Protein AF-A0AAE9E0B5-F1 (afdb_monomer_lite)

Foldseek 3Di:
DVVLQLCLLVVVVPPPLPDACVVCLLSAWFADPVRHTDPSDDDDDPPPPVVVVVVVVVVCVVPVVCPVVVVVVDDDDSPPDPRDPSVVSLVVSLQVSCVPPVPLVSNLSSLVSCVVRPNCVCVVVNVLSVLVNLVCVLLVDSPDGSVCVLPDDLLRNLVSVLPDDLVSLLVCVVSVLVSSLVNLVPDDDDPDDSLVSSLVSVLSNLLSNDQQACPSVLSNCVVCVSSSDPVSVVSNQLSHPHWAPSNLVRVVSDPDPVCVLVSLLSVLCNVLPNIDGSNLLVVLLPALVSVVVSLLCLLVSHPDDDPVSLLSSLVSQLSNCVGRVVVRDPSQRSLLSNLLSLLPDPCCVVPVVSLVSAEDLDQVCQPPDPSHHHLVVSLVSLQVQLVVLLQPAQALPDCSLVSSLVSLVSSCSRDVVSSVLSNLLSVLLNLLRVLVDNDRSVVCVVDDLLVSLLVSLLPDQNLVVLVSSLSNLVSSVDDPSLLSNLLSSLVSCLVVVNLVSNLVSCVVNLPDAQDQSLLVSLLSQLVGPDDDPCNVSSLVSNCRHDDPVCNVVSVVSVVVSVVVVVVVVPDDDDDLVPQDADQDAAFAPVQAPPVQRDPPPDDPPVNVVVLVCCVVPNDPDDLLSVLRSVRRNHLVVSVVSCVVPFDQDPPPRDRDSDPHVLSVLLVVLCVVCVVPDPSSNVSHDRSVVSSVVVVPDDPPCALLNCVVVVVDDSVCLVVPPVSVLVSLLVLLLDLDPVSVVSSVVSCVVSVNDPLSSLLSNLLSCLAVVNVHDPVSSVVCCVVVVSLVSNVVDQVVSVVCCVPRRLVRDDAPVSLLVSLVSHDCVALSVLLSVVLVVLCVVPVPDGSSCCLVALVSVLVSVVVDDLVVLLVNLVSLCSRPPNSLSNLQVNLLDLCCDDPVGHRHQLQSSCSSVVVDLVSSVVSLVPDPDLVVSLVSLVVNLVSQVVDPPRDPVNNVSSVVVNVVSVVVVVDDDDDDDDDDDDDDDDDDDDDDDDDDDDDD

Radius of gyration: 56.33 Å; chains: 1; bounding box: 122×74×170 Å

pLDDT: mean 76.56, std 13.52, range [24.06, 92.5]

Organism: Caenorhabditis briggsae (NCBI:txid6238)

Sequence (1000 aa):
MDIMKHYQKRILSSVPSCTSPTKYEMLMPRLDDDGEEEEQWELKEKHDHDLINERLNQILVEHPDAESLIRNINVGNVEDEPEFDFVAWVRDSLLKIDFECGLTDVCVELLQIAIERGYRDVFHDMGTWKRYAQYVRICSSVSESITSFQDSTVKSFIDRFSRLLESELISYAEEIIGLIEWKVNRTKDKDRTIEERIRDAVTILMRTANEKSTKVLVAYRNKRPDVVDDHVILEVLLNMTATGTELMGSLQSLPVDKYSNVTSSLASLMSRGVKMTFKSIFESMKEPDGARRVVIKLSRSGNCSTLEEWTCLRDDIYDMANGIYRDLVTTEEALELVAGEILEDERIGSHPELIHLVLTMNPKEERQNPKKLSIARSAEVLLAKSDELMSEATQRTDPLLGKARFFAATARAISPKKAKEKLDWLDAIDAALELGCTMMPIAIKMSDHDTLLRDVVSLGSNYKQGKKVLSFAKQLNIDTPIATALSYCALAALKSNDAVYLSKYIGEVMKAKGVPVVHQLCMQIMESPHVPTDMEDVYSCAINNSNDENLLETVDAIASSEKRLSESKRVREIRIEDVPVSENIVGDPMYTPLRLYNSRKEVSGDVKQKLTFFENHGKREGFDFLKRLYAHESSTLALCYSLFHPAENSDTGEFSWTKNDKLRRYEKGLRFFQDRVPLSVLVTAPASSIIKEANRGDVSITAIDRIEDYGCDKSRFVGDAEYRTVTIIGLAETENEQRFADALELASKYGIDEWQLHMASLEYLLDPTNNVSRNDVKTIMKSRKHLSNLRSKPDEFHKRLRDVVFPTLVTNEQFLAYTSLFADTEPEKKVADTIKQIVVKIKEAQAVQMWRDDEYLYSILKKIPDSALCSIAKNILQIPEVGVKACEQYAEFILDGDELRPPANPFIVFVLMRENVEDFLELISNKKSRDEEIGYLQSATLILEITPKVPDNLKDAVRTRAEGMRRATVTPETTASSNGSGSFFSNPEDNTGMMKRRRN

Secondary structure (DSSP, 8-state):
-HHHHHHHHHHHHHS-TTS-GGGTGGGS--B-TTSSBP----------HHHHHHHHHHHHHH-GGGHHHHHHHS---GGG-----HHHHHHHHHHHHHHHH--HHHHHHHHHHHHHTT-GGGHHHHHHHHHHHHHHHHHT-TT--HHHHHH--HHHHHHHHTTS-HHHHHHTHHHHHHHHHHHHHHS--SSS-HHHHHHHHHHHHHHHHTSS-SHHHHHHHHH-TTTS-HHHHHHHHHH---BTHHHHHHHHTS--GGGHHHHHHHHHHHHTT---BHHHHHHHTT-HHHHHHHHHHHHHH----SHHHHHHHHHHHHHHHHHTSTTTS-HHHHHHHHHHHHHH-GGGGT-GGGHHHHS--STTSTTT-TTS--HHHHHHHHHHHHHHHHHH--STT-HHHHHHHHHHHHHTTT-HHHHHHHHHHHHHHHHHHHTT--S-HHHHHHS-HHHHHHHHHHSTTGGG-HHHHHHHHHHTT-SSHHHHHHHHHHHHHHHTT-HHHHHHHHHHHTT--S-HHHHHHHHHHHHSS---S-HHHHHHHHHHH--TTTHHHHHHHHHHHHHHHHHGGG-----GGGSPPP-SPPPPTTTS-TTT--GGG---HHHHHHHHHHHHHS----HHHHHHHHHHH-HHHHHHHHHHSPPP-TTT-S--S-S-HHHHHHHHHHHHHTTTS-HHHHTTS-HHHHHHHHTTT-TT--HHHHTTTTT--HHHHHH-HHHHHHHHHHHHSSS-HHHHHHHHHHHHHHT--HHHHHHHHHHHHH-GGG---HHHHHHHHHHTTHHHHHTTSHHHHHHHIIIIIHHH--SHHHHHHHHTTS-TTSHHHHHHHHHHHHHHH-TT--HHHHHH-HHHHHHHHHHS-HHHHHHHHHHHTTSTTHHHHHHHHHHHHHHH-BTTBPPPPHHHHHHHTTT-HHHHHHHHHTSS-HHHHHHHHHHHHHHHHHSTT--HHHHHHHHHHHHHHHHHHHS-----------------------------

Structure (mmCIF, N/CA/C/O backbone):
data_AF-A0AAE9E0B5-F1
#
_entry.id   AF-A0AAE9E0B5-F1
#
loop_
_atom_site.group_PDB
_atom_site.id
_atom_site.type_symbol
_atom_site.label_atom_id
_atom_site.label_alt_id
_atom_site.label_comp_id
_atom_site.label_asym_id
_atom_site.label_entity_id
_atom_site.label_seq_id
_atom_site.pdbx_PDB_ins_code
_atom_site.Cartn_x
_atom_site.Cartn_y
_atom_site.Cartn_z
_atom_site.occupancy
_atom_site.B_iso_or_equiv
_atom_site.auth_seq_id
_atom_site.auth_comp_id
_atom_site.auth_asym_id
_atom_site.auth_atom_id
_atom_site.pdbx_PDB_model_num
ATOM 1 N N . MET A 1 1 ? 40.208 18.830 -95.034 1.00 46.59 1 MET A N 1
ATOM 2 C CA . MET A 1 1 ? 40.769 18.855 -93.668 1.00 46.59 1 MET A CA 1
ATOM 3 C C . MET A 1 1 ? 39.942 19.748 -92.746 1.00 46.59 1 MET A C 1
ATOM 5 O O . MET A 1 1 ? 39.596 19.286 -91.670 1.00 46.59 1 MET A O 1
ATOM 9 N N . ASP A 1 2 ? 39.476 20.918 -93.198 1.00 51.16 2 ASP A N 1
ATOM 10 C CA . ASP A 1 2 ? 38.656 21.834 -92.373 1.00 51.16 2 ASP A CA 1
ATOM 11 C C . ASP A 1 2 ? 37.259 21.315 -92.003 1.00 51.16 2 ASP A C 1
ATOM 13 O O . ASP A 1 2 ? 36.723 21.657 -90.958 1.00 51.16 2 ASP A O 1
ATOM 17 N N . ILE A 1 3 ? 36.679 20.436 -92.825 1.00 54.59 3 ILE A N 1
ATOM 18 C CA . ILE A 1 3 ? 35.288 19.982 -92.678 1.00 54.59 3 ILE A CA 1
ATOM 19 C C . ILE A 1 3 ? 35.054 19.277 -91.338 1.00 54.59 3 ILE A C 1
ATOM 21 O O . ILE A 1 3 ? 34.096 19.601 -90.647 1.00 54.59 3 ILE A O 1
ATOM 25 N N . MET A 1 4 ? 35.921 18.338 -90.933 1.00 58.66 4 MET A N 1
ATOM 26 C CA . MET A 1 4 ? 35.719 17.667 -89.642 1.00 58.66 4 MET A CA 1
ATOM 27 C C . MET A 1 4 ? 35.929 18.594 -88.471 1.00 58.66 4 MET A C 1
ATOM 29 O O . MET A 1 4 ? 35.110 18.524 -87.571 1.00 58.66 4 MET A O 1
ATOM 33 N N . LYS A 1 5 ? 36.940 19.473 -88.496 1.00 59.00 5 LYS A N 1
ATOM 34 C CA . LYS A 1 5 ? 37.127 20.485 -87.446 1.00 59.00 5 LYS A CA 1
ATOM 35 C C . LYS A 1 5 ? 35.867 21.351 -87.297 1.00 59.00 5 LYS A C 1
ATOM 37 O O . LYS A 1 5 ? 35.391 21.550 -86.184 1.00 59.00 5 LYS A O 1
ATOM 42 N N . HIS A 1 6 ? 35.249 21.733 -88.418 1.00 59.75 6 HIS A N 1
ATOM 43 C CA . HIS A 1 6 ? 34.026 22.547 -88.450 1.00 59.75 6 HIS A CA 1
ATOM 44 C C . HIS A 1 6 ? 32.769 21.823 -87.943 1.00 59.75 6 HIS A C 1
ATOM 46 O O . HIS A 1 6 ? 31.877 22.448 -87.380 1.00 59.75 6 HIS A O 1
ATOM 52 N N . TYR A 1 7 ? 32.689 20.497 -88.100 1.00 68.19 7 TYR A N 1
ATOM 53 C CA . TYR A 1 7 ? 31.557 19.689 -87.617 1.00 68.19 7 TYR A CA 1
ATOM 54 C C . TYR A 1 7 ? 31.840 18.937 -86.305 1.00 68.19 7 TYR A C 1
ATOM 56 O O . TYR A 1 7 ? 30.924 18.328 -85.744 1.00 68.19 7 TYR A O 1
ATOM 64 N N . GLN A 1 8 ? 33.069 18.980 -85.782 1.00 73.06 8 GLN A N 1
ATOM 65 C CA . GLN A 1 8 ? 33.532 18.176 -84.645 1.00 73.06 8 GLN A CA 1
ATOM 66 C C . GLN A 1 8 ? 32.693 18.429 -83.396 1.00 73.06 8 GLN A C 1
ATOM 68 O O . GLN A 1 8 ? 32.209 17.487 -82.768 1.00 73.06 8 GLN A O 1
ATOM 73 N N . LYS A 1 9 ? 32.431 19.706 -83.094 1.00 72.69 9 LYS A N 1
ATOM 74 C CA . LYS A 1 9 ? 31.558 20.137 -81.998 1.00 72.69 9 LYS A CA 1
ATOM 75 C C . LYS A 1 9 ? 30.164 19.525 -82.100 1.00 72.69 9 LYS A C 1
ATOM 77 O O . LYS A 1 9 ? 29.635 19.030 -81.105 1.00 72.69 9 LYS A O 1
ATOM 82 N N . ARG A 1 10 ? 29.566 19.539 -83.295 1.00 72.81 10 ARG A N 1
ATOM 83 C CA . ARG A 1 10 ? 28.202 19.048 -83.551 1.00 72.81 10 ARG A CA 1
ATOM 84 C C . ARG A 1 10 ? 28.132 17.524 -83.487 1.00 72.81 10 ARG A C 1
ATOM 86 O O . ARG A 1 10 ? 27.190 16.990 -82.912 1.00 72.81 10 ARG A O 1
ATOM 93 N N . ILE A 1 11 ? 29.155 16.837 -84.000 1.00 76.12 11 ILE A N 1
ATOM 94 C CA . ILE A 1 11 ? 29.297 15.378 -83.909 1.00 76.12 11 ILE A CA 1
ATOM 95 C C . ILE A 1 11 ? 29.417 14.961 -82.443 1.00 76.12 11 ILE A C 1
ATOM 97 O O . ILE A 1 11 ? 28.610 14.161 -81.975 1.00 76.12 11 ILE A O 1
ATOM 101 N N . LEU A 1 12 ? 30.354 15.547 -81.695 1.00 79.00 12 LEU A N 1
ATOM 102 C CA . LEU A 1 12 ? 30.562 15.226 -80.283 1.00 79.00 12 LEU A CA 1
ATOM 103 C C . LEU A 1 12 ? 29.335 15.575 -79.424 1.00 79.00 12 LEU A C 1
ATOM 105 O O . LEU A 1 12 ? 28.931 14.776 -78.587 1.00 79.00 12 LEU A O 1
ATOM 109 N N . SER A 1 13 ? 28.674 16.709 -79.680 1.00 77.81 13 SER A N 1
ATOM 110 C CA . SER A 1 13 ? 27.450 17.111 -78.961 1.00 77.81 13 SER A CA 1
ATOM 111 C C . SER A 1 13 ? 26.219 16.257 -79.293 1.00 77.81 13 SER A C 1
ATOM 113 O O . SER A 1 13 ? 25.234 16.296 -78.553 1.00 77.81 13 SER A O 1
ATOM 115 N N . SER A 1 14 ? 26.254 15.504 -80.399 1.00 77.75 14 SER A N 1
ATOM 116 C CA . SER A 1 14 ? 25.194 14.565 -80.794 1.00 77.75 14 SER A CA 1
ATOM 117 C C . SER A 1 14 ? 25.349 13.173 -80.175 1.00 77.75 14 SER A C 1
ATOM 119 O O . SER A 1 14 ? 24.415 12.370 -80.236 1.00 77.75 14 SER A O 1
ATOM 121 N N . VAL A 1 15 ? 26.505 12.880 -79.567 1.00 82.25 15 VAL A N 1
ATOM 122 C CA . VAL A 1 15 ? 26.729 11.619 -78.857 1.00 82.25 15 VAL A CA 1
ATOM 123 C C . VAL A 1 15 ? 25.804 11.566 -77.634 1.00 82.25 15 VAL A C 1
ATOM 125 O O . VAL A 1 15 ? 25.788 12.511 -76.844 1.00 82.25 15 VAL A O 1
ATOM 128 N N . PRO A 1 16 ? 25.034 10.478 -77.439 1.00 82.12 16 PRO A N 1
ATOM 129 C CA . PRO A 1 16 ? 24.192 10.333 -76.258 1.00 82.12 16 PRO A CA 1
ATOM 130 C C . PRO A 1 16 ? 25.019 10.370 -74.969 1.00 82.12 16 PRO A C 1
ATOM 132 O O . PRO A 1 16 ? 26.013 9.648 -74.856 1.00 82.12 16 PRO A O 1
ATOM 135 N N . SER A 1 17 ? 24.556 11.132 -73.977 1.00 82.19 17 SER A N 1
ATOM 136 C CA . SER A 1 17 ? 25.249 11.394 -72.704 1.00 82.19 17 SER A CA 1
ATOM 137 C C . SER A 1 17 ? 25.552 10.145 -71.859 1.00 82.19 17 SER A C 1
ATOM 139 O O . SER A 1 17 ? 26.389 10.189 -70.965 1.00 82.19 17 SER A O 1
ATOM 141 N N . CYS A 1 18 ? 24.919 9.003 -72.149 1.00 80.06 18 CYS A N 1
ATOM 142 C CA . CYS A 1 18 ? 25.184 7.714 -71.500 1.00 80.06 18 CYS A CA 1
ATOM 143 C C . CYS A 1 18 ? 26.343 6.913 -72.130 1.00 80.06 18 CYS A C 1
ATOM 145 O O . CYS A 1 18 ? 26.648 5.801 -71.692 1.00 80.06 18 CYS A O 1
ATOM 147 N N . THR A 1 19 ? 26.974 7.434 -73.184 1.00 84.88 19 THR A N 1
ATOM 148 C CA . THR A 1 19 ? 28.044 6.745 -73.916 1.00 84.88 19 THR A CA 1
ATOM 149 C C . THR A 1 19 ? 29.392 6.967 -73.228 1.00 84.88 19 THR A C 1
ATOM 151 O O . THR A 1 19 ? 29.755 8.105 -72.960 1.00 84.88 19 THR A O 1
ATOM 154 N N . SER A 1 20 ? 30.169 5.902 -72.978 1.00 84.38 20 SER A N 1
ATOM 155 C CA . SER A 1 20 ? 31.525 6.054 -72.415 1.00 84.38 20 SER A CA 1
ATOM 156 C C . SER A 1 20 ? 32.438 6.849 -73.371 1.00 84.38 20 SER A C 1
ATOM 158 O O . SER A 1 20 ? 32.487 6.512 -74.563 1.00 84.38 20 SER A O 1
ATOM 160 N N . PRO A 1 21 ? 33.197 7.835 -72.854 1.00 86.25 21 PRO A N 1
ATOM 161 C CA . PRO A 1 21 ? 34.173 8.647 -73.581 1.00 86.25 21 PRO A CA 1
ATOM 162 C C . PRO A 1 21 ? 35.170 7.846 -74.406 1.00 86.25 21 PRO A C 1
ATOM 164 O O . PRO A 1 21 ? 35.518 8.252 -75.508 1.00 86.25 21 PRO A O 1
ATOM 167 N N . THR A 1 22 ? 35.547 6.659 -73.934 1.00 85.31 22 THR A N 1
ATOM 168 C CA . THR A 1 22 ? 36.457 5.738 -74.635 1.00 85.31 22 THR A CA 1
ATOM 169 C C . THR A 1 22 ? 35.963 5.336 -76.030 1.00 85.31 22 THR A C 1
ATOM 171 O O . THR A 1 22 ? 36.758 5.067 -76.927 1.00 85.31 22 THR A O 1
ATOM 174 N N . LYS A 1 23 ? 34.641 5.318 -76.259 1.00 83.62 23 LYS A N 1
ATOM 175 C CA . LYS A 1 23 ? 34.045 4.895 -77.540 1.00 83.62 23 LYS A CA 1
ATOM 176 C C . LYS A 1 23 ? 34.108 5.962 -78.625 1.00 83.62 23 LYS A C 1
ATOM 178 O O . LYS A 1 23 ? 34.029 5.626 -79.803 1.00 83.62 23 LYS A O 1
ATOM 183 N N . TYR A 1 24 ? 34.208 7.228 -78.236 1.00 84.25 24 TYR A N 1
ATOM 184 C CA . TYR A 1 24 ? 34.293 8.366 -79.152 1.00 84.25 24 TYR A CA 1
ATOM 185 C C . TYR A 1 24 ? 35.563 9.193 -78.933 1.00 84.25 24 TYR A C 1
ATOM 187 O O . TYR A 1 24 ? 35.717 10.253 -79.529 1.00 84.25 24 TYR A O 1
ATOM 195 N N . GLU A 1 25 ? 36.500 8.672 -78.138 1.00 83.00 25 GLU A N 1
ATOM 196 C CA . GLU A 1 25 ? 37.793 9.276 -77.837 1.00 83.00 25 GLU A CA 1
ATOM 197 C C . GLU A 1 25 ? 38.535 9.676 -79.109 1.00 83.00 25 GLU A C 1
ATOM 199 O O . GLU A 1 25 ? 39.035 10.792 -79.197 1.00 83.00 25 GLU A O 1
ATOM 204 N N . MET A 1 26 ? 38.554 8.802 -80.121 1.00 77.00 26 MET A N 1
ATOM 205 C CA . MET A 1 26 ? 39.207 9.077 -81.402 1.00 77.00 26 MET A CA 1
ATOM 206 C C 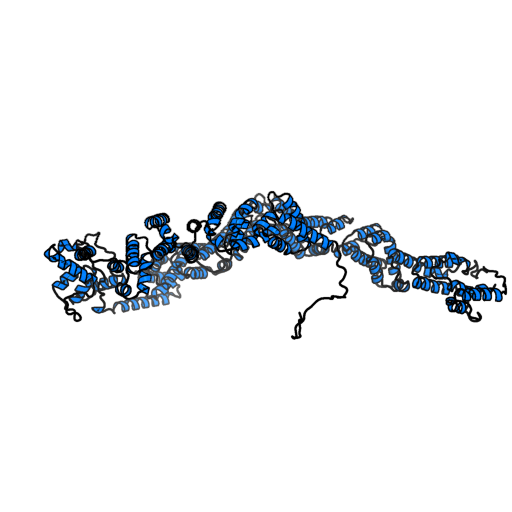. MET A 1 26 ? 38.743 10.402 -82.021 1.00 77.00 26 MET A C 1
ATOM 208 O O . MET A 1 26 ? 39.550 11.085 -82.633 1.00 77.00 26 MET A O 1
ATOM 212 N N . LEU A 1 27 ? 37.471 10.774 -81.844 1.00 76.25 27 LEU A N 1
ATOM 213 C CA . LEU A 1 27 ? 36.859 11.969 -82.431 1.00 76.25 27 LEU A CA 1
ATOM 214 C C . LEU A 1 27 ? 37.163 13.260 -81.654 1.00 76.25 27 LEU A C 1
ATOM 216 O O . LEU A 1 27 ? 36.783 14.335 -82.114 1.00 76.25 27 LEU A O 1
ATOM 220 N N . MET A 1 28 ? 37.801 13.182 -80.484 1.00 82.69 28 MET A N 1
ATOM 221 C CA . MET A 1 28 ? 38.203 14.354 -79.698 1.00 82.69 28 MET A CA 1
ATOM 222 C C . MET A 1 28 ? 39.476 14.984 -80.286 1.00 82.69 28 MET A C 1
ATOM 224 O O . MET A 1 28 ? 40.309 14.251 -80.810 1.00 82.69 28 MET A O 1
ATOM 228 N N . PRO A 1 29 ? 39.679 16.307 -80.204 1.00 79.81 29 PRO A N 1
ATOM 229 C CA . PRO A 1 29 ? 40.939 16.929 -80.603 1.00 79.81 29 PRO A CA 1
ATOM 230 C C . PRO A 1 29 ? 42.073 16.533 -79.638 1.00 79.81 29 PRO A C 1
ATOM 232 O O . PRO A 1 29 ? 41.828 16.080 -78.515 1.00 79.81 29 PRO A O 1
ATOM 235 N N . ARG A 1 30 ? 43.324 16.628 -80.089 1.00 79.81 30 ARG A N 1
ATOM 236 C CA . ARG A 1 30 ? 44.534 16.325 -79.306 1.00 79.81 30 ARG A CA 1
ATOM 237 C C . ARG A 1 30 ? 45.559 17.406 -79.568 1.00 79.81 30 ARG A C 1
ATOM 239 O O . ARG A 1 30 ? 45.657 17.858 -80.697 1.00 79.81 30 ARG A O 1
ATOM 246 N N . LEU A 1 31 ? 46.294 17.807 -78.542 1.00 80.38 31 LEU A N 1
ATOM 247 C CA . LEU A 1 31 ? 47.387 18.758 -78.677 1.00 80.38 31 LEU A CA 1
ATOM 248 C C . LEU A 1 31 ? 48.703 18.010 -78.890 1.00 80.38 31 LEU A C 1
ATOM 250 O O . LEU A 1 31 ? 48.976 17.022 -78.200 1.00 80.38 31 LEU A O 1
ATOM 254 N N . ASP A 1 32 ? 49.507 18.513 -79.816 1.00 72.50 32 ASP A N 1
ATOM 255 C CA . ASP A 1 32 ? 50.892 18.105 -80.020 1.00 72.50 32 ASP A CA 1
ATOM 256 C C . ASP A 1 32 ? 51.804 18.676 -78.920 1.00 72.50 32 ASP A C 1
ATOM 258 O O . ASP A 1 32 ? 51.392 19.508 -78.106 1.00 72.50 32 ASP A O 1
ATOM 262 N N . ASP A 1 33 ? 53.067 18.236 -78.884 1.00 66.75 33 ASP A N 1
ATOM 263 C CA . ASP A 1 33 ? 54.050 18.632 -77.858 1.00 66.75 33 ASP A CA 1
ATOM 264 C C . ASP A 1 33 ? 54.290 20.161 -77.792 1.00 66.75 33 ASP A C 1
ATOM 266 O O . ASP A 1 33 ? 54.705 20.674 -76.748 1.00 66.75 33 ASP A O 1
ATOM 270 N N . ASP A 1 34 ? 53.972 20.887 -78.872 1.00 62.03 34 ASP A N 1
ATOM 271 C CA . ASP A 1 34 ? 54.060 22.350 -78.993 1.00 62.03 34 ASP A CA 1
ATOM 272 C C . ASP A 1 34 ? 52.771 23.094 -78.568 1.00 62.03 34 ASP A C 1
ATOM 274 O O . ASP A 1 34 ? 52.752 24.325 -78.511 1.00 62.03 34 ASP A O 1
ATOM 278 N N . GLY A 1 35 ? 51.700 22.372 -78.211 1.00 62.38 35 GLY A N 1
ATOM 279 C CA . GLY A 1 35 ? 50.427 22.944 -77.753 1.00 62.38 35 GLY A CA 1
ATOM 280 C C . GLY A 1 35 ? 49.461 23.365 -78.866 1.00 62.38 35 GLY A C 1
ATOM 281 O O . GLY A 1 35 ? 48.482 24.050 -78.576 1.00 62.38 35 GLY A O 1
ATOM 282 N N . GLU A 1 36 ? 49.713 22.957 -80.112 1.00 65.94 36 GLU A N 1
ATOM 283 C CA . GLU A 1 36 ? 48.802 23.121 -81.255 1.00 65.94 36 GLU A CA 1
ATOM 284 C C . GLU A 1 36 ? 47.974 21.844 -81.483 1.00 65.94 36 GLU A C 1
ATOM 286 O O . GLU A 1 36 ? 48.409 20.752 -81.123 1.00 65.94 36 GLU A O 1
ATOM 291 N N . GLU A 1 37 ? 46.764 21.957 -82.042 1.00 66.38 37 GLU A N 1
ATOM 292 C CA . GLU A 1 37 ? 45.900 20.792 -82.287 1.00 66.38 37 GLU A CA 1
ATOM 293 C C . GLU A 1 37 ? 46.425 19.899 -83.424 1.00 66.38 37 GLU A C 1
ATOM 295 O O . GLU A 1 37 ? 46.435 20.307 -84.589 1.00 66.38 37 GLU A O 1
ATOM 300 N N . GLU A 1 38 ? 46.762 18.653 -83.077 1.00 66.56 38 GLU A N 1
ATOM 301 C CA . GLU A 1 38 ? 47.216 17.582 -83.966 1.00 66.56 38 GLU A CA 1
ATOM 302 C C . GLU A 1 38 ? 46.189 17.347 -85.087 1.00 66.56 38 GLU A C 1
ATOM 304 O O . GLU A 1 38 ? 44.987 17.145 -84.854 1.00 66.56 38 GLU A O 1
ATOM 309 N N . GLU A 1 39 ? 46.647 17.343 -86.338 1.00 62.50 39 GLU A N 1
ATOM 310 C CA . GLU A 1 39 ? 45.798 17.065 -87.498 1.00 62.50 39 GLU A CA 1
ATOM 311 C C . GLU A 1 39 ? 45.454 15.569 -87.579 1.00 62.50 39 GLU A C 1
ATOM 313 O O . GLU A 1 39 ? 46.143 14.772 -88.210 1.00 62.50 39 GLU A O 1
ATOM 318 N N . GLN A 1 40 ? 44.356 15.165 -86.936 1.00 57.75 40 GLN A N 1
ATOM 319 C CA . GLN A 1 40 ? 44.002 13.742 -86.821 1.00 57.75 40 GLN A CA 1
ATOM 320 C C . GLN A 1 40 ? 43.264 13.148 -88.034 1.00 57.75 40 GLN A C 1
ATOM 322 O O . GLN A 1 40 ? 43.176 11.924 -88.148 1.00 57.75 40 GLN A O 1
ATOM 327 N N . TRP A 1 41 ? 42.716 13.966 -88.942 1.00 60.34 41 TRP A N 1
ATOM 328 C CA . TRP A 1 41 ? 41.751 13.484 -89.940 1.00 60.34 41 TRP A CA 1
ATOM 329 C C . TRP A 1 41 ? 41.944 14.064 -91.346 1.00 60.34 41 TRP A C 1
ATOM 331 O O . TRP A 1 41 ? 41.569 15.201 -91.639 1.00 60.34 41 TRP A O 1
ATOM 341 N N . GLU A 1 42 ? 42.372 13.214 -92.279 1.00 50.91 42 GLU A N 1
ATOM 342 C CA . GLU A 1 42 ? 42.245 13.464 -93.715 1.00 50.91 42 GLU A CA 1
ATOM 343 C C . GLU A 1 42 ? 40.935 12.865 -94.249 1.00 50.91 42 GLU A C 1
ATOM 345 O O . GLU A 1 42 ? 40.874 11.715 -94.691 1.00 50.91 42 GLU A O 1
ATOM 350 N N . LEU A 1 43 ? 39.854 13.645 -94.251 1.00 50.00 43 LEU A N 1
ATOM 351 C CA . LEU A 1 43 ? 38.687 13.281 -95.055 1.00 50.00 43 LEU A CA 1
ATOM 352 C C . LEU A 1 43 ? 38.905 13.680 -96.507 1.00 50.00 43 LEU A C 1
ATOM 354 O O . LEU A 1 43 ? 39.003 14.863 -96.835 1.00 50.00 43 LEU A O 1
ATOM 358 N N . LYS A 1 44 ? 38.896 12.676 -97.384 1.00 47.81 44 LYS A N 1
ATOM 359 C CA . LYS A 1 44 ? 38.612 12.884 -98.802 1.00 47.81 44 LYS A CA 1
ATOM 360 C C . LYS A 1 44 ? 37.134 13.230 -98.926 1.00 47.81 44 LYS A C 1
ATOM 362 O O . LYS A 1 44 ? 36.290 12.378 -98.650 1.00 47.81 44 LYS A O 1
ATOM 367 N N . GLU A 1 45 ? 36.824 14.457 -99.336 1.00 44.75 45 GLU A N 1
ATOM 368 C CA . GLU A 1 45 ? 35.473 14.819 -99.757 1.00 44.75 45 GLU A CA 1
ATOM 369 C C . GLU A 1 45 ? 35.011 13.844 -100.842 1.00 44.75 45 GLU A C 1
ATOM 371 O O . GLU A 1 45 ? 35.495 13.860 -101.973 1.00 44.75 45 GLU A O 1
ATOM 376 N N . LYS A 1 46 ? 34.059 12.977 -100.505 1.00 48.84 46 LYS A N 1
ATOM 377 C CA . LYS A 1 46 ? 33.156 12.435 -101.510 1.00 48.84 46 LYS A CA 1
ATOM 378 C C . LYS A 1 46 ? 31.960 13.369 -101.553 1.00 48.84 46 LYS A C 1
ATOM 380 O O . LYS A 1 46 ? 31.096 13.306 -100.684 1.00 48.84 46 LYS A O 1
ATOM 385 N N . HIS A 1 47 ? 31.943 14.258 -102.541 1.00 47.69 47 HIS A N 1
ATOM 386 C CA . HIS A 1 47 ? 30.744 14.989 -102.936 1.00 47.69 47 HIS A CA 1
ATOM 387 C C . HIS A 1 47 ? 29.725 14.009 -103.531 1.00 47.69 47 HIS A C 1
ATOM 389 O O . HIS A 1 47 ? 29.546 13.950 -104.738 1.00 47.69 47 HIS A O 1
ATOM 395 N N . ASP A 1 48 ? 29.064 13.237 -102.676 1.00 51.72 48 ASP A N 1
ATOM 396 C CA . ASP A 1 48 ? 27.836 12.524 -103.021 1.00 51.72 48 ASP A CA 1
ATOM 397 C C . ASP A 1 48 ? 26.733 13.030 -102.083 1.00 51.72 48 ASP A C 1
ATOM 399 O O . ASP A 1 48 ? 26.172 12.289 -101.273 1.00 51.72 48 ASP A O 1
ATOM 403 N N . HIS A 1 49 ? 26.439 14.335 -102.168 1.00 51.72 49 HIS A N 1
ATOM 404 C CA . HIS A 1 49 ? 25.279 14.934 -101.497 1.00 51.72 49 HIS A CA 1
ATOM 405 C C . HIS A 1 49 ? 23.989 14.177 -101.839 1.00 51.72 49 HIS A C 1
ATOM 407 O O . HIS A 1 49 ? 23.108 14.040 -100.990 1.00 51.72 49 HIS A O 1
ATOM 413 N N . ASP A 1 50 ? 23.917 13.621 -103.047 1.00 54.12 50 ASP A N 1
ATOM 414 C CA . ASP A 1 50 ? 22.775 12.850 -103.519 1.00 54.12 50 ASP A CA 1
ATOM 415 C C . ASP A 1 50 ? 22.637 11.512 -102.786 1.00 54.12 50 ASP A C 1
ATOM 417 O O . ASP A 1 50 ? 21.541 11.188 -102.343 1.00 54.12 50 ASP A O 1
ATOM 421 N N . LEU A 1 51 ? 23.729 10.779 -102.540 1.00 57.81 51 LEU A N 1
ATOM 422 C CA . LEU A 1 51 ? 23.668 9.468 -101.878 1.00 57.81 51 LEU A CA 1
ATOM 423 C C . LEU A 1 51 ? 23.311 9.585 -100.386 1.00 57.81 51 LEU A C 1
ATOM 425 O O . LEU A 1 51 ? 22.637 8.719 -99.827 1.00 57.81 51 LEU A O 1
ATOM 429 N N . ILE A 1 52 ? 23.756 10.659 -99.727 1.00 58.81 52 ILE A N 1
ATOM 430 C CA . ILE A 1 52 ? 23.426 10.934 -98.321 1.00 58.81 52 ILE A CA 1
ATOM 431 C C . ILE A 1 52 ? 21.964 11.371 -98.200 1.00 58.81 52 ILE A C 1
ATOM 433 O O . ILE A 1 52 ? 21.244 10.838 -97.357 1.00 58.81 52 ILE A O 1
ATOM 437 N N . ASN A 1 53 ? 21.502 12.282 -99.062 1.00 58.44 53 ASN A N 1
ATOM 438 C CA . ASN A 1 53 ? 20.103 12.711 -99.083 1.00 58.44 53 ASN A CA 1
ATOM 439 C C . ASN A 1 53 ? 19.159 11.568 -99.471 1.00 58.44 53 ASN A C 1
ATOM 441 O O . ASN A 1 53 ? 18.086 11.445 -98.892 1.00 58.44 53 ASN A O 1
ATOM 445 N N . GLU A 1 54 ? 19.556 10.698 -100.399 1.00 61.91 54 GLU A N 1
ATOM 446 C CA . GLU A 1 54 ? 18.784 9.517 -100.790 1.00 61.91 54 GLU A CA 1
ATOM 447 C C . GLU A 1 54 ? 18.646 8.530 -99.624 1.00 61.91 54 GLU A C 1
ATOM 449 O O . GLU A 1 54 ? 17.561 8.004 -99.376 1.00 61.91 54 GLU A O 1
ATOM 454 N N . ARG A 1 55 ? 19.708 8.356 -98.832 1.00 64.44 55 ARG A N 1
ATOM 455 C CA . ARG A 1 55 ? 19.691 7.498 -97.643 1.00 64.44 55 ARG A CA 1
ATOM 456 C C . ARG A 1 55 ? 18.914 8.111 -96.477 1.00 64.44 55 ARG A C 1
ATOM 458 O O . ARG A 1 55 ? 18.182 7.395 -95.804 1.00 64.44 55 ARG A O 1
ATOM 465 N N . LEU A 1 56 ? 19.005 9.426 -96.271 1.00 61.94 56 LEU A N 1
ATOM 466 C CA . LEU A 1 56 ? 18.172 10.156 -95.305 1.00 61.94 56 LEU A CA 1
ATOM 467 C C . LEU A 1 56 ? 16.690 10.115 -95.699 1.00 61.94 56 LEU A C 1
ATOM 469 O O . LEU A 1 56 ? 15.842 9.904 -94.839 1.00 61.94 56 LEU A O 1
ATOM 473 N N . ASN A 1 57 ? 16.381 10.239 -96.993 1.00 64.69 57 ASN A N 1
ATOM 474 C CA . ASN A 1 57 ? 15.024 10.102 -97.520 1.00 64.69 57 ASN A CA 1
ATOM 475 C C . ASN A 1 57 ? 14.495 8.670 -97.374 1.00 64.69 57 ASN A C 1
ATOM 477 O O . ASN A 1 57 ? 13.336 8.503 -97.011 1.00 64.69 57 ASN A O 1
ATOM 481 N N . GLN A 1 58 ? 15.320 7.639 -97.590 1.00 68.31 58 GLN A N 1
ATOM 482 C CA . GLN A 1 58 ? 14.938 6.250 -97.297 1.00 68.31 58 GLN A CA 1
ATOM 483 C C . GLN A 1 58 ? 14.593 6.057 -95.817 1.00 68.31 58 GLN A C 1
ATOM 485 O O . GLN A 1 58 ? 13.555 5.481 -95.506 1.00 68.31 58 GLN A O 1
ATOM 490 N N . ILE A 1 59 ? 15.402 6.605 -94.907 1.00 67.94 59 ILE A N 1
ATOM 491 C CA . ILE A 1 59 ? 15.134 6.539 -93.463 1.00 67.94 59 ILE A CA 1
ATOM 492 C C . ILE A 1 59 ? 13.833 7.277 -93.104 1.00 67.94 59 ILE A C 1
ATOM 494 O O . ILE A 1 59 ? 13.068 6.788 -92.281 1.00 67.94 59 ILE A O 1
ATOM 498 N N . LEU A 1 60 ? 13.542 8.413 -93.747 1.00 67.81 60 LEU A N 1
ATOM 499 C CA . LEU A 1 60 ? 12.289 9.168 -93.585 1.00 67.81 60 LEU A CA 1
ATOM 500 C C . LEU A 1 60 ? 11.056 8.394 -94.075 1.00 67.81 60 LEU A C 1
ATOM 502 O O . LEU A 1 60 ? 9.977 8.522 -93.502 1.00 67.81 60 LEU A O 1
ATOM 506 N N . VAL A 1 61 ? 11.216 7.592 -95.132 1.00 70.06 61 VAL A N 1
ATOM 507 C CA . VAL A 1 61 ? 10.161 6.711 -95.656 1.00 70.06 61 VAL A CA 1
ATOM 508 C C . VAL A 1 61 ? 9.904 5.537 -94.708 1.00 70.06 61 VAL A C 1
ATOM 510 O O . VAL A 1 61 ? 8.753 5.147 -94.523 1.00 70.06 61 VAL A O 1
ATOM 513 N N . GLU A 1 62 ? 10.951 4.981 -94.098 1.00 73.12 62 GLU A N 1
ATOM 514 C CA . GLU A 1 62 ? 10.844 3.857 -93.156 1.00 73.12 62 GLU A CA 1
ATOM 515 C C . GLU A 1 62 ? 10.382 4.294 -91.754 1.00 73.12 62 GLU A C 1
ATOM 517 O O . GLU A 1 62 ? 9.649 3.563 -91.086 1.00 73.12 62 GLU A O 1
ATOM 522 N N . HIS A 1 63 ? 10.754 5.502 -91.325 1.00 70.00 63 HIS A N 1
ATOM 523 C CA . HIS A 1 63 ? 10.441 6.078 -90.019 1.00 70.00 63 HIS A CA 1
ATOM 524 C C . HIS A 1 63 ? 9.974 7.540 -90.172 1.00 70.00 63 HIS A C 1
ATOM 526 O O . HIS A 1 63 ? 10.787 8.461 -90.046 1.00 70.00 63 HIS A O 1
ATOM 532 N N . PRO A 1 64 ? 8.667 7.784 -90.399 1.00 68.56 64 PRO A N 1
ATOM 533 C CA . PRO A 1 64 ? 8.125 9.132 -90.618 1.00 68.56 64 PRO A CA 1
ATOM 534 C C . PRO A 1 64 ? 8.393 10.081 -89.440 1.00 68.56 64 PRO A C 1
ATOM 536 O O . PRO A 1 64 ? 8.608 11.280 -89.609 1.00 68.56 64 PRO A O 1
ATOM 539 N N . ASP A 1 65 ? 8.439 9.523 -88.233 1.00 65.06 65 ASP A N 1
ATOM 540 C CA . ASP A 1 65 ? 8.655 10.221 -86.965 1.00 65.06 65 ASP A CA 1
ATOM 541 C C . ASP A 1 65 ? 10.052 10.880 -86.888 1.00 65.06 65 ASP A C 1
ATOM 543 O O . ASP A 1 65 ? 10.273 11.822 -86.118 1.00 65.06 65 ASP A O 1
ATOM 547 N N . ALA A 1 66 ? 10.999 10.416 -87.716 1.00 63.09 66 ALA A N 1
ATOM 548 C CA . ALA A 1 66 ? 12.370 10.912 -87.791 1.00 63.09 66 ALA A CA 1
ATOM 549 C C . ALA A 1 66 ? 12.513 12.225 -88.586 1.00 63.09 66 ALA A C 1
ATOM 551 O O . ALA A 1 66 ? 13.605 12.797 -88.610 1.00 63.09 66 ALA A O 1
ATOM 552 N N . GLU A 1 67 ? 11.439 12.751 -89.195 1.00 64.19 67 GLU A N 1
ATOM 553 C CA . GLU A 1 67 ? 11.472 14.008 -89.964 1.00 64.19 67 GLU A CA 1
ATOM 554 C C . GLU A 1 67 ? 12.025 15.182 -89.135 1.00 64.19 67 GLU A C 1
ATOM 556 O O . GLU A 1 67 ? 12.822 15.986 -89.623 1.00 64.19 67 GLU A O 1
ATOM 561 N N . SER A 1 68 ? 11.645 15.260 -87.858 1.00 58.53 68 SER A N 1
ATOM 562 C CA . SER A 1 68 ? 12.107 16.306 -86.936 1.00 58.53 68 SER A CA 1
ATOM 563 C C . SER A 1 68 ? 13.612 16.214 -86.627 1.00 58.53 68 SER A C 1
ATOM 565 O O . SER A 1 68 ? 14.304 17.233 -86.603 1.00 58.53 68 SER A O 1
ATOM 567 N N . LEU A 1 69 ? 14.141 14.996 -86.464 1.00 57.50 69 LEU A N 1
ATOM 568 C CA . LEU A 1 69 ? 15.565 14.704 -86.252 1.00 57.50 69 LEU A CA 1
ATOM 569 C C . LEU A 1 69 ? 16.396 14.990 -87.504 1.00 57.50 69 LEU A C 1
ATOM 571 O O . LEU A 1 69 ? 17.456 15.605 -87.413 1.00 57.50 69 LEU A O 1
ATOM 575 N N . ILE A 1 70 ? 15.898 14.600 -88.676 1.00 61.38 70 ILE A N 1
ATOM 576 C CA . ILE A 1 70 ? 16.585 14.814 -89.953 1.00 61.38 70 ILE A CA 1
ATOM 577 C C . ILE A 1 70 ? 16.616 16.304 -90.302 1.00 61.38 70 ILE A C 1
ATOM 579 O O . ILE A 1 70 ? 17.656 16.793 -90.737 1.00 61.38 70 ILE A O 1
ATOM 583 N N . ARG A 1 71 ? 15.551 17.067 -90.013 1.00 57.19 71 ARG A N 1
ATOM 584 C CA . ARG A 1 71 ? 15.600 18.538 -90.103 1.00 57.19 71 ARG A CA 1
ATOM 585 C C . ARG A 1 71 ? 16.649 19.143 -89.175 1.00 57.19 71 ARG A C 1
ATOM 587 O O . ARG A 1 71 ? 17.362 20.029 -89.620 1.00 57.19 71 ARG A O 1
ATOM 594 N N . ASN A 1 72 ? 16.795 18.656 -87.941 1.00 53.97 72 ASN A N 1
ATOM 595 C CA . ASN A 1 72 ? 17.816 19.152 -87.005 1.00 53.97 72 ASN A CA 1
ATOM 596 C C . ASN A 1 72 ? 19.256 18.807 -87.430 1.00 53.97 72 ASN A C 1
ATOM 598 O O . ASN A 1 72 ? 20.181 19.567 -87.142 1.00 53.97 72 ASN A O 1
ATOM 602 N N . ILE A 1 73 ? 19.461 17.687 -88.127 1.00 54.38 73 ILE A N 1
ATOM 603 C CA . ILE A 1 73 ? 20.761 17.308 -88.707 1.00 54.38 73 ILE A CA 1
ATOM 604 C C . ILE A 1 73 ? 21.074 18.162 -89.950 1.00 54.38 73 ILE A C 1
ATOM 606 O O . ILE A 1 73 ? 22.238 18.468 -90.193 1.00 54.38 73 ILE A O 1
ATOM 610 N N . ASN A 1 74 ? 20.050 18.602 -90.691 1.00 53.38 74 ASN A N 1
ATOM 611 C CA . ASN A 1 74 ? 20.178 19.200 -92.026 1.00 53.38 74 ASN A CA 1
ATOM 612 C C . ASN A 1 74 ? 19.814 20.705 -92.103 1.00 53.38 74 ASN A C 1
ATOM 614 O O . ASN A 1 74 ? 19.271 21.172 -93.102 1.00 53.38 74 ASN A O 1
ATOM 618 N N . VAL A 1 75 ? 20.134 21.483 -91.062 1.00 45.53 75 VAL A N 1
ATOM 619 C CA . VAL A 1 75 ? 20.236 22.963 -91.125 1.00 45.53 75 VAL A CA 1
ATOM 620 C C . VAL A 1 75 ? 21.739 23.280 -91.150 1.00 45.53 75 VAL A C 1
ATOM 622 O O . VAL A 1 75 ? 22.426 22.926 -90.190 1.00 45.53 75 VAL A O 1
ATOM 625 N N . GLY A 1 76 ? 22.348 23.702 -92.264 1.00 47.25 76 GLY A N 1
ATOM 626 C CA . GLY A 1 76 ? 22.239 25.025 -92.900 1.00 47.25 76 GLY A CA 1
ATOM 627 C C . GLY A 1 76 ? 23.507 25.831 -92.550 1.00 47.25 76 GLY A C 1
ATOM 628 O O . GLY A 1 76 ? 23.854 25.840 -91.379 1.00 47.25 76 GLY A O 1
ATOM 629 N N . ASN A 1 77 ? 24.214 26.391 -93.549 1.00 47.66 77 ASN A N 1
ATOM 630 C CA . ASN A 1 77 ? 25.511 27.110 -93.492 1.00 47.66 77 ASN A CA 1
ATOM 631 C C . ASN A 1 77 ? 26.268 27.117 -92.149 1.00 47.66 77 ASN A C 1
ATOM 633 O O . ASN A 1 77 ? 25.913 27.827 -91.214 1.00 47.66 77 ASN A O 1
ATOM 637 N N . VAL A 1 78 ? 27.415 26.437 -92.126 1.00 49.81 78 VAL A N 1
ATOM 638 C CA . VAL A 1 78 ? 28.393 26.419 -91.019 1.00 49.81 78 VAL A CA 1
ATOM 639 C C . VAL A 1 78 ? 29.162 27.747 -90.870 1.00 49.81 78 VAL A C 1
ATOM 641 O O . VAL A 1 78 ? 30.202 27.801 -90.225 1.00 49.81 78 VAL A O 1
ATOM 644 N N . GLU A 1 79 ? 28.722 28.822 -91.522 1.00 51.62 79 GLU A N 1
ATOM 645 C CA . GLU A 1 79 ? 29.524 30.044 -91.675 1.00 51.62 79 GLU A CA 1
ATOM 646 C C . GLU A 1 79 ? 29.600 30.897 -90.393 1.00 51.62 79 GLU A C 1
ATOM 648 O O . GLU A 1 79 ? 30.485 31.740 -90.306 1.00 51.62 79 GLU A O 1
ATOM 653 N N . ASP A 1 80 ? 28.767 30.627 -89.376 1.00 52.94 80 ASP A N 1
ATOM 654 C CA . ASP A 1 80 ? 28.670 31.448 -88.154 1.00 52.94 80 ASP A CA 1
ATOM 655 C C . ASP A 1 80 ? 28.876 30.681 -86.822 1.00 52.94 80 ASP A C 1
ATOM 657 O O . ASP A 1 80 ? 28.612 31.234 -85.749 1.00 52.94 80 ASP A O 1
ATOM 661 N N . GLU A 1 81 ? 29.337 29.419 -86.827 1.00 57.72 81 GLU A N 1
ATOM 662 C CA . GLU A 1 81 ? 29.697 28.754 -85.560 1.00 57.72 81 GLU A CA 1
ATOM 663 C C . GLU A 1 81 ? 31.070 29.246 -85.057 1.00 57.72 81 GLU A C 1
ATOM 665 O O . GLU A 1 81 ? 32.046 29.219 -85.809 1.00 57.72 81 GLU A O 1
ATOM 670 N N . PRO A 1 82 ? 31.175 29.706 -83.793 1.00 62.50 82 PRO A N 1
ATOM 671 C CA . PRO A 1 82 ? 32.449 30.125 -83.219 1.00 62.50 82 PRO A CA 1
ATOM 672 C C . PRO A 1 82 ? 33.418 28.942 -83.133 1.00 62.50 82 PRO A C 1
ATOM 674 O O . PRO A 1 82 ? 32.985 27.795 -82.994 1.00 62.50 82 PRO A O 1
ATOM 677 N N . GLU A 1 83 ? 34.719 29.248 -83.164 1.00 68.25 83 GLU A N 1
ATOM 678 C CA . GLU A 1 83 ? 35.811 28.279 -83.032 1.00 68.25 83 GLU A CA 1
ATOM 679 C C . GLU A 1 83 ? 35.547 27.283 -81.889 1.00 68.25 83 GLU A C 1
ATOM 681 O O . GLU A 1 83 ? 35.047 27.650 -80.816 1.00 68.25 83 GLU A O 1
ATOM 686 N N . PHE A 1 84 ? 35.810 25.998 -82.147 1.00 74.50 84 PHE A N 1
ATOM 687 C CA . PHE A 1 84 ? 35.480 24.926 -81.217 1.00 74.50 84 PHE A CA 1
ATOM 688 C C . PHE A 1 84 ? 36.383 24.973 -79.982 1.00 74.50 84 PHE A C 1
ATOM 690 O O . PHE A 1 84 ? 37.454 24.382 -79.946 1.00 74.50 84 PHE A O 1
ATOM 697 N N . ASP A 1 85 ? 35.911 25.635 -78.929 1.00 80.88 85 ASP A N 1
ATOM 698 C CA . ASP A 1 85 ? 36.541 25.558 -77.615 1.00 80.88 85 ASP A CA 1
ATOM 699 C C . ASP A 1 85 ? 36.245 24.191 -76.973 1.00 80.88 85 ASP A C 1
ATOM 701 O O . ASP A 1 85 ? 35.193 23.971 -76.357 1.00 80.88 85 ASP A O 1
ATOM 705 N N . PHE A 1 86 ? 37.187 23.258 -77.136 1.00 82.31 86 PHE A N 1
ATOM 706 C CA . PHE A 1 86 ? 37.090 21.910 -76.581 1.00 82.31 86 PHE A CA 1
ATOM 707 C C . PHE A 1 86 ? 36.995 21.912 -75.049 1.00 82.31 86 PHE A C 1
ATOM 709 O O . PHE A 1 86 ? 36.251 21.115 -74.483 1.00 82.31 86 PHE A O 1
ATOM 716 N N . VAL A 1 87 ? 37.680 22.827 -74.356 1.00 83.25 87 VAL A N 1
ATOM 717 C CA . VAL A 1 87 ? 37.654 22.906 -72.886 1.00 83.25 87 VAL A CA 1
ATOM 718 C C . VAL A 1 87 ? 36.289 23.383 -72.394 1.00 83.25 87 VAL A C 1
ATOM 720 O O . VAL A 1 87 ? 35.736 22.808 -71.450 1.00 83.25 87 VAL A O 1
ATOM 723 N N . ALA A 1 88 ? 35.712 24.400 -73.039 1.00 83.69 88 ALA A N 1
ATOM 724 C CA . ALA A 1 88 ? 34.351 24.845 -72.744 1.00 83.69 88 ALA A CA 1
ATOM 725 C C . ALA A 1 88 ? 33.320 23.752 -73.051 1.00 83.69 88 ALA A C 1
ATOM 727 O O . ALA A 1 88 ? 32.414 23.526 -72.248 1.00 83.69 88 ALA A O 1
ATOM 728 N N . TRP A 1 89 ? 33.490 23.027 -74.161 1.00 86.25 89 TRP A N 1
ATOM 729 C CA . TRP A 1 89 ? 32.626 21.902 -74.513 1.00 86.25 89 TRP A CA 1
ATOM 730 C C . TRP A 1 89 ? 32.710 20.753 -73.507 1.00 86.25 89 TRP A C 1
ATOM 732 O O . TRP A 1 89 ? 31.671 20.225 -73.114 1.00 86.25 89 TRP A O 1
ATOM 742 N N . VAL A 1 90 ? 33.911 20.384 -73.043 1.00 85.62 90 VAL A N 1
ATOM 743 C CA . VAL A 1 90 ? 34.082 19.369 -71.992 1.00 85.62 90 VAL A CA 1
ATOM 744 C C . VAL A 1 90 ? 33.337 19.808 -70.733 1.00 85.62 90 VAL A C 1
ATOM 746 O O . VAL A 1 90 ? 32.560 19.030 -70.193 1.00 85.62 90 VAL A O 1
ATOM 749 N N . ARG A 1 91 ? 33.490 21.061 -70.287 1.00 86.94 91 ARG A N 1
ATOM 750 C CA . ARG A 1 91 ? 32.792 21.572 -69.092 1.00 86.94 91 ARG A CA 1
ATOM 751 C C . ARG A 1 91 ? 31.268 21.535 -69.219 1.00 86.94 91 ARG A C 1
ATOM 753 O O . ARG A 1 91 ? 30.608 21.100 -68.276 1.00 86.94 91 ARG A O 1
ATOM 760 N N . ASP A 1 92 ? 30.723 21.948 -70.361 1.00 85.19 92 ASP A N 1
ATOM 761 C CA . ASP A 1 92 ? 29.280 21.897 -70.633 1.00 85.19 92 ASP A CA 1
ATOM 762 C C . ASP A 1 92 ? 28.771 20.446 -70.701 1.00 85.19 92 ASP A C 1
ATOM 764 O O . ASP A 1 92 ? 27.768 20.085 -70.083 1.00 85.19 92 ASP A O 1
ATOM 768 N N . SER A 1 93 ? 29.541 19.572 -71.351 1.00 85.81 93 SER A N 1
ATOM 769 C CA . SER A 1 93 ? 29.230 18.146 -71.470 1.00 85.81 93 SER A CA 1
ATOM 770 C C . SER A 1 93 ? 29.232 17.437 -70.120 1.00 85.81 93 SER A C 1
ATOM 772 O O . SER A 1 93 ? 28.364 16.607 -69.877 1.00 85.81 93 SER A O 1
ATOM 774 N N . LEU A 1 94 ? 30.145 17.776 -69.204 1.00 87.19 94 LEU A N 1
ATOM 775 C CA . LEU A 1 94 ? 30.164 17.197 -67.855 1.00 87.19 94 LEU A CA 1
ATOM 776 C C . LEU A 1 94 ? 28.895 17.542 -67.064 1.00 87.19 94 LEU A C 1
ATOM 778 O O . LEU A 1 94 ? 28.332 16.670 -66.404 1.00 87.19 94 LEU A O 1
ATOM 782 N N . LEU A 1 95 ? 28.427 18.793 -67.147 1.00 85.50 95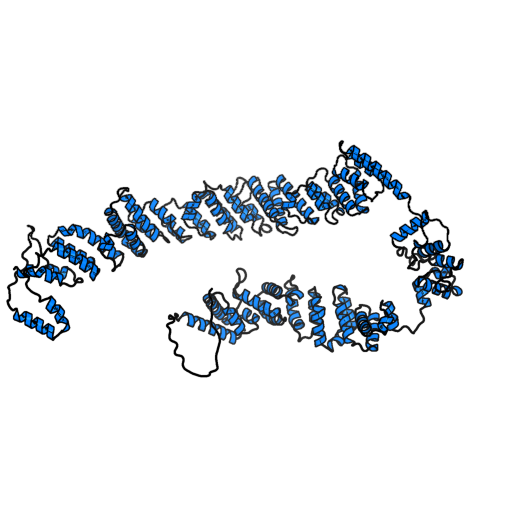 LEU A N 1
ATOM 783 C CA . LEU A 1 95 ? 27.177 19.221 -66.509 1.00 85.50 95 LEU A CA 1
ATOM 784 C C . LEU A 1 95 ? 25.965 18.528 -67.135 1.00 85.50 95 LEU A C 1
ATOM 786 O O . LEU A 1 95 ? 25.049 18.122 -66.419 1.00 85.50 95 LEU A O 1
ATOM 790 N N . LYS A 1 96 ? 25.976 18.355 -68.459 1.00 83.25 96 LYS A N 1
ATOM 791 C CA . LYS A 1 96 ? 24.920 17.658 -69.193 1.00 83.25 96 LYS A CA 1
ATOM 792 C C . LYS A 1 96 ? 24.861 16.168 -68.848 1.00 83.25 96 LYS A C 1
ATOM 794 O O . LYS A 1 96 ? 23.778 15.657 -68.584 1.00 83.25 96 LYS A O 1
ATOM 799 N N . ILE A 1 97 ? 26.004 15.481 -68.788 1.00 84.62 97 ILE A N 1
ATOM 800 C CA . ILE A 1 97 ? 26.087 14.060 -68.408 1.00 84.62 97 ILE A CA 1
ATOM 801 C C . ILE A 1 97 ? 25.615 13.856 -66.963 1.00 84.62 97 ILE A C 1
ATOM 803 O O . ILE A 1 97 ? 24.842 12.933 -66.701 1.00 84.62 97 ILE A O 1
ATOM 807 N N . ASP A 1 98 ? 26.029 14.726 -66.037 1.00 85.00 98 ASP A N 1
ATOM 808 C CA . ASP A 1 98 ? 25.571 14.696 -64.642 1.00 85.00 98 ASP A CA 1
ATOM 809 C C . ASP A 1 98 ? 24.049 14.888 -64.548 1.00 85.00 98 ASP A C 1
ATOM 811 O O . ASP A 1 98 ? 23.366 14.075 -63.930 1.00 85.00 98 ASP A O 1
ATOM 815 N N . PHE A 1 99 ? 23.501 15.899 -65.231 1.00 82.62 99 PHE A N 1
ATOM 816 C CA . PHE A 1 99 ? 22.069 16.207 -65.206 1.00 82.62 99 PHE A CA 1
ATOM 817 C C . PHE A 1 99 ? 21.193 15.132 -65.869 1.00 82.62 99 PHE A C 1
ATOM 819 O O . PHE A 1 99 ? 20.123 14.809 -65.356 1.00 82.62 99 PHE A O 1
ATOM 826 N N . GLU A 1 100 ? 21.613 14.592 -67.016 1.00 81.38 100 GLU A N 1
ATOM 827 C CA . GLU A 1 100 ? 20.797 13.660 -67.805 1.00 81.38 100 GLU A CA 1
ATOM 828 C C . GLU A 1 100 ? 20.952 12.201 -67.362 1.00 81.38 100 GLU A C 1
ATOM 830 O O . GLU A 1 100 ? 19.996 11.432 -67.455 1.00 81.38 100 GLU A O 1
ATOM 835 N N . CYS A 1 101 ? 22.150 11.796 -66.928 1.00 80.81 101 CYS A N 1
ATOM 836 C CA . CYS A 1 101 ? 22.489 10.388 -66.700 1.00 80.81 101 CYS A CA 1
ATOM 837 C C . CYS A 1 101 ? 22.988 10.080 -65.280 1.00 80.81 101 CYS A C 1
ATOM 839 O O . CYS A 1 101 ? 22.940 8.918 -64.880 1.00 80.81 101 CYS A O 1
ATOM 841 N N . GLY A 1 102 ? 23.506 11.062 -64.530 1.00 77.12 102 GLY A N 1
ATOM 842 C CA . GLY A 1 102 ? 24.087 10.847 -63.194 1.00 77.12 102 GLY A CA 1
ATOM 843 C C . GLY A 1 102 ? 25.326 9.933 -63.172 1.00 77.12 102 GLY A C 1
ATOM 844 O O . GLY A 1 102 ? 25.741 9.460 -62.113 1.00 77.12 102 GLY A O 1
ATOM 845 N N . LEU A 1 103 ? 25.924 9.650 -64.336 1.00 83.50 103 LEU A N 1
ATOM 846 C CA . LEU A 1 103 ? 27.068 8.745 -64.489 1.00 83.50 103 LEU A CA 1
ATOM 847 C C . LEU A 1 103 ? 28.385 9.488 -64.238 1.00 83.50 103 LEU A C 1
ATOM 849 O O . LEU A 1 103 ? 29.101 9.872 -65.159 1.00 83.50 103 LEU A O 1
ATOM 853 N N . THR A 1 104 ? 28.723 9.688 -62.969 1.00 84.75 104 THR A N 1
ATOM 854 C CA . THR A 1 104 ? 29.920 10.454 -62.576 1.00 84.75 104 THR A CA 1
ATOM 855 C C . THR A 1 104 ? 31.248 9.811 -62.994 1.00 84.75 104 THR A C 1
ATOM 857 O O . THR A 1 104 ? 32.203 10.535 -63.273 1.00 84.75 104 THR A O 1
ATOM 860 N N . ASP A 1 105 ? 31.310 8.483 -63.116 1.00 84.06 105 ASP A N 1
ATOM 861 C CA . ASP A 1 105 ? 32.502 7.779 -63.610 1.00 84.06 105 ASP A CA 1
ATOM 862 C C . ASP A 1 105 ? 32.805 8.135 -65.077 1.00 84.06 105 ASP A C 1
ATOM 864 O O . ASP A 1 105 ? 33.956 8.384 -65.428 1.00 84.06 105 ASP A O 1
ATOM 868 N N . VAL A 1 106 ? 31.765 8.283 -65.909 1.00 85.19 106 VAL A N 1
ATOM 869 C CA . VAL A 1 106 ? 31.860 8.729 -67.314 1.00 85.19 106 VAL A CA 1
ATOM 870 C C . VAL A 1 106 ? 32.394 10.165 -67.380 1.00 85.19 106 VAL A C 1
ATOM 872 O O . VAL A 1 106 ? 33.239 10.477 -68.218 1.00 85.19 106 VAL A O 1
ATOM 875 N N . CYS A 1 107 ? 31.979 11.036 -66.455 1.00 86.06 107 CYS A N 1
ATOM 876 C CA . CYS A 1 107 ? 32.527 12.389 -66.337 1.00 86.06 107 CYS A CA 1
ATOM 877 C C . CYS A 1 107 ? 34.026 12.382 -65.986 1.00 86.06 107 CYS A C 1
ATOM 879 O O . CYS A 1 107 ? 34.807 13.145 -66.557 1.00 86.06 107 CYS A O 1
ATOM 881 N N . VAL A 1 108 ? 34.453 11.510 -65.066 1.00 87.50 108 VAL A N 1
ATOM 882 C CA . VAL A 1 108 ? 35.871 11.372 -64.690 1.00 87.50 108 VAL A CA 1
ATOM 883 C C . VAL A 1 108 ? 36.698 10.781 -65.838 1.00 87.50 108 VAL A C 1
ATOM 885 O O . VAL A 1 108 ? 37.808 11.256 -66.076 1.00 87.50 108 VAL A O 1
ATOM 888 N N . GLU A 1 109 ? 36.164 9.806 -66.579 1.00 86.81 109 GLU A N 1
ATOM 889 C CA . GLU A 1 109 ? 36.789 9.253 -67.791 1.00 86.81 109 GLU A CA 1
ATOM 890 C C . GLU A 1 109 ? 36.991 10.330 -68.865 1.00 86.81 109 GLU A C 1
ATOM 892 O O . GLU A 1 109 ? 38.086 10.449 -69.411 1.00 86.81 109 GLU A O 1
ATOM 897 N N . LEU A 1 110 ? 35.976 11.164 -69.127 1.00 87.00 110 LEU A N 1
ATOM 898 C CA . LEU A 1 110 ? 36.056 12.240 -70.123 1.00 87.00 110 LEU A CA 1
ATOM 899 C C . LEU A 1 110 ? 37.165 13.239 -69.775 1.00 87.00 110 LEU A C 1
ATOM 901 O O . LEU A 1 110 ? 37.955 13.632 -70.632 1.00 87.00 110 LEU A O 1
ATOM 905 N N . LEU A 1 111 ? 37.246 13.616 -68.499 1.00 87.25 111 LEU A N 1
ATOM 906 C CA . LEU A 1 111 ? 38.300 14.484 -67.982 1.00 87.25 111 LEU A CA 1
ATOM 907 C C . LEU A 1 111 ? 39.687 13.847 -68.091 1.00 87.25 111 LEU A C 1
ATOM 909 O O . LEU A 1 111 ? 40.657 14.541 -68.386 1.00 87.25 111 LEU A O 1
ATOM 913 N N . GLN A 1 112 ? 39.796 12.543 -67.835 1.00 87.31 112 GLN A N 1
ATOM 914 C CA . GLN A 1 112 ? 41.064 11.819 -67.889 1.00 87.31 112 GLN A CA 1
ATOM 915 C C . GLN A 1 112 ? 41.599 11.784 -69.325 1.00 87.31 112 GLN A C 1
ATOM 917 O O . GLN A 1 112 ? 42.752 12.144 -69.550 1.00 87.31 112 GLN A O 1
ATOM 922 N N . ILE A 1 113 ? 40.732 11.472 -70.291 1.00 85.44 113 ILE A N 1
ATOM 923 C CA . ILE A 1 113 ? 41.059 11.471 -71.722 1.00 85.44 113 ILE A CA 1
ATOM 924 C C . ILE A 1 113 ? 41.430 12.881 -72.205 1.00 85.44 113 ILE A C 1
ATOM 926 O O . ILE A 1 113 ? 42.409 13.046 -72.931 1.00 85.44 113 ILE A O 1
ATOM 930 N N . ALA A 1 114 ? 40.709 13.922 -71.772 1.00 85.12 114 ALA A N 1
ATOM 931 C CA . ALA A 1 114 ? 41.039 15.306 -72.126 1.00 85.12 114 ALA A CA 1
ATOM 932 C C . ALA A 1 114 ? 42.439 15.724 -71.628 1.00 85.12 114 ALA A C 1
ATOM 934 O O . ALA A 1 114 ? 43.186 16.381 -72.356 1.00 85.12 114 ALA A O 1
ATOM 935 N N . ILE A 1 115 ? 42.827 15.301 -70.417 1.00 85.31 115 ILE A N 1
ATOM 936 C CA . ILE A 1 115 ? 44.166 15.552 -69.857 1.00 85.31 115 ILE A CA 1
ATOM 937 C C . ILE A 1 115 ? 45.241 14.771 -70.623 1.00 85.31 115 ILE A C 1
ATOM 939 O O . ILE A 1 115 ? 46.296 15.328 -70.928 1.00 85.31 115 ILE A O 1
ATOM 943 N N . GLU A 1 116 ? 44.986 13.501 -70.946 1.00 85.38 116 GLU A N 1
ATOM 944 C CA . GLU A 1 116 ? 45.894 12.652 -71.736 1.00 85.38 116 GLU A CA 1
ATOM 945 C C . GLU A 1 116 ? 46.121 13.202 -73.150 1.00 85.38 116 GLU A C 1
ATOM 947 O O . GLU A 1 116 ? 47.202 13.041 -73.715 1.00 85.38 116 GLU A O 1
ATOM 952 N N . ARG A 1 117 ? 45.136 13.929 -73.685 1.00 82.19 117 ARG A N 1
ATOM 953 C CA . ARG A 1 117 ? 45.191 14.623 -74.978 1.00 82.19 117 ARG A CA 1
ATOM 954 C C . ARG A 1 117 ? 45.821 16.018 -74.930 1.00 82.19 117 ARG A C 1
ATOM 956 O O . ARG A 1 117 ? 45.819 16.703 -75.944 1.00 82.19 117 ARG A O 1
ATOM 963 N N . GLY A 1 118 ? 46.375 16.430 -73.788 1.00 79.56 118 GLY A N 1
ATOM 964 C CA . GLY A 1 118 ? 47.175 17.653 -73.649 1.00 79.56 118 GLY A CA 1
ATOM 965 C C . GLY A 1 118 ? 46.451 18.846 -73.015 1.00 79.56 118 GLY A C 1
ATOM 966 O O . GLY A 1 118 ? 47.111 19.807 -72.618 1.00 79.56 118 GLY A O 1
ATOM 967 N N . TYR A 1 119 ? 45.130 18.784 -72.816 1.00 82.56 119 TYR A N 1
ATOM 968 C CA . TYR A 1 119 ? 44.340 19.888 -72.251 1.00 82.56 119 TYR A CA 1
ATOM 969 C C . TYR A 1 119 ? 44.436 19.924 -70.717 1.00 82.56 119 TYR A C 1
ATOM 971 O O . TYR A 1 119 ? 43.549 19.482 -69.982 1.00 82.56 119 TYR A O 1
ATOM 979 N N . ARG A 1 120 ? 45.550 20.462 -70.207 1.00 78.06 120 ARG A N 1
ATOM 980 C CA . ARG A 1 120 ? 45.858 20.506 -68.764 1.00 78.06 120 ARG A CA 1
ATOM 981 C C . ARG A 1 120 ? 44.989 21.478 -67.961 1.00 78.06 120 ARG A C 1
ATOM 983 O O . ARG A 1 120 ? 44.898 21.315 -66.747 1.00 78.06 120 ARG A O 1
ATOM 990 N N . ASP A 1 121 ? 44.308 22.429 -68.597 1.00 79.25 121 ASP A N 1
ATOM 991 C CA . ASP A 1 121 ? 43.446 23.407 -67.909 1.00 79.25 121 ASP A CA 1
ATOM 992 C C . ASP A 1 121 ? 42.280 22.755 -67.155 1.00 79.25 121 ASP A C 1
ATOM 994 O O . ASP A 1 121 ? 41.815 23.262 -66.130 1.00 79.25 121 ASP A O 1
ATOM 998 N N . VAL A 1 122 ? 41.845 21.578 -67.614 1.00 80.69 122 VAL A N 1
ATOM 999 C CA . VAL A 1 122 ? 40.757 20.806 -66.998 1.00 80.69 122 VAL A CA 1
ATOM 1000 C C . VAL A 1 122 ? 41.232 19.987 -65.783 1.00 80.69 122 VAL A C 1
ATOM 1002 O O . VAL A 1 122 ? 40.431 19.417 -65.038 1.00 80.69 122 VAL A O 1
ATOM 1005 N N . PHE A 1 123 ? 42.540 19.976 -65.498 1.00 80.31 123 PHE A N 1
ATOM 1006 C CA . PHE A 1 123 ? 43.118 19.310 -64.326 1.00 80.31 123 PHE A CA 1
ATOM 1007 C C . PHE A 1 123 ? 42.593 19.886 -63.002 1.00 80.31 123 PHE A C 1
ATOM 1009 O O . PHE A 1 123 ? 42.414 19.155 -62.025 1.00 80.31 123 PHE A O 1
ATOM 1016 N N . HIS A 1 124 ? 42.295 21.188 -62.955 1.00 78.94 124 HIS A N 1
ATOM 1017 C CA . HIS A 1 124 ? 41.699 21.818 -61.773 1.00 78.94 124 HIS A CA 1
ATOM 1018 C C . HIS A 1 124 ? 40.283 21.293 -61.479 1.00 78.94 124 HIS A C 1
ATOM 1020 O O . HIS A 1 124 ? 39.900 21.161 -60.311 1.00 78.94 124 HIS A O 1
ATOM 1026 N N . ASP A 1 125 ? 39.537 20.925 -62.522 1.00 81.00 125 ASP A N 1
ATOM 1027 C CA . ASP A 1 125 ? 38.180 20.390 -62.417 1.00 81.00 125 ASP A CA 1
ATOM 1028 C C . ASP A 1 125 ? 38.204 18.910 -61.981 1.00 81.00 125 ASP A C 1
ATOM 1030 O O . ASP A 1 125 ? 37.397 18.491 -61.143 1.00 81.00 125 ASP A O 1
ATOM 1034 N N . MET A 1 126 ? 39.211 18.145 -62.426 1.00 82.56 126 MET A N 1
ATOM 1035 C CA . MET A 1 126 ? 39.429 16.729 -62.082 1.00 82.56 126 MET A CA 1
ATOM 1036 C C . MET A 1 126 ? 39.416 16.455 -60.572 1.00 82.56 126 MET A C 1
ATOM 1038 O O . MET A 1 126 ? 38.795 15.495 -60.111 1.00 82.56 126 MET A O 1
ATOM 1042 N N . GLY A 1 127 ? 40.068 17.305 -59.772 1.00 81.62 127 GLY A N 1
ATOM 1043 C CA . GLY A 1 127 ? 40.106 17.137 -58.316 1.00 81.62 127 GLY A CA 1
ATOM 1044 C C . GLY A 1 127 ? 38.725 17.226 -57.656 1.00 81.62 127 GLY A C 1
ATOM 1045 O O . GLY A 1 127 ? 38.490 16.585 -56.633 1.00 81.62 127 GLY A O 1
ATOM 1046 N N . THR A 1 128 ? 37.799 17.989 -58.241 1.00 85.19 128 THR A N 1
ATOM 1047 C CA . THR A 1 128 ? 36.427 18.124 -57.732 1.00 85.19 128 THR A CA 1
ATOM 1048 C C . THR A 1 128 ? 35.542 16.983 -58.215 1.00 85.19 128 THR A C 1
ATOM 1050 O O . THR A 1 128 ? 34.837 16.385 -57.405 1.00 85.19 128 THR A O 1
ATOM 1053 N N . TRP A 1 129 ? 35.633 16.634 -59.499 1.00 86.56 129 TRP A N 1
ATOM 1054 C CA . TRP A 1 129 ? 34.856 15.548 -60.095 1.00 86.56 129 TRP A CA 1
ATOM 1055 C C . TRP A 1 129 ? 35.217 14.176 -59.521 1.00 86.56 129 TRP A C 1
ATOM 1057 O O . TRP A 1 129 ? 34.316 13.395 -59.241 1.00 86.56 129 TRP A O 1
ATOM 1067 N N . LYS A 1 130 ? 36.495 13.904 -59.214 1.00 86.50 130 LYS A N 1
ATOM 1068 C CA . LYS A 1 130 ? 36.897 12.664 -58.519 1.00 86.50 130 LYS A CA 1
ATOM 1069 C C . LYS A 1 130 ? 36.280 12.541 -57.126 1.00 86.50 130 LYS A C 1
ATOM 1071 O O . LYS A 1 130 ? 35.822 11.467 -56.754 1.00 86.50 130 LYS A O 1
ATOM 1076 N N . ARG A 1 131 ? 36.245 13.634 -56.354 1.00 87.00 131 ARG A N 1
ATOM 1077 C CA . ARG A 1 131 ? 35.621 13.651 -55.018 1.00 87.00 131 ARG A CA 1
ATOM 1078 C C . ARG A 1 131 ? 34.100 13.534 -55.100 1.00 87.00 131 ARG A C 1
ATOM 1080 O O . ARG A 1 131 ? 33.501 12.868 -54.265 1.00 87.00 131 ARG A O 1
ATOM 1087 N N . TYR A 1 132 ? 33.490 14.137 -56.115 1.00 87.19 132 TYR A N 1
ATOM 1088 C CA . TYR A 1 132 ? 32.062 14.012 -56.379 1.00 87.19 132 TYR A CA 1
ATOM 1089 C C . TYR A 1 132 ? 31.673 12.587 -56.808 1.00 87.19 132 TYR A C 1
ATOM 1091 O O . TYR A 1 132 ? 30.745 12.025 -56.239 1.00 87.19 132 TYR A O 1
ATOM 1099 N N . ALA A 1 133 ? 32.436 11.955 -57.702 1.00 85.00 133 ALA A N 1
ATOM 1100 C CA . ALA A 1 133 ? 32.225 10.562 -58.097 1.00 85.00 133 ALA A CA 1
ATOM 1101 C C . ALA A 1 133 ? 32.376 9.597 -56.909 1.00 85.00 133 ALA A C 1
ATOM 1103 O O . ALA A 1 133 ? 31.520 8.745 -56.681 1.00 85.00 133 ALA A O 1
ATOM 1104 N N . GLN A 1 134 ? 33.413 9.790 -56.081 1.00 85.38 134 GLN A N 1
ATOM 1105 C CA . GLN A 1 134 ? 33.573 9.059 -54.816 1.00 85.38 134 GLN A CA 1
ATOM 1106 C C . GLN A 1 134 ? 32.351 9.227 -53.905 1.00 85.38 134 GLN A C 1
ATOM 1108 O O . GLN A 1 134 ? 31.838 8.250 -53.369 1.00 85.38 134 GLN A O 1
ATOM 1113 N N . TYR A 1 135 ? 31.857 10.454 -53.757 1.00 85.81 135 TYR A N 1
ATOM 1114 C CA . TYR A 1 135 ? 30.679 10.746 -52.951 1.00 85.81 135 TYR A CA 1
ATOM 1115 C C . TYR A 1 135 ? 29.403 10.071 -53.487 1.00 85.81 135 TYR A C 1
ATOM 1117 O O . TYR A 1 135 ? 28.693 9.429 -52.715 1.00 85.81 135 TYR A O 1
ATOM 1125 N N . VAL A 1 136 ? 29.130 10.152 -54.794 1.00 84.75 136 VAL A N 1
ATOM 1126 C CA . VAL A 1 136 ? 27.958 9.511 -55.422 1.00 84.75 136 VAL A CA 1
ATOM 1127 C C . VAL A 1 136 ? 28.026 7.991 -55.279 1.00 84.75 136 VAL A C 1
ATOM 1129 O O . VAL A 1 136 ? 27.015 7.362 -54.967 1.00 84.75 136 VAL A O 1
ATOM 1132 N N . ARG A 1 137 ? 29.223 7.407 -55.416 1.00 84.12 137 ARG A N 1
ATOM 1133 C CA . ARG A 1 137 ? 29.461 5.974 -55.212 1.00 84.12 137 ARG A CA 1
ATOM 1134 C C . ARG A 1 137 ? 29.191 5.530 -53.774 1.00 84.12 137 ARG A C 1
ATOM 1136 O O . ARG A 1 137 ? 28.568 4.492 -53.579 1.00 84.12 137 ARG A O 1
ATOM 1143 N N . ILE A 1 138 ? 29.651 6.294 -52.782 1.00 83.44 138 ILE A N 1
ATOM 1144 C CA . ILE A 1 138 ? 29.445 5.974 -51.359 1.00 83.44 138 ILE A CA 1
ATOM 1145 C C . ILE A 1 138 ? 27.968 6.134 -50.981 1.00 83.44 138 ILE A C 1
ATOM 1147 O O . ILE A 1 138 ? 27.405 5.264 -50.327 1.00 83.44 138 ILE A O 1
ATOM 1151 N N . CYS A 1 139 ? 27.326 7.224 -51.409 1.00 78.38 139 CYS A N 1
ATOM 1152 C CA . CYS A 1 139 ? 25.959 7.547 -51.002 1.00 78.38 139 CYS A CA 1
ATOM 1153 C C . CYS A 1 139 ? 24.866 6.888 -51.854 1.00 78.38 139 CYS A C 1
ATOM 1155 O O . CYS A 1 139 ? 23.686 7.076 -51.556 1.00 78.38 139 CYS A O 1
ATOM 1157 N N . SER A 1 140 ? 25.229 6.184 -52.935 1.00 72.06 140 SER A N 1
ATOM 1158 C CA . SER A 1 140 ? 24.303 5.580 -53.912 1.00 72.06 140 SER A CA 1
ATOM 1159 C C . SER A 1 140 ? 23.159 6.520 -54.342 1.00 72.06 140 SER A C 1
ATOM 1161 O O . SER A 1 140 ? 22.046 6.090 -54.639 1.00 72.06 140 SER A O 1
ATOM 1163 N N . SER A 1 141 ? 23.416 7.831 -54.328 1.00 64.06 141 SER A N 1
ATOM 1164 C CA . SER A 1 141 ? 22.405 8.881 -54.460 1.00 64.06 141 SER A CA 1
ATOM 1165 C C . SER A 1 141 ? 22.455 9.462 -55.866 1.00 64.06 141 SER A C 1
ATOM 1167 O O . SER A 1 141 ? 23.246 10.354 -56.150 1.00 64.06 141 SER A O 1
ATOM 1169 N N . VAL A 1 142 ? 21.593 8.945 -56.742 1.00 57.16 142 VAL A N 1
ATOM 1170 C CA . VAL A 1 142 ? 21.551 9.281 -58.180 1.00 57.16 142 VAL A CA 1
ATOM 1171 C C . VAL A 1 142 ? 20.949 10.676 -58.450 1.00 57.16 142 VAL A C 1
ATOM 1173 O O . VAL A 1 142 ? 21.022 11.179 -59.561 1.00 57.16 142 VAL A O 1
ATOM 1176 N N . SER A 1 143 ? 20.342 11.323 -57.448 1.00 61.31 143 SER A N 1
ATOM 1177 C CA . SER A 1 143 ? 19.568 12.563 -57.618 1.00 61.31 143 SER A CA 1
ATOM 1178 C C . SER A 1 143 ? 20.293 13.857 -57.232 1.00 61.31 143 SER A C 1
ATOM 1180 O O . SER A 1 143 ? 19.677 14.922 -57.265 1.00 61.31 143 SER A O 1
ATOM 1182 N N . GLU A 1 144 ? 21.543 13.796 -56.773 1.00 72.00 144 GLU A N 1
ATOM 1183 C CA . GLU A 1 144 ? 22.306 15.012 -56.468 1.00 72.00 144 GLU A CA 1
ATOM 1184 C C . GLU A 1 144 ? 23.088 15.469 -57.689 1.00 72.00 144 GLU A C 1
ATOM 1186 O O . GLU A 1 144 ? 23.614 14.638 -58.409 1.00 72.00 144 GLU A O 1
ATOM 1191 N N . SER A 1 145 ? 23.153 16.784 -57.902 1.00 81.94 145 SER A N 1
ATOM 1192 C CA . SER A 1 145 ? 23.982 17.400 -58.935 1.00 81.94 145 SER A CA 1
ATOM 1193 C C . SER A 1 145 ? 25.301 17.904 -58.355 1.00 81.94 145 SER A C 1
ATOM 1195 O O . SER A 1 145 ? 25.400 18.244 -57.164 1.00 81.94 145 SER A O 1
ATOM 1197 N N . ILE A 1 146 ? 26.304 18.074 -59.214 1.00 83.75 146 ILE A N 1
ATOM 1198 C CA . ILE A 1 146 ? 27.607 18.608 -58.809 1.00 83.75 146 ILE A CA 1
ATOM 1199 C C . ILE A 1 146 ? 27.511 20.009 -58.183 1.00 83.75 146 ILE A C 1
ATOM 1201 O O . ILE A 1 146 ? 28.246 20.323 -57.245 1.00 83.75 146 ILE A O 1
ATOM 1205 N N . THR A 1 147 ? 26.572 20.837 -58.643 1.00 82.00 147 THR A N 1
ATOM 1206 C CA . THR A 1 147 ? 26.302 22.175 -58.092 1.00 82.00 147 THR A CA 1
ATOM 1207 C C . THR A 1 147 ? 25.834 22.102 -56.636 1.00 82.00 147 THR A C 1
ATOM 1209 O O . THR A 1 147 ? 26.424 22.735 -55.763 1.00 82.00 147 THR A O 1
ATOM 1212 N N . SER A 1 148 ? 24.863 21.234 -56.329 1.00 82.75 148 SER A N 1
ATOM 1213 C CA . SER A 1 148 ? 24.420 20.957 -54.954 1.00 82.75 148 SER A CA 1
ATOM 1214 C C . SER A 1 148 ? 25.554 20.409 -54.082 1.00 82.75 148 SER A C 1
ATOM 1216 O O . SER A 1 148 ? 25.685 20.781 -52.912 1.00 82.75 148 SER A O 1
ATOM 1218 N N . PHE A 1 149 ? 26.412 19.545 -54.628 1.00 83.75 149 PHE A N 1
ATOM 1219 C CA . PHE A 1 149 ? 27.573 19.013 -53.912 1.00 83.75 149 PHE A CA 1
ATOM 1220 C C . PHE A 1 149 ? 28.595 20.113 -53.564 1.00 83.75 149 PHE A C 1
ATOM 1222 O O . PHE A 1 149 ? 29.073 20.181 -52.424 1.00 83.75 149 PHE A O 1
ATOM 1229 N N . GLN A 1 150 ? 28.886 21.025 -54.494 1.00 82.75 150 GLN A N 1
ATOM 1230 C CA . GLN A 1 150 ? 29.828 22.133 -54.296 1.00 82.75 150 GLN A CA 1
ATOM 1231 C C . GLN A 1 150 ? 29.289 23.217 -53.352 1.00 82.75 150 GLN A C 1
ATOM 1233 O O . GLN A 1 150 ? 30.002 23.595 -52.417 1.00 82.75 150 GLN A O 1
ATOM 1238 N N . ASP A 1 151 ? 28.033 23.632 -53.523 1.00 83.56 151 ASP A N 1
ATOM 1239 C CA . ASP A 1 151 ? 27.415 24.744 -52.783 1.00 83.56 151 ASP A CA 1
ATOM 1240 C C . ASP A 1 151 ? 26.869 24.338 -51.407 1.00 83.56 151 ASP A C 1
ATOM 1242 O O . ASP A 1 151 ? 26.537 25.186 -50.576 1.00 83.56 151 ASP A O 1
ATOM 1246 N N . SER A 1 152 ? 26.800 23.034 -51.122 1.00 83.56 152 SER A N 1
ATOM 1247 C CA . SER A 1 152 ? 26.351 22.537 -49.820 1.00 83.56 152 SER A CA 1
ATOM 1248 C C . SER A 1 152 ? 27.212 23.066 -48.666 1.00 83.56 152 SER A C 1
ATOM 1250 O O . SER A 1 152 ? 28.440 23.155 -48.745 1.00 83.56 152 SER A O 1
ATOM 1252 N N . THR A 1 153 ? 26.571 23.364 -47.539 1.00 84.62 153 THR A N 1
ATOM 1253 C CA . THR A 1 153 ? 27.278 23.655 -46.284 1.00 84.62 153 THR A CA 1
ATOM 1254 C C . THR A 1 153 ? 27.950 22.393 -45.735 1.00 84.62 153 THR A C 1
ATOM 1256 O O . THR A 1 153 ? 27.488 21.280 -45.992 1.00 84.62 153 THR A O 1
ATOM 1259 N N . VAL A 1 154 ? 28.994 22.546 -44.911 1.00 83.06 154 VAL A N 1
ATOM 1260 C CA . VAL A 1 154 ? 29.653 21.411 -44.229 1.00 83.06 154 VAL A CA 1
ATOM 1261 C C . VAL A 1 154 ? 28.638 20.587 -43.423 1.00 83.06 154 VAL A C 1
ATOM 1263 O O . VAL A 1 154 ? 28.657 19.364 -43.478 1.00 83.06 154 VAL A O 1
ATOM 1266 N N . LYS A 1 155 ? 27.680 21.241 -42.752 1.00 81.69 155 LYS A N 1
ATOM 1267 C CA . LYS A 1 155 ? 26.625 20.558 -41.990 1.00 81.69 155 LYS A CA 1
ATOM 1268 C C . LYS A 1 155 ? 25.693 19.731 -42.882 1.00 81.69 155 LYS A C 1
ATOM 1270 O O . LYS A 1 155 ? 25.460 18.567 -42.586 1.00 81.69 155 LYS A O 1
ATOM 1275 N N . SER A 1 156 ? 25.180 20.311 -43.971 1.00 82.62 156 SER A N 1
ATOM 1276 C CA . SER A 1 156 ? 24.327 19.574 -44.918 1.00 82.62 156 SER A CA 1
ATOM 1277 C C . SER A 1 156 ? 25.079 18.458 -45.632 1.00 82.62 156 SER A C 1
ATOM 1279 O O . SER A 1 156 ? 24.468 17.474 -46.009 1.00 82.62 156 SER A O 1
ATOM 1281 N N . PHE A 1 157 ? 26.390 18.612 -45.820 1.00 84.50 157 PHE A N 1
ATOM 1282 C CA . PHE A 1 157 ? 27.246 17.584 -46.399 1.00 84.50 157 PHE A CA 1
ATOM 1283 C C . PHE A 1 157 ? 27.380 16.376 -45.461 1.00 84.50 157 PHE A C 1
ATOM 1285 O O . PHE A 1 157 ? 27.224 15.237 -45.884 1.00 84.50 157 PHE A O 1
ATOM 1292 N N . ILE A 1 158 ? 27.575 16.632 -44.166 1.00 84.75 158 ILE A N 1
ATOM 1293 C CA . ILE A 1 158 ? 27.645 15.593 -43.131 1.00 84.75 158 ILE A CA 1
ATOM 1294 C C . ILE A 1 158 ? 26.301 14.873 -42.944 1.00 84.75 158 ILE A C 1
ATOM 1296 O O . ILE A 1 158 ? 26.285 13.651 -42.822 1.00 84.75 158 ILE A O 1
ATOM 1300 N N . ASP A 1 159 ? 25.180 15.603 -42.976 1.00 81.25 159 ASP A N 1
ATOM 1301 C CA . ASP A 1 159 ? 23.822 15.037 -42.849 1.00 81.25 159 ASP A CA 1
ATOM 1302 C C . ASP A 1 159 ? 23.471 14.021 -43.949 1.00 81.25 159 ASP A C 1
ATOM 1304 O O . ASP A 1 159 ? 22.556 13.214 -43.812 1.00 81.25 159 ASP A O 1
ATOM 1308 N N . ARG A 1 160 ? 24.185 14.052 -45.074 1.00 82.81 160 ARG A N 1
ATOM 1309 C CA . ARG A 1 160 ? 23.986 13.074 -46.145 1.00 82.81 160 ARG A CA 1
ATOM 1310 C C . ARG A 1 160 ? 24.655 11.744 -45.798 1.00 82.81 160 ARG A C 1
ATOM 1312 O O . ARG A 1 160 ? 24.052 10.698 -46.007 1.00 82.81 160 ARG A O 1
ATOM 1319 N N . PHE A 1 161 ? 25.837 11.778 -45.175 1.00 84.12 161 PHE A N 1
ATOM 1320 C CA . PHE A 1 161 ? 26.512 10.570 -44.689 1.00 84.12 161 PHE A CA 1
ATOM 1321 C C . PHE A 1 161 ? 25.816 9.944 -43.478 1.00 84.12 161 PHE A C 1
ATOM 1323 O O . PHE A 1 161 ? 25.854 8.728 -43.328 1.00 84.12 161 PHE A O 1
ATOM 1330 N N . SER A 1 162 ? 25.143 10.731 -42.632 1.00 78.19 162 SER A N 1
ATOM 1331 C CA . SER A 1 162 ? 24.401 10.185 -41.483 1.00 78.19 162 SER A CA 1
ATOM 1332 C C . SER A 1 162 ? 23.209 9.300 -41.879 1.00 78.19 162 SER A C 1
ATOM 1334 O O . SER A 1 162 ? 22.676 8.594 -41.029 1.00 78.19 162 SER A O 1
ATOM 1336 N N . ARG A 1 163 ? 22.795 9.307 -43.155 1.00 81.38 163 ARG A N 1
ATOM 1337 C CA . ARG A 1 163 ? 21.722 8.448 -43.694 1.00 81.38 163 ARG A CA 1
ATOM 1338 C C . ARG A 1 163 ? 22.206 7.068 -44.143 1.00 81.38 163 ARG A C 1
ATOM 1340 O O . ARG A 1 163 ? 21.372 6.234 -44.487 1.00 81.38 163 ARG A O 1
ATOM 1347 N N . LEU A 1 164 ? 23.520 6.846 -44.175 1.00 83.44 164 LEU A N 1
ATOM 1348 C CA . LEU A 1 164 ? 24.117 5.574 -44.581 1.00 83.44 164 LEU A CA 1
ATOM 1349 C C . LEU A 1 164 ? 23.967 4.515 -43.490 1.00 83.44 164 LEU A C 1
ATOM 1351 O O . LEU A 1 164 ? 23.840 4.826 -42.304 1.00 83.44 164 LEU A O 1
ATOM 1355 N N . LEU A 1 165 ? 24.010 3.246 -43.893 1.00 83.69 165 LEU A N 1
ATOM 1356 C CA . LEU A 1 165 ? 23.978 2.129 -42.952 1.00 83.69 165 LEU A CA 1
ATOM 1357 C C . LEU A 1 165 ? 25.296 2.049 -42.164 1.00 83.69 165 LEU A C 1
ATOM 1359 O O . LEU A 1 165 ? 26.369 2.370 -42.677 1.00 83.69 165 LEU A O 1
ATOM 1363 N N . GLU A 1 166 ? 25.247 1.533 -40.930 1.00 81.75 166 GLU A N 1
ATOM 1364 C CA . GLU A 1 166 ? 26.442 1.376 -40.079 1.00 81.75 166 GLU A CA 1
ATOM 1365 C C . GLU A 1 166 ? 27.564 0.580 -40.773 1.00 81.75 166 GLU A C 1
ATOM 1367 O O . GLU A 1 166 ? 28.741 0.911 -40.638 1.00 81.75 166 GLU A O 1
ATOM 1372 N N . SER A 1 167 ? 27.215 -0.450 -41.552 1.00 82.69 167 SER A N 1
ATOM 1373 C CA . SER A 1 167 ? 28.180 -1.260 -42.304 1.00 82.69 167 SER A CA 1
ATOM 1374 C C . SER A 1 167 ? 28.896 -0.475 -43.402 1.00 82.69 167 SER A C 1
ATOM 1376 O O . SER A 1 167 ? 30.079 -0.708 -43.637 1.00 82.69 167 SER A O 1
ATOM 1378 N N . GLU A 1 168 ? 28.193 0.454 -44.050 1.00 83.31 168 GLU A N 1
ATOM 1379 C CA . GLU A 1 168 ? 28.725 1.288 -45.133 1.00 83.31 168 GLU A CA 1
ATOM 1380 C C . GLU A 1 168 ? 29.642 2.377 -44.573 1.00 83.31 168 GLU A C 1
ATOM 1382 O O . GLU A 1 168 ? 30.730 2.614 -45.099 1.00 83.31 168 GLU A O 1
ATOM 1387 N N . LEU A 1 169 ? 29.257 2.982 -43.445 1.00 84.62 169 LEU A N 1
ATOM 1388 C CA . LEU A 1 169 ? 30.112 3.924 -42.719 1.00 84.62 169 LEU A CA 1
ATOM 1389 C C . LEU A 1 169 ? 31.425 3.266 -42.284 1.00 84.62 169 LEU A C 1
ATOM 1391 O O . LEU A 1 169 ? 32.490 3.865 -42.409 1.00 84.62 169 LEU A O 1
ATOM 1395 N N . ILE A 1 170 ? 31.373 2.017 -41.813 1.00 84.75 170 ILE A N 1
ATOM 1396 C CA . ILE A 1 170 ? 32.573 1.265 -41.424 1.00 84.75 170 ILE A CA 1
ATOM 1397 C C . ILE A 1 170 ? 33.441 0.931 -42.644 1.00 84.75 170 ILE A C 1
ATOM 1399 O O . ILE A 1 170 ? 34.662 1.088 -42.571 1.00 84.75 170 ILE A O 1
ATOM 1403 N N . SER A 1 171 ? 32.850 0.483 -43.759 1.00 85.94 171 SER A N 1
ATOM 1404 C CA . SER A 1 171 ? 33.619 0.112 -44.956 1.00 85.94 171 SER A CA 1
ATOM 1405 C C . SER A 1 171 ? 34.293 1.310 -45.620 1.00 85.94 171 SER A C 1
ATOM 1407 O O . SER A 1 171 ? 35.433 1.191 -46.060 1.00 85.94 171 SER A O 1
ATOM 1409 N N . TYR A 1 172 ? 33.620 2.463 -45.649 1.00 86.19 172 TYR A N 1
ATOM 1410 C CA . TYR A 1 172 ? 34.094 3.679 -46.316 1.00 86.19 172 TYR A CA 1
ATOM 1411 C C . TYR A 1 172 ? 34.699 4.716 -45.356 1.00 86.19 172 TYR A C 1
ATOM 1413 O O . TYR A 1 172 ? 34.865 5.876 -45.729 1.00 86.19 172 TYR A O 1
ATOM 1421 N N . ALA A 1 173 ? 35.064 4.326 -44.129 1.00 83.38 173 ALA A N 1
ATOM 1422 C CA . ALA A 1 173 ? 35.497 5.255 -43.081 1.00 83.38 173 ALA A CA 1
ATOM 1423 C C . ALA A 1 173 ? 36.630 6.208 -43.517 1.00 83.38 173 ALA A C 1
ATOM 1425 O O . ALA A 1 173 ? 36.555 7.415 -43.295 1.00 83.38 173 ALA A O 1
ATOM 1426 N N . GLU A 1 174 ? 37.665 5.682 -44.175 1.00 84.25 174 GLU A N 1
ATOM 1427 C CA . GLU A 1 174 ? 38.819 6.463 -44.645 1.00 84.25 174 GLU A CA 1
ATOM 1428 C C . GLU A 1 174 ? 38.448 7.427 -45.784 1.00 84.25 174 GLU A C 1
ATOM 1430 O O . GLU A 1 174 ? 38.867 8.587 -45.797 1.00 84.25 174 GLU A O 1
ATOM 1435 N N . GLU A 1 175 ? 37.597 6.976 -46.705 1.00 85.38 175 GLU A N 1
ATOM 1436 C CA . GLU A 1 175 ? 37.139 7.764 -47.851 1.00 85.38 175 GLU A CA 1
ATOM 1437 C C . GLU A 1 175 ? 36.213 8.908 -47.415 1.00 85.38 175 GLU A C 1
ATOM 1439 O O . GLU A 1 175 ? 36.358 10.039 -47.884 1.00 85.38 175 GLU A O 1
ATOM 1444 N N . ILE A 1 176 ? 35.320 8.649 -46.454 1.00 85.94 176 ILE A N 1
ATOM 1445 C CA . ILE A 1 176 ? 34.417 9.652 -45.875 1.00 85.94 176 ILE A CA 1
ATOM 1446 C C . ILE A 1 176 ? 35.210 10.728 -45.124 1.00 85.94 176 ILE A C 1
ATOM 1448 O O . ILE A 1 176 ? 34.943 11.915 -45.315 1.00 85.94 176 ILE A O 1
ATOM 1452 N N . ILE A 1 177 ? 36.220 10.355 -44.324 1.00 84.12 177 ILE A N 1
ATOM 1453 C CA . ILE A 1 177 ? 37.107 11.339 -43.674 1.00 84.12 177 ILE A CA 1
ATOM 1454 C C . ILE A 1 177 ? 37.798 12.200 -44.737 1.00 84.12 177 ILE A C 1
ATOM 1456 O O . ILE A 1 177 ? 37.773 13.425 -44.638 1.00 84.12 177 ILE A O 1
ATOM 1460 N N . GLY A 1 178 ? 38.334 11.586 -45.796 1.00 84.62 178 GLY A N 1
ATOM 1461 C CA . GLY A 1 178 ? 38.982 12.317 -46.888 1.00 84.62 178 GLY A CA 1
ATOM 1462 C C . GLY A 1 178 ? 38.047 13.280 -47.636 1.00 84.62 178 GLY A C 1
ATOM 1463 O O . GLY A 1 178 ? 38.485 14.343 -48.085 1.00 84.62 178 GLY A O 1
ATOM 1464 N N . LEU A 1 179 ? 36.757 12.949 -47.762 1.00 85.88 179 LEU A N 1
ATOM 1465 C CA . LEU A 1 179 ? 35.737 13.838 -48.332 1.00 85.88 179 LEU A CA 1
ATOM 1466 C C . LEU A 1 179 ? 35.407 15.013 -47.401 1.00 85.88 179 LEU A C 1
ATOM 1468 O O . LEU A 1 179 ? 35.262 16.147 -47.868 1.00 85.88 179 LEU A O 1
ATOM 1472 N N . ILE A 1 180 ? 35.330 14.767 -46.091 1.00 85.50 180 ILE A N 1
ATOM 1473 C CA . ILE A 1 180 ? 35.117 15.809 -45.077 1.00 85.50 180 ILE A CA 1
ATOM 1474 C C . ILE A 1 180 ? 36.309 16.773 -45.047 1.00 85.50 180 ILE A C 1
ATOM 1476 O O . ILE A 1 180 ? 36.106 17.986 -45.124 1.00 85.50 180 ILE A O 1
ATOM 1480 N N . GLU A 1 181 ? 37.542 16.260 -45.024 1.00 85.44 181 GLU A N 1
ATOM 1481 C CA . GLU A 1 181 ? 38.772 17.064 -45.085 1.00 85.44 181 GLU A CA 1
ATOM 1482 C C . GLU A 1 181 ? 38.792 17.961 -46.329 1.00 85.44 181 GLU A C 1
ATOM 1484 O O . GLU A 1 181 ? 39.042 19.166 -46.241 1.00 85.44 181 GLU A O 1
ATOM 1489 N N . TRP A 1 182 ? 38.452 17.404 -47.496 1.00 86.12 182 TRP A N 1
ATOM 1490 C CA . TRP A 1 182 ? 38.368 18.166 -48.741 1.00 86.12 182 TRP A CA 1
ATOM 1491 C C . TRP A 1 182 ? 37.341 19.307 -48.666 1.00 86.12 182 TRP A C 1
ATOM 1493 O O . TRP A 1 182 ? 37.641 20.434 -49.070 1.00 86.12 182 TRP A O 1
ATOM 1503 N N . LYS A 1 183 ? 36.146 19.054 -48.118 1.00 84.81 183 LYS A N 1
ATOM 1504 C CA . LYS A 1 183 ? 35.081 20.065 -48.011 1.00 84.81 183 LYS A CA 1
ATOM 1505 C C . LYS A 1 183 ? 35.434 21.170 -47.008 1.00 84.81 183 LYS A C 1
ATOM 1507 O O . LYS A 1 183 ? 35.179 22.351 -47.273 1.00 84.81 183 LYS A O 1
ATOM 1512 N N . VAL A 1 184 ? 36.050 20.809 -45.881 1.00 84.38 184 VAL A N 1
ATOM 1513 C CA . VAL A 1 184 ? 36.496 21.756 -44.845 1.00 84.38 184 VAL A CA 1
ATOM 1514 C C . VAL A 1 184 ? 37.618 22.659 -45.369 1.00 84.38 184 VAL A C 1
ATOM 1516 O O . VAL A 1 184 ? 37.566 23.873 -45.168 1.00 84.38 184 VAL A O 1
ATOM 1519 N N . ASN A 1 185 ? 38.565 22.109 -46.134 1.00 82.69 185 ASN A N 1
ATOM 1520 C CA . ASN A 1 185 ? 39.664 22.874 -46.735 1.00 82.69 185 ASN A CA 1
ATOM 1521 C C . ASN A 1 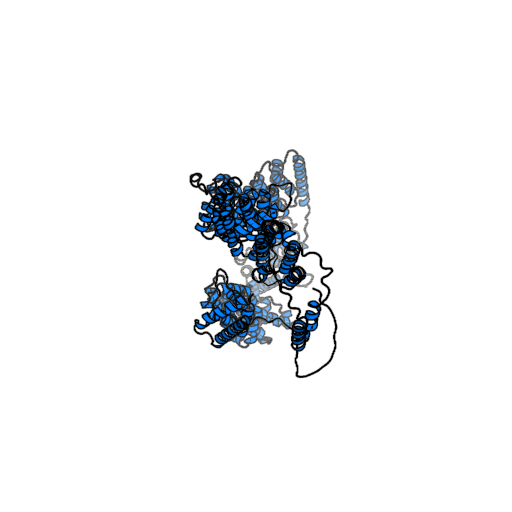185 ? 39.200 23.922 -47.763 1.00 82.69 185 ASN A C 1
ATOM 1523 O O . ASN A 1 185 ? 39.868 24.938 -47.951 1.00 82.69 185 ASN A O 1
ATOM 1527 N N . ARG A 1 186 ? 38.050 23.715 -48.422 1.00 77.25 186 ARG A N 1
ATOM 1528 C CA . ARG A 1 186 ? 37.482 24.681 -49.387 1.00 77.25 186 ARG A CA 1
ATOM 1529 C C . ARG A 1 186 ? 36.623 25.766 -48.743 1.00 77.25 186 ARG A C 1
ATOM 1531 O O . ARG A 1 186 ? 36.372 26.794 -49.371 1.00 77.25 186 ARG A O 1
ATOM 1538 N N . THR A 1 187 ? 36.178 25.570 -47.505 1.00 74.81 187 THR A N 1
ATOM 1539 C CA . THR A 1 187 ? 35.412 26.581 -46.770 1.00 74.81 187 THR A CA 1
ATOM 1540 C C . THR A 1 187 ? 36.369 27.544 -46.067 1.00 74.81 187 THR A C 1
ATOM 1542 O O . THR A 1 187 ? 37.231 27.131 -45.291 1.00 74.81 187 THR A O 1
ATOM 1545 N N . LYS A 1 188 ? 36.240 28.846 -46.353 1.00 66.31 188 LYS A N 1
ATOM 1546 C CA . LYS A 1 188 ? 37.047 29.900 -45.725 1.00 66.31 188 LYS A CA 1
ATOM 1547 C C . LYS A 1 188 ? 36.409 30.295 -44.396 1.00 66.31 188 LYS A C 1
ATOM 1549 O O . LYS A 1 188 ? 35.440 31.044 -44.390 1.00 66.31 188 LYS A O 1
ATOM 1554 N N . ASP A 1 189 ? 36.973 29.812 -43.299 1.00 65.81 189 ASP A N 1
ATOM 1555 C CA . ASP A 1 189 ? 36.664 30.284 -41.950 1.00 65.81 189 ASP A CA 1
ATOM 1556 C C . ASP A 1 189 ? 37.970 30.778 -41.318 1.00 65.81 189 ASP A C 1
ATOM 1558 O O . ASP A 1 189 ? 38.978 30.072 -41.380 1.00 65.81 189 ASP A O 1
ATOM 1562 N N . LYS A 1 190 ? 37.987 32.023 -40.832 1.00 59.47 190 LYS A N 1
ATOM 1563 C CA . LYS A 1 190 ? 39.214 32.729 -40.415 1.00 59.47 190 LYS A CA 1
ATOM 1564 C C . LYS A 1 190 ? 39.526 32.576 -38.926 1.00 59.47 190 LYS A C 1
ATOM 1566 O O . LYS A 1 190 ? 40.645 32.888 -38.531 1.00 59.47 190 LYS A O 1
ATOM 1571 N N . ASP A 1 191 ? 38.572 32.090 -38.135 1.00 63.41 191 ASP A N 1
ATOM 1572 C CA . ASP A 1 191 ? 38.648 32.147 -36.672 1.00 63.41 191 ASP A CA 1
ATOM 1573 C C . ASP A 1 191 ? 39.135 30.842 -36.020 1.00 63.41 191 ASP A C 1
ATOM 1575 O O . ASP A 1 191 ? 39.457 30.838 -34.834 1.00 63.41 191 ASP A O 1
ATOM 1579 N N . ARG A 1 192 ? 39.202 29.727 -36.764 1.00 71.12 192 ARG A N 1
ATOM 1580 C CA . ARG A 1 192 ? 39.550 28.394 -36.233 1.00 71.12 192 ARG A CA 1
ATOM 1581 C C . ARG A 1 192 ? 40.589 27.686 -37.087 1.00 71.12 192 ARG A C 1
ATOM 1583 O O . ARG A 1 192 ? 40.631 27.868 -38.306 1.00 71.12 192 ARG A O 1
ATOM 1590 N N . THR A 1 193 ? 41.397 26.839 -36.457 1.00 77.75 193 THR A N 1
ATOM 1591 C CA . THR A 1 193 ? 42.370 26.013 -37.183 1.00 77.75 193 THR A CA 1
ATOM 1592 C C . THR A 1 193 ? 41.659 24.981 -38.064 1.00 77.75 193 THR A C 1
ATOM 1594 O O . THR A 1 193 ? 40.528 24.569 -37.798 1.00 77.75 193 THR A O 1
ATOM 1597 N N . ILE A 1 194 ? 42.309 24.563 -39.153 1.00 74.62 194 ILE A N 1
ATOM 1598 C CA . ILE A 1 194 ? 41.750 23.571 -40.087 1.00 74.62 194 ILE A CA 1
ATOM 1599 C C . ILE A 1 194 ? 41.476 22.242 -39.363 1.00 74.62 194 ILE A C 1
ATOM 1601 O O . ILE A 1 194 ? 40.438 21.621 -39.580 1.00 74.62 194 ILE A O 1
ATOM 1605 N N . GLU A 1 195 ? 42.363 21.853 -38.450 1.00 74.69 195 GLU A N 1
ATOM 1606 C CA . GLU A 1 195 ? 42.277 20.623 -37.658 1.00 74.69 195 GLU A CA 1
ATOM 1607 C C . GLU A 1 195 ? 41.077 20.630 -36.696 1.00 74.69 195 GLU A C 1
ATOM 1609 O O . GLU A 1 195 ? 40.330 19.655 -36.638 1.00 74.69 195 GLU A O 1
ATOM 1614 N N . GLU A 1 196 ? 40.812 21.748 -36.010 1.00 76.88 196 GLU A N 1
ATOM 1615 C CA . GLU A 1 196 ? 39.619 21.902 -35.160 1.00 76.88 196 GLU A CA 1
ATOM 1616 C C . GLU A 1 196 ? 38.323 21.807 -35.969 1.00 76.88 196 GLU A C 1
ATOM 1618 O O . GLU A 1 196 ? 37.356 21.189 -35.531 1.00 76.88 196 GLU A O 1
ATOM 1623 N N . ARG A 1 197 ? 38.305 22.367 -37.182 1.00 78.44 197 ARG A N 1
ATOM 1624 C CA . ARG A 1 197 ? 37.128 22.327 -38.061 1.00 78.44 197 ARG A CA 1
ATOM 1625 C C . ARG A 1 197 ? 36.853 20.922 -38.600 1.00 78.44 197 ARG A C 1
ATOM 1627 O O . ARG A 1 197 ? 35.689 20.547 -38.743 1.00 78.44 197 ARG A O 1
ATOM 1634 N N . ILE A 1 198 ? 37.901 20.145 -38.882 1.00 81.06 198 ILE A N 1
ATOM 1635 C CA . ILE A 1 198 ? 37.777 18.727 -39.253 1.00 81.06 198 ILE A CA 1
ATOM 1636 C C . ILE A 1 198 ? 37.245 17.927 -38.058 1.00 81.06 198 ILE A C 1
ATOM 1638 O O . ILE A 1 198 ? 36.304 17.148 -38.223 1.00 81.06 198 ILE A O 1
ATOM 1642 N N . ARG A 1 199 ? 37.776 18.168 -36.851 1.00 81.69 199 ARG A N 1
ATOM 1643 C CA . ARG A 1 199 ? 37.299 17.534 -35.612 1.00 81.69 199 ARG A CA 1
ATOM 1644 C C . ARG A 1 199 ? 35.817 17.826 -35.362 1.00 81.69 199 ARG A C 1
ATOM 1646 O O . ARG A 1 199 ? 35.053 16.895 -35.118 1.00 81.69 199 ARG A O 1
ATOM 1653 N N . ASP A 1 200 ? 35.384 19.081 -35.481 1.00 81.69 200 ASP A N 1
ATOM 1654 C CA . ASP A 1 200 ? 33.980 19.484 -35.302 1.00 81.69 200 ASP A CA 1
ATOM 1655 C C . ASP A 1 200 ? 33.058 18.784 -36.315 1.00 81.69 200 ASP A C 1
ATOM 1657 O O . ASP A 1 200 ? 32.011 18.241 -35.954 1.00 81.69 200 ASP A O 1
ATOM 1661 N N . ALA A 1 201 ? 33.465 18.748 -37.588 1.00 82.38 201 ALA A N 1
ATOM 1662 C CA . ALA A 1 201 ? 32.727 18.087 -38.661 1.00 82.38 201 ALA A CA 1
ATOM 1663 C C . ALA A 1 201 ? 32.560 16.578 -38.405 1.00 82.38 201 ALA A C 1
ATOM 1665 O O . ALA A 1 201 ? 31.456 16.036 -38.498 1.00 82.38 201 ALA A O 1
ATOM 1666 N N . VAL A 1 202 ? 33.644 15.904 -38.022 1.00 84.75 202 VAL A N 1
ATOM 1667 C CA . VAL A 1 202 ? 33.630 14.473 -37.694 1.00 84.75 202 VAL A CA 1
ATOM 1668 C C . VAL A 1 202 ? 32.813 14.219 -36.430 1.00 84.75 202 VAL A C 1
ATOM 1670 O O . VAL A 1 202 ? 32.056 13.257 -36.385 1.00 84.75 202 VAL A O 1
ATOM 1673 N N . THR A 1 203 ? 32.863 15.111 -35.440 1.00 84.69 203 THR A N 1
ATOM 1674 C CA . THR A 1 203 ? 32.047 15.006 -34.221 1.00 84.69 203 THR A CA 1
ATOM 1675 C C . THR A 1 203 ? 30.552 15.045 -34.540 1.00 84.69 203 THR A C 1
ATOM 1677 O O . THR A 1 203 ? 29.794 14.239 -34.004 1.00 84.69 203 THR A O 1
ATOM 1680 N N . ILE A 1 204 ? 30.104 15.921 -35.448 1.00 83.25 204 ILE A N 1
ATOM 1681 C CA . ILE A 1 204 ? 28.693 15.987 -35.878 1.00 83.25 204 ILE A CA 1
ATOM 1682 C C . ILE A 1 204 ? 28.252 14.669 -36.534 1.00 83.25 204 ILE A C 1
ATOM 1684 O O . ILE A 1 204 ? 27.169 14.163 -36.225 1.00 83.25 204 ILE A O 1
ATOM 1688 N N . LEU A 1 205 ? 29.098 14.091 -37.395 1.00 84.44 205 LEU A N 1
ATOM 1689 C CA . LEU A 1 205 ? 28.829 12.790 -38.012 1.00 84.44 205 LEU A CA 1
ATOM 1690 C C . LEU A 1 205 ? 28.775 11.683 -36.956 1.00 84.44 205 LEU A C 1
ATOM 1692 O O . LEU A 1 205 ? 27.841 10.891 -36.925 1.00 84.44 205 LEU A O 1
ATOM 1696 N N . MET A 1 206 ? 29.753 11.645 -36.052 1.00 85.81 206 MET A N 1
ATOM 1697 C CA . MET A 1 206 ? 29.844 10.588 -35.050 1.00 85.81 206 MET A CA 1
ATOM 1698 C C . MET A 1 206 ? 28.697 10.642 -34.041 1.00 85.81 206 MET A C 1
ATOM 1700 O O . MET A 1 206 ? 28.214 9.584 -33.648 1.00 85.81 206 MET A O 1
ATOM 1704 N N . ARG A 1 207 ? 28.213 11.834 -33.663 1.00 82.12 207 ARG A N 1
ATOM 1705 C CA . ARG A 1 207 ? 27.040 11.988 -32.782 1.00 82.12 207 ARG A CA 1
ATOM 1706 C C . ARG A 1 207 ? 25.774 11.381 -33.382 1.00 82.12 207 ARG A C 1
ATOM 1708 O O . ARG A 1 207 ? 24.991 10.794 -32.649 1.00 82.12 207 ARG A O 1
ATOM 1715 N N . THR A 1 208 ? 25.577 11.533 -34.690 1.00 79.06 208 THR A N 1
ATOM 1716 C CA . THR A 1 208 ? 24.395 10.996 -35.384 1.00 79.06 208 THR A CA 1
ATOM 1717 C C . THR A 1 208 ? 24.547 9.508 -35.692 1.00 79.06 208 THR A C 1
ATOM 1719 O O . THR A 1 208 ? 23.628 8.737 -35.450 1.00 79.06 208 THR A O 1
ATOM 1722 N N . ALA A 1 209 ? 25.727 9.081 -36.143 1.00 79.81 209 ALA A N 1
ATOM 1723 C CA . ALA A 1 209 ? 25.984 7.693 -36.522 1.00 79.81 209 ALA A CA 1
ATOM 1724 C C . ALA A 1 209 ? 26.100 6.717 -35.336 1.00 79.81 209 ALA A C 1
ATOM 1726 O O . ALA A 1 209 ? 25.883 5.523 -35.512 1.00 79.81 209 ALA A O 1
ATOM 1727 N N . ASN A 1 210 ? 26.456 7.192 -34.136 1.00 81.06 210 ASN A N 1
ATOM 1728 C CA . ASN A 1 210 ? 26.707 6.339 -32.964 1.00 81.06 210 ASN A CA 1
ATOM 1729 C C . ASN A 1 210 ? 25.645 6.501 -31.863 1.00 81.06 210 ASN A C 1
ATOM 1731 O O . ASN A 1 210 ? 25.940 6.293 -30.688 1.00 81.06 210 ASN A O 1
ATOM 1735 N N . GLU A 1 211 ? 24.407 6.861 -32.216 1.00 76.06 211 GLU A N 1
ATOM 1736 C CA . GLU A 1 211 ? 23.320 7.052 -31.240 1.00 76.06 211 GLU A CA 1
ATOM 1737 C C . GLU A 1 211 ? 23.088 5.792 -30.374 1.00 76.06 211 GLU A C 1
ATOM 1739 O O . GLU A 1 211 ? 22.865 5.887 -29.162 1.00 76.06 211 GLU A O 1
ATOM 1744 N N . LYS A 1 212 ? 23.204 4.602 -30.988 1.00 74.00 212 LYS A N 1
ATOM 1745 C CA . LYS A 1 212 ? 22.914 3.296 -30.365 1.00 74.00 212 LYS A CA 1
ATOM 1746 C C . LYS A 1 212 ? 24.132 2.382 -30.185 1.00 74.00 212 LYS A C 1
ATOM 1748 O O . LYS A 1 212 ? 24.090 1.483 -29.350 1.00 74.00 212 LYS A O 1
ATOM 1753 N N . SER A 1 213 ? 25.215 2.583 -30.937 1.00 79.38 213 SER A N 1
ATOM 1754 C CA . SER A 1 213 ? 26.402 1.719 -30.897 1.00 79.38 213 SER A CA 1
ATOM 1755 C C . SER A 1 213 ? 27.684 2.502 -31.159 1.00 79.38 213 SER A C 1
ATOM 1757 O O . SER A 1 213 ? 27.684 3.425 -31.959 1.00 79.38 213 SER A O 1
ATOM 1759 N N . THR A 1 214 ? 28.795 2.097 -30.539 1.00 82.00 214 THR A N 1
ATOM 1760 C CA . THR A 1 214 ? 30.135 2.680 -30.755 1.00 82.00 214 THR A CA 1
ATOM 1761 C C . THR A 1 214 ? 30.949 1.986 -31.850 1.00 82.00 214 THR A C 1
ATOM 1763 O O . THR A 1 214 ? 32.121 2.309 -32.038 1.00 82.00 214 THR A O 1
ATOM 1766 N N . LYS A 1 215 ? 30.379 1.023 -32.588 1.00 81.75 215 LYS A N 1
ATOM 1767 C CA . LYS A 1 215 ? 31.114 0.263 -33.621 1.00 81.75 215 LYS A CA 1
ATOM 1768 C C . LYS A 1 215 ? 31.699 1.162 -34.713 1.00 81.75 215 LYS A C 1
ATOM 1770 O O . LYS A 1 215 ? 32.850 0.968 -35.106 1.00 81.75 215 LYS A O 1
ATOM 1775 N N . VAL A 1 216 ? 30.932 2.155 -35.168 1.00 83.38 216 VAL A N 1
ATOM 1776 C CA . VAL A 1 216 ? 31.381 3.125 -36.178 1.00 83.38 216 VAL A CA 1
ATOM 1777 C C . VAL A 1 216 ? 32.500 3.995 -35.598 1.00 83.38 216 VAL A C 1
ATOM 1779 O O . VAL A 1 216 ? 33.552 4.135 -36.216 1.00 83.38 216 VAL A O 1
ATOM 1782 N N . LEU A 1 217 ? 32.342 4.486 -34.367 1.00 84.69 217 LEU A N 1
ATOM 1783 C CA . LEU A 1 217 ? 33.363 5.261 -33.658 1.00 84.69 217 LEU A CA 1
ATOM 1784 C C . LEU A 1 217 ? 34.689 4.493 -33.522 1.00 84.69 217 LEU A C 1
ATOM 1786 O O . LEU A 1 217 ? 35.751 5.056 -33.782 1.00 84.69 217 LEU A O 1
ATOM 1790 N N . VAL A 1 218 ? 34.640 3.207 -33.160 1.00 84.12 218 VAL A N 1
ATOM 1791 C CA . VAL A 1 218 ? 35.832 2.347 -33.046 1.00 84.12 218 VAL A CA 1
ATOM 1792 C C . VAL A 1 218 ? 36.508 2.162 -34.407 1.00 84.12 218 VAL A C 1
ATOM 1794 O O . VAL A 1 218 ? 37.730 2.274 -34.501 1.00 84.12 218 VAL A O 1
ATOM 1797 N N . ALA A 1 219 ? 35.738 1.936 -35.476 1.00 82.06 219 ALA A N 1
ATOM 1798 C CA . ALA A 1 219 ? 36.283 1.805 -36.828 1.00 82.06 219 ALA A CA 1
ATOM 1799 C C . ALA A 1 219 ? 36.993 3.087 -37.297 1.00 82.06 219 ALA A C 1
ATOM 1801 O O . ALA A 1 219 ? 38.110 3.016 -37.812 1.00 82.06 219 ALA A O 1
ATOM 1802 N N . TYR A 1 220 ? 36.393 4.256 -37.059 1.00 84.62 220 TYR A N 1
ATOM 1803 C CA . TYR A 1 220 ? 36.986 5.548 -37.416 1.00 84.62 220 TYR A CA 1
ATOM 1804 C C . TYR A 1 220 ? 38.223 5.868 -36.569 1.00 84.62 220 TYR A C 1
ATOM 1806 O O . TYR A 1 220 ? 39.239 6.295 -37.120 1.00 84.62 220 TYR A O 1
ATOM 1814 N N . ARG A 1 221 ? 38.195 5.582 -35.259 1.00 83.44 221 ARG A N 1
ATOM 1815 C CA . ARG A 1 221 ? 39.360 5.750 -34.373 1.00 83.44 221 ARG A CA 1
ATOM 1816 C C . ARG A 1 221 ? 40.542 4.883 -34.800 1.00 83.44 221 ARG A C 1
ATOM 1818 O O . ARG A 1 221 ? 41.671 5.361 -34.809 1.00 83.44 221 ARG A O 1
ATOM 1825 N N . ASN A 1 222 ? 40.292 3.628 -35.176 1.00 83.19 222 ASN A N 1
ATOM 1826 C CA . ASN A 1 222 ? 41.343 2.711 -35.629 1.00 83.19 222 ASN A CA 1
ATOM 1827 C C . ASN A 1 222 ? 42.012 3.178 -36.930 1.00 83.19 222 ASN A C 1
ATOM 1829 O O . ASN A 1 222 ? 43.175 2.861 -37.166 1.00 83.19 222 ASN A O 1
ATOM 1833 N N . LYS A 1 223 ? 41.283 3.908 -37.781 1.00 81.94 223 LYS A N 1
ATOM 1834 C CA . LYS A 1 223 ? 41.793 4.430 -39.053 1.00 81.94 223 LYS A CA 1
ATOM 1835 C C . LYS A 1 223 ? 42.519 5.767 -38.897 1.00 81.94 223 LYS A C 1
ATOM 1837 O O . LYS A 1 223 ? 43.576 5.943 -39.495 1.00 81.94 223 LYS A O 1
ATOM 1842 N N . ARG A 1 224 ? 41.967 6.698 -38.112 1.00 78.94 224 ARG A N 1
ATOM 1843 C CA . ARG A 1 224 ? 42.499 8.060 -37.912 1.00 78.94 224 ARG A CA 1
ATOM 1844 C C . ARG A 1 224 ? 42.384 8.491 -36.440 1.00 78.94 224 ARG A C 1
ATOM 1846 O O . ARG A 1 224 ? 41.441 9.196 -36.069 1.00 78.94 224 ARG A O 1
ATOM 1853 N N . PRO A 1 225 ? 43.332 8.072 -35.582 1.00 78.50 225 PRO A N 1
ATOM 1854 C CA . PRO A 1 225 ? 43.328 8.413 -34.156 1.00 78.50 225 PRO A CA 1
ATOM 1855 C C . PRO A 1 225 ? 43.665 9.888 -33.883 1.00 78.50 225 PRO A C 1
ATOM 1857 O O . PRO A 1 225 ? 43.408 10.386 -32.795 1.00 78.50 225 PRO A O 1
ATOM 1860 N N . ASP A 1 226 ? 44.242 10.578 -34.865 1.00 77.75 226 ASP A N 1
ATOM 1861 C CA . ASP A 1 226 ? 44.554 12.008 -34.855 1.00 77.75 226 ASP A CA 1
ATOM 1862 C C . ASP A 1 226 ? 43.300 12.893 -34.928 1.00 77.75 226 ASP A C 1
ATOM 1864 O O . ASP A 1 226 ? 43.280 13.982 -34.360 1.00 77.75 226 ASP A O 1
ATOM 1868 N N . VAL A 1 227 ? 42.246 12.414 -35.597 1.00 77.81 227 VAL A N 1
ATOM 1869 C CA . VAL A 1 227 ? 40.982 13.147 -35.774 1.00 77.81 227 VAL A CA 1
ATOM 1870 C C . VAL A 1 227 ? 39.943 12.752 -34.721 1.00 77.81 227 VAL A C 1
ATOM 1872 O O . VAL A 1 227 ? 39.205 13.606 -34.230 1.00 77.81 227 VAL A O 1
ATOM 1875 N N . VAL A 1 228 ? 39.878 11.465 -34.360 1.00 81.94 228 VAL A N 1
ATOM 1876 C CA . VAL A 1 228 ? 38.979 10.942 -33.317 1.00 81.94 228 VAL A CA 1
ATOM 1877 C C . VAL A 1 228 ? 39.746 10.821 -32.000 1.00 81.94 228 VAL A C 1
ATOM 1879 O O . VAL A 1 228 ? 40.177 9.737 -31.598 1.00 81.94 228 VAL A O 1
ATOM 1882 N N . ASP A 1 229 ? 39.924 11.965 -31.345 1.00 79.44 229 ASP A N 1
ATOM 1883 C CA . ASP A 1 229 ? 40.566 12.070 -30.037 1.00 79.44 229 ASP A CA 1
ATOM 1884 C C . ASP A 1 229 ? 39.590 11.789 -28.873 1.00 79.44 229 ASP A C 1
ATOM 1886 O O . ASP A 1 229 ? 38.390 11.555 -29.053 1.00 79.44 229 ASP A O 1
ATOM 1890 N N . ASP A 1 230 ? 40.106 11.813 -27.641 1.00 78.69 230 ASP A N 1
ATOM 1891 C CA . ASP A 1 230 ? 39.307 11.568 -26.434 1.00 78.69 230 ASP A CA 1
ATOM 1892 C C . ASP A 1 230 ? 38.163 12.589 -26.251 1.00 78.69 230 ASP A C 1
ATOM 1894 O O . ASP A 1 230 ? 37.168 12.284 -25.587 1.00 78.69 230 ASP A O 1
ATOM 1898 N N . HIS A 1 231 ? 38.268 13.783 -26.848 1.00 80.44 231 HIS A N 1
ATOM 1899 C CA . HIS A 1 231 ? 37.208 14.790 -26.814 1.00 80.44 231 HIS A CA 1
ATOM 1900 C C . HIS A 1 231 ? 36.027 14.374 -27.696 1.00 80.44 231 HIS A C 1
ATOM 1902 O O . HIS A 1 231 ? 34.885 14.399 -27.230 1.00 80.44 231 HIS A O 1
ATOM 1908 N N . VAL A 1 232 ? 36.293 13.902 -28.920 1.00 82.44 232 VAL A N 1
ATOM 1909 C CA . VAL A 1 232 ? 35.252 13.356 -29.810 1.00 82.44 232 VAL A CA 1
ATOM 1910 C C . VAL A 1 232 ? 34.556 12.161 -29.159 1.00 82.44 232 VAL A C 1
ATOM 1912 O O . VAL A 1 232 ? 33.330 12.072 -29.182 1.00 82.44 232 VAL A O 1
ATOM 1915 N N . ILE A 1 233 ? 35.317 11.265 -28.524 1.00 83.38 233 ILE A N 1
ATOM 1916 C CA . ILE A 1 233 ? 34.762 10.085 -27.842 1.00 83.38 233 ILE A CA 1
ATOM 1917 C C . ILE A 1 233 ? 33.818 10.501 -26.712 1.00 83.38 233 ILE A C 1
ATOM 1919 O O . ILE A 1 233 ? 32.708 9.979 -26.624 1.00 83.38 233 ILE A O 1
ATOM 1923 N N . LEU A 1 234 ? 34.222 11.457 -25.871 1.00 82.31 234 LEU A N 1
ATOM 1924 C CA . LEU A 1 234 ? 33.375 11.953 -24.786 1.00 82.31 234 LEU A CA 1
ATOM 1925 C C . LEU A 1 234 ? 32.084 12.590 -25.318 1.00 82.31 234 LEU A C 1
ATOM 1927 O O . LEU A 1 234 ? 31.005 12.303 -24.807 1.00 82.31 234 LEU A O 1
ATOM 1931 N N . GLU A 1 235 ? 32.179 13.422 -26.353 1.00 81.56 235 GLU A N 1
ATOM 1932 C CA . GLU A 1 235 ? 31.026 14.072 -26.987 1.00 81.56 235 GLU A CA 1
ATOM 1933 C C . GLU A 1 235 ? 30.047 13.071 -27.610 1.00 81.56 235 GLU A C 1
ATOM 1935 O O . GLU A 1 235 ? 28.833 13.265 -27.541 1.00 81.56 235 GLU A O 1
ATOM 1940 N N . VAL A 1 236 ? 30.544 11.978 -28.188 1.00 83.62 236 VAL A N 1
ATOM 1941 C CA . VAL A 1 236 ? 29.690 10.898 -28.699 1.00 83.62 236 VAL A CA 1
ATOM 1942 C C . VAL A 1 236 ? 28.996 10.182 -27.548 1.00 83.62 236 VAL A C 1
ATOM 1944 O O . VAL A 1 236 ? 27.773 10.080 -27.560 1.00 83.62 236 VAL A O 1
ATOM 1947 N N . LEU A 1 237 ? 29.742 9.771 -26.516 1.00 82.00 237 LEU A N 1
ATOM 1948 C CA . LEU A 1 237 ? 29.188 9.090 -25.341 1.00 82.00 237 LEU A CA 1
ATOM 1949 C C . LEU A 1 237 ? 28.108 9.932 -24.635 1.00 82.00 237 LEU A C 1
ATOM 1951 O O . LEU A 1 237 ? 27.097 9.390 -24.195 1.00 82.00 237 LEU A O 1
ATOM 1955 N N . LEU A 1 238 ? 28.269 11.258 -24.564 1.00 83.19 238 LEU A N 1
ATOM 1956 C CA . LEU A 1 238 ? 27.270 12.170 -23.989 1.00 83.19 238 LEU A CA 1
ATOM 1957 C C . LEU A 1 238 ? 25.970 12.272 -24.803 1.00 83.19 238 LEU A C 1
ATOM 1959 O O . LEU A 1 238 ? 24.941 12.648 -24.242 1.00 83.19 238 LEU A O 1
ATOM 1963 N N . ASN A 1 239 ? 26.001 11.951 -26.097 1.00 83.69 239 ASN A N 1
ATOM 1964 C CA . ASN A 1 239 ? 24.835 12.004 -26.982 1.00 83.69 239 ASN A CA 1
ATOM 1965 C C . ASN A 1 239 ? 24.222 10.623 -27.268 1.00 83.69 239 ASN A C 1
ATOM 1967 O O . ASN A 1 239 ? 23.196 10.549 -27.939 1.00 83.69 239 ASN A O 1
ATOM 1971 N N . MET A 1 240 ? 24.802 9.539 -26.742 1.00 83.00 240 MET A N 1
ATOM 1972 C CA . MET A 1 240 ? 24.238 8.197 -26.890 1.00 83.00 240 MET A CA 1
ATOM 1973 C C . MET A 1 240 ? 22.907 8.055 -26.143 1.00 83.00 240 MET A C 1
ATOM 1975 O O . MET A 1 240 ? 22.786 8.421 -24.969 1.00 83.00 240 MET A O 1
ATOM 1979 N N . THR A 1 241 ? 21.933 7.421 -26.796 1.00 81.00 241 THR A N 1
ATOM 1980 C CA . THR A 1 241 ? 20.668 7.004 -26.172 1.00 81.00 241 THR A CA 1
ATOM 1981 C C . THR A 1 241 ? 20.728 5.574 -25.642 1.00 81.00 241 THR A C 1
ATOM 1983 O O . THR A 1 241 ? 19.801 5.138 -24.960 1.00 81.00 241 THR A O 1
ATOM 1986 N N . ALA A 1 242 ? 21.794 4.832 -25.960 1.00 78.19 242 ALA A N 1
ATOM 1987 C CA . ALA A 1 242 ? 22.000 3.473 -25.478 1.00 78.19 242 ALA A CA 1
ATOM 1988 C C . ALA A 1 242 ? 22.004 3.425 -23.941 1.00 78.19 242 ALA A C 1
ATOM 1990 O O . ALA A 1 242 ? 22.605 4.263 -23.261 1.00 78.19 242 ALA A O 1
ATOM 1991 N N . THR A 1 243 ? 21.345 2.409 -23.389 1.00 78.94 243 THR A N 1
ATOM 1992 C CA . THR A 1 243 ? 21.299 2.146 -21.945 1.00 78.94 243 THR A CA 1
ATOM 1993 C C . THR A 1 243 ? 21.545 0.666 -21.684 1.00 78.94 243 THR A C 1
ATOM 1995 O O . THR A 1 243 ? 21.342 -0.179 -22.554 1.00 78.94 243 THR A O 1
ATOM 1998 N N . GLY A 1 244 ? 21.982 0.325 -20.475 1.00 72.19 244 GLY A N 1
ATOM 1999 C CA . GLY A 1 244 ? 22.145 -1.071 -20.083 1.00 72.19 244 GLY A CA 1
ATOM 2000 C C . GLY A 1 244 ? 23.247 -1.809 -20.862 1.00 72.19 244 GLY A C 1
ATOM 2001 O O . GLY A 1 244 ? 24.365 -1.310 -20.981 1.00 72.19 244 GLY A O 1
ATOM 2002 N N . THR A 1 245 ? 22.951 -3.018 -21.362 1.00 71.50 245 THR A N 1
ATOM 2003 C CA . THR A 1 245 ? 23.946 -3.947 -21.935 1.00 71.50 245 THR A CA 1
ATOM 2004 C C . THR A 1 245 ? 24.565 -3.401 -23.210 1.00 71.50 245 THR A C 1
ATOM 2006 O O . THR A 1 245 ? 25.751 -3.608 -23.454 1.00 71.50 245 THR A O 1
ATOM 2009 N N . GLU A 1 246 ? 23.783 -2.662 -23.993 1.00 74.44 246 GLU A N 1
ATOM 2010 C CA . GLU A 1 246 ? 24.236 -1.989 -25.210 1.00 74.44 246 GLU A CA 1
ATOM 2011 C C . GLU A 1 246 ? 25.285 -0.921 -24.891 1.00 74.44 246 GLU A C 1
ATOM 2013 O O . GLU A 1 246 ? 26.312 -0.836 -25.566 1.00 74.44 246 GLU A O 1
ATOM 2018 N N . LEU A 1 247 ? 25.073 -0.155 -23.814 1.00 78.69 247 LEU A N 1
ATOM 2019 C CA . LEU A 1 247 ? 26.030 0.847 -23.352 1.00 78.69 247 LEU A CA 1
ATOM 2020 C C . LEU A 1 247 ? 27.286 0.194 -22.761 1.00 78.69 247 LEU A C 1
ATOM 2022 O O . LEU A 1 247 ? 28.390 0.635 -23.063 1.00 78.69 247 LEU A O 1
ATOM 2026 N N . MET A 1 248 ? 27.148 -0.878 -21.973 1.00 73.31 248 MET A N 1
ATOM 2027 C CA . MET A 1 248 ? 28.305 -1.603 -21.429 1.00 73.31 248 MET A CA 1
ATOM 2028 C C . MET A 1 248 ? 29.166 -2.226 -22.531 1.00 73.31 248 MET A C 1
ATOM 2030 O O . MET A 1 248 ? 30.381 -2.047 -22.526 1.00 73.31 248 MET A O 1
ATOM 2034 N N . GLY A 1 249 ? 28.548 -2.906 -23.503 1.00 73.69 249 GLY A N 1
ATOM 2035 C CA . GLY A 1 249 ? 29.265 -3.462 -24.653 1.00 73.69 249 GLY A CA 1
ATOM 2036 C C . GLY A 1 249 ? 29.943 -2.371 -25.484 1.00 73.69 249 GLY A C 1
ATOM 2037 O O . GLY A 1 249 ? 31.073 -2.543 -25.940 1.00 73.69 249 GLY A O 1
ATOM 2038 N N . SER A 1 250 ? 29.292 -1.212 -25.606 1.00 76.62 250 SER A N 1
ATOM 2039 C CA . SER A 1 250 ? 29.859 -0.044 -26.277 1.00 76.62 250 SER A CA 1
ATOM 2040 C C . SER A 1 250 ? 31.074 0.524 -25.533 1.00 76.62 250 SER A C 1
ATOM 2042 O O . SER A 1 250 ? 32.107 0.773 -26.152 1.00 76.62 250 SER A O 1
ATOM 2044 N N . LEU A 1 251 ? 31.014 0.652 -24.206 1.00 78.00 251 LEU A N 1
ATOM 2045 C CA . LEU A 1 251 ? 32.137 1.121 -23.386 1.00 78.00 251 LEU A CA 1
ATOM 2046 C C . LEU A 1 251 ? 33.301 0.125 -23.358 1.00 78.00 251 LEU A C 1
ATOM 2048 O O . LEU A 1 251 ? 34.450 0.543 -23.460 1.00 78.00 251 LEU A O 1
ATOM 2052 N N . GLN A 1 252 ? 33.022 -1.180 -23.294 1.00 77.06 252 GLN A N 1
ATOM 2053 C CA . GLN A 1 252 ? 34.050 -2.225 -23.325 1.00 77.06 252 GLN A CA 1
ATOM 2054 C C . GLN A 1 252 ? 34.778 -2.289 -24.676 1.00 77.06 252 GLN A C 1
ATOM 2056 O O . GLN A 1 252 ? 35.954 -2.641 -24.732 1.00 77.06 252 GLN A O 1
ATOM 2061 N N . SER A 1 253 ? 34.094 -1.943 -25.770 1.00 73.06 253 SER A N 1
ATOM 2062 C CA . SER A 1 253 ? 34.704 -1.880 -27.104 1.00 73.06 253 SER A CA 1
ATOM 2063 C C . SER A 1 253 ? 35.661 -0.694 -27.292 1.00 73.06 253 SER A C 1
ATOM 2065 O O . SER A 1 253 ? 36.434 -0.681 -28.251 1.00 73.06 253 SER A O 1
ATOM 2067 N N . LEU A 1 254 ? 35.625 0.301 -26.397 1.00 74.12 254 LEU A N 1
ATOM 2068 C CA . LEU A 1 254 ? 36.510 1.458 -26.451 1.00 74.12 254 LEU A CA 1
ATOM 2069 C C . LEU A 1 254 ? 37.829 1.154 -25.718 1.00 74.12 254 LEU A C 1
ATOM 2071 O O . LEU A 1 254 ? 37.805 0.712 -24.572 1.00 74.12 254 LEU A O 1
ATOM 2075 N N . PRO A 1 255 ? 38.995 1.456 -26.313 1.00 62.97 255 PRO A N 1
ATOM 2076 C CA . PRO A 1 255 ? 40.303 1.178 -25.715 1.00 62.97 255 PRO A CA 1
ATOM 2077 C C . PRO A 1 255 ? 40.705 2.230 -24.660 1.00 62.97 255 PRO A C 1
ATOM 2079 O O . PRO A 1 255 ? 41.820 2.743 -24.685 1.00 62.97 255 PRO A O 1
ATOM 2082 N N . VAL A 1 256 ? 39.784 2.630 -23.775 1.00 65.00 256 VAL A N 1
ATOM 2083 C CA . VAL A 1 256 ? 40.003 3.702 -22.789 1.00 65.00 256 VAL A CA 1
ATOM 2084 C C . VAL A 1 256 ? 39.739 3.195 -21.371 1.00 65.00 256 VAL A C 1
ATOM 2086 O O . VAL A 1 256 ? 38.595 3.141 -20.920 1.00 65.00 256 VAL A O 1
ATOM 2089 N N . ASP A 1 257 ? 40.814 2.931 -20.623 1.00 65.69 257 ASP A N 1
ATOM 2090 C CA . ASP A 1 257 ? 40.759 2.459 -19.226 1.00 65.69 257 ASP A CA 1
ATOM 2091 C C . ASP A 1 257 ? 40.040 3.438 -18.278 1.00 65.69 257 ASP A C 1
ATOM 2093 O O . ASP A 1 257 ? 39.508 3.047 -17.237 1.00 65.69 257 ASP A O 1
ATOM 2097 N N . LYS A 1 258 ? 39.962 4.721 -18.658 1.00 70.06 258 LYS A N 1
ATOM 2098 C CA . LYS A 1 258 ? 39.325 5.802 -17.886 1.00 70.06 258 LYS A CA 1
ATOM 2099 C C . LYS A 1 258 ? 37.848 5.538 -17.560 1.00 70.06 258 LYS A C 1
ATOM 2101 O O . LYS A 1 258 ? 37.354 6.059 -16.564 1.00 70.06 258 LYS A O 1
ATOM 2106 N N . TYR A 1 259 ? 37.144 4.735 -18.364 1.00 71.94 259 TYR A N 1
ATOM 2107 C CA . TYR A 1 259 ? 35.720 4.422 -18.165 1.00 71.94 259 TYR A CA 1
ATOM 2108 C C . TYR A 1 259 ? 35.472 3.042 -17.537 1.00 71.94 259 TYR A C 1
ATOM 2110 O O . TYR A 1 259 ? 34.322 2.612 -17.426 1.00 71.94 259 TYR A O 1
ATOM 2118 N N . SER A 1 260 ? 36.521 2.355 -17.075 1.00 72.12 260 SER A N 1
ATOM 2119 C CA . SER A 1 260 ? 36.399 1.037 -16.437 1.00 72.12 260 SER A CA 1
ATOM 2120 C C . SER A 1 260 ? 35.515 1.083 -15.180 1.00 72.12 260 SER A C 1
ATOM 2122 O O . SER A 1 260 ? 34.569 0.306 -15.057 1.00 72.12 260 SER A O 1
ATOM 2124 N N . ASN A 1 261 ? 35.709 2.091 -14.319 1.00 71.81 261 ASN A N 1
ATOM 2125 C CA . ASN A 1 261 ? 34.887 2.293 -13.115 1.00 71.81 261 ASN A CA 1
ATOM 2126 C C . ASN A 1 261 ? 33.415 2.606 -13.447 1.00 71.81 261 ASN A C 1
ATOM 2128 O O . ASN A 1 261 ? 32.509 2.194 -12.725 1.00 71.81 261 ASN A O 1
ATOM 2132 N N . VAL A 1 262 ? 33.173 3.318 -14.556 1.00 75.25 262 VAL A N 1
ATOM 2133 C CA . VAL A 1 262 ? 31.824 3.604 -15.079 1.00 75.25 262 VAL A CA 1
ATOM 2134 C C . VAL A 1 262 ? 31.151 2.320 -15.552 1.00 75.25 262 VAL A C 1
ATOM 2136 O O . VAL A 1 262 ? 29.971 2.112 -15.290 1.00 75.25 262 VAL A O 1
ATOM 2139 N N . THR A 1 263 ? 31.912 1.432 -16.187 1.00 73.94 263 THR A N 1
ATOM 2140 C CA . THR A 1 263 ? 31.423 0.141 -16.684 1.00 73.94 263 THR A CA 1
ATOM 2141 C C . THR A 1 263 ? 31.068 -0.811 -15.540 1.00 73.94 263 THR A C 1
ATOM 2143 O O . THR A 1 263 ? 30.011 -1.437 -15.585 1.00 73.94 263 THR A O 1
ATOM 2146 N N . SER A 1 264 ? 31.887 -0.884 -14.483 1.00 73.50 264 SER A N 1
ATOM 2147 C CA . SER A 1 264 ? 31.570 -1.704 -13.303 1.00 73.50 264 SER A CA 1
ATOM 2148 C C . SER A 1 264 ? 30.334 -1.192 -12.560 1.00 73.50 264 SER A C 1
ATOM 2150 O O . SER A 1 264 ? 29.456 -1.973 -12.212 1.00 73.50 264 SER A O 1
ATOM 2152 N N . SER A 1 265 ? 30.199 0.125 -12.405 1.00 73.12 265 SER A N 1
ATOM 2153 C CA . SER A 1 265 ? 29.021 0.717 -11.756 1.00 73.12 265 SER A CA 1
ATOM 2154 C C . SER A 1 265 ? 27.757 0.590 -12.609 1.00 73.12 265 SER A C 1
ATOM 2156 O O . SER A 1 265 ? 26.670 0.395 -12.073 1.00 73.12 265 SER A O 1
ATOM 2158 N N . LEU A 1 266 ? 27.883 0.643 -13.940 1.00 74.31 266 LEU A N 1
ATOM 2159 C CA . LEU A 1 266 ? 26.795 0.314 -14.861 1.00 74.31 266 LEU A CA 1
ATOM 2160 C C . LEU A 1 266 ? 26.337 -1.136 -14.695 1.00 74.31 266 LEU A C 1
ATOM 2162 O O . LEU A 1 266 ? 25.134 -1.377 -14.679 1.00 74.31 266 LEU A O 1
ATOM 2166 N N . ALA A 1 267 ? 27.261 -2.084 -14.519 1.00 71.56 267 ALA A N 1
ATOM 2167 C CA . ALA A 1 267 ? 26.913 -3.482 -14.277 1.00 71.56 267 ALA A CA 1
ATOM 2168 C C . ALA A 1 267 ? 26.089 -3.654 -12.988 1.00 71.56 267 ALA A C 1
ATOM 2170 O O . ALA A 1 267 ? 25.072 -4.350 -13.010 1.00 71.56 267 ALA A O 1
ATOM 2171 N N . SER A 1 268 ? 26.454 -2.955 -11.907 1.00 73.44 268 SER A N 1
ATOM 2172 C CA . SER A 1 268 ? 25.677 -2.935 -10.657 1.00 73.44 268 SER A CA 1
ATOM 2173 C C . SER A 1 268 ? 24.310 -2.247 -10.800 1.00 73.44 268 SER A C 1
ATOM 2175 O O . SER A 1 268 ? 23.326 -2.710 -10.232 1.00 73.44 268 SER A O 1
ATOM 2177 N N . LEU A 1 269 ? 24.187 -1.176 -11.597 1.00 75.62 269 LEU A N 1
ATOM 2178 C CA . LEU A 1 269 ? 22.878 -0.564 -11.900 1.00 75.62 269 LEU A CA 1
ATOM 2179 C C . LEU A 1 269 ? 21.979 -1.516 -12.703 1.00 75.62 269 LEU A C 1
ATOM 2181 O O . LEU A 1 269 ? 20.767 -1.588 -12.495 1.00 75.62 269 LEU A O 1
ATOM 2185 N N . MET A 1 270 ? 22.583 -2.263 -13.624 1.00 72.06 270 MET A N 1
ATOM 2186 C CA . MET A 1 270 ? 21.888 -3.188 -14.507 1.00 72.06 270 MET A CA 1
ATOM 2187 C C . MET A 1 270 ? 21.372 -4.438 -13.817 1.00 72.06 270 MET A C 1
ATOM 2189 O O . MET A 1 270 ? 20.246 -4.845 -14.106 1.00 72.06 270 MET A O 1
ATOM 2193 N N . SER A 1 271 ? 22.161 -5.035 -12.920 1.00 71.38 271 SER A N 1
ATOM 2194 C CA . SER A 1 271 ? 21.733 -6.204 -12.141 1.00 71.38 271 SER A CA 1
ATOM 2195 C C . SER A 1 271 ? 20.453 -5.923 -11.343 1.00 71.38 271 SER A C 1
ATOM 2197 O O . SER A 1 271 ? 19.720 -6.849 -11.008 1.00 71.38 271 SER A O 1
ATOM 2199 N N . ARG A 1 272 ? 20.145 -4.640 -11.104 1.00 69.81 272 ARG A N 1
ATOM 2200 C CA . ARG A 1 272 ? 18.971 -4.149 -10.371 1.00 69.81 272 ARG A CA 1
ATOM 2201 C C . ARG A 1 272 ? 17.915 -3.463 -11.243 1.00 69.81 272 ARG A C 1
ATOM 2203 O O . ARG A 1 272 ? 16.984 -2.864 -10.724 1.00 69.81 272 ARG A O 1
ATOM 2210 N N . GLY A 1 273 ? 18.034 -3.535 -12.571 1.00 68.88 273 GLY A N 1
ATOM 2211 C CA . GLY A 1 273 ? 17.020 -3.008 -13.494 1.00 68.88 273 GLY A CA 1
ATOM 2212 C C . GLY A 1 273 ? 17.038 -1.486 -13.698 1.00 68.88 273 GLY A C 1
ATOM 2213 O O . GLY A 1 273 ? 16.159 -0.949 -14.377 1.00 68.88 273 GLY A O 1
ATOM 2214 N N . VAL A 1 274 ? 18.047 -0.769 -13.189 1.00 78.69 274 VAL A N 1
ATOM 2215 C CA . VAL A 1 274 ? 18.186 0.681 -13.385 1.00 78.69 274 VAL A CA 1
ATOM 2216 C C . VAL A 1 274 ? 18.878 0.968 -14.712 1.00 78.69 274 VAL A C 1
ATOM 2218 O O . VAL A 1 274 ? 20.097 0.893 -14.849 1.00 78.69 274 VAL A O 1
ATOM 2221 N N . LYS A 1 275 ? 18.087 1.356 -15.715 1.00 78.25 275 LYS A N 1
ATOM 2222 C CA . LYS A 1 275 ? 18.603 1.806 -17.014 1.00 78.25 275 LYS A CA 1
ATOM 2223 C C . LYS A 1 275 ? 18.933 3.299 -16.959 1.00 78.25 275 LYS A C 1
ATOM 2225 O O . LYS A 1 275 ? 18.054 4.128 -16.716 1.00 78.25 275 LYS A O 1
ATOM 2230 N N . MET A 1 276 ? 20.199 3.643 -17.184 1.00 79.19 276 MET A N 1
ATOM 2231 C CA . MET A 1 276 ? 20.687 5.023 -17.275 1.00 79.19 276 MET A CA 1
ATOM 2232 C C . MET A 1 276 ? 21.507 5.222 -18.548 1.00 79.19 276 MET A C 1
ATOM 2234 O O . MET A 1 276 ? 22.161 4.293 -19.022 1.00 79.19 276 MET A O 1
ATOM 2238 N N . THR A 1 277 ? 21.462 6.438 -19.094 1.00 83.75 277 THR A N 1
ATOM 2239 C CA . THR A 1 277 ? 22.334 6.866 -20.194 1.00 83.75 277 THR A CA 1
ATOM 2240 C C . THR A 1 277 ? 23.688 7.308 -19.648 1.00 83.75 277 THR A C 1
ATOM 2242 O O . THR A 1 277 ? 23.799 7.738 -18.494 1.00 83.75 277 THR A O 1
ATOM 2245 N N . PHE A 1 278 ? 24.721 7.270 -20.491 1.00 83.44 278 PHE A N 1
ATOM 2246 C CA . PHE A 1 278 ? 26.055 7.742 -20.115 1.00 83.44 278 PHE A CA 1
ATOM 2247 C C . PHE A 1 278 ? 26.040 9.205 -19.658 1.00 83.44 278 PHE A C 1
ATOM 2249 O O . PHE A 1 278 ? 26.661 9.540 -18.652 1.00 83.44 278 PHE A O 1
ATOM 2256 N N . LYS A 1 279 ? 25.264 10.065 -20.334 1.00 83.62 279 LYS A N 1
ATOM 2257 C CA . LYS A 1 279 ? 25.083 11.472 -19.952 1.00 83.62 279 LYS A CA 1
ATOM 2258 C C . LYS A 1 279 ? 24.605 11.630 -18.512 1.00 83.62 279 LYS A C 1
ATOM 2260 O O . LYS A 1 279 ? 25.184 12.408 -17.763 1.00 83.62 279 LYS A O 1
ATOM 2265 N N . SER A 1 280 ? 23.592 10.863 -18.114 1.00 81.94 280 SER A N 1
ATOM 2266 C CA . SER A 1 280 ? 23.024 10.949 -16.768 1.00 81.94 280 SER A CA 1
ATOM 2267 C C . SER A 1 280 ? 24.033 10.538 -15.690 1.00 81.94 280 SER A C 1
ATOM 2269 O O . SER A 1 280 ? 24.125 11.193 -14.653 1.00 81.94 280 SER A O 1
ATOM 2271 N N . ILE A 1 281 ? 24.842 9.508 -15.953 1.00 82.44 281 ILE A N 1
ATOM 2272 C CA . ILE A 1 281 ? 25.912 9.086 -15.038 1.00 82.44 281 ILE A CA 1
ATOM 2273 C C . ILE A 1 281 ? 27.022 10.138 -15.005 1.00 82.44 281 ILE A C 1
ATOM 2275 O O . ILE A 1 281 ? 27.483 10.519 -13.933 1.00 82.44 281 ILE A O 1
ATOM 2279 N N . PHE A 1 282 ? 27.410 10.674 -16.160 1.00 82.94 282 PHE A N 1
ATOM 2280 C CA . PHE A 1 282 ? 28.446 11.695 -16.246 1.00 82.94 282 PHE A CA 1
ATOM 2281 C C . PHE A 1 282 ? 28.066 13.006 -15.553 1.00 82.94 282 PHE A C 1
ATOM 2283 O O . PHE A 1 282 ? 28.898 13.612 -14.885 1.00 82.94 282 PHE A O 1
ATOM 2290 N N . GLU A 1 283 ? 26.809 13.431 -15.653 1.00 84.25 283 GLU A N 1
ATOM 2291 C CA . GLU A 1 283 ? 26.286 14.576 -14.903 1.00 84.25 283 GLU A CA 1
ATOM 2292 C C . GLU A 1 283 ? 26.232 14.283 -13.398 1.00 84.25 283 GLU A C 1
ATOM 2294 O O . GLU A 1 283 ? 26.612 15.137 -12.600 1.00 84.25 283 GLU A O 1
ATOM 2299 N N . SER A 1 284 ? 25.870 13.059 -12.996 1.00 83.25 284 SER A N 1
ATOM 2300 C CA . SER A 1 284 ? 25.873 12.664 -11.578 1.00 83.25 284 SER A CA 1
ATOM 2301 C C . SER A 1 284 ? 27.266 12.670 -10.936 1.00 83.25 284 SER A C 1
ATOM 2303 O O . SER A 1 284 ? 27.371 12.835 -9.728 1.00 83.25 284 SER A O 1
ATOM 2305 N N . MET A 1 285 ? 28.334 12.538 -11.732 1.00 82.75 285 MET A N 1
ATOM 2306 C CA . MET A 1 285 ? 29.728 12.628 -11.272 1.00 82.75 285 MET A CA 1
ATOM 2307 C C . MET A 1 285 ? 30.209 14.067 -11.033 1.00 82.75 285 MET A C 1
ATOM 2309 O O . MET A 1 285 ? 31.341 14.261 -10.598 1.00 82.75 285 MET A O 1
ATOM 2313 N N . LYS A 1 286 ? 29.398 15.086 -11.342 1.00 83.25 286 LYS A N 1
ATOM 2314 C CA . LYS A 1 286 ? 29.771 16.499 -11.161 1.00 83.25 286 LYS A CA 1
ATOM 2315 C C . LYS A 1 286 ? 29.194 17.113 -9.892 1.00 83.25 286 LYS A C 1
ATOM 2317 O O . LYS A 1 286 ? 29.789 18.038 -9.350 1.00 83.25 286 LYS A O 1
ATOM 2322 N N . GLU A 1 287 ? 28.039 16.625 -9.447 1.00 85.75 287 GLU A N 1
ATOM 2323 C CA . GLU A 1 287 ? 27.273 17.218 -8.352 1.00 85.75 287 GLU A CA 1
ATOM 2324 C C . GLU A 1 287 ? 26.923 16.178 -7.279 1.00 85.75 287 GLU A C 1
ATOM 2326 O O . GLU A 1 287 ? 26.454 15.086 -7.617 1.00 85.75 287 GLU A O 1
ATOM 2331 N N . PRO A 1 288 ? 27.048 16.523 -5.982 1.00 83.62 288 PRO A N 1
ATOM 2332 C CA . PRO A 1 288 ? 26.752 15.596 -4.891 1.00 83.62 288 PRO A CA 1
ATOM 2333 C C . PRO A 1 288 ? 25.273 15.188 -4.858 1.00 83.62 288 PRO A C 1
ATOM 2335 O O . PRO A 1 288 ? 24.956 14.021 -4.629 1.00 83.62 288 PRO A O 1
ATOM 2338 N N . ASP A 1 289 ? 24.353 16.106 -5.167 1.00 84.00 289 ASP A N 1
ATOM 2339 C CA . ASP A 1 289 ? 22.918 15.803 -5.226 1.00 84.00 289 ASP A CA 1
ATOM 2340 C C . ASP A 1 289 ? 22.579 14.851 -6.380 1.00 84.00 289 ASP A C 1
ATOM 2342 O O . ASP A 1 289 ? 21.697 13.998 -6.260 1.00 84.00 289 ASP A O 1
ATOM 2346 N N . GLY A 1 290 ? 23.301 14.965 -7.499 1.00 83.00 290 GLY A N 1
ATOM 2347 C CA . GLY A 1 290 ? 23.194 14.044 -8.627 1.00 83.00 290 GLY A CA 1
ATOM 2348 C C . GLY A 1 290 ? 23.599 12.627 -8.234 1.00 83.00 290 GLY A C 1
ATOM 2349 O O . GLY A 1 290 ? 22.838 11.691 -8.479 1.00 83.00 290 GLY A O 1
ATOM 2350 N N . ALA A 1 291 ? 24.747 12.483 -7.570 1.00 84.38 291 ALA A N 1
ATOM 2351 C CA . ALA A 1 291 ? 25.230 11.209 -7.045 1.00 84.38 291 ALA A CA 1
ATOM 2352 C C . ALA A 1 291 ? 24.243 10.582 -6.044 1.00 84.38 291 ALA A C 1
ATOM 2354 O O . ALA A 1 291 ? 23.861 9.421 -6.198 1.00 84.38 291 ALA A O 1
ATOM 2355 N N . ARG A 1 292 ? 23.739 11.366 -5.077 1.00 85.31 292 ARG A N 1
ATOM 2356 C CA . ARG A 1 292 ? 22.732 10.902 -4.103 1.00 85.31 292 ARG A CA 1
ATOM 2357 C C . ARG A 1 292 ? 21.474 10.374 -4.786 1.00 85.31 292 ARG A C 1
ATOM 2359 O O . ARG A 1 292 ? 20.993 9.306 -4.421 1.00 85.31 292 ARG A O 1
ATOM 2366 N N . ARG A 1 293 ? 20.958 11.070 -5.808 1.00 84.88 293 ARG A N 1
ATOM 2367 C CA . ARG A 1 293 ? 19.780 10.611 -6.568 1.00 84.88 293 ARG A CA 1
ATOM 2368 C C . ARG A 1 293 ? 20.005 9.253 -7.233 1.00 84.88 293 ARG A C 1
ATOM 2370 O O . ARG A 1 293 ? 19.083 8.443 -7.246 1.00 84.88 293 ARG A O 1
ATOM 2377 N N . VAL A 1 294 ? 21.197 8.997 -7.775 1.00 84.44 294 VAL A N 1
ATOM 2378 C CA . VAL A 1 294 ? 21.526 7.702 -8.396 1.00 84.44 294 VAL A CA 1
ATOM 2379 C C . VAL A 1 294 ? 21.596 6.597 -7.347 1.00 84.44 294 VAL A C 1
ATOM 2381 O O . VAL A 1 294 ? 20.993 5.546 -7.548 1.00 84.44 294 VAL A O 1
ATOM 2384 N N . VAL A 1 295 ? 22.248 6.854 -6.210 1.00 84.50 295 VAL A N 1
ATOM 2385 C CA . VAL A 1 295 ? 22.340 5.888 -5.104 1.00 84.50 295 VAL A CA 1
ATOM 2386 C C . VAL A 1 295 ? 20.956 5.555 -4.535 1.00 84.50 295 VAL A C 1
ATOM 2388 O O . VAL A 1 295 ? 20.649 4.380 -4.368 1.00 84.50 295 VAL A O 1
ATOM 2391 N N . ILE A 1 296 ? 20.086 6.552 -4.331 1.00 84.62 296 ILE A N 1
ATOM 2392 C CA . ILE A 1 296 ? 18.691 6.341 -3.892 1.00 84.62 296 ILE A CA 1
ATOM 2393 C C . ILE A 1 296 ? 17.896 5.546 -4.936 1.00 84.62 296 ILE A C 1
ATOM 2395 O O . ILE A 1 296 ? 17.106 4.663 -4.609 1.00 84.62 296 ILE A O 1
ATOM 2399 N N . LYS A 1 297 ? 18.081 5.853 -6.225 1.00 83.25 297 LYS A N 1
ATOM 2400 C CA . LYS A 1 297 ? 17.400 5.121 -7.298 1.00 83.25 297 LYS A CA 1
ATOM 2401 C C . LYS A 1 297 ? 17.833 3.655 -7.322 1.00 83.25 297 LYS A C 1
ATOM 2403 O O . LYS A 1 297 ? 16.984 2.791 -7.515 1.00 83.25 297 LYS A O 1
ATOM 2408 N N . LEU A 1 298 ? 19.120 3.383 -7.104 1.00 83.12 298 LEU A N 1
ATOM 2409 C CA . LEU A 1 298 ? 19.648 2.027 -6.995 1.00 83.12 298 LEU A CA 1
ATOM 2410 C C . LEU A 1 298 ? 19.093 1.309 -5.758 1.00 83.12 298 LEU A C 1
ATOM 2412 O O . LEU A 1 298 ? 18.612 0.185 -5.891 1.00 83.12 298 LEU A O 1
ATOM 2416 N N . SER A 1 299 ? 19.084 1.963 -4.594 1.00 82.06 299 SER A N 1
ATOM 2417 C CA . SER A 1 299 ? 18.602 1.363 -3.345 1.00 82.06 299 SER A CA 1
ATOM 2418 C C . SER A 1 299 ? 17.125 0.956 -3.421 1.00 82.06 299 SER A C 1
ATOM 2420 O O . SER A 1 299 ? 16.784 -0.137 -2.986 1.00 82.06 299 SER A O 1
ATOM 2422 N N . ARG A 1 300 ? 16.281 1.764 -4.079 1.00 80.38 300 ARG A N 1
ATOM 2423 C CA . ARG A 1 300 ? 14.836 1.500 -4.265 1.00 80.38 300 ARG A CA 1
ATOM 2424 C C . ARG A 1 300 ? 14.491 0.510 -5.372 1.00 80.38 300 ARG A C 1
ATOM 2426 O O . ARG A 1 300 ? 13.411 -0.065 -5.379 1.00 80.38 300 ARG A O 1
ATOM 2433 N N . SER A 1 301 ? 15.366 0.362 -6.362 1.00 70.75 301 SER A N 1
ATOM 2434 C CA . SER A 1 301 ? 15.096 -0.464 -7.549 1.00 70.75 301 SER A CA 1
ATOM 2435 C C . SER A 1 301 ? 15.241 -1.971 -7.321 1.00 70.75 301 SER A C 1
ATOM 2437 O O . SER A 1 301 ? 14.803 -2.765 -8.152 1.00 70.75 301 SER A O 1
ATOM 2439 N N . GLY A 1 302 ? 15.864 -2.380 -6.214 1.00 63.03 302 GLY A N 1
ATOM 2440 C CA . GLY A 1 302 ? 16.079 -3.784 -5.902 1.00 63.03 302 GLY A CA 1
ATOM 2441 C C . GLY A 1 302 ? 14.912 -4.372 -5.121 1.00 63.03 302 GLY A C 1
ATOM 2442 O O . GLY A 1 302 ? 14.867 -4.203 -3.907 1.00 63.03 302 GLY A O 1
ATOM 2443 N N . ASN A 1 303 ? 14.043 -5.150 -5.777 1.00 66.38 303 ASN A N 1
ATOM 2444 C CA . ASN A 1 303 ? 13.145 -6.087 -5.090 1.00 66.38 303 ASN A CA 1
ATOM 2445 C C . ASN A 1 303 ? 13.988 -7.183 -4.417 1.00 66.38 303 ASN A C 1
ATOM 2447 O O . ASN A 1 303 ? 14.163 -8.273 -4.956 1.00 66.38 303 ASN A O 1
ATOM 2451 N N . CYS A 1 304 ? 14.580 -6.870 -3.268 1.00 75.06 304 CYS A N 1
ATOM 2452 C CA . CYS A 1 304 ? 15.410 -7.796 -2.514 1.00 75.06 304 CYS A CA 1
ATOM 2453 C C . CYS A 1 304 ? 14.508 -8.634 -1.611 1.00 75.06 304 CYS A C 1
ATOM 2455 O O . CYS A 1 304 ? 13.723 -8.113 -0.823 1.00 75.06 304 CYS A O 1
ATOM 2457 N N . SER A 1 305 ? 14.599 -9.950 -1.732 1.00 76.50 305 SER A N 1
ATOM 2458 C CA . SER A 1 305 ? 13.789 -10.913 -0.994 1.00 76.50 305 SER A CA 1
ATOM 2459 C C . SER A 1 305 ? 14.606 -11.795 -0.059 1.00 76.50 305 SER A C 1
ATOM 2461 O O . SER A 1 305 ? 14.108 -12.203 0.991 1.00 76.50 305 SER A O 1
ATOM 2463 N N . THR A 1 306 ? 15.867 -12.042 -0.409 1.00 81.69 306 THR A N 1
ATOM 2464 C CA . THR A 1 306 ? 16.782 -12.898 0.346 1.00 81.69 306 THR A CA 1
ATOM 2465 C C . THR A 1 306 ? 17.904 -12.096 1.005 1.00 81.69 306 THR A C 1
ATOM 2467 O O . THR A 1 306 ? 18.258 -10.996 0.577 1.00 81.69 306 THR A O 1
ATOM 2470 N N . LEU A 1 307 ? 18.507 -12.663 2.054 1.00 82.56 307 LEU A N 1
ATOM 2471 C CA . LEU A 1 307 ? 19.667 -12.068 2.729 1.00 82.56 307 LEU A CA 1
ATOM 2472 C C . LEU A 1 307 ? 20.853 -11.861 1.767 1.00 82.56 307 LEU A C 1
ATOM 2474 O O . LEU A 1 307 ? 21.575 -10.870 1.872 1.00 82.56 307 LEU A O 1
ATOM 2478 N N . GLU A 1 308 ? 21.047 -12.774 0.815 1.00 83.81 308 GLU A N 1
ATOM 2479 C CA . GLU A 1 308 ? 22.115 -12.705 -0.189 1.00 83.81 308 GLU A CA 1
ATOM 2480 C C . GLU A 1 308 ? 21.899 -11.539 -1.164 1.00 83.81 308 GLU A C 1
ATOM 2482 O O . GLU A 1 308 ? 22.829 -10.777 -1.432 1.00 83.81 308 GLU A O 1
ATOM 2487 N N . GLU A 1 309 ? 20.662 -11.328 -1.621 1.00 83.12 309 GLU A N 1
ATOM 2488 C CA . GLU A 1 309 ? 20.298 -10.199 -2.486 1.00 83.12 309 GLU A CA 1
ATOM 2489 C C . GLU A 1 309 ? 20.521 -8.852 -1.795 1.00 83.12 309 GLU A C 1
ATOM 2491 O O . GLU A 1 309 ? 21.065 -7.933 -2.417 1.00 83.12 309 GLU A O 1
ATOM 2496 N N . TRP A 1 310 ? 20.164 -8.748 -0.510 1.00 85.44 310 TRP A N 1
ATOM 2497 C CA . TRP A 1 310 ? 20.435 -7.567 0.312 1.00 85.44 310 TRP A CA 1
ATOM 2498 C C . TRP A 1 310 ? 21.937 -7.347 0.533 1.00 85.44 310 TRP A C 1
ATOM 2500 O O . TRP A 1 310 ? 22.418 -6.214 0.464 1.00 85.44 310 TRP A O 1
ATOM 2510 N N . THR A 1 311 ? 22.701 -8.424 0.741 1.00 85.69 311 THR A N 1
ATOM 2511 C CA . THR A 1 311 ? 24.168 -8.369 0.867 1.00 85.69 311 THR A CA 1
ATOM 2512 C C . THR A 1 311 ? 24.805 -7.836 -0.412 1.00 85.69 311 THR A C 1
ATOM 2514 O O . THR A 1 311 ? 25.650 -6.945 -0.353 1.00 85.69 311 THR A O 1
ATOM 2517 N N . CYS A 1 312 ? 24.362 -8.336 -1.567 1.00 83.94 312 CYS A N 1
ATOM 2518 C CA . CYS A 1 312 ? 24.821 -7.863 -2.866 1.00 83.94 312 CYS A CA 1
ATOM 2519 C C . CYS A 1 312 ? 24.450 -6.388 -3.086 1.00 83.94 312 CYS A C 1
ATOM 2521 O O . CYS A 1 312 ? 25.286 -5.638 -3.566 1.00 83.94 312 CYS A O 1
ATOM 2523 N N . LEU A 1 313 ? 23.254 -5.938 -2.676 1.00 86.12 313 LEU A N 1
ATOM 2524 C CA . LEU A 1 313 ? 22.820 -4.543 -2.861 1.00 86.12 313 LEU A CA 1
ATOM 2525 C C . LEU A 1 313 ? 23.681 -3.577 -2.042 1.00 86.12 313 LEU A C 1
ATOM 2527 O O . LEU A 1 313 ? 24.117 -2.542 -2.545 1.00 86.12 313 LEU A O 1
ATOM 2531 N N . ARG A 1 314 ? 23.948 -3.929 -0.780 1.00 87.50 314 ARG A N 1
ATOM 2532 C CA . ARG A 1 314 ? 24.860 -3.174 0.083 1.00 87.50 314 ARG A CA 1
ATOM 2533 C C . ARG A 1 314 ? 26.244 -3.071 -0.549 1.00 87.50 314 ARG A C 1
ATOM 2535 O O . ARG A 1 314 ? 26.836 -1.996 -0.542 1.00 87.50 314 ARG A O 1
ATOM 2542 N N . ASP A 1 315 ? 26.758 -4.186 -1.058 1.00 86.12 315 ASP A N 1
ATOM 2543 C CA . ASP A 1 315 ? 28.093 -4.253 -1.643 1.00 86.12 315 ASP A CA 1
ATOM 2544 C C . ASP A 1 315 ? 28.178 -3.441 -2.944 1.00 86.12 315 ASP A C 1
ATOM 2546 O O . ASP A 1 315 ? 29.097 -2.640 -3.074 1.00 86.12 315 ASP A O 1
ATOM 2550 N N . ASP A 1 316 ? 27.177 -3.542 -3.822 1.00 84.00 316 ASP A N 1
ATOM 2551 C CA . ASP A 1 316 ? 27.045 -2.746 -5.050 1.00 84.00 316 ASP A CA 1
ATOM 2552 C C . ASP A 1 316 ? 27.033 -1.234 -4.757 1.00 84.00 316 ASP A C 1
ATOM 2554 O O . ASP A 1 316 ? 27.741 -0.454 -5.398 1.00 84.00 316 ASP A O 1
ATOM 2558 N N . ILE A 1 317 ? 26.249 -0.801 -3.762 1.00 86.56 317 ILE A N 1
ATOM 2559 C CA . ILE A 1 317 ? 26.144 0.615 -3.374 1.00 86.56 317 ILE A CA 1
ATOM 2560 C C . ILE A 1 317 ? 27.436 1.107 -2.720 1.00 86.56 317 ILE A C 1
ATOM 2562 O O . ILE A 1 317 ? 27.892 2.216 -3.008 1.00 86.56 317 ILE A O 1
ATOM 2566 N N . TYR A 1 318 ? 28.054 0.282 -1.874 1.00 87.06 318 TYR A N 1
ATOM 2567 C CA . TYR A 1 318 ? 29.340 0.595 -1.262 1.00 87.06 318 TYR A CA 1
ATOM 2568 C C . TYR A 1 318 ? 30.447 0.738 -2.315 1.00 87.06 318 TYR A C 1
ATOM 2570 O O . TYR A 1 318 ? 31.205 1.708 -2.282 1.00 87.06 318 TYR A O 1
ATOM 2578 N N . ASP A 1 319 ? 30.523 -0.190 -3.269 1.00 83.94 319 ASP A N 1
ATOM 2579 C CA . ASP A 1 319 ? 31.538 -0.187 -4.324 1.00 83.94 319 ASP A CA 1
ATOM 2580 C C . ASP A 1 319 ? 31.328 0.990 -5.291 1.00 83.94 319 ASP A C 1
ATOM 2582 O O . ASP A 1 319 ? 32.298 1.627 -5.707 1.00 83.94 319 ASP A O 1
ATOM 2586 N N . MET A 1 320 ? 30.077 1.370 -5.571 1.00 83.00 320 MET A N 1
ATOM 2587 C CA . MET A 1 320 ? 29.751 2.567 -6.354 1.00 83.00 320 MET A CA 1
ATOM 2588 C C . MET A 1 320 ? 30.138 3.864 -5.629 1.00 83.00 320 MET A C 1
ATOM 2590 O O . MET A 1 320 ? 30.731 4.760 -6.241 1.00 83.00 320 MET A O 1
ATOM 2594 N N . ALA A 1 321 ? 29.854 3.956 -4.325 1.00 85.50 321 ALA A N 1
ATOM 2595 C CA . ALA A 1 321 ? 30.232 5.097 -3.493 1.00 85.50 321 ALA A CA 1
ATOM 2596 C C . ALA A 1 321 ? 31.757 5.227 -3.363 1.00 85.50 321 ALA A C 1
ATOM 2598 O O . ALA A 1 321 ? 32.303 6.312 -3.527 1.00 85.50 321 ALA A O 1
ATOM 2599 N N . ASN A 1 322 ? 32.465 4.118 -3.142 1.00 84.31 322 ASN A N 1
ATOM 2600 C CA . ASN A 1 322 ? 33.925 4.098 -3.035 1.00 84.31 322 ASN A CA 1
ATOM 2601 C C . ASN A 1 322 ? 34.638 4.205 -4.401 1.00 84.31 322 ASN A C 1
ATOM 2603 O O . ASN A 1 322 ? 35.829 4.522 -4.454 1.00 84.31 322 ASN A O 1
ATOM 2607 N N . GLY A 1 323 ? 33.941 3.917 -5.500 1.00 82.00 323 GLY A N 1
ATOM 2608 C CA . GLY A 1 323 ? 34.449 3.977 -6.867 1.00 82.00 323 GLY A CA 1
ATOM 2609 C C . GLY A 1 323 ? 34.216 5.337 -7.515 1.00 82.00 323 GLY A C 1
ATOM 2610 O O . GLY A 1 323 ? 35.110 6.179 -7.543 1.00 82.00 323 GLY A O 1
ATOM 2611 N N . ILE A 1 324 ? 33.019 5.533 -8.072 1.00 79.62 324 ILE A N 1
ATOM 2612 C CA . ILE A 1 324 ? 32.683 6.703 -8.897 1.00 79.62 324 ILE A CA 1
ATOM 2613 C C . ILE A 1 324 ? 32.405 7.949 -8.054 1.00 79.62 324 ILE A C 1
ATOM 2615 O O . ILE A 1 324 ? 32.764 9.051 -8.463 1.00 79.62 324 ILE A O 1
ATOM 2619 N N . TYR A 1 325 ? 31.773 7.787 -6.890 1.00 83.44 325 TYR A N 1
ATOM 2620 C CA . TYR A 1 325 ? 31.295 8.912 -6.080 1.00 83.44 325 TYR A CA 1
ATOM 2621 C C . TYR A 1 325 ? 32.177 9.239 -4.874 1.00 83.44 325 TYR A C 1
ATOM 2623 O O . TYR A 1 325 ? 31.736 9.982 -4.002 1.00 83.44 325 TYR A O 1
ATOM 2631 N N . ARG A 1 326 ? 33.422 8.745 -4.837 1.00 81.88 326 ARG A N 1
ATOM 2632 C CA . ARG A 1 326 ? 34.315 8.857 -3.669 1.00 81.88 326 ARG A CA 1
ATOM 2633 C C . ARG A 1 326 ? 34.473 10.291 -3.157 1.00 81.88 326 ARG A C 1
ATOM 2635 O O . ARG A 1 326 ? 34.526 10.503 -1.951 1.00 81.88 326 ARG A O 1
ATOM 2642 N N . ASP A 1 327 ? 34.529 11.254 -4.074 1.00 81.12 327 ASP A N 1
ATOM 2643 C CA . ASP A 1 327 ? 34.735 12.670 -3.756 1.00 81.12 327 ASP A CA 1
ATOM 2644 C C . ASP A 1 327 ? 33.416 13.437 -3.509 1.00 81.12 327 ASP A C 1
ATOM 2646 O O . ASP A 1 327 ? 33.445 14.600 -3.112 1.00 81.12 327 ASP A O 1
ATOM 2650 N N . LEU A 1 328 ? 32.258 12.806 -3.749 1.00 84.38 328 LEU A N 1
ATOM 2651 C CA . LEU A 1 328 ? 30.929 13.435 -3.714 1.00 84.38 328 LEU A CA 1
ATOM 2652 C C . LEU A 1 328 ? 30.018 12.911 -2.599 1.00 84.38 328 LEU A C 1
ATOM 2654 O O . LEU A 1 328 ? 29.208 13.672 -2.068 1.00 84.38 328 LEU A O 1
ATOM 2658 N N . VAL A 1 329 ? 30.105 11.620 -2.276 1.00 84.06 329 VAL A N 1
ATOM 2659 C CA . VAL A 1 329 ? 29.261 10.947 -1.282 1.00 84.06 329 VAL A CA 1
ATOM 2660 C C . VAL A 1 329 ? 30.147 10.087 -0.398 1.00 84.06 329 VAL A C 1
ATOM 2662 O O . VAL A 1 329 ? 30.936 9.277 -0.886 1.00 84.06 329 VAL A O 1
ATOM 2665 N N . THR A 1 330 ? 30.008 10.242 0.915 1.00 86.00 330 THR A N 1
ATOM 2666 C CA . THR A 1 330 ? 30.759 9.399 1.848 1.00 86.00 330 THR A CA 1
ATOM 2667 C C . THR A 1 330 ? 30.193 7.979 1.871 1.00 86.00 330 THR A C 1
ATOM 2669 O O . THR A 1 330 ? 28.994 7.757 1.699 1.00 86.00 330 THR A O 1
ATOM 2672 N N . THR A 1 331 ? 31.046 6.983 2.117 1.00 84.88 331 THR A N 1
ATOM 2673 C CA . THR A 1 331 ? 30.594 5.586 2.227 1.00 84.88 331 THR A CA 1
ATOM 2674 C C . THR A 1 331 ? 29.605 5.384 3.376 1.00 84.88 331 THR A C 1
ATOM 2676 O O . THR A 1 331 ? 28.742 4.519 3.275 1.00 84.88 331 THR A O 1
ATOM 2679 N N . GLU A 1 332 ? 29.699 6.179 4.450 1.00 84.38 332 GLU A N 1
ATOM 2680 C CA . GLU A 1 332 ? 28.729 6.148 5.552 1.00 84.38 332 GLU A CA 1
ATOM 2681 C C . GLU A 1 332 ? 27.349 6.642 5.096 1.00 84.38 332 GLU A C 1
ATOM 2683 O O . GLU A 1 332 ? 26.366 5.932 5.285 1.00 84.38 332 GLU A O 1
ATOM 2688 N N . GLU A 1 333 ? 27.269 7.775 4.391 1.00 84.94 333 GLU A N 1
ATOM 2689 C CA . GLU A 1 333 ? 26.001 8.278 3.841 1.00 84.94 333 GLU A CA 1
ATOM 2690 C C . GLU A 1 333 ? 25.367 7.303 2.841 1.00 84.94 333 GLU A C 1
ATOM 2692 O O . GLU A 1 333 ? 24.151 7.123 2.834 1.00 84.94 333 GLU A O 1
ATOM 2697 N N . ALA A 1 334 ? 26.171 6.638 2.006 1.00 86.12 334 ALA A N 1
ATOM 2698 C CA . ALA A 1 334 ? 25.663 5.627 1.081 1.00 86.12 334 ALA A CA 1
ATOM 2699 C C . ALA A 1 334 ? 25.075 4.416 1.826 1.00 86.12 334 ALA A C 1
ATOM 2701 O O . ALA A 1 334 ? 23.991 3.948 1.482 1.00 86.12 334 ALA A O 1
ATOM 2702 N N . LEU A 1 335 ? 25.751 3.937 2.876 1.00 87.62 335 LEU A N 1
ATOM 2703 C CA . LEU A 1 335 ? 25.268 2.835 3.712 1.00 87.62 335 LEU A CA 1
ATOM 2704 C C . LEU A 1 335 ? 24.016 3.217 4.516 1.00 87.62 335 LEU A C 1
ATOM 2706 O O . LEU A 1 335 ? 23.160 2.363 4.727 1.00 87.62 335 LEU A O 1
ATOM 2710 N N . GLU A 1 336 ? 23.860 4.476 4.928 1.00 87.94 336 GLU A N 1
ATOM 2711 C CA . GLU A 1 336 ? 22.630 4.966 5.569 1.00 87.94 336 GLU A CA 1
ATOM 2712 C C . GLU A 1 336 ? 21.416 4.880 4.652 1.00 87.94 336 GLU A C 1
ATOM 2714 O O . GLU A 1 336 ? 20.344 4.488 5.108 1.00 87.94 336 GLU A O 1
ATOM 2719 N N . LEU A 1 337 ? 21.580 5.198 3.366 1.00 86.38 337 LEU A N 1
ATOM 2720 C CA . LEU A 1 337 ? 20.503 5.066 2.384 1.00 86.38 337 LEU A CA 1
ATOM 2721 C C . LEU A 1 337 ? 20.077 3.602 2.230 1.00 86.38 337 LEU A C 1
ATOM 2723 O O . LEU A 1 337 ? 18.886 3.307 2.249 1.00 86.38 337 LEU A O 1
ATOM 2727 N N . VAL A 1 338 ? 21.039 2.672 2.163 1.00 87.31 338 VAL A N 1
ATOM 2728 C CA . VAL A 1 338 ? 20.738 1.227 2.139 1.00 87.31 338 VAL A CA 1
ATOM 2729 C C . VAL A 1 338 ? 20.063 0.780 3.430 1.00 87.31 338 VAL A C 1
ATOM 2731 O O . VAL A 1 338 ? 19.112 0.006 3.386 1.00 87.31 338 VAL A O 1
ATOM 2734 N N . ALA A 1 339 ? 20.533 1.266 4.581 1.00 87.25 339 ALA A N 1
ATOM 2735 C CA . ALA A 1 339 ? 19.917 0.965 5.865 1.00 87.25 339 ALA A CA 1
ATOM 2736 C C . ALA A 1 339 ? 18.466 1.459 5.913 1.00 87.25 339 ALA A C 1
ATOM 2738 O O . ALA A 1 339 ? 17.617 0.729 6.404 1.00 87.25 339 ALA A O 1
ATOM 2739 N N . GLY A 1 340 ? 18.166 2.644 5.373 1.00 85.69 340 GLY A N 1
ATOM 2740 C CA . GLY A 1 340 ? 16.800 3.160 5.258 1.00 85.69 340 GLY A CA 1
ATOM 2741 C C . GLY A 1 340 ? 15.873 2.204 4.506 1.00 85.69 340 GLY A C 1
ATOM 2742 O O . GLY A 1 340 ? 14.840 1.821 5.046 1.00 85.69 340 GLY A O 1
ATOM 2743 N N . GLU A 1 341 ? 16.286 1.743 3.324 1.00 85.38 341 GLU A N 1
ATOM 2744 C CA . GLU A 1 341 ? 15.494 0.812 2.503 1.00 85.38 341 GLU A CA 1
ATOM 2745 C C . GLU A 1 341 ? 15.367 -0.578 3.152 1.00 85.38 341 GLU A C 1
ATOM 2747 O O . GLU A 1 341 ? 14.286 -1.162 3.167 1.00 85.38 341 GLU A O 1
ATOM 2752 N N . ILE A 1 342 ? 16.439 -1.096 3.772 1.00 85.44 342 ILE A N 1
ATOM 2753 C CA . ILE A 1 342 ? 16.367 -2.345 4.552 1.00 85.44 342 ILE A CA 1
ATOM 2754 C C . ILE A 1 342 ? 15.364 -2.202 5.692 1.00 85.44 342 ILE A C 1
ATOM 2756 O O . ILE A 1 342 ? 14.669 -3.166 5.989 1.00 85.44 342 ILE A O 1
ATOM 2760 N N . LEU A 1 343 ? 15.310 -1.032 6.341 1.00 85.94 343 LEU A N 1
ATOM 2761 C CA . LEU A 1 343 ? 14.425 -0.753 7.471 1.00 85.94 343 LEU A CA 1
ATOM 2762 C C . LEU A 1 343 ? 12.954 -0.542 7.070 1.00 85.94 343 LEU A C 1
ATOM 2764 O O . LEU A 1 343 ? 12.083 -0.580 7.942 1.00 85.94 343 LEU A O 1
ATOM 2768 N N . GLU A 1 344 ? 12.673 -0.344 5.782 1.00 83.50 344 GLU A N 1
ATOM 2769 C CA . GLU A 1 344 ? 11.317 -0.270 5.223 1.00 83.50 344 GLU A CA 1
ATOM 2770 C C . GLU A 1 344 ? 10.718 -1.643 4.898 1.00 83.50 344 GLU A C 1
ATOM 2772 O O . GLU A 1 344 ? 9.495 -1.772 4.825 1.00 83.50 344 GLU A O 1
ATOM 2777 N N . ASP A 1 345 ? 11.543 -2.687 4.779 1.00 82.38 345 ASP A N 1
ATOM 2778 C CA . ASP A 1 345 ? 11.076 -4.044 4.492 1.00 82.38 345 ASP A CA 1
ATOM 2779 C C . ASP A 1 345 ? 10.145 -4.568 5.604 1.00 82.38 345 ASP A C 1
ATOM 2781 O O . ASP A 1 345 ? 10.469 -4.596 6.795 1.00 82.38 345 ASP A O 1
ATOM 2785 N N . GLU A 1 346 ? 8.956 -5.039 5.230 1.00 76.75 346 GLU A N 1
ATOM 2786 C CA . GLU A 1 346 ? 7.966 -5.525 6.195 1.00 76.75 346 GLU A CA 1
ATOM 2787 C C . GLU A 1 346 ? 8.422 -6.782 6.953 1.00 76.75 346 GLU A C 1
ATOM 2789 O O . GLU A 1 346 ? 7.937 -7.065 8.054 1.00 76.75 346 GLU A O 1
ATOM 2794 N N . ARG A 1 347 ? 9.378 -7.537 6.399 1.00 75.44 347 ARG A N 1
ATOM 2795 C CA . ARG A 1 347 ? 9.823 -8.838 6.922 1.00 75.44 347 ARG A CA 1
ATOM 2796 C C . ARG A 1 347 ? 10.898 -8.739 7.995 1.00 75.44 347 ARG A C 1
ATOM 2798 O O . ARG A 1 347 ? 11.258 -9.768 8.568 1.00 75.44 347 ARG A O 1
ATOM 2805 N N . ILE A 1 348 ? 11.378 -7.543 8.330 1.00 77.62 348 ILE A N 1
ATOM 2806 C CA . ILE A 1 348 ? 12.418 -7.342 9.357 1.00 77.62 348 ILE A CA 1
ATOM 2807 C C . ILE A 1 348 ? 12.038 -7.981 10.693 1.00 77.62 348 ILE A C 1
ATOM 2809 O O . ILE A 1 348 ? 12.891 -8.550 11.370 1.00 77.62 348 ILE A O 1
ATOM 2813 N N . GLY A 1 349 ? 10.753 -7.934 11.065 1.00 68.88 349 GLY A N 1
ATOM 2814 C CA . GLY A 1 349 ? 10.273 -8.565 12.297 1.00 68.88 349 GLY A CA 1
ATOM 2815 C C . GLY A 1 349 ? 10.493 -10.083 12.328 1.00 68.88 349 GLY A C 1
ATOM 2816 O O . GLY A 1 349 ? 10.697 -10.646 13.400 1.00 68.88 349 GLY A O 1
ATOM 2817 N N . SER A 1 350 ? 10.494 -10.735 11.159 1.00 73.12 350 SER A N 1
ATOM 2818 C CA . SER A 1 350 ? 10.752 -12.175 11.006 1.00 73.12 350 SER A CA 1
ATOM 2819 C C . SER A 1 350 ? 12.233 -12.492 10.768 1.00 73.12 350 SER A C 1
ATOM 2821 O O . SER A 1 350 ? 12.678 -13.589 11.099 1.00 73.12 350 SER A O 1
ATOM 2823 N N . HIS A 1 351 ? 13.008 -11.533 10.248 1.00 77.06 351 HIS A N 1
ATOM 2824 C CA . HIS A 1 351 ? 14.434 -11.684 9.944 1.00 77.06 351 HIS A CA 1
ATOM 2825 C C . HIS A 1 351 ? 15.289 -10.557 10.560 1.00 77.06 351 HIS A C 1
ATOM 2827 O O . HIS A 1 351 ? 15.776 -9.683 9.838 1.00 77.06 351 HIS A O 1
ATOM 2833 N N . PRO A 1 352 ? 15.555 -10.594 11.883 1.00 76.75 352 PRO A N 1
ATOM 2834 C CA . PRO A 1 352 ? 16.412 -9.607 12.554 1.00 76.75 352 PRO A CA 1
ATOM 2835 C C . PRO A 1 352 ? 17.843 -9.543 11.997 1.00 76.75 352 PRO A C 1
ATOM 2837 O O . PRO A 1 352 ? 18.525 -8.534 12.147 1.00 76.75 352 PRO A O 1
ATOM 2840 N N . GLU A 1 353 ? 18.296 -10.604 11.325 1.00 78.75 353 GLU A N 1
ATOM 2841 C CA . GLU A 1 353 ? 19.597 -10.699 10.650 1.00 78.75 353 GLU A CA 1
ATOM 2842 C C . GLU A 1 353 ? 19.817 -9.589 9.607 1.00 78.75 353 GLU A C 1
ATOM 2844 O O . GLU A 1 353 ? 20.950 -9.139 9.430 1.00 78.75 353 GLU A O 1
ATOM 2849 N N . LEU A 1 354 ? 18.745 -9.076 8.985 1.00 81.94 354 LEU A N 1
ATOM 2850 C CA . LEU A 1 354 ? 18.808 -7.968 8.023 1.00 81.94 354 LEU A CA 1
ATOM 2851 C C . LEU A 1 354 ? 19.298 -6.663 8.666 1.00 81.94 354 LEU A C 1
ATOM 2853 O O . LEU A 1 354 ? 20.068 -5.923 8.058 1.00 81.94 354 LEU A O 1
ATOM 2857 N N . ILE A 1 355 ? 18.940 -6.412 9.929 1.00 83.12 355 ILE A N 1
ATOM 2858 C CA . ILE A 1 355 ? 19.400 -5.237 10.690 1.00 83.12 355 ILE A CA 1
ATOM 2859 C C . ILE A 1 355 ? 20.926 -5.291 10.846 1.00 83.12 355 ILE A C 1
ATOM 2861 O O . ILE A 1 355 ? 21.620 -4.293 10.660 1.00 83.12 355 ILE A O 1
ATOM 2865 N N . HIS A 1 356 ? 21.469 -6.479 11.119 1.00 81.69 356 HIS A N 1
ATOM 2866 C CA . HIS A 1 356 ? 22.902 -6.702 11.328 1.00 81.69 356 HIS A CA 1
ATOM 2867 C C . HIS A 1 356 ? 23.748 -6.612 10.047 1.00 81.69 356 HIS A C 1
ATOM 2869 O O . HIS A 1 356 ? 24.985 -6.621 10.135 1.00 81.69 356 HIS A O 1
ATOM 2875 N N . LEU A 1 357 ? 23.111 -6.538 8.873 1.00 82.25 357 LEU A N 1
ATOM 2876 C CA . LEU A 1 357 ? 23.782 -6.473 7.578 1.00 82.25 357 LEU A CA 1
ATOM 2877 C C . LEU A 1 357 ? 24.552 -5.160 7.397 1.00 82.25 357 LEU A C 1
ATOM 2879 O O . LEU A 1 357 ? 25.693 -5.181 6.927 1.00 82.25 357 LEU A O 1
ATOM 2883 N N . VAL A 1 358 ? 23.922 -4.044 7.773 1.00 82.12 358 VAL A N 1
ATOM 2884 C CA . VAL A 1 358 ? 24.468 -2.686 7.623 1.00 82.12 358 VAL A CA 1
ATOM 2885 C C . VAL A 1 358 ? 24.741 -2.037 8.979 1.00 82.12 358 VAL A C 1
ATOM 2887 O O . VAL A 1 358 ? 25.720 -1.306 9.114 1.00 82.12 358 VAL A O 1
ATOM 2890 N N . LEU A 1 359 ? 23.934 -2.325 10.005 1.00 84.06 359 LEU A N 1
ATOM 2891 C CA . LEU A 1 359 ? 24.059 -1.688 11.316 1.00 84.06 359 LEU A CA 1
ATOM 2892 C C . LEU A 1 359 ? 25.022 -2.459 12.228 1.00 84.06 359 LEU A C 1
ATOM 2894 O O . LEU A 1 359 ? 25.027 -3.694 12.284 1.00 84.06 359 LEU A O 1
ATOM 2898 N N . THR A 1 360 ? 25.817 -1.717 12.998 1.00 83.81 360 THR A N 1
ATOM 2899 C CA . THR A 1 360 ? 26.715 -2.284 14.009 1.00 83.81 360 THR A CA 1
ATOM 2900 C C . THR A 1 360 ? 26.024 -2.302 15.367 1.00 83.81 360 THR A C 1
ATOM 2902 O O . THR A 1 360 ? 25.852 -1.269 16.009 1.00 83.81 360 THR A O 1
ATOM 2905 N N . MET A 1 361 ? 25.656 -3.500 15.828 1.00 76.62 361 MET A N 1
ATOM 2906 C CA . MET A 1 361 ? 24.949 -3.702 17.103 1.00 76.62 361 MET A CA 1
ATOM 2907 C C . MET A 1 361 ? 25.884 -3.979 18.289 1.00 76.62 361 MET A C 1
ATOM 2909 O O . MET A 1 361 ? 25.464 -3.892 19.441 1.00 76.62 361 MET A O 1
ATOM 2913 N N . ASN A 1 362 ? 27.145 -4.329 18.022 1.00 75.94 362 ASN A N 1
ATOM 2914 C CA . ASN A 1 362 ? 28.117 -4.727 19.034 1.00 75.94 362 ASN A CA 1
ATOM 2915 C C . ASN A 1 362 ? 29.324 -3.775 19.036 1.00 75.94 362 ASN A C 1
ATOM 2917 O O . ASN A 1 362 ? 29.998 -3.655 18.009 1.00 75.94 362 ASN A O 1
ATOM 2921 N N . PRO A 1 363 ? 29.680 -3.170 20.184 1.00 65.88 363 PRO A N 1
ATOM 2922 C CA . PRO A 1 363 ? 30.800 -2.239 20.254 1.00 65.88 363 PRO A CA 1
ATOM 2923 C C . PRO A 1 363 ? 32.161 -2.821 19.859 1.00 65.88 363 PRO A C 1
ATOM 2925 O O . PRO A 1 363 ? 33.079 -2.087 19.509 1.00 65.88 363 PRO A O 1
ATOM 2928 N N . LYS A 1 364 ? 32.311 -4.149 19.910 1.00 66.31 364 LYS A N 1
ATOM 2929 C CA . LYS A 1 364 ? 33.562 -4.842 19.560 1.00 66.31 364 LYS A CA 1
ATOM 2930 C C . LYS A 1 364 ? 33.770 -5.021 18.047 1.00 66.31 364 LYS A C 1
ATOM 2932 O O . LYS A 1 364 ? 34.872 -5.384 17.636 1.00 66.31 364 LYS A O 1
ATOM 2937 N N . GLU A 1 365 ? 32.741 -4.787 17.232 1.00 65.81 365 GLU A N 1
ATOM 2938 C CA . GLU A 1 365 ? 32.736 -5.052 15.782 1.00 65.81 365 GLU A CA 1
ATOM 2939 C C . GLU A 1 365 ? 33.002 -3.808 14.919 1.00 65.81 365 GLU A C 1
ATOM 2941 O O . GLU A 1 365 ? 33.234 -3.942 13.720 1.00 65.81 365 GLU A O 1
ATOM 2946 N N . GLU A 1 366 ? 33.055 -2.614 15.519 1.00 60.31 366 GLU A N 1
ATOM 2947 C CA . GLU A 1 366 ? 33.097 -1.309 14.829 1.00 60.31 366 GLU A CA 1
ATOM 2948 C C . GLU A 1 366 ? 34.267 -1.128 13.841 1.00 60.31 366 GLU A C 1
ATOM 2950 O O . GLU A 1 366 ? 34.193 -0.304 12.939 1.00 60.31 366 GLU A O 1
ATOM 2955 N N . ARG A 1 367 ? 35.349 -1.907 13.968 1.00 60.47 367 ARG A N 1
ATOM 2956 C CA . ARG A 1 367 ? 36.538 -1.812 13.096 1.00 60.47 367 ARG A CA 1
ATOM 2957 C C . ARG A 1 367 ? 36.765 -3.026 12.194 1.00 60.47 367 ARG A C 1
ATOM 2959 O O . ARG A 1 367 ? 37.809 -3.108 11.556 1.00 60.47 367 ARG A O 1
ATOM 2966 N N . GLN A 1 368 ? 35.847 -3.994 12.180 1.00 63.34 368 GLN A N 1
ATOM 2967 C CA . GLN A 1 368 ? 36.072 -5.278 11.503 1.00 63.34 368 GLN A CA 1
ATOM 2968 C C . GLN A 1 368 ? 35.545 -5.314 10.065 1.00 63.34 368 GLN A C 1
ATOM 2970 O O . GLN A 1 368 ? 36.088 -6.057 9.251 1.00 63.34 368 GLN A O 1
ATOM 2975 N N . ASN A 1 369 ? 34.516 -4.527 9.734 1.00 74.88 369 ASN A N 1
ATOM 2976 C CA . ASN A 1 369 ? 33.918 -4.528 8.401 1.00 74.88 369 ASN A CA 1
ATOM 2977 C C . ASN A 1 369 ? 33.649 -3.092 7.912 1.00 74.88 369 ASN A C 1
ATOM 2979 O O . ASN A 1 369 ? 32.792 -2.424 8.488 1.00 74.88 369 ASN A O 1
ATOM 2983 N N . PRO A 1 370 ? 34.327 -2.618 6.847 1.00 76.56 370 PRO A N 1
ATOM 2984 C CA . PRO A 1 370 ? 34.133 -1.267 6.317 1.00 76.56 370 PRO A CA 1
ATOM 2985 C C . PRO A 1 370 ? 32.775 -1.071 5.623 1.00 76.56 370 PRO A C 1
ATOM 2987 O O . PRO A 1 370 ? 32.412 0.060 5.322 1.00 76.56 370 PRO A O 1
ATOM 2990 N N . LYS A 1 371 ? 32.015 -2.151 5.382 1.00 82.12 371 LYS A N 1
ATOM 2991 C CA . LYS A 1 371 ? 30.664 -2.119 4.798 1.00 82.12 371 LYS A CA 1
ATOM 2992 C C . LYS A 1 371 ? 29.551 -2.008 5.855 1.00 82.12 371 LYS A C 1
ATOM 2994 O O . LYS A 1 371 ? 28.402 -2.335 5.569 1.00 82.12 371 LYS A O 1
ATOM 2999 N N . LYS A 1 372 ? 29.878 -1.606 7.088 1.00 85.56 372 LYS A N 1
ATOM 3000 C CA . LYS A 1 372 ? 28.915 -1.382 8.178 1.00 85.56 372 LYS A CA 1
ATOM 3001 C C . LYS A 1 372 ? 29.002 0.045 8.709 1.00 85.56 372 LYS A C 1
ATOM 3003 O O . LYS A 1 372 ? 30.070 0.649 8.705 1.00 85.56 372 LYS A O 1
ATOM 3008 N N . LEU A 1 373 ? 27.877 0.551 9.203 1.00 85.00 373 LEU A N 1
ATOM 3009 C CA . LEU A 1 373 ? 27.783 1.854 9.855 1.00 85.00 373 LEU A CA 1
ATOM 3010 C C . LEU A 1 373 ? 28.418 1.832 11.246 1.00 85.00 373 LEU A C 1
ATOM 3012 O O . LEU A 1 373 ? 28.389 0.813 11.942 1.00 85.00 373 LEU A O 1
ATOM 3016 N N . SER A 1 374 ? 28.932 2.981 11.685 1.00 85.88 374 SER A N 1
ATOM 3017 C CA . SER A 1 374 ? 29.429 3.166 13.052 1.00 85.88 374 SER A CA 1
ATOM 3018 C C . SER A 1 374 ? 28.327 2.958 14.098 1.00 85.88 374 SER A C 1
ATOM 3020 O O . SER A 1 374 ? 27.129 3.004 13.798 1.00 85.88 374 SER A O 1
ATOM 3022 N N . ILE A 1 375 ? 28.715 2.742 15.356 1.00 84.94 375 ILE A N 1
ATOM 3023 C CA . ILE A 1 375 ? 27.781 2.536 16.480 1.00 84.94 375 ILE A CA 1
ATOM 3024 C C . ILE A 1 375 ? 26.884 3.764 16.657 1.00 84.94 375 ILE A C 1
ATOM 3026 O O . ILE A 1 375 ? 25.663 3.646 16.776 1.00 84.94 375 ILE A O 1
ATOM 3030 N N . ALA A 1 376 ? 27.496 4.951 16.658 1.00 84.56 376 ALA A N 1
ATOM 3031 C CA . ALA A 1 376 ? 26.786 6.212 16.823 1.00 84.56 376 ALA A CA 1
ATOM 3032 C C . ALA A 1 376 ? 25.746 6.399 15.713 1.00 84.56 376 ALA A C 1
ATOM 3034 O O . ALA A 1 376 ? 24.581 6.674 16.008 1.00 84.56 376 ALA A O 1
ATOM 3035 N N . ARG A 1 377 ? 26.139 6.152 14.457 1.00 86.44 377 ARG A N 1
ATOM 3036 C CA . ARG A 1 377 ? 25.244 6.337 13.318 1.00 86.44 377 ARG A CA 1
ATOM 3037 C C . ARG A 1 377 ? 24.164 5.268 13.226 1.00 86.44 377 ARG A C 1
ATOM 3039 O O . ARG A 1 377 ? 23.013 5.588 12.956 1.00 86.44 377 ARG A O 1
ATOM 3046 N N . SER A 1 378 ? 24.491 4.023 13.567 1.00 88.19 378 SER A N 1
ATOM 3047 C CA . SER A 1 378 ? 23.516 2.928 13.638 1.00 88.19 378 SER A CA 1
ATOM 3048 C C . SER A 1 378 ? 22.400 3.215 14.650 1.00 88.19 378 SER A C 1
ATOM 3050 O O . SER A 1 378 ? 21.228 2.962 14.374 1.00 88.19 378 SER A O 1
ATOM 3052 N N . ALA A 1 379 ? 22.742 3.788 15.812 1.00 87.69 379 ALA A N 1
ATOM 3053 C CA . ALA A 1 379 ? 21.744 4.220 16.790 1.00 87.69 379 ALA A CA 1
ATOM 3054 C C . ALA A 1 379 ? 20.880 5.378 16.268 1.00 87.69 379 ALA A C 1
ATOM 3056 O O . ALA A 1 379 ? 19.676 5.392 16.513 1.00 87.69 379 ALA A O 1
ATOM 3057 N N . GLU A 1 380 ? 21.475 6.341 15.563 1.00 89.25 380 GLU A N 1
ATOM 3058 C CA . GLU A 1 380 ? 20.746 7.472 14.983 1.00 89.25 380 GLU A CA 1
ATOM 3059 C C . GLU A 1 380 ? 19.761 7.034 13.900 1.00 89.25 380 GLU A C 1
ATOM 3061 O O . GLU A 1 380 ? 18.614 7.463 13.948 1.00 89.25 380 GLU A O 1
ATOM 3066 N N . VAL A 1 381 ? 20.156 6.134 12.995 1.00 90.56 381 VAL A N 1
ATOM 3067 C CA . VAL A 1 381 ? 19.279 5.612 11.932 1.00 90.56 381 VAL A CA 1
ATOM 3068 C C . VAL A 1 381 ? 18.071 4.870 12.520 1.00 90.56 381 VAL A C 1
ATOM 3070 O O . VAL A 1 381 ? 16.935 5.135 12.128 1.00 90.56 381 VAL A O 1
ATOM 3073 N N . LEU A 1 382 ? 18.281 3.996 13.514 1.00 90.31 382 LEU A N 1
ATOM 3074 C CA . LEU A 1 382 ? 17.186 3.266 14.174 1.00 90.31 382 LEU A CA 1
ATOM 3075 C C . LEU A 1 382 ? 16.208 4.199 14.903 1.00 90.31 382 LEU A C 1
ATOM 3077 O O . LEU A 1 382 ? 14.993 3.997 14.854 1.00 90.31 382 LEU A O 1
ATOM 3081 N N . LEU A 1 383 ? 16.730 5.215 15.595 1.00 90.56 383 LEU A N 1
ATOM 3082 C CA . LEU A 1 383 ? 15.900 6.185 16.309 1.00 90.56 383 LEU A CA 1
ATOM 3083 C C . LEU A 1 383 ? 15.169 7.122 15.340 1.00 90.56 383 LEU A C 1
ATOM 3085 O O . LEU A 1 383 ? 13.984 7.370 15.544 1.00 90.56 383 LEU A O 1
ATOM 3089 N N . ALA A 1 384 ? 15.826 7.561 14.264 1.00 91.00 384 ALA A N 1
ATOM 3090 C CA . ALA A 1 384 ? 15.214 8.371 13.215 1.00 91.00 384 ALA A CA 1
ATOM 3091 C C . ALA A 1 384 ? 14.054 7.629 12.541 1.00 91.00 384 ALA A C 1
ATOM 3093 O O . ALA A 1 384 ? 12.964 8.189 12.442 1.00 91.00 384 ALA A O 1
ATOM 3094 N N . LYS A 1 385 ? 14.226 6.345 12.191 1.00 89.94 385 LYS A N 1
ATOM 3095 C CA . LYS A 1 385 ? 13.130 5.544 11.621 1.00 89.94 385 LYS A CA 1
ATOM 3096 C C . LYS A 1 385 ? 11.983 5.344 12.617 1.00 89.94 385 LYS A C 1
ATOM 3098 O O . LYS A 1 385 ? 10.816 5.377 12.245 1.00 89.94 385 LYS A O 1
ATOM 3103 N N . SER A 1 386 ? 12.291 5.201 13.908 1.00 90.81 386 SER A N 1
ATOM 3104 C CA . SER A 1 386 ? 11.276 5.175 14.971 1.00 90.81 386 SER A CA 1
ATOM 3105 C C . SER A 1 386 ? 10.517 6.511 15.106 1.00 90.81 386 SER A C 1
ATOM 3107 O O . SER A 1 386 ? 9.338 6.523 15.462 1.00 90.81 386 SER A O 1
ATOM 3109 N N . ASP A 1 387 ? 11.157 7.657 14.854 1.00 89.31 387 ASP A N 1
ATOM 3110 C CA . ASP A 1 387 ? 10.504 8.973 14.810 1.00 89.31 387 ASP A CA 1
ATOM 3111 C C . ASP A 1 387 ? 9.645 9.159 13.556 1.00 89.31 387 ASP A C 1
ATOM 3113 O O . ASP A 1 387 ? 8.525 9.654 13.674 1.00 89.31 387 ASP A O 1
ATOM 3117 N N . GLU A 1 388 ? 10.116 8.717 12.391 1.00 90.88 388 GLU A N 1
ATOM 3118 C CA . GLU A 1 388 ? 9.374 8.746 11.122 1.00 90.88 388 GLU A CA 1
ATOM 3119 C C . GLU A 1 388 ? 8.073 7.937 11.215 1.00 90.88 388 GLU A C 1
ATOM 3121 O O . GLU A 1 388 ? 6.990 8.494 11.064 1.00 90.88 388 GLU A O 1
ATOM 3126 N N . LEU A 1 389 ? 8.157 6.664 11.618 1.00 89.69 389 LEU A N 1
ATOM 3127 C CA . LEU A 1 389 ? 6.989 5.781 11.748 1.00 89.69 389 LEU A CA 1
ATOM 3128 C C . LEU A 1 389 ? 5.978 6.282 12.788 1.00 89.69 389 LEU A C 1
ATOM 3130 O O . LEU A 1 389 ? 4.771 6.142 12.619 1.00 89.69 389 LEU A O 1
ATOM 3134 N N . MET A 1 390 ? 6.461 6.885 13.876 1.00 89.00 390 MET A N 1
ATOM 3135 C CA . MET A 1 390 ? 5.596 7.519 14.874 1.00 89.00 390 MET A CA 1
ATOM 3136 C C . MET A 1 390 ? 4.922 8.784 14.319 1.00 89.00 390 MET A C 1
ATOM 3138 O O . MET A 1 390 ? 3.812 9.107 14.730 1.00 89.00 390 MET A O 1
ATOM 3142 N N . SER A 1 391 ? 5.584 9.506 13.413 1.00 88.81 391 SER A N 1
ATOM 3143 C CA . SER A 1 391 ? 5.039 10.713 12.782 1.00 88.81 391 SER A CA 1
ATOM 3144 C C . SER A 1 391 ? 3.963 10.393 11.746 1.00 88.81 391 SER A C 1
ATOM 3146 O O . SER A 1 391 ? 3.024 11.170 11.589 1.00 88.81 391 SER A O 1
ATOM 3148 N N . GLU A 1 392 ? 4.082 9.247 11.076 1.00 88.88 392 GLU A N 1
ATOM 3149 C CA . GLU A 1 392 ? 3.102 8.734 10.111 1.00 88.88 392 GLU A CA 1
ATOM 3150 C C . GLU A 1 392 ? 1.898 8.053 10.773 1.00 88.88 392 GLU A C 1
ATOM 3152 O O . GLU A 1 392 ? 0.813 8.016 10.193 1.00 88.88 392 GLU A O 1
ATOM 3157 N N . ALA A 1 393 ? 2.069 7.538 11.994 1.00 88.31 393 ALA A N 1
ATOM 3158 C CA . ALA A 1 393 ? 1.009 6.853 12.717 1.00 88.31 393 ALA A CA 1
ATOM 3159 C C . ALA A 1 393 ? -0.185 7.777 13.002 1.00 88.31 393 ALA A C 1
ATOM 3161 O O . ALA A 1 393 ? -0.020 8.913 13.452 1.00 88.31 393 ALA A O 1
ATOM 3162 N N . THR A 1 394 ? -1.401 7.263 12.797 1.00 85.25 394 THR A N 1
ATOM 3163 C CA . THR A 1 394 ? -2.641 8.052 12.959 1.00 85.25 394 THR A CA 1
ATOM 3164 C C . THR A 1 394 ? -3.466 7.676 14.182 1.00 85.25 394 THR A C 1
ATOM 3166 O O . THR A 1 394 ? -4.095 8.532 14.802 1.00 85.25 394 THR A O 1
ATOM 3169 N N . GLN A 1 395 ? -3.487 6.392 14.535 1.00 81.00 395 GLN A N 1
ATOM 3170 C CA . GLN A 1 395 ? -4.392 5.837 15.540 1.00 81.00 395 GLN A CA 1
ATOM 3171 C C . GLN A 1 395 ? -3.676 4.821 16.430 1.00 81.00 395 GLN A C 1
ATOM 3173 O O . GLN A 1 395 ? -2.583 4.352 16.133 1.00 81.00 395 GLN A O 1
ATOM 3178 N N . ARG A 1 396 ? -4.327 4.424 17.526 1.00 79.56 396 ARG A N 1
ATOM 3179 C CA . ARG A 1 396 ? -3.775 3.450 18.478 1.00 79.56 396 ARG A CA 1
ATOM 3180 C C . ARG A 1 396 ? -3.515 2.072 17.867 1.00 79.56 396 ARG A C 1
ATOM 3182 O O . ARG A 1 396 ? -2.542 1.416 18.213 1.00 79.56 396 ARG A O 1
ATOM 3189 N N . THR A 1 397 ? -4.425 1.599 17.022 1.00 80.75 397 THR A N 1
ATOM 3190 C CA . THR A 1 397 ? -4.345 0.266 16.404 1.00 80.75 397 THR A CA 1
ATOM 3191 C C . THR A 1 397 ? -3.403 0.228 15.207 1.00 80.75 397 THR A C 1
ATOM 3193 O O . THR A 1 397 ? -3.337 -0.789 14.522 1.00 80.75 397 THR A O 1
ATOM 3196 N N . ASP A 1 398 ? -2.708 1.331 14.936 1.00 85.50 398 ASP A N 1
ATOM 3197 C CA . ASP A 1 398 ? -1.800 1.455 13.814 1.00 85.50 398 ASP A CA 1
ATOM 3198 C C . ASP A 1 398 ? -0.560 0.559 14.021 1.00 85.50 398 ASP A C 1
ATOM 3200 O O . ASP A 1 398 ? 0.175 0.731 15.005 1.00 85.50 398 ASP A O 1
ATOM 3204 N N . PRO A 1 399 ? -0.290 -0.403 13.115 1.00 85.81 399 PRO A N 1
ATOM 3205 C CA . PRO A 1 399 ? 0.897 -1.253 13.185 1.00 85.81 399 PRO A CA 1
ATOM 3206 C C . PRO A 1 399 ? 2.215 -0.465 13.217 1.00 85.81 399 PRO A C 1
ATOM 3208 O O . PRO A 1 399 ? 3.222 -0.978 13.718 1.00 85.81 399 PRO A O 1
ATOM 3211 N N . LEU A 1 400 ? 2.220 0.778 12.715 1.00 88.69 400 LEU A N 1
ATOM 3212 C CA . LEU A 1 400 ? 3.392 1.654 12.688 1.00 88.69 400 LEU A CA 1
ATOM 3213 C C . LEU A 1 400 ? 3.918 1.975 14.092 1.00 88.69 400 LEU A C 1
ATOM 3215 O O . LEU A 1 400 ? 5.133 1.999 14.282 1.00 88.69 400 LEU A O 1
ATOM 3219 N N . LEU A 1 401 ? 3.050 2.118 15.103 1.00 86.88 401 LEU A N 1
ATOM 3220 C CA . LEU A 1 401 ? 3.482 2.331 16.495 1.00 86.88 401 LEU A CA 1
ATOM 3221 C C . LEU A 1 401 ? 4.211 1.102 17.054 1.00 86.88 401 LEU A C 1
ATOM 3223 O O . LEU A 1 401 ? 5.241 1.226 17.724 1.00 86.88 401 LEU A O 1
ATOM 3227 N N . GLY A 1 402 ? 3.730 -0.097 16.712 1.00 87.00 402 GLY A N 1
ATOM 3228 C CA . GLY A 1 402 ? 4.397 -1.356 17.047 1.00 87.00 402 GLY A CA 1
ATOM 3229 C C . GLY A 1 402 ? 5.785 -1.466 16.407 1.00 87.00 402 GLY A C 1
ATOM 3230 O O . GLY A 1 402 ? 6.757 -1.799 17.092 1.00 87.00 402 GLY A O 1
ATOM 3231 N N . LYS A 1 403 ? 5.904 -1.115 15.118 1.00 87.50 403 LYS A N 1
ATOM 3232 C CA . LYS A 1 403 ? 7.190 -1.066 14.395 1.00 87.50 403 LYS A CA 1
ATOM 3233 C C . LYS A 1 403 ? 8.131 0.000 14.980 1.00 87.50 403 LYS A C 1
ATOM 3235 O O . LYS A 1 403 ? 9.296 -0.291 15.249 1.00 87.50 403 LYS A O 1
ATOM 3240 N N . ALA A 1 404 ? 7.631 1.202 15.275 1.00 89.81 404 ALA A N 1
ATOM 3241 C CA . ALA A 1 404 ? 8.405 2.277 15.899 1.00 89.81 404 ALA A CA 1
ATOM 3242 C C . ALA A 1 404 ? 9.000 1.840 17.248 1.00 89.81 404 ALA A C 1
ATOM 3244 O O . ALA A 1 404 ? 10.173 2.108 17.535 1.00 89.81 404 ALA A O 1
ATOM 3245 N N . ARG A 1 405 ? 8.219 1.111 18.054 1.00 90.25 405 ARG A N 1
ATOM 3246 C CA . ARG A 1 405 ? 8.654 0.543 19.335 1.00 90.25 405 ARG A CA 1
ATOM 3247 C C . ARG A 1 405 ? 9.708 -0.544 19.163 1.00 90.25 405 ARG A C 1
ATOM 3249 O O . ARG A 1 405 ? 10.672 -0.572 19.927 1.00 90.25 405 ARG A O 1
ATOM 3256 N N . PHE A 1 406 ? 9.554 -1.409 18.163 1.00 89.38 406 PHE A N 1
ATOM 3257 C CA . PHE A 1 406 ? 10.545 -2.430 17.827 1.00 89.38 406 PHE A CA 1
ATOM 3258 C C . PHE A 1 406 ? 11.913 -1.808 17.507 1.00 89.38 406 PHE A C 1
ATOM 3260 O O . PHE A 1 406 ? 12.918 -2.213 18.094 1.00 89.38 406 PHE A O 1
ATOM 3267 N N . PHE A 1 407 ? 11.969 -0.771 16.666 1.00 89.50 407 PHE A N 1
ATOM 3268 C CA . PHE A 1 407 ? 13.236 -0.106 16.334 1.00 89.50 407 PHE A CA 1
ATOM 3269 C C . PHE A 1 407 ? 13.862 0.622 17.533 1.00 89.50 407 PHE A C 1
ATOM 3271 O O . PHE A 1 407 ? 15.064 0.486 17.775 1.00 89.50 407 PHE A O 1
ATOM 3278 N N . ALA A 1 408 ? 13.058 1.310 18.353 1.00 89.12 408 ALA A N 1
ATOM 3279 C CA . ALA A 1 408 ? 13.542 1.939 19.585 1.00 89.12 408 ALA A CA 1
ATOM 3280 C C . ALA A 1 408 ? 14.061 0.909 20.609 1.00 89.12 408 ALA A C 1
ATOM 3282 O O . ALA A 1 408 ? 15.071 1.142 21.276 1.00 89.12 408 ALA A O 1
ATOM 3283 N N . ALA A 1 409 ? 13.414 -0.255 20.722 1.00 89.19 409 ALA A N 1
ATOM 3284 C CA . ALA A 1 409 ? 13.868 -1.345 21.582 1.00 89.19 409 ALA A CA 1
ATOM 3285 C C . ALA A 1 409 ? 15.185 -1.959 21.085 1.00 89.19 409 ALA A C 1
ATOM 3287 O O . ALA A 1 409 ? 16.085 -2.194 21.893 1.00 89.19 409 ALA A O 1
ATOM 3288 N N . THR A 1 410 ? 15.335 -2.148 19.773 1.00 86.19 410 THR A N 1
ATOM 3289 C CA . THR A 1 410 ? 16.574 -2.637 19.147 1.00 86.19 410 THR A CA 1
ATOM 3290 C C . THR A 1 410 ? 17.739 -1.670 19.381 1.00 86.19 410 THR A C 1
ATOM 3292 O O . THR A 1 410 ? 18.837 -2.095 19.745 1.00 86.19 410 THR A O 1
ATOM 3295 N N . ALA A 1 411 ? 17.491 -0.357 19.317 1.00 87.81 411 ALA A N 1
ATOM 3296 C CA . ALA A 1 411 ? 18.494 0.670 19.611 1.00 87.81 411 ALA A CA 1
ATOM 3297 C C . ALA A 1 411 ? 19.024 0.631 21.061 1.00 87.81 411 ALA A C 1
ATOM 3299 O O . ALA A 1 411 ? 20.107 1.156 21.327 1.00 87.81 411 ALA A O 1
ATOM 3300 N N . ARG A 1 412 ? 18.328 -0.024 22.006 1.00 86.81 412 ARG A N 1
ATOM 3301 C CA . ARG A 1 412 ? 18.752 -0.137 23.417 1.00 86.81 412 ARG A CA 1
ATOM 3302 C C . ARG A 1 412 ? 20.100 -0.839 23.585 1.00 86.81 412 ARG A C 1
ATOM 3304 O O . ARG A 1 412 ? 20.829 -0.504 24.516 1.00 86.81 412 ARG A O 1
ATOM 3311 N N . ALA A 1 413 ? 20.427 -1.785 22.702 1.00 82.88 413 ALA A N 1
ATOM 3312 C CA . ALA A 1 413 ? 21.706 -2.496 22.726 1.00 82.88 413 ALA A CA 1
ATOM 3313 C C . ALA A 1 413 ? 22.904 -1.565 22.458 1.00 82.88 413 ALA A C 1
ATOM 3315 O O . ALA A 1 413 ? 23.999 -1.812 22.957 1.00 82.88 413 ALA A O 1
ATOM 3316 N N . ILE A 1 414 ? 22.674 -0.482 21.708 1.00 84.25 414 ILE A N 1
ATOM 3317 C CA . ILE A 1 414 ? 23.705 0.449 21.244 1.00 84.25 414 ILE A CA 1
ATOM 3318 C C . ILE A 1 414 ? 23.684 1.750 22.063 1.00 84.25 414 ILE A C 1
ATOM 3320 O O . ILE A 1 414 ? 24.720 2.219 22.529 1.00 84.25 414 ILE A O 1
ATOM 3324 N N . SER A 1 415 ? 22.501 2.341 22.258 1.00 87.81 415 SER A N 1
ATOM 3325 C CA . SER A 1 415 ? 22.310 3.644 22.906 1.00 87.81 415 SER A CA 1
ATOM 3326 C C . SER A 1 415 ? 21.172 3.596 23.936 1.00 87.81 415 SER A C 1
ATOM 3328 O O . SER A 1 415 ? 20.050 4.031 23.665 1.00 87.81 415 SER A O 1
ATOM 3330 N N . PRO A 1 416 ? 21.429 3.082 25.155 1.00 87.62 416 PRO A N 1
ATOM 3331 C CA . PRO A 1 416 ? 20.377 2.805 26.133 1.00 87.62 416 PRO A CA 1
ATOM 3332 C C . PRO A 1 416 ? 19.678 4.062 26.664 1.00 87.62 416 PRO A C 1
ATOM 3334 O O . PRO A 1 416 ? 18.494 3.996 26.982 1.00 87.62 416 PRO A O 1
ATOM 3337 N N . LYS A 1 417 ? 20.376 5.206 26.753 1.00 88.12 417 LYS A N 1
ATOM 3338 C CA . LYS A 1 417 ? 19.790 6.470 27.240 1.00 88.12 417 LYS A CA 1
ATOM 3339 C C . LYS A 1 417 ? 18.759 7.030 26.254 1.00 88.12 417 LYS A C 1
ATOM 3341 O O . LYS A 1 417 ? 17.592 7.141 26.610 1.00 88.12 417 LYS A O 1
ATOM 3346 N N . LYS A 1 418 ? 19.175 7.276 25.003 1.00 87.38 418 LYS A N 1
ATOM 3347 C CA . LYS A 1 418 ? 18.299 7.803 23.942 1.00 87.38 418 LYS A CA 1
ATOM 3348 C C . LYS A 1 418 ? 17.145 6.842 23.623 1.00 87.38 418 LYS A C 1
ATOM 3350 O O . LYS A 1 418 ? 16.012 7.270 23.437 1.00 87.38 418 LYS A O 1
ATOM 3355 N N . ALA A 1 419 ? 17.412 5.532 23.617 1.00 89.12 419 ALA A N 1
ATOM 3356 C CA . ALA A 1 419 ? 16.377 4.519 23.415 1.00 89.12 419 ALA A CA 1
ATOM 3357 C C . ALA A 1 419 ? 15.336 4.506 24.543 1.00 89.12 419 ALA A C 1
ATOM 3359 O O . ALA A 1 419 ? 14.150 4.332 24.276 1.00 89.12 419 ALA A O 1
ATOM 3360 N N . LYS A 1 420 ? 15.757 4.692 25.803 1.00 88.69 420 LYS A N 1
ATOM 3361 C CA . LYS A 1 420 ? 14.828 4.775 26.934 1.00 88.69 420 LYS A CA 1
ATOM 3362 C C . LYS A 1 420 ? 13.923 5.999 26.813 1.00 88.69 420 LYS A C 1
ATOM 3364 O O . LYS A 1 420 ? 12.716 5.830 26.874 1.00 88.69 420 LYS A O 1
ATOM 3369 N N . GLU A 1 421 ? 14.493 7.177 26.567 1.00 88.19 421 GLU A N 1
ATOM 3370 C CA . GLU A 1 421 ? 13.721 8.413 26.367 1.00 88.19 421 GLU A CA 1
ATOM 3371 C C . GLU A 1 421 ? 12.668 8.240 25.262 1.00 88.19 421 GLU A C 1
ATOM 3373 O O . GLU A 1 421 ? 11.502 8.574 25.446 1.00 88.19 421 GLU A O 1
ATOM 3378 N N . LYS A 1 422 ? 13.052 7.642 24.129 1.00 88.38 422 LYS A N 1
ATOM 3379 C CA . LYS A 1 422 ? 12.137 7.378 23.011 1.00 88.38 422 LYS A CA 1
ATOM 3380 C C . LYS A 1 422 ? 11.027 6.376 23.361 1.00 88.38 422 LYS A C 1
ATOM 3382 O O . LYS A 1 422 ? 9.897 6.549 22.914 1.00 88.38 422 LYS A O 1
ATOM 3387 N N . LEU A 1 423 ? 11.326 5.340 24.145 1.00 90.44 423 LEU A N 1
ATOM 3388 C CA . LEU A 1 423 ? 10.327 4.365 24.596 1.00 90.44 423 LEU A CA 1
ATOM 3389 C C . LEU A 1 423 ? 9.370 4.951 25.636 1.00 90.44 423 LEU A C 1
ATOM 3391 O O . LEU A 1 423 ? 8.177 4.685 25.545 1.00 90.44 423 LEU A O 1
ATOM 3395 N N . ASP A 1 424 ? 9.872 5.776 26.557 1.00 88.06 424 ASP A N 1
ATOM 3396 C CA . ASP A 1 424 ? 9.050 6.486 27.542 1.00 88.06 424 ASP A CA 1
ATOM 3397 C C . ASP A 1 424 ? 8.033 7.406 26.825 1.00 88.06 424 ASP A C 1
ATOM 3399 O O . ASP A 1 424 ? 6.866 7.468 27.214 1.00 88.06 424 ASP A O 1
ATOM 3403 N N . TRP A 1 425 ? 8.432 8.031 25.706 1.00 87.38 425 TRP A N 1
ATOM 3404 C CA . TRP A 1 425 ? 7.532 8.799 24.835 1.00 87.38 425 TRP A CA 1
ATOM 3405 C C . TRP A 1 425 ? 6.472 7.953 24.125 1.00 87.38 425 TRP A C 1
ATOM 3407 O O . TRP A 1 425 ? 5.309 8.349 24.078 1.00 87.38 425 TRP A O 1
ATOM 3417 N N . LEU A 1 426 ? 6.850 6.797 23.573 1.00 89.38 426 LEU A N 1
ATOM 3418 C CA . LEU A 1 426 ? 5.886 5.880 22.953 1.00 89.38 426 LEU A CA 1
ATOM 3419 C C . LEU A 1 426 ? 4.883 5.354 23.989 1.00 89.38 426 LEU A C 1
ATOM 3421 O O . LEU A 1 426 ? 3.692 5.289 23.706 1.00 89.38 426 LEU A O 1
ATOM 3425 N N . ASP A 1 427 ? 5.345 5.074 25.209 1.00 88.62 427 ASP A N 1
ATOM 3426 C CA . ASP A 1 427 ? 4.491 4.694 26.334 1.00 88.62 427 ASP A CA 1
ATOM 3427 C C . ASP A 1 427 ? 3.516 5.814 26.742 1.00 88.62 427 ASP A C 1
ATOM 3429 O O . ASP A 1 427 ? 2.353 5.529 27.037 1.00 88.62 427 ASP A O 1
ATOM 3433 N N . ALA A 1 428 ? 3.955 7.079 26.723 1.00 87.62 428 ALA A N 1
ATOM 3434 C CA . ALA A 1 428 ? 3.085 8.232 26.963 1.00 87.62 428 ALA A CA 1
ATOM 3435 C C . ALA A 1 428 ? 1.994 8.356 25.885 1.00 87.62 428 ALA A C 1
ATOM 3437 O O . ALA A 1 428 ? 0.825 8.569 26.206 1.00 87.62 428 ALA A O 1
ATOM 3438 N N . ILE A 1 429 ? 2.361 8.196 24.609 1.00 88.69 429 ILE A N 1
ATOM 3439 C CA . ILE A 1 429 ? 1.422 8.242 23.479 1.00 88.69 429 ILE A CA 1
ATOM 3440 C C . ILE A 1 429 ? 0.396 7.112 23.591 1.00 88.69 429 ILE A C 1
ATOM 3442 O O . ILE A 1 429 ? -0.805 7.373 23.503 1.00 88.69 429 ILE A O 1
ATOM 3446 N N . ASP A 1 430 ? 0.846 5.882 23.849 1.00 87.56 430 ASP A N 1
ATOM 3447 C CA . ASP A 1 430 ? -0.038 4.732 24.047 1.00 87.56 430 ASP A CA 1
ATOM 3448 C C . ASP A 1 430 ? -1.038 5.014 25.176 1.00 87.56 430 ASP A C 1
ATOM 3450 O O . ASP A 1 430 ? -2.242 4.834 24.989 1.00 87.56 430 ASP A O 1
ATOM 3454 N N . ALA A 1 431 ? -0.568 5.534 26.316 1.00 87.31 431 ALA A N 1
ATOM 3455 C CA . ALA A 1 431 ? -1.414 5.893 27.452 1.00 87.31 431 ALA A CA 1
ATOM 3456 C C . ALA A 1 431 ? -2.433 7.001 27.122 1.00 87.31 431 ALA A C 1
ATOM 3458 O O . ALA A 1 431 ? -3.595 6.891 27.520 1.00 87.31 431 ALA A O 1
ATOM 3459 N N . ALA A 1 432 ? -2.044 8.037 26.372 1.00 87.44 432 ALA A N 1
ATOM 3460 C CA . ALA A 1 432 ? -2.954 9.094 25.925 1.00 87.44 432 ALA A CA 1
ATOM 3461 C C . ALA A 1 432 ? -4.062 8.546 25.011 1.00 87.44 432 ALA A C 1
ATOM 3463 O O . ALA A 1 432 ? -5.241 8.864 25.187 1.00 87.44 432 ALA A O 1
ATOM 3464 N N . LEU A 1 433 ? -3.694 7.688 24.057 1.00 86.75 433 LEU A N 1
ATOM 3465 C CA . LEU A 1 433 ? -4.634 7.050 23.137 1.00 86.75 433 LEU A CA 1
ATOM 3466 C C . LEU A 1 433 ? -5.526 6.021 23.853 1.00 86.75 433 LEU A C 1
ATOM 3468 O O . LEU A 1 433 ? -6.702 5.889 23.515 1.00 86.75 433 LEU A O 1
ATOM 3472 N N . GLU A 1 434 ? -5.026 5.317 24.879 1.00 87.06 434 GLU A N 1
ATOM 3473 C CA . GLU A 1 434 ? -5.863 4.465 25.740 1.00 87.06 434 GLU A CA 1
ATOM 3474 C C . GLU A 1 434 ? -6.945 5.257 26.471 1.00 87.06 434 GLU A C 1
ATOM 3476 O O . GLU A 1 434 ? -8.048 4.749 26.679 1.00 87.06 434 GLU A O 1
ATOM 3481 N N . LEU A 1 435 ? -6.613 6.481 26.879 1.00 86.69 435 LEU A N 1
ATOM 3482 C CA . LEU A 1 435 ? -7.523 7.415 27.532 1.00 86.69 435 LEU A CA 1
ATOM 3483 C C . LEU A 1 435 ? -8.449 8.112 26.513 1.00 86.69 435 LEU A C 1
ATOM 3485 O O . LEU A 1 435 ? -9.191 9.016 26.873 1.00 86.69 435 LEU A O 1
ATOM 3489 N N . GLY A 1 436 ? -8.465 7.696 25.244 1.00 83.81 436 GLY A N 1
ATOM 3490 C CA . GLY A 1 436 ? -9.408 8.208 24.248 1.00 83.81 436 GLY A CA 1
ATOM 3491 C C . GLY A 1 436 ? -9.045 9.581 23.682 1.00 83.81 436 GLY A C 1
ATOM 3492 O O . GLY A 1 436 ? -9.918 10.260 23.143 1.00 83.81 436 GLY A O 1
ATOM 3493 N N . CYS A 1 437 ? -7.781 10.001 23.788 1.00 85.69 437 CYS A N 1
ATOM 3494 C CA . CYS A 1 437 ? -7.289 11.170 23.066 1.00 85.69 437 CYS A CA 1
ATOM 3495 C C . CYS A 1 437 ? -7.387 10.932 21.550 1.00 85.69 437 CYS A C 1
ATOM 3497 O O . CYS A 1 437 ? -6.941 9.902 21.051 1.00 85.69 437 CYS A O 1
ATOM 3499 N N . THR A 1 438 ? -7.957 11.887 20.813 1.00 84.81 438 THR A N 1
ATOM 3500 C CA . THR A 1 438 ? -8.100 11.820 19.347 1.00 84.81 438 THR A CA 1
ATOM 3501 C C . THR A 1 438 ? -6.957 12.513 18.605 1.00 84.81 438 THR A C 1
ATOM 3503 O O . THR A 1 438 ? -7.000 12.635 17.383 1.00 84.81 438 THR A O 1
ATOM 3506 N N . MET A 1 439 ? -5.965 13.035 19.330 1.00 85.94 439 MET A N 1
ATOM 3507 C CA . MET A 1 439 ? -4.807 13.685 18.726 1.00 85.94 439 MET A CA 1
ATOM 3508 C C . MET A 1 439 ? -3.878 12.656 18.087 1.00 85.94 439 MET A C 1
ATOM 3510 O O . MET A 1 439 ? -3.693 11.553 18.597 1.00 85.94 439 MET A O 1
ATOM 3514 N N . MET A 1 440 ? -3.239 13.066 16.996 1.00 86.44 440 MET A N 1
ATOM 3515 C CA . MET A 1 440 ? -2.188 12.289 16.347 1.00 86.44 440 MET A CA 1
ATOM 3516 C C . MET A 1 440 ? -0.984 12.097 17.295 1.00 86.44 440 MET A C 1
ATOM 3518 O O . MET A 1 440 ? -0.628 13.045 18.002 1.00 86.44 440 MET A O 1
ATOM 3522 N N . PRO A 1 441 ? -0.288 10.945 17.267 1.00 86.69 441 PRO A N 1
ATOM 3523 C CA . PRO A 1 441 ? 0.947 10.687 18.020 1.00 86.69 441 PRO A CA 1
ATOM 3524 C C . PRO A 1 441 ? 1.984 11.821 17.986 1.00 86.69 441 PRO A C 1
ATOM 3526 O O . PRO A 1 441 ? 2.515 12.217 19.025 1.00 86.69 441 PRO A O 1
ATOM 3529 N N . ILE A 1 442 ? 2.237 12.406 16.811 1.00 87.12 442 ILE A N 1
ATOM 3530 C CA . ILE A 1 442 ? 3.152 13.549 16.678 1.00 87.12 442 ILE A CA 1
ATOM 3531 C C . ILE A 1 442 ? 2.634 14.809 17.379 1.00 87.12 442 ILE A C 1
ATOM 3533 O O . ILE A 1 442 ? 3.405 15.520 18.019 1.00 87.12 442 ILE A O 1
ATOM 3537 N N . ALA A 1 443 ? 1.327 15.067 17.312 1.00 87.00 443 ALA A N 1
ATOM 3538 C CA . ALA A 1 443 ? 0.715 16.205 17.988 1.00 87.00 443 ALA A CA 1
ATOM 3539 C C . ALA A 1 443 ? 0.792 16.040 19.512 1.00 87.00 443 ALA A C 1
ATOM 3541 O O . ALA A 1 443 ? 1.052 17.012 20.213 1.00 87.00 443 ALA A O 1
ATOM 3542 N N . ILE A 1 444 ? 0.646 14.811 20.018 1.00 86.56 444 ILE A N 1
ATOM 3543 C CA . ILE A 1 444 ? 0.815 14.479 21.441 1.00 86.56 444 ILE A CA 1
ATOM 3544 C C . ILE A 1 444 ? 2.246 14.790 21.901 1.00 86.56 444 ILE A C 1
ATOM 3546 O O . ILE A 1 444 ? 2.421 15.461 22.913 1.00 86.56 444 ILE A O 1
ATOM 3550 N N . LYS A 1 445 ? 3.267 14.377 21.135 1.00 85.81 445 LYS A N 1
ATOM 3551 C CA . LYS A 1 445 ? 4.682 14.661 21.450 1.00 85.81 445 LYS A CA 1
ATOM 3552 C C . LYS A 1 445 ? 5.013 16.161 21.444 1.00 85.81 445 LYS A C 1
ATOM 3554 O O . LYS A 1 445 ? 5.876 16.590 22.199 1.00 85.81 445 LYS A O 1
ATOM 3559 N N . MET A 1 446 ? 4.367 16.943 20.577 1.00 86.31 446 MET A N 1
ATOM 3560 C CA . MET A 1 446 ? 4.617 18.386 20.423 1.00 86.31 446 MET A CA 1
ATOM 3561 C C . MET A 1 446 ? 3.766 19.268 21.351 1.00 86.31 446 MET A C 1
ATOM 3563 O O . MET A 1 446 ? 3.941 20.486 21.358 1.00 86.31 446 MET A O 1
ATOM 3567 N N . SER A 1 447 ? 2.823 18.682 22.091 1.00 85.62 447 SER A N 1
ATOM 3568 C CA . SER A 1 447 ? 1.941 19.420 22.996 1.00 85.62 447 SER A CA 1
ATOM 3569 C C . SER A 1 447 ? 2.649 19.786 24.294 1.00 85.62 447 SER A C 1
ATOM 3571 O O . SER A 1 447 ? 3.549 19.083 24.745 1.00 85.62 447 SER A O 1
ATOM 3573 N N . ASP A 1 448 ? 2.200 20.866 24.929 1.00 88.06 448 ASP A N 1
ATOM 3574 C CA . ASP A 1 448 ? 2.625 21.180 26.288 1.00 88.06 448 ASP A CA 1
ATOM 3575 C C . ASP A 1 448 ? 2.095 20.116 27.272 1.00 88.06 448 ASP A C 1
ATOM 3577 O O . ASP A 1 448 ? 0.933 19.708 27.211 1.00 88.06 448 ASP A O 1
ATOM 3581 N N . HIS A 1 449 ? 2.966 19.620 28.154 1.00 87.06 449 HIS A N 1
ATOM 3582 C CA . HIS A 1 449 ? 2.698 18.399 28.923 1.00 87.06 449 HIS A CA 1
ATOM 3583 C C . HIS A 1 449 ? 1.568 18.593 29.946 1.00 87.06 449 HIS A C 1
ATOM 3585 O O . HIS A 1 449 ? 0.784 17.672 30.185 1.00 87.06 449 HIS A O 1
ATOM 3591 N N . ASP A 1 450 ? 1.480 19.785 30.542 1.00 84.81 450 ASP A N 1
ATOM 3592 C CA . ASP A 1 450 ? 0.490 20.111 31.571 1.00 84.81 450 ASP A CA 1
ATOM 3593 C C . ASP A 1 450 ? -0.903 20.306 30.957 1.00 84.81 450 ASP A C 1
ATOM 3595 O O . ASP A 1 450 ? -1.888 19.702 31.396 1.00 84.81 450 ASP A O 1
ATOM 3599 N N . THR A 1 451 ? -0.977 21.067 29.861 1.00 86.75 451 THR A N 1
ATOM 3600 C CA . THR A 1 451 ? -2.229 21.254 29.112 1.00 86.75 451 THR A CA 1
ATOM 3601 C C . THR A 1 451 ? -2.759 19.946 28.533 1.00 86.75 451 THR A C 1
ATOM 3603 O O . THR A 1 451 ? -3.947 19.656 28.685 1.00 86.75 451 THR A O 1
ATOM 3606 N N . LEU A 1 452 ? -1.887 19.108 27.963 1.00 88.25 452 LEU A N 1
ATOM 3607 C CA . LEU A 1 452 ? -2.256 17.790 27.450 1.00 88.25 452 LEU A CA 1
ATOM 3608 C C . LEU A 1 452 ? -2.832 16.895 28.554 1.00 88.25 452 LEU A C 1
ATOM 3610 O O . LEU A 1 452 ? -3.868 16.258 28.353 1.00 88.25 452 LEU A O 1
ATOM 3614 N N . LEU A 1 453 ? -2.197 16.852 29.731 1.00 89.56 453 LEU A N 1
ATOM 3615 C CA . LEU A 1 453 ? -2.692 16.066 30.862 1.00 89.56 453 LEU A CA 1
ATOM 3616 C C . LEU A 1 453 ? -4.091 16.527 31.286 1.00 89.56 453 LEU A C 1
ATOM 3618 O O . LEU A 1 453 ? -4.989 15.699 31.450 1.00 89.56 453 LEU A O 1
ATOM 3622 N N . ARG A 1 454 ? -4.290 17.839 31.441 1.00 87.69 454 ARG A N 1
ATOM 3623 C CA . ARG A 1 454 ? -5.586 18.421 31.812 1.00 87.69 454 ARG A CA 1
ATOM 3624 C C . ARG A 1 454 ? -6.673 18.064 30.802 1.00 87.69 454 ARG A C 1
ATOM 3626 O O . ARG A 1 454 ? -7.767 17.652 31.199 1.00 87.69 454 ARG A O 1
ATOM 3633 N N . ASP A 1 455 ? -6.376 18.217 29.518 1.00 88.44 455 ASP A N 1
ATOM 3634 C CA . ASP A 1 455 ? -7.349 18.021 28.452 1.00 88.44 455 ASP A CA 1
ATOM 3635 C C . ASP A 1 455 ? -7.724 16.534 28.349 1.00 88.44 455 ASP A C 1
ATOM 3637 O O . ASP A 1 455 ? -8.913 16.213 28.369 1.00 88.44 455 ASP A O 1
ATOM 3641 N N . VAL A 1 456 ? -6.752 15.613 28.416 1.00 88.31 456 VAL A N 1
ATOM 3642 C CA . VAL A 1 456 ? -6.996 14.156 28.446 1.00 88.31 456 VAL A CA 1
ATOM 3643 C C . VAL A 1 456 ? -7.824 13.736 29.664 1.00 88.31 456 VAL A C 1
ATOM 3645 O O . VAL A 1 456 ? -8.733 12.915 29.539 1.00 88.31 456 VAL A O 1
ATOM 3648 N N . VAL A 1 457 ? -7.568 14.298 30.847 1.00 89.44 457 VAL A N 1
ATOM 3649 C CA . VAL A 1 457 ? -8.352 13.989 32.059 1.00 89.44 457 VAL A CA 1
ATOM 3650 C C . VAL A 1 457 ? -9.797 14.479 31.950 1.00 89.44 457 VAL A C 1
ATOM 3652 O O . VAL A 1 457 ? -10.705 13.836 32.482 1.00 89.44 457 VAL A O 1
ATOM 3655 N N . SER A 1 458 ? -10.019 15.591 31.246 1.00 86.06 458 SER A N 1
ATOM 3656 C CA . SER A 1 458 ? -11.351 16.162 31.032 1.00 86.06 458 SER A CA 1
ATOM 3657 C C . SER A 1 458 ? -12.221 15.376 30.042 1.00 86.06 458 SER A C 1
ATOM 3659 O O . SER A 1 458 ? -13.433 15.590 29.996 1.00 86.06 458 SER A O 1
ATOM 3661 N N . LEU A 1 459 ? -11.640 14.442 29.279 1.00 86.94 459 LEU A N 1
ATOM 3662 C CA . LEU A 1 459 ? -12.379 13.606 28.334 1.00 86.94 459 LEU A CA 1
ATOM 3663 C C . LEU A 1 459 ? -13.241 12.564 29.065 1.00 86.94 459 LEU A C 1
ATOM 3665 O O . LEU A 1 459 ? -12.748 11.673 29.764 1.00 86.94 459 LEU A O 1
ATOM 3669 N N . GLY A 1 460 ? -14.557 12.653 28.861 1.00 83.44 460 GLY A N 1
ATOM 3670 C CA . GLY A 1 460 ? -15.532 11.662 29.315 1.00 83.44 460 GLY A CA 1
ATOM 3671 C C . GLY A 1 460 ? -15.412 11.329 30.806 1.00 83.44 460 GLY A C 1
ATOM 3672 O O . GLY A 1 460 ? -15.586 12.183 31.671 1.00 83.44 460 GLY A O 1
ATOM 3673 N N . SER A 1 461 ? -15.138 10.060 31.117 1.00 86.75 461 SER A N 1
ATOM 3674 C CA . SER A 1 461 ? -15.000 9.560 32.492 1.00 86.75 461 SER A CA 1
ATOM 3675 C C . SER A 1 461 ? -13.560 9.199 32.875 1.00 86.75 461 SER A C 1
ATOM 3677 O O . SER A 1 461 ? -13.354 8.364 33.762 1.00 86.75 461 SER A O 1
ATOM 3679 N N . ASN A 1 462 ? -12.555 9.781 32.213 1.00 89.56 462 ASN A N 1
ATOM 3680 C CA . ASN A 1 462 ? -11.142 9.463 32.453 1.00 89.56 462 ASN A CA 1
ATOM 3681 C C . ASN A 1 462 ? -10.687 9.759 33.879 1.00 89.56 462 ASN A C 1
ATOM 3683 O O . ASN A 1 462 ? -9.884 9.008 34.433 1.00 89.56 462 ASN A O 1
ATOM 3687 N N . TYR A 1 463 ? -11.273 10.770 34.524 1.00 87.56 463 TYR A N 1
ATOM 3688 C CA . TYR A 1 463 ? -11.030 11.074 35.934 1.00 87.56 463 TYR A CA 1
ATOM 3689 C C . TYR A 1 463 ? -11.306 9.889 36.875 1.00 87.56 463 TYR A C 1
ATOM 3691 O O . TYR A 1 463 ? -10.748 9.835 37.966 1.00 87.56 463 TYR A O 1
ATOM 3699 N N . LYS A 1 464 ? -12.102 8.883 36.482 1.00 88.19 464 LYS A N 1
ATOM 3700 C CA . LYS A 1 464 ? -12.325 7.662 37.284 1.00 88.19 464 LYS A CA 1
ATOM 3701 C C . LYS A 1 464 ? -11.128 6.703 37.268 1.00 88.19 464 LYS A C 1
ATOM 3703 O O . LYS A 1 464 ? -11.032 5.820 38.122 1.00 88.19 464 LYS A O 1
ATOM 3708 N N . GLN A 1 465 ? -10.198 6.878 36.328 1.00 88.19 465 GLN A N 1
ATOM 3709 C CA . GLN A 1 465 ? -9.047 6.007 36.082 1.00 88.19 465 GLN A CA 1
ATOM 3710 C C . GLN A 1 465 ? -7.733 6.579 36.646 1.00 88.19 465 GLN A C 1
ATOM 3712 O O . GLN A 1 465 ? -6.691 6.507 35.995 1.00 88.19 465 GLN A O 1
ATOM 3717 N N . GLY A 1 466 ? -7.738 7.102 37.878 1.00 83.81 466 GLY A N 1
ATOM 3718 C CA . GLY A 1 466 ? -6.596 7.836 38.452 1.00 83.81 466 GLY A CA 1
ATOM 3719 C C . GLY A 1 466 ? -5.237 7.116 38.395 1.00 83.81 466 GLY A C 1
ATOM 3720 O O . GLY A 1 466 ? -4.213 7.760 38.195 1.00 83.81 466 GLY A O 1
ATOM 3721 N N . LYS A 1 467 ? -5.198 5.775 38.468 1.00 86.12 467 LYS A N 1
ATOM 3722 C CA . LYS A 1 467 ? -3.944 5.005 38.315 1.00 86.12 467 LYS A CA 1
ATOM 3723 C C . LYS A 1 467 ? -3.318 5.137 36.919 1.00 86.12 467 LYS A C 1
ATOM 3725 O O . LYS A 1 467 ? -2.097 5.207 36.826 1.00 86.12 467 LYS A O 1
ATOM 3730 N N . LYS A 1 468 ? -4.137 5.160 35.861 1.00 85.81 468 LYS A N 1
ATOM 3731 C CA . LYS A 1 468 ? -3.673 5.294 34.470 1.00 85.81 468 LYS A CA 1
ATOM 3732 C C . LYS A 1 468 ? -3.260 6.726 34.147 1.00 85.81 468 LYS A C 1
ATOM 3734 O O . LYS A 1 468 ? -2.227 6.946 33.526 1.00 85.81 468 LYS A O 1
ATOM 3739 N N . VAL A 1 469 ? -4.026 7.698 34.637 1.00 88.31 469 VAL A N 1
ATOM 3740 C CA . VAL A 1 469 ? -3.664 9.119 34.535 1.00 88.31 469 VAL A CA 1
ATOM 3741 C C . VAL A 1 469 ? -2.334 9.382 35.250 1.00 88.31 469 VAL A C 1
ATOM 3743 O O . VAL A 1 469 ? -1.483 10.101 34.740 1.00 88.31 469 VAL A O 1
ATOM 3746 N N . LEU A 1 470 ? -2.101 8.732 36.395 1.00 86.25 470 LEU A N 1
ATOM 3747 C CA . LEU A 1 470 ? -0.837 8.842 37.114 1.00 86.25 470 LEU A CA 1
ATOM 3748 C C . LEU A 1 470 ? 0.350 8.242 36.347 1.00 86.25 470 LEU A C 1
ATOM 3750 O O . LEU A 1 470 ? 1.434 8.824 36.359 1.00 86.25 470 LEU A O 1
ATOM 3754 N N . SER A 1 471 ? 0.189 7.073 35.716 1.00 85.56 471 SER A N 1
ATOM 3755 C CA . SER A 1 471 ? 1.253 6.517 34.868 1.00 85.56 471 SER A CA 1
ATOM 3756 C C . SER A 1 471 ? 1.543 7.425 33.677 1.00 85.56 471 SER A C 1
ATOM 3758 O O . SER A 1 471 ? 2.712 7.668 33.395 1.00 85.56 471 SER A O 1
ATOM 3760 N N . PHE A 1 472 ? 0.503 7.997 33.067 1.00 88.56 472 PHE A N 1
ATOM 3761 C CA . PHE A 1 472 ? 0.634 8.948 31.967 1.00 88.56 472 PHE A CA 1
ATOM 3762 C C . PHE A 1 472 ? 1.391 10.219 32.387 1.00 88.56 472 PHE A C 1
ATOM 3764 O O . PHE A 1 472 ? 2.365 10.599 31.745 1.00 88.56 472 PHE A O 1
ATOM 3771 N N . ALA A 1 473 ? 1.047 10.814 33.534 1.00 87.94 473 ALA A N 1
ATOM 3772 C CA . ALA A 1 473 ? 1.743 11.990 34.065 1.00 87.94 473 ALA A CA 1
ATOM 3773 C C . ALA A 1 473 ? 3.227 11.725 34.389 1.00 87.94 473 ALA A C 1
ATOM 3775 O O . ALA A 1 473 ? 4.070 12.604 34.219 1.00 87.94 473 ALA A O 1
ATOM 3776 N N . LYS A 1 474 ? 3.565 10.506 34.836 1.00 87.31 474 LYS A N 1
ATOM 3777 C CA . LYS A 1 474 ? 4.962 10.091 35.046 1.00 87.31 474 LYS A CA 1
ATOM 3778 C C . LYS A 1 474 ? 5.727 9.944 33.732 1.00 87.31 474 LYS A C 1
ATOM 3780 O O . LYS A 1 474 ? 6.898 10.297 33.690 1.00 87.31 474 LYS A O 1
ATOM 3785 N N . GLN A 1 475 ? 5.082 9.423 32.690 1.00 85.56 475 GLN A N 1
ATOM 3786 C CA . GLN A 1 475 ? 5.687 9.247 31.365 1.00 85.56 475 GLN A CA 1
ATOM 3787 C C . GLN A 1 475 ? 5.906 10.591 30.654 1.00 85.56 475 GLN A C 1
ATOM 3789 O O . GLN A 1 475 ? 6.934 10.776 30.016 1.00 85.56 475 GLN A O 1
ATOM 3794 N N . LEU A 1 476 ? 5.005 11.561 30.852 1.00 83.62 476 LEU A N 1
ATOM 3795 C CA . LEU A 1 476 ? 5.163 12.951 30.401 1.00 83.62 476 LEU A CA 1
ATOM 3796 C C . LEU A 1 476 ? 6.203 13.757 31.203 1.00 83.62 476 LEU A C 1
ATOM 3798 O O . LEU A 1 476 ? 6.453 14.918 30.888 1.00 83.62 476 LEU A O 1
ATOM 3802 N N . ASN A 1 477 ? 6.808 13.171 32.241 1.00 83.31 477 ASN A N 1
ATOM 3803 C CA . ASN A 1 477 ? 7.830 13.812 33.072 1.00 83.31 477 ASN A CA 1
ATOM 3804 C C . ASN A 1 477 ? 7.389 15.173 33.666 1.00 83.31 477 ASN A C 1
ATOM 3806 O O . ASN A 1 477 ? 8.145 16.141 33.638 1.00 83.31 477 ASN A O 1
ATOM 3810 N N . ILE A 1 478 ? 6.151 15.249 34.174 1.00 83.19 478 ILE A N 1
ATOM 3811 C CA . ILE A 1 478 ? 5.577 16.453 34.806 1.00 83.19 478 ILE A CA 1
ATOM 3812 C C . ILE A 1 478 ? 6.106 16.621 36.238 1.00 83.19 478 ILE A C 1
ATOM 3814 O O . ILE A 1 478 ? 6.259 15.637 36.969 1.00 83.19 478 ILE A O 1
ATOM 3818 N N . ASP A 1 479 ? 6.314 17.868 36.667 1.00 75.31 479 ASP A N 1
ATOM 3819 C CA . ASP A 1 479 ? 6.699 18.198 38.040 1.00 75.31 479 ASP A CA 1
ATOM 3820 C C . ASP A 1 479 ? 5.601 17.801 39.040 1.00 75.31 479 ASP A C 1
ATOM 3822 O O . ASP A 1 479 ? 4.428 18.152 38.908 1.00 75.31 479 ASP A O 1
ATOM 3826 N N . THR A 1 480 ? 5.979 17.054 40.081 1.00 82.38 480 THR A N 1
ATOM 3827 C CA . THR A 1 480 ? 5.053 16.503 41.094 1.00 82.38 480 THR A CA 1
ATOM 3828 C C . THR A 1 480 ? 3.872 15.705 40.495 1.00 82.38 480 THR A C 1
ATOM 3830 O O . THR A 1 480 ? 2.707 15.977 40.791 1.00 82.38 480 THR A O 1
ATOM 3833 N N . PRO A 1 481 ? 4.134 14.629 39.724 1.00 82.06 481 PRO A N 1
ATOM 3834 C CA . PRO A 1 481 ? 3.135 13.985 38.862 1.00 82.06 481 PRO A CA 1
ATOM 3835 C C . PRO A 1 481 ? 1.957 13.372 39.632 1.00 82.06 481 PRO A C 1
ATOM 3837 O O . PRO A 1 481 ? 0.876 13.206 39.080 1.00 82.06 481 PRO A O 1
ATOM 3840 N N . ILE A 1 482 ? 2.152 13.035 40.914 1.00 84.12 482 ILE A N 1
ATOM 3841 C CA . ILE A 1 482 ? 1.089 12.512 41.782 1.00 84.12 482 ILE A CA 1
ATOM 3842 C C . ILE A 1 482 ? 0.081 13.607 42.129 1.00 84.12 482 ILE A C 1
ATOM 3844 O O . ILE A 1 482 ? -1.116 13.397 41.958 1.00 84.12 482 ILE A O 1
ATOM 3848 N N . ALA A 1 483 ? 0.556 14.761 42.600 1.00 83.56 483 ALA A N 1
ATOM 3849 C CA . ALA A 1 483 ? -0.318 15.854 43.009 1.00 83.56 483 ALA A CA 1
ATOM 3850 C C . ALA A 1 483 ? -1.072 16.409 41.795 1.00 83.56 483 ALA A C 1
ATOM 3852 O O . ALA A 1 483 ? -2.298 16.434 41.802 1.00 83.56 483 ALA A O 1
ATOM 3853 N N . THR A 1 484 ? -0.358 16.727 40.714 1.00 85.88 484 THR A N 1
ATOM 3854 C CA . THR A 1 484 ? -0.926 17.334 39.501 1.00 85.88 484 THR A CA 1
ATOM 3855 C C . THR A 1 484 ? -1.981 16.444 38.830 1.00 85.88 484 THR A C 1
ATOM 3857 O O . THR A 1 484 ? -3.093 16.897 38.554 1.00 85.88 484 THR A O 1
ATOM 3860 N N . ALA A 1 485 ? -1.696 15.149 38.637 1.00 86.88 485 ALA A N 1
ATOM 3861 C CA . ALA A 1 485 ? -2.642 14.213 38.020 1.00 86.88 485 ALA A CA 1
ATOM 3862 C C . ALA A 1 485 ? -3.924 14.031 38.844 1.00 86.88 485 ALA A C 1
ATOM 3864 O O . ALA A 1 485 ? -5.031 14.042 38.296 1.00 86.88 485 ALA A O 1
ATOM 3865 N N . LEU A 1 486 ? -3.784 13.860 40.162 1.00 88.12 486 LEU A N 1
ATOM 3866 C CA . LEU A 1 486 ? -4.926 13.673 41.054 1.00 88.12 486 LEU A CA 1
ATOM 3867 C C . LEU A 1 486 ? -5.742 14.961 41.200 1.00 88.12 486 LEU A C 1
ATOM 3869 O O . LEU A 1 486 ? -6.970 14.885 41.239 1.00 88.12 486 LEU A O 1
ATOM 3873 N N . SER A 1 487 ? -5.100 16.132 41.193 1.00 87.31 487 SER A N 1
ATOM 3874 C CA . SER A 1 487 ? -5.791 17.423 41.197 1.00 87.31 487 SER A CA 1
ATOM 3875 C C . SER A 1 487 ? -6.630 17.635 39.943 1.00 87.31 487 SER A C 1
ATOM 3877 O O . SER A 1 487 ? -7.795 18.013 40.062 1.00 87.31 487 SER A O 1
ATOM 3879 N N . TYR A 1 488 ? -6.111 17.322 38.751 1.00 89.69 488 TYR A N 1
ATOM 3880 C CA . TYR A 1 488 ? -6.922 17.377 37.530 1.00 89.69 488 TYR A CA 1
ATOM 3881 C C . TYR A 1 488 ? -8.070 16.365 37.543 1.00 89.69 488 TYR A C 1
ATOM 3883 O O . TYR A 1 488 ? -9.176 16.693 37.110 1.00 89.69 488 TYR A O 1
ATOM 3891 N N . CYS A 1 489 ? -7.858 15.162 38.092 1.00 88.75 489 CYS A N 1
ATOM 3892 C CA . CYS A 1 489 ? -8.937 14.183 38.254 1.00 88.75 489 CYS A CA 1
ATOM 3893 C C . CYS A 1 489 ? -10.025 14.693 39.210 1.00 88.75 489 CYS A C 1
ATOM 3895 O O . CYS A 1 489 ? -11.211 14.538 38.928 1.00 88.75 489 CYS A O 1
ATOM 3897 N N . ALA A 1 490 ? -9.641 15.331 40.316 1.00 87.06 490 ALA A N 1
ATOM 3898 C CA . ALA A 1 490 ? -10.573 15.941 41.258 1.00 87.06 490 ALA A CA 1
ATOM 3899 C C . ALA A 1 490 ? -11.339 17.117 40.624 1.00 87.06 490 ALA A C 1
ATOM 3901 O O . ALA A 1 490 ? -12.558 17.190 40.760 1.00 87.06 490 ALA A O 1
ATOM 3902 N N . LEU A 1 491 ? -10.665 17.978 39.854 1.00 86.62 491 LEU A N 1
ATOM 3903 C CA . LEU A 1 491 ? -11.291 19.078 39.107 1.00 86.62 491 LEU A CA 1
ATOM 3904 C C . LEU A 1 491 ? -12.324 18.566 38.090 1.00 86.62 491 LEU A C 1
ATOM 3906 O O . LEU A 1 491 ? -13.424 19.107 37.980 1.00 86.62 491 LEU A O 1
ATOM 3910 N N . ALA A 1 492 ? -11.997 17.507 37.349 1.00 87.44 492 ALA A N 1
ATOM 3911 C CA . ALA A 1 492 ? -12.917 16.893 36.393 1.00 87.44 492 ALA A CA 1
ATOM 3912 C C . ALA A 1 492 ? -14.099 16.181 37.083 1.00 87.44 492 ALA A C 1
ATOM 3914 O O . ALA A 1 492 ? -15.233 16.272 36.603 1.00 87.44 492 ALA A O 1
ATOM 3915 N N . ALA A 1 493 ? -13.865 15.535 38.232 1.00 87.19 493 ALA A N 1
ATOM 3916 C CA . ALA A 1 493 ? -14.923 14.951 39.059 1.00 87.19 493 ALA A CA 1
ATOM 3917 C C . ALA A 1 493 ? -15.882 16.027 39.596 1.00 87.19 493 ALA A C 1
ATOM 3919 O O . ALA A 1 493 ? -17.097 15.840 39.542 1.00 87.19 493 ALA A O 1
ATOM 3920 N N . LEU A 1 494 ? -15.346 17.175 40.030 1.00 85.19 494 LEU A N 1
ATOM 3921 C CA . LEU A 1 494 ? -16.125 18.330 40.477 1.00 85.19 494 LEU A CA 1
ATOM 3922 C C . LEU A 1 494 ? -17.020 18.870 39.352 1.00 85.19 494 LEU A C 1
ATOM 3924 O O . LEU A 1 494 ? -18.223 19.013 39.547 1.00 85.19 494 LEU A O 1
ATOM 3928 N N . LYS A 1 495 ? -16.467 19.082 38.149 1.00 84.75 495 LYS A N 1
ATOM 3929 C CA . LYS A 1 495 ? -17.239 19.512 36.963 1.00 84.75 495 LYS A CA 1
ATOM 3930 C C . LYS A 1 495 ? -18.332 18.516 36.562 1.00 84.75 495 LYS A C 1
ATOM 3932 O O . LYS A 1 495 ? -19.363 18.920 36.035 1.00 84.75 495 LYS A O 1
ATOM 3937 N N . SER A 1 496 ? -18.108 17.227 36.814 1.00 82.56 496 SER A N 1
ATOM 3938 C CA . SER A 1 496 ? -19.052 16.145 36.508 1.00 82.56 496 SER A CA 1
ATOM 3939 C C . SER A 1 496 ? -20.052 15.854 37.638 1.00 82.56 496 SER A C 1
ATOM 3941 O O . SER A 1 496 ? -20.852 14.930 37.500 1.00 82.56 496 SER A O 1
ATOM 3943 N N . ASN A 1 497 ? -20.016 16.605 38.749 1.00 81.12 497 ASN A N 1
ATOM 3944 C CA . ASN A 1 497 ? -20.807 16.374 39.967 1.00 81.12 497 ASN A CA 1
ATOM 3945 C C . ASN A 1 497 ? -20.639 14.961 40.586 1.00 81.12 497 ASN A C 1
ATOM 3947 O O . ASN A 1 497 ? -21.576 14.424 41.181 1.00 81.12 497 ASN A O 1
ATOM 3951 N N . ASP A 1 498 ? -19.452 14.347 40.478 1.00 83.94 498 ASP A N 1
ATOM 3952 C CA . ASP A 1 498 ? -19.154 13.018 41.042 1.00 83.94 498 ASP A CA 1
ATOM 3953 C C . ASP A 1 498 ? -18.515 13.120 42.442 1.00 83.94 498 ASP A C 1
ATOM 3955 O O . ASP A 1 498 ? -17.293 13.165 42.611 1.00 83.94 498 ASP A O 1
ATOM 3959 N N . ALA A 1 499 ? -19.373 13.133 43.465 1.00 77.88 499 ALA A N 1
ATOM 3960 C CA . ALA A 1 499 ? -19.009 13.256 44.881 1.00 77.88 499 ALA A CA 1
ATOM 3961 C C . ALA A 1 499 ? -18.056 12.157 45.394 1.00 77.88 499 ALA A C 1
ATOM 3963 O O . ALA A 1 499 ? -17.213 12.381 46.270 1.00 77.88 499 ALA A O 1
ATOM 3964 N N . VAL A 1 500 ? -18.200 10.940 44.864 1.00 83.19 500 VAL A N 1
ATOM 3965 C CA . VAL A 1 500 ? -17.488 9.756 45.362 1.00 83.19 500 VAL A CA 1
ATOM 3966 C C . VAL A 1 500 ? -16.023 9.811 44.946 1.00 83.19 500 VAL A C 1
ATOM 3968 O O . VAL A 1 500 ? -15.130 9.590 45.761 1.00 83.19 500 VAL A O 1
ATOM 3971 N N . TYR A 1 501 ? -15.756 10.137 43.682 1.00 84.06 501 TYR A N 1
ATOM 3972 C CA . TYR A 1 501 ? -14.381 10.270 43.199 1.00 84.06 501 TYR A CA 1
ATOM 3973 C C . TYR A 1 501 ? -13.719 11.564 43.667 1.00 84.06 501 TYR A C 1
ATOM 3975 O O . TYR A 1 501 ? -12.522 11.555 43.950 1.00 84.06 501 TYR A O 1
ATOM 3983 N N . LEU A 1 502 ? -14.489 12.644 43.815 1.00 83.50 502 LEU A N 1
ATOM 3984 C CA . LEU A 1 502 ? -13.988 13.899 44.363 1.00 83.50 502 LEU A CA 1
ATOM 3985 C C . LEU A 1 502 ? -13.439 13.708 45.786 1.00 83.50 502 LEU A C 1
ATOM 3987 O O . LEU A 1 502 ? -12.275 14.011 46.032 1.00 83.50 502 LEU A O 1
ATOM 3991 N N . SER A 1 503 ? -14.224 13.124 46.698 1.00 79.50 503 SER A N 1
ATOM 3992 C CA . SER A 1 503 ? -13.779 12.844 48.076 1.00 79.50 503 SER A CA 1
ATOM 3993 C C . SER A 1 503 ? -12.563 11.911 48.133 1.00 79.50 503 SER A C 1
ATOM 3995 O O . SER A 1 503 ? -11.634 12.144 48.909 1.00 79.50 503 SER A O 1
ATOM 3997 N N . LYS A 1 504 ? -12.518 10.897 47.260 1.00 84.25 504 LYS A N 1
ATOM 3998 C CA . LYS A 1 504 ? -11.386 9.968 47.151 1.00 84.25 504 LYS A CA 1
ATOM 3999 C C . LYS A 1 504 ? -10.076 10.668 46.782 1.00 84.25 504 LYS A C 1
ATOM 4001 O O . LYS A 1 504 ? -9.050 10.379 47.389 1.00 84.25 504 LYS A O 1
ATOM 4006 N N . TYR A 1 505 ? -10.094 11.545 45.778 1.00 85.44 505 TYR A N 1
ATOM 4007 C CA . TYR A 1 505 ? -8.878 12.219 45.315 1.00 85.44 505 TYR A CA 1
ATOM 4008 C C . TYR A 1 505 ? -8.465 13.370 46.220 1.00 85.44 505 TYR A C 1
ATOM 4010 O O . TYR A 1 505 ? -7.270 13.529 46.455 1.00 85.44 505 TYR A O 1
ATOM 4018 N N . ILE A 1 506 ? -9.426 14.111 46.785 1.00 80.06 506 ILE A N 1
ATOM 4019 C CA . ILE A 1 506 ? -9.145 15.158 47.774 1.00 80.06 506 ILE A CA 1
ATOM 4020 C C . ILE A 1 506 ? -8.287 14.576 48.898 1.00 80.06 506 ILE A C 1
ATOM 4022 O O . ILE A 1 506 ? -7.191 15.079 49.117 1.00 80.06 506 ILE A O 1
ATOM 4026 N N . GLY A 1 507 ? -8.692 13.455 49.510 1.00 77.88 507 GLY A N 1
ATOM 4027 C CA . GLY A 1 507 ? -7.949 12.834 50.615 1.00 77.88 507 GLY A CA 1
ATOM 4028 C C . GLY A 1 507 ? -6.488 12.463 50.302 1.00 77.88 507 GLY A C 1
ATOM 4029 O O . GLY A 1 507 ? -5.643 12.469 51.199 1.00 77.88 507 GLY A O 1
ATOM 4030 N N . GLU A 1 508 ? -6.157 12.170 49.040 1.00 79.06 508 GLU A N 1
ATOM 4031 C CA . GLU A 1 508 ? -4.777 11.900 48.609 1.00 79.06 508 GLU A CA 1
ATOM 4032 C C . GLU A 1 508 ? -3.998 13.187 48.283 1.00 79.06 508 GLU A C 1
ATOM 4034 O O . GLU A 1 508 ? -2.799 13.268 48.566 1.00 79.06 508 GLU A O 1
ATOM 4039 N N . VAL A 1 509 ? -4.675 14.206 47.746 1.00 81.44 509 VAL A N 1
ATOM 4040 C CA . VAL A 1 509 ? -4.094 15.496 47.340 1.00 81.44 509 VAL A CA 1
ATOM 4041 C C . VAL A 1 509 ? -3.790 16.411 48.534 1.00 81.44 509 VAL A C 1
ATOM 4043 O O . VAL A 1 509 ? -2.829 17.177 48.466 1.00 81.44 509 VAL A O 1
ATOM 4046 N N . MET A 1 510 ? -4.503 16.280 49.663 1.00 73.69 510 MET A N 1
ATOM 4047 C CA . MET A 1 510 ? -4.335 17.135 50.861 1.00 73.69 510 MET A CA 1
ATOM 4048 C C . MET A 1 510 ? -2.913 17.181 51.441 1.00 73.69 510 MET A C 1
ATOM 4050 O O . MET A 1 510 ? -2.587 18.061 52.234 1.00 73.69 510 MET A O 1
ATOM 4054 N N . LYS A 1 511 ? -2.053 16.226 51.073 1.00 77.44 511 LYS A N 1
ATOM 4055 C CA . LYS A 1 511 ? -0.666 16.128 51.552 1.00 77.44 511 LYS A CA 1
ATOM 4056 C C . LYS A 1 511 ? 0.322 16.970 50.736 1.00 77.44 511 LYS A C 1
ATOM 4058 O O . LYS A 1 511 ? 1.481 17.082 51.138 1.00 77.44 511 LYS A O 1
ATOM 4063 N N . ALA A 1 512 ? -0.099 17.517 49.596 1.00 77.75 512 ALA A N 1
ATOM 4064 C CA . ALA A 1 512 ? 0.745 18.313 48.711 1.00 77.75 512 ALA A CA 1
ATOM 4065 C C . ALA A 1 512 ? 0.970 19.737 49.253 1.00 77.75 512 ALA A C 1
ATOM 4067 O O . ALA A 1 512 ? 0.093 20.317 49.896 1.00 77.75 512 ALA A O 1
ATOM 4068 N N . LYS A 1 513 ? 2.159 20.295 48.990 1.00 78.31 513 LYS A N 1
ATOM 4069 C CA . LYS A 1 513 ? 2.562 21.656 49.375 1.00 78.31 513 LYS A CA 1
ATOM 4070 C C . LYS A 1 513 ? 3.210 22.356 48.184 1.00 78.31 513 LYS A C 1
ATOM 4072 O O . LYS A 1 513 ? 4.035 21.737 47.514 1.00 78.31 513 LYS A O 1
ATOM 4077 N N . GLY A 1 514 ? 2.880 23.628 47.968 1.00 76.12 514 GLY A N 1
ATOM 4078 C CA . GLY A 1 514 ? 3.452 24.446 46.894 1.00 76.12 514 GLY A CA 1
ATOM 4079 C C . GLY A 1 514 ? 3.095 24.009 45.466 1.00 76.12 514 GLY A C 1
ATOM 4080 O O . GLY A 1 514 ? 3.893 24.233 44.562 1.00 76.12 514 GLY A O 1
ATOM 4081 N N . VAL A 1 515 ? 1.941 23.367 45.247 1.00 81.69 515 VAL A N 1
ATOM 4082 C CA . VAL A 1 515 ? 1.480 22.946 43.910 1.00 81.69 515 VAL A CA 1
ATOM 4083 C C . VAL A 1 515 ? 0.329 23.855 43.437 1.00 81.69 515 VAL A C 1
ATOM 4085 O O . VAL A 1 515 ? -0.769 23.776 43.994 1.00 81.69 515 VAL A O 1
ATOM 4088 N N . PRO A 1 516 ? 0.508 24.672 42.379 1.00 82.25 516 PRO A N 1
ATOM 4089 C CA . PRO A 1 516 ? -0.500 25.650 41.941 1.00 82.25 516 PRO A CA 1
ATOM 4090 C C . PRO A 1 516 ? -1.856 25.043 41.546 1.00 82.25 516 PRO A C 1
ATOM 4092 O O . PRO A 1 516 ? -2.911 25.595 41.855 1.00 82.25 516 PRO A O 1
ATOM 4095 N N . VAL A 1 517 ? -1.851 23.867 40.910 1.00 82.50 517 VAL A N 1
ATOM 4096 C CA . VAL A 1 517 ? -3.082 23.171 40.483 1.00 82.50 517 VAL A CA 1
ATOM 4097 C C . VAL A 1 517 ? -3.909 22.695 41.687 1.00 82.50 517 VAL A C 1
ATOM 4099 O O . VAL A 1 517 ? -5.139 22.676 41.634 1.00 82.50 517 VAL A O 1
ATOM 4102 N N . VAL A 1 518 ? -3.252 22.359 42.806 1.00 84.12 518 VAL A N 1
ATOM 4103 C CA . VAL A 1 518 ? -3.922 21.998 44.069 1.00 84.12 518 VAL A CA 1
ATOM 4104 C C . VAL A 1 518 ? -4.642 23.211 44.649 1.00 84.12 518 VAL A C 1
ATOM 4106 O O . VAL A 1 518 ? -5.798 23.105 45.050 1.00 84.12 518 VAL A O 1
ATOM 4109 N N . HIS A 1 519 ? -3.991 24.374 44.630 1.00 84.75 519 HIS A N 1
ATOM 4110 C CA . HIS A 1 519 ? -4.596 25.627 45.067 1.00 84.75 519 HIS A CA 1
ATOM 4111 C C . HIS A 1 519 ? -5.838 25.980 44.229 1.00 84.75 519 HIS A C 1
ATOM 4113 O O . HIS A 1 519 ? -6.902 26.244 44.789 1.00 84.75 519 HIS A O 1
ATOM 4119 N N . GLN A 1 520 ? -5.755 25.864 42.897 1.00 84.81 520 GLN A N 1
ATOM 4120 C CA . GLN A 1 520 ? -6.902 26.075 42.006 1.00 84.81 520 GLN A CA 1
ATOM 4121 C C . GLN A 1 520 ? -8.072 25.123 42.315 1.00 84.81 520 GLN A C 1
ATOM 4123 O O . GLN A 1 520 ? -9.228 25.550 42.334 1.00 84.81 520 GLN A O 1
ATOM 4128 N N . LEU A 1 521 ? -7.790 23.843 42.577 1.00 85.75 521 LEU A N 1
ATOM 4129 C CA . LEU A 1 521 ? -8.802 22.864 42.981 1.00 85.75 521 LEU A CA 1
ATOM 4130 C C . LEU A 1 521 ? -9.517 23.283 44.270 1.00 85.75 521 LEU A C 1
ATOM 4132 O O . LEU A 1 521 ? -10.747 23.258 44.309 1.00 85.75 521 LEU A O 1
ATOM 4136 N N . CYS A 1 522 ? -8.774 23.686 45.302 1.00 85.69 522 CYS A N 1
ATOM 4137 C CA . CYS A 1 522 ? -9.363 24.134 46.563 1.00 85.69 522 CYS A CA 1
ATOM 4138 C C . CYS A 1 522 ? -10.290 25.340 46.361 1.00 85.69 522 CYS A C 1
ATOM 4140 O O . CYS A 1 522 ? -11.405 25.334 46.881 1.00 85.69 522 CYS A O 1
ATOM 4142 N N . MET A 1 523 ? -9.879 26.326 45.559 1.00 84.62 523 MET A N 1
ATOM 4143 C CA . MET A 1 523 ? -10.708 27.494 45.235 1.00 84.62 523 MET A CA 1
ATOM 4144 C C . MET A 1 523 ? -12.017 27.092 44.543 1.00 84.62 523 MET A C 1
ATOM 4146 O O . MET A 1 523 ? -13.094 27.514 44.961 1.00 84.62 523 MET A O 1
ATOM 4150 N N . GLN A 1 524 ? -11.958 26.199 43.550 1.00 82.88 524 GLN A N 1
ATOM 4151 C CA . GLN A 1 524 ? -13.164 25.746 42.847 1.00 82.88 524 GLN A CA 1
ATOM 4152 C C . GLN A 1 524 ? -14.098 24.909 43.726 1.00 82.88 524 GLN A C 1
ATOM 4154 O O . GLN A 1 524 ? -15.317 25.019 43.597 1.00 82.88 524 GLN A O 1
ATOM 4159 N N . ILE A 1 525 ? -13.559 24.098 44.643 1.00 83.75 525 ILE A N 1
ATOM 4160 C CA . ILE A 1 525 ? -14.375 23.373 45.629 1.00 83.75 525 ILE A CA 1
ATOM 4161 C C . ILE A 1 525 ? -15.117 24.370 46.521 1.00 83.75 525 ILE A C 1
ATOM 4163 O O . ILE A 1 525 ? -16.325 24.220 46.711 1.00 83.75 525 ILE A O 1
ATOM 4167 N N . MET A 1 526 ? -14.418 25.401 47.015 1.00 82.25 526 MET A N 1
ATOM 4168 C CA . MET A 1 526 ? -15.003 26.445 47.857 1.00 82.25 526 MET A CA 1
ATOM 4169 C C . MET A 1 526 ? -16.095 27.231 47.149 1.00 82.25 526 MET A C 1
ATOM 4171 O O . MET A 1 526 ? -17.012 27.683 47.814 1.00 82.25 526 MET A O 1
ATOM 4175 N N . GLU A 1 527 ? -16.051 27.397 45.830 1.00 79.50 527 GLU A N 1
ATOM 4176 C CA . GLU A 1 527 ? -17.108 28.081 45.078 1.00 79.50 527 GLU A CA 1
ATOM 4177 C C . GLU A 1 527 ? -18.304 27.179 44.754 1.00 79.50 527 GLU A C 1
ATOM 4179 O O . GLU A 1 527 ? -19.421 27.682 44.609 1.00 79.50 527 GLU A O 1
ATOM 4184 N N . SER A 1 528 ? -18.082 25.866 44.674 1.00 75.69 528 SER A N 1
ATOM 4185 C CA . SER A 1 528 ? -19.075 24.890 44.233 1.00 75.69 528 SER A CA 1
ATOM 4186 C C . SER A 1 528 ? -20.208 24.655 45.251 1.00 75.69 528 SER A C 1
ATOM 4188 O O . SER A 1 528 ? -20.025 24.835 46.456 1.00 75.69 528 SER A O 1
ATOM 4190 N N . PRO A 1 529 ? -21.392 24.192 44.798 1.00 64.88 529 PRO A N 1
ATOM 4191 C CA . PRO A 1 529 ? -22.481 23.783 45.689 1.00 64.88 529 PRO A CA 1
ATOM 4192 C C . PRO A 1 529 ? -22.226 22.430 46.376 1.00 64.88 529 PRO A C 1
ATOM 4194 O O . PRO A 1 529 ? -23.019 22.012 47.220 1.00 64.88 529 PRO A O 1
ATOM 4197 N N . HIS A 1 530 ? -21.167 21.713 45.990 1.00 64.62 530 HIS A N 1
ATOM 4198 C CA . HIS A 1 530 ? -20.847 20.400 46.523 1.00 64.62 530 HIS A CA 1
ATOM 4199 C C . HIS A 1 530 ? -19.913 20.535 47.727 1.00 64.62 530 HIS A C 1
ATOM 4201 O O . HIS A 1 530 ? -18.814 21.063 47.605 1.00 64.62 530 HIS A O 1
ATOM 4207 N 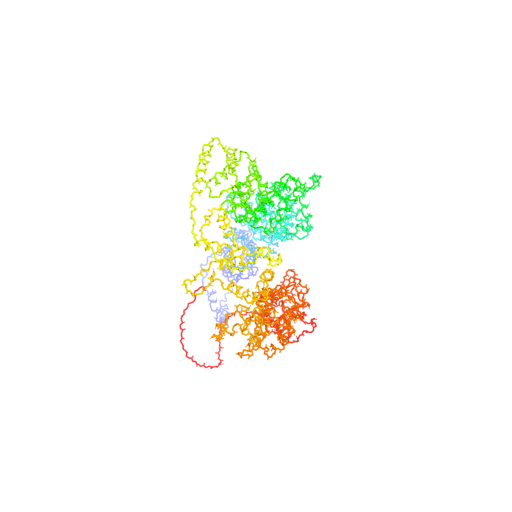N . VAL A 1 531 ? -20.348 20.044 48.887 1.00 63.91 531 VAL A N 1
ATOM 4208 C CA . VAL A 1 531 ? -19.639 20.213 50.162 1.00 63.91 531 VAL A CA 1
ATOM 4209 C C . VAL A 1 531 ? -19.020 18.872 50.569 1.00 63.91 531 VAL A C 1
ATOM 4211 O O . VAL A 1 531 ? -19.767 17.962 50.941 1.00 63.91 531 VAL A O 1
ATOM 4214 N N . PRO A 1 532 ? -17.685 18.712 50.488 1.00 64.94 532 PRO A N 1
ATOM 4215 C CA . PRO A 1 532 ? -16.978 17.598 51.111 1.00 64.94 532 PRO A CA 1
ATOM 4216 C C . PRO A 1 532 ? -17.243 17.524 52.620 1.00 64.94 532 PRO A C 1
ATOM 4218 O O . PRO A 1 532 ? -17.542 18.532 53.257 1.00 64.94 532 PRO A O 1
ATOM 4221 N N . THR A 1 533 ? -17.095 16.334 53.201 1.00 60.06 533 THR A N 1
ATOM 4222 C CA . THR A 1 533 ? -17.369 16.075 54.624 1.00 60.06 533 THR A CA 1
ATOM 4223 C C . THR A 1 533 ? -16.528 16.948 55.570 1.00 60.06 533 THR A C 1
ATOM 4225 O O . THR A 1 533 ? -17.056 17.391 56.585 1.00 60.06 533 THR A O 1
ATOM 4228 N N . ASP A 1 534 ? -15.280 17.267 55.193 1.00 68.81 534 ASP A N 1
ATOM 4229 C CA . ASP A 1 534 ? -14.303 17.985 56.026 1.00 68.81 534 ASP A CA 1
ATOM 4230 C C . ASP A 1 534 ? -13.747 19.233 55.299 1.00 68.81 534 ASP A C 1
ATOM 4232 O O . ASP A 1 534 ? -12.672 19.220 54.699 1.00 68.81 534 ASP A O 1
ATOM 4236 N N . MET A 1 535 ? -14.501 20.341 55.315 1.00 76.12 535 MET A N 1
ATOM 4237 C CA . MET A 1 535 ? -14.099 21.606 54.664 1.00 76.12 535 MET A CA 1
ATOM 4238 C C . MET A 1 535 ? -12.891 22.293 55.326 1.00 76.12 535 MET A C 1
ATOM 4240 O O . MET A 1 535 ? -12.168 23.024 54.653 1.00 76.12 535 MET A O 1
ATOM 4244 N N . GLU A 1 536 ? -12.642 22.047 56.616 1.00 77.50 536 GLU A N 1
ATOM 4245 C CA . GLU A 1 536 ? -11.498 22.616 57.350 1.00 77.50 536 GLU A CA 1
ATOM 4246 C C . GLU A 1 536 ? -10.158 22.179 56.745 1.00 77.50 536 GLU A C 1
ATOM 4248 O O . GLU A 1 536 ? -9.244 22.992 56.566 1.00 77.50 536 GLU A O 1
ATOM 4253 N N . ASP A 1 537 ? -10.071 20.914 56.329 1.00 78.62 537 ASP A N 1
ATOM 4254 C CA . ASP A 1 537 ? -8.892 20.392 55.653 1.00 78.62 537 ASP A CA 1
ATOM 4255 C C . ASP A 1 537 ? -8.696 21.100 54.305 1.00 78.62 537 ASP A C 1
ATOM 4257 O O . ASP A 1 537 ? -7.575 21.507 53.985 1.00 78.62 537 ASP A O 1
ATOM 4261 N N . VAL A 1 538 ? -9.773 21.314 53.534 1.00 80.06 538 VAL A N 1
ATOM 4262 C CA . VAL A 1 538 ? -9.742 22.013 52.230 1.00 80.06 538 VAL A CA 1
ATOM 4263 C C . VAL A 1 538 ? -9.205 23.435 52.379 1.00 80.06 538 VAL A C 1
ATOM 4265 O O . VAL A 1 538 ? -8.345 23.841 51.596 1.00 80.06 538 VAL A O 1
ATOM 4268 N N . TYR A 1 539 ? -9.630 24.160 53.415 1.00 84.06 539 TYR A N 1
ATOM 4269 C CA . TYR A 1 539 ? -9.128 25.502 53.722 1.00 84.06 539 TYR A CA 1
ATOM 4270 C C . TYR A 1 539 ? -7.637 25.496 54.071 1.00 84.06 539 TYR A C 1
ATOM 4272 O O . TYR A 1 539 ? -6.868 26.301 53.543 1.00 84.06 539 TYR A O 1
ATOM 4280 N N . SER A 1 540 ? -7.195 24.546 54.901 1.00 82.25 540 SER A N 1
ATOM 4281 C CA . SER A 1 540 ? -5.779 24.422 55.261 1.00 82.25 540 SER A CA 1
ATOM 4282 C C . SER A 1 540 ? -4.893 24.092 54.050 1.00 82.25 540 SER A C 1
ATOM 4284 O O . SER A 1 540 ? -3.789 24.622 53.912 1.00 82.25 540 SER A O 1
ATOM 4286 N N . CYS A 1 541 ? -5.380 23.256 53.128 1.00 83.00 541 CYS A N 1
ATOM 4287 C CA . CYS A 1 541 ? -4.668 22.894 51.905 1.00 83.00 541 CYS A CA 1
ATOM 4288 C C . CYS A 1 541 ? -4.595 24.063 50.911 1.00 83.00 541 CYS A C 1
ATOM 4290 O O . CYS A 1 541 ? -3.547 24.255 50.289 1.00 83.00 541 CYS A O 1
ATOM 4292 N N . ALA A 1 542 ? -5.654 24.879 50.823 1.00 83.56 542 ALA A N 1
ATOM 4293 C CA . ALA A 1 542 ? -5.692 26.079 49.988 1.00 83.56 542 ALA A CA 1
ATOM 4294 C C . ALA A 1 542 ? -4.591 27.079 50.377 1.00 83.56 542 ALA A C 1
ATOM 4296 O O . ALA A 1 542 ? -3.892 27.579 49.498 1.00 83.56 542 ALA A O 1
ATOM 4297 N N . ILE A 1 543 ? -4.403 27.294 51.686 1.00 84.25 543 ILE A N 1
ATOM 4298 C CA . ILE A 1 543 ? -3.380 28.187 52.258 1.00 84.25 543 ILE A CA 1
ATOM 4299 C C . ILE A 1 543 ? -1.967 27.612 52.071 1.00 84.25 543 ILE A C 1
ATOM 4301 O O . ILE A 1 543 ? -1.030 28.330 51.742 1.00 84.25 543 ILE A O 1
ATOM 4305 N N . ASN A 1 544 ? -1.790 26.298 52.236 1.00 84.50 544 ASN A N 1
ATOM 4306 C CA . ASN A 1 544 ? -0.479 25.650 52.086 1.00 84.50 544 ASN A CA 1
ATOM 4307 C C . ASN A 1 544 ? 0.031 25.583 50.631 1.00 84.50 544 ASN A C 1
ATOM 4309 O O . ASN A 1 544 ? 1.200 25.258 50.406 1.00 84.50 544 ASN A O 1
ATOM 4313 N N . ASN A 1 545 ? -0.838 25.823 49.646 1.00 83.56 545 ASN A N 1
ATOM 4314 C CA . ASN A 1 545 ? -0.505 25.790 48.220 1.00 83.56 545 ASN A CA 1
ATOM 4315 C C . ASN A 1 545 ? -0.686 27.153 47.524 1.00 83.56 545 ASN A C 1
ATOM 4317 O O . ASN A 1 545 ? -0.409 27.245 46.331 1.00 83.56 545 ASN A O 1
ATOM 4321 N N . SER A 1 546 ? -1.133 28.197 48.235 1.00 82.75 546 SER A N 1
ATOM 4322 C CA . SER A 1 546 ? -1.220 29.561 47.703 1.00 82.75 546 SER A CA 1
ATOM 4323 C C . SER A 1 546 ? 0.156 30.226 47.643 1.00 82.75 546 SER A C 1
ATOM 4325 O O . SER A 1 546 ? 0.964 30.067 48.558 1.00 82.75 546 SER A O 1
ATOM 4327 N N . ASN A 1 547 ? 0.390 31.025 46.603 1.00 82.69 547 ASN A N 1
ATOM 4328 C CA . ASN A 1 547 ? 1.537 31.932 46.534 1.00 82.69 547 ASN A CA 1
ATOM 4329 C C . ASN A 1 547 ? 1.242 33.224 47.320 1.00 82.69 547 ASN A C 1
ATOM 4331 O O . ASN A 1 547 ? 0.074 33.563 47.517 1.00 82.69 547 ASN A O 1
ATOM 4335 N N . ASP A 1 548 ? 2.281 33.976 47.700 1.00 76.00 548 ASP A N 1
ATOM 4336 C CA . ASP A 1 548 ? 2.151 35.224 48.478 1.00 76.00 548 ASP A CA 1
ATOM 4337 C C . ASP A 1 548 ? 1.217 36.263 47.821 1.00 76.00 548 ASP A C 1
ATOM 4339 O O . ASP A 1 548 ? 0.580 37.049 48.520 1.00 76.00 548 ASP A O 1
ATOM 4343 N N . GLU A 1 549 ? 1.080 36.236 46.490 1.00 76.12 549 GLU A N 1
ATOM 4344 C CA . GLU A 1 549 ? 0.176 37.114 45.732 1.00 76.12 549 GLU A CA 1
ATOM 4345 C C . GLU A 1 549 ? -1.311 36.720 45.855 1.00 76.12 549 GLU A C 1
ATOM 4347 O O . GLU A 1 549 ? -2.170 37.596 45.913 1.00 76.12 549 GLU A O 1
ATOM 4352 N N . ASN A 1 550 ? -1.625 35.423 45.970 1.00 81.81 550 ASN A N 1
ATOM 4353 C CA . ASN A 1 550 ? -3.005 34.904 45.953 1.00 81.81 550 ASN A CA 1
ATOM 4354 C C . ASN A 1 550 ? -3.554 34.608 47.360 1.00 81.81 550 ASN A C 1
ATOM 4356 O O . ASN A 1 550 ? -4.708 34.201 47.523 1.00 81.81 550 ASN A O 1
ATOM 4360 N N . LEU A 1 551 ? -2.737 34.784 48.401 1.00 83.50 551 LEU A N 1
ATOM 4361 C CA . LEU A 1 551 ? -3.102 34.447 49.777 1.00 83.50 551 LEU A CA 1
ATOM 4362 C C . LEU A 1 551 ? -4.328 35.240 50.264 1.00 83.50 551 LEU A C 1
ATOM 4364 O O . LEU A 1 551 ? -5.195 34.677 50.929 1.00 83.50 551 LEU A O 1
ATOM 4368 N N . LEU A 1 552 ? -4.430 36.522 49.898 1.00 83.75 552 LEU A N 1
ATOM 4369 C CA . LEU A 1 552 ? -5.559 37.373 50.286 1.00 83.75 552 LEU A CA 1
ATOM 4370 C C . LEU A 1 552 ? -6.878 36.880 49.669 1.00 83.75 552 LEU A C 1
ATOM 4372 O O . LEU A 1 552 ? -7.858 36.694 50.387 1.00 83.75 552 LEU A O 1
ATOM 4376 N N . GLU A 1 553 ? -6.872 36.573 48.369 1.00 82.88 553 GLU A N 1
ATOM 4377 C CA . GLU A 1 553 ? -8.037 36.026 47.658 1.00 82.88 553 GLU A CA 1
ATOM 4378 C C . GLU A 1 553 ? -8.488 34.682 48.247 1.00 82.88 553 GLU A C 1
ATOM 4380 O O . GLU A 1 553 ? -9.683 34.403 48.360 1.00 82.88 553 GLU A O 1
ATOM 4385 N N . THR A 1 554 ? -7.525 33.863 48.682 1.00 84.25 554 THR A N 1
ATOM 4386 C CA . THR A 1 554 ? -7.792 32.575 49.335 1.00 84.25 554 THR A CA 1
ATOM 4387 C C . THR A 1 554 ? -8.574 32.765 50.633 1.00 84.25 554 THR A C 1
ATOM 4389 O O . THR A 1 554 ? -9.553 32.062 50.879 1.00 84.25 554 THR A O 1
ATOM 4392 N N . VAL A 1 555 ? -8.163 33.725 51.466 1.00 85.00 555 VAL A N 1
ATOM 4393 C CA . VAL A 1 555 ? -8.803 34.008 52.761 1.00 85.00 555 VAL A CA 1
ATOM 4394 C C . VAL A 1 555 ? -10.217 34.564 52.573 1.00 85.00 555 VAL A C 1
ATOM 4396 O O . VAL A 1 555 ? -11.142 34.139 53.270 1.00 85.00 555 VAL A O 1
ATOM 4399 N N . ASP A 1 556 ? -10.419 35.445 51.593 1.00 83.94 556 ASP A N 1
ATOM 4400 C CA . ASP A 1 556 ? -11.739 36.007 51.281 1.00 83.94 556 ASP A CA 1
ATOM 4401 C C . ASP A 1 556 ? -12.722 34.941 50.753 1.00 83.94 556 ASP A C 1
ATOM 4403 O O . ASP A 1 556 ? -13.914 34.941 51.101 1.00 83.94 556 ASP A O 1
ATOM 4407 N N . ALA A 1 557 ? -12.231 33.984 49.958 1.00 82.50 557 ALA A N 1
ATOM 4408 C CA . ALA A 1 557 ? -13.024 32.855 49.473 1.00 82.50 557 ALA A CA 1
ATOM 4409 C C . ALA A 1 557 ? -13.464 31.916 50.611 1.00 82.50 557 ALA A C 1
ATOM 4411 O O . ALA A 1 557 ? -14.623 31.483 50.633 1.00 82.50 557 ALA A O 1
ATOM 4412 N N . ILE A 1 558 ? -12.588 31.662 51.592 1.00 84.44 558 ILE A N 1
ATOM 4413 C CA . ILE A 1 558 ? -12.913 30.872 52.794 1.00 84.44 558 ILE A CA 1
ATOM 4414 C C . ILE A 1 558 ? -14.065 31.532 53.564 1.00 84.44 558 ILE A C 1
ATOM 4416 O O . ILE A 1 558 ? -15.090 30.892 53.816 1.00 84.44 558 ILE A O 1
ATOM 4420 N N . ALA A 1 559 ? -13.952 32.832 53.859 1.00 82.25 559 ALA A N 1
ATOM 4421 C CA . ALA A 1 559 ? -14.979 33.576 54.593 1.00 82.25 559 ALA A CA 1
ATOM 4422 C C . ALA A 1 559 ? -16.342 33.577 53.868 1.00 82.25 559 ALA A C 1
ATOM 4424 O O . ALA A 1 559 ? -17.405 33.447 54.484 1.00 82.25 559 ALA A O 1
ATOM 4425 N N . SER A 1 560 ? -16.322 33.681 52.537 1.00 81.94 560 SER A N 1
ATOM 4426 C CA . SER A 1 560 ? -17.527 33.648 51.700 1.00 81.94 560 SER A CA 1
ATOM 4427 C C . SER A 1 560 ? -18.198 32.269 51.686 1.00 81.94 560 SER A C 1
ATOM 4429 O O . SER A 1 560 ? -19.429 32.174 51.747 1.00 81.94 560 SER A O 1
ATOM 4431 N N . SER A 1 561 ? -17.407 31.193 51.646 1.00 81.06 561 SER A N 1
ATOM 4432 C CA . SER A 1 561 ? -17.892 29.810 51.708 1.00 81.06 561 SER A CA 1
ATOM 4433 C C . SER A 1 561 ? -18.619 29.519 53.028 1.00 81.06 561 SER A C 1
ATOM 4435 O O . SER A 1 561 ? -19.756 29.031 53.016 1.00 81.06 561 SER A O 1
ATOM 4437 N N . GLU A 1 562 ? -18.026 29.901 54.165 1.00 79.44 562 GLU A N 1
ATOM 4438 C CA . GLU A 1 562 ? -18.626 29.714 55.496 1.00 79.44 562 GLU A CA 1
ATOM 4439 C C . GLU A 1 562 ? -19.984 30.413 55.630 1.00 79.44 562 GLU A C 1
ATOM 4441 O O . GLU A 1 562 ? -20.955 29.827 56.128 1.00 79.44 562 GLU A O 1
ATOM 4446 N N . LYS A 1 563 ? -20.092 31.645 55.115 1.00 78.25 563 LYS A N 1
ATOM 4447 C CA . LYS A 1 563 ? -21.345 32.407 55.135 1.00 78.25 563 LYS A CA 1
ATOM 4448 C C . LYS A 1 563 ? -22.470 31.677 54.393 1.00 78.25 563 LYS A C 1
ATOM 4450 O O . LYS A 1 563 ? -23.552 31.504 54.957 1.00 78.25 563 LYS A O 1
ATOM 4455 N N . ARG A 1 564 ? -22.220 31.172 53.179 1.00 75.06 564 ARG A N 1
ATOM 4456 C CA . ARG A 1 564 ? -23.236 30.463 52.367 1.00 75.06 564 ARG A CA 1
ATOM 4457 C C . ARG A 1 564 ? -23.719 29.158 53.009 1.00 75.06 564 ARG A C 1
ATOM 4459 O O . ARG A 1 564 ? -24.911 28.841 52.959 1.00 75.06 564 ARG A O 1
ATOM 4466 N N . LEU A 1 565 ? -22.813 28.406 53.638 1.00 70.50 565 LEU A N 1
ATOM 4467 C CA . LEU A 1 565 ? -23.144 27.160 54.344 1.00 70.50 565 LEU A CA 1
ATOM 4468 C C . LEU A 1 565 ? -24.061 27.403 55.553 1.00 70.50 565 LEU A C 1
ATOM 4470 O O . LEU A 1 565 ? -24.901 26.559 55.879 1.00 70.50 565 LEU A O 1
ATOM 4474 N N . SER A 1 566 ? -23.929 28.561 56.205 1.00 65.75 566 SER A N 1
ATOM 4475 C CA . SER A 1 566 ? -24.749 28.934 57.362 1.00 65.75 566 SER A CA 1
ATOM 4476 C C . SER A 1 566 ? -26.202 29.291 56.998 1.00 65.75 566 SER A C 1
ATOM 4478 O O . SER A 1 566 ? -27.123 28.974 57.754 1.00 65.75 566 SER A O 1
ATOM 4480 N N . GLU A 1 567 ? -26.431 29.883 55.821 1.00 60.09 567 GLU A N 1
ATOM 4481 C CA . GLU A 1 567 ? -27.753 30.330 55.350 1.00 60.09 567 GLU A CA 1
ATOM 4482 C C . GLU A 1 567 ? -28.618 29.165 54.832 1.00 60.09 567 GLU A C 1
ATOM 4484 O O . GLU A 1 567 ? -29.818 29.103 55.111 1.00 60.09 567 GLU A O 1
ATOM 4489 N N . SER A 1 568 ? -28.006 28.175 54.171 1.00 54.44 568 SER A N 1
ATOM 4490 C CA . SER A 1 568 ? -28.705 27.011 53.591 1.00 54.44 568 SER A CA 1
ATOM 4491 C C . SER A 1 568 ? -29.375 26.093 54.629 1.00 54.44 568 SER A C 1
ATOM 4493 O O . SER A 1 568 ? -30.306 25.357 54.305 1.00 54.44 568 SER A O 1
ATOM 4495 N N . LYS A 1 569 ? -28.953 26.142 55.900 1.00 55.62 569 LYS A N 1
ATOM 4496 C CA . LYS A 1 569 ? -29.493 25.296 56.982 1.00 55.62 569 LYS A CA 1
ATOM 4497 C C . LYS A 1 569 ? -30.859 25.757 57.533 1.00 55.62 569 LYS A C 1
ATOM 4499 O O . LYS A 1 569 ? -31.442 25.032 58.331 1.00 55.62 569 LYS A O 1
ATOM 4504 N N . ARG A 1 570 ? -31.396 26.927 57.142 1.00 46.22 570 ARG A N 1
ATOM 4505 C CA . ARG A 1 570 ? -32.558 27.568 57.811 1.00 46.22 570 ARG A CA 1
ATOM 4506 C C . ARG A 1 570 ? -33.954 27.406 57.146 1.00 46.22 570 ARG A C 1
ATOM 4508 O O . ARG A 1 570 ? -34.912 27.898 57.726 1.00 46.22 570 ARG A O 1
ATOM 4515 N N . VAL A 1 571 ? -34.126 26.747 55.985 1.00 45.69 571 VAL A N 1
ATOM 4516 C CA . VAL A 1 571 ? -35.308 26.972 55.088 1.00 45.69 571 VAL A CA 1
ATOM 4517 C C . VAL A 1 571 ? -36.367 25.830 54.938 1.00 45.69 571 VAL A C 1
ATOM 4519 O O . VAL A 1 571 ? -37.269 25.971 54.124 1.00 45.69 571 VAL A O 1
ATOM 4522 N N . ARG A 1 572 ? -36.395 24.708 55.684 1.00 48.31 572 ARG A N 1
ATOM 4523 C CA . ARG A 1 572 ? -37.417 23.629 55.453 1.00 48.31 572 ARG A CA 1
ATOM 4524 C C . ARG A 1 572 ? -38.434 23.409 56.602 1.00 48.31 572 ARG A C 1
ATOM 4526 O O . ARG A 1 572 ? -38.115 22.696 57.545 1.00 48.31 572 ARG A O 1
ATOM 4533 N N . GLU A 1 573 ? -39.675 23.910 56.476 1.00 49.16 573 GLU A N 1
ATOM 4534 C CA . GLU A 1 573 ? -40.889 23.447 57.209 1.00 49.16 573 GLU A CA 1
ATOM 4535 C C . GLU A 1 573 ? -41.806 22.615 56.264 1.00 49.16 573 GLU A C 1
ATOM 4537 O O . GLU A 1 573 ? -41.875 22.914 55.075 1.00 49.16 573 GLU A O 1
ATOM 4542 N N . ILE A 1 574 ? -42.481 21.559 56.758 1.00 51.91 574 ILE A N 1
ATOM 4543 C CA . ILE A 1 574 ? -42.970 20.377 55.981 1.00 51.91 574 ILE A CA 1
ATOM 4544 C C . ILE A 1 574 ? -44.515 20.196 56.012 1.00 51.91 574 ILE A C 1
ATOM 4546 O O . ILE A 1 574 ? -45.119 20.462 57.053 1.00 51.91 574 ILE A O 1
ATOM 4550 N N . ARG A 1 575 ? -45.154 19.665 54.936 1.00 57.12 575 ARG A N 1
ATOM 4551 C CA . ARG A 1 575 ? -46.613 19.356 54.820 1.00 57.12 575 ARG A CA 1
ATOM 4552 C C . ARG A 1 575 ? -46.927 17.847 54.634 1.00 57.12 575 ARG A C 1
ATOM 4554 O O . ARG A 1 575 ? -46.083 17.070 54.210 1.00 57.12 575 ARG A O 1
ATOM 4561 N N . ILE A 1 576 ? -48.171 17.411 54.910 1.00 55.69 576 ILE A N 1
ATOM 4562 C CA . ILE A 1 576 ? -48.636 15.994 54.801 1.00 55.69 576 ILE A CA 1
ATOM 4563 C C . ILE A 1 576 ? -48.604 15.457 53.355 1.00 55.69 576 ILE A C 1
ATOM 4565 O O . ILE A 1 576 ? -48.442 14.256 53.126 1.00 55.69 576 ILE A O 1
ATOM 4569 N N . GLU A 1 577 ? -48.760 16.344 52.374 1.00 59.38 577 GLU A N 1
ATOM 4570 C CA . GLU A 1 577 ? -48.726 16.038 50.937 1.00 59.38 577 GLU A CA 1
ATOM 4571 C C . GLU A 1 577 ? -47.351 15.524 50.475 1.00 59.38 577 GLU A C 1
ATOM 4573 O O . GLU A 1 577 ? -47.270 14.812 49.476 1.00 59.38 577 GLU A O 1
ATOM 4578 N N . ASP A 1 578 ? -46.294 15.804 51.245 1.00 59.31 578 ASP A N 1
ATOM 4579 C CA . ASP A 1 578 ? -44.911 15.440 50.928 1.00 59.31 578 ASP A CA 1
ATOM 4580 C C . ASP A 1 578 ? -44.577 13.965 51.251 1.00 59.31 578 ASP A C 1
ATOM 4582 O O . ASP A 1 578 ? -43.493 13.485 50.907 1.00 59.31 578 ASP A O 1
ATOM 4586 N N . VAL A 1 579 ? -45.491 13.225 51.903 1.00 63.38 579 VAL A N 1
ATOM 4587 C CA . VAL A 1 579 ? -45.307 11.806 52.262 1.00 63.38 579 VAL A CA 1
ATOM 4588 C C . VAL A 1 579 ? -45.981 10.889 51.225 1.00 63.38 579 VAL A C 1
ATOM 4590 O O . VAL A 1 579 ? -47.219 10.824 51.182 1.00 63.38 579 VAL A O 1
ATOM 4593 N N . PRO A 1 580 ? -45.210 10.137 50.411 1.00 62.22 580 PRO A N 1
ATOM 4594 C CA . PRO A 1 580 ? -45.757 9.267 49.369 1.00 62.22 580 PRO A CA 1
ATOM 4595 C C . PRO A 1 580 ? -46.498 8.050 49.947 1.00 62.22 580 PRO A C 1
ATOM 4597 O O . PRO A 1 580 ? -46.166 7.554 51.023 1.00 62.22 580 PRO A O 1
ATOM 4600 N N . VAL A 1 581 ? -47.496 7.535 49.219 1.00 65.38 581 VAL A N 1
ATOM 4601 C CA . VAL A 1 581 ? -48.253 6.321 49.589 1.00 65.38 581 VAL A CA 1
ATOM 4602 C C . VAL A 1 581 ? -47.444 5.071 49.218 1.00 65.38 581 VAL A C 1
ATOM 4604 O O . VAL A 1 581 ? -46.894 5.004 48.124 1.00 65.38 581 VAL A O 1
ATOM 4607 N N . SER A 1 582 ? -47.370 4.075 50.108 1.00 67.69 582 SER A N 1
ATOM 4608 C CA . SER A 1 582 ? -46.645 2.820 49.844 1.00 67.69 582 SER A CA 1
ATOM 4609 C C . SER A 1 582 ? -47.251 2.039 48.672 1.00 67.69 582 SER A C 1
ATOM 4611 O O . SER A 1 582 ? -48.461 1.806 48.630 1.00 67.69 582 SER A O 1
ATOM 4613 N N . GLU A 1 583 ? -46.411 1.613 47.721 1.00 64.75 583 GLU A N 1
ATOM 4614 C CA . GLU A 1 583 ? -46.810 0.841 46.531 1.00 64.75 583 GLU A CA 1
ATOM 4615 C C . GLU A 1 583 ? -46.880 -0.678 46.781 1.00 64.75 583 GLU A C 1
ATOM 4617 O O . GLU A 1 583 ? -47.567 -1.406 46.055 1.00 64.75 583 GLU A O 1
ATOM 4622 N N . ASN A 1 584 ? -46.183 -1.178 47.807 1.00 68.00 584 ASN A N 1
ATOM 4623 C CA . ASN A 1 584 ? -46.030 -2.605 48.096 1.00 68.00 584 ASN A CA 1
ATOM 4624 C C . ASN A 1 584 ? -46.543 -2.963 49.499 1.00 68.00 584 ASN A C 1
ATOM 4626 O O . ASN A 1 584 ? -46.561 -2.134 50.401 1.00 68.00 584 ASN A O 1
ATOM 4630 N N . ILE A 1 585 ? -46.917 -4.232 49.691 1.00 71.56 585 ILE A N 1
ATOM 4631 C CA . ILE A 1 585 ? -47.224 -4.775 51.020 1.00 71.56 585 ILE A CA 1
ATOM 4632 C C . ILE A 1 585 ? -45.900 -5.092 51.720 1.00 71.56 585 ILE A C 1
ATOM 4634 O O . ILE A 1 585 ? -45.133 -5.930 51.237 1.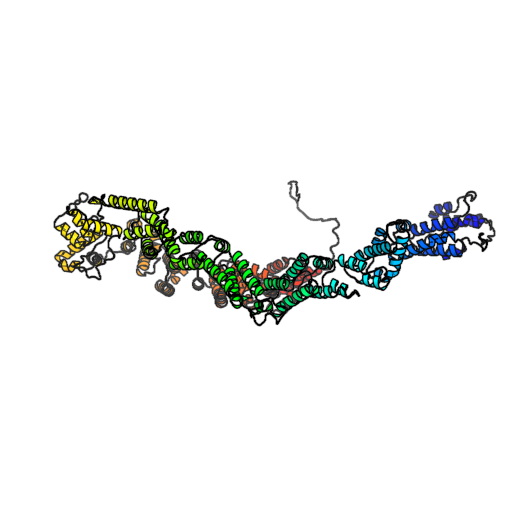00 71.56 585 ILE A O 1
ATOM 4638 N N . VAL A 1 586 ? -45.649 -4.430 52.845 1.00 72.44 586 VAL A N 1
ATOM 4639 C CA . VAL A 1 586 ? -44.475 -4.625 53.701 1.00 72.44 586 VAL A CA 1
ATOM 4640 C C . VAL A 1 586 ? -44.889 -5.470 54.902 1.00 72.44 586 VAL A C 1
ATOM 4642 O O . VAL A 1 586 ? -45.800 -5.105 55.648 1.00 72.44 586 VAL A O 1
ATOM 4645 N N . GLY A 1 587 ? -44.258 -6.637 55.045 1.00 69.25 587 GLY A N 1
ATOM 4646 C CA . GLY A 1 587 ? -44.477 -7.525 56.187 1.00 69.25 587 GLY A CA 1
ATOM 4647 C C . GLY A 1 587 ? -43.899 -6.931 57.469 1.00 69.25 587 GLY A C 1
ATOM 4648 O O . GLY A 1 587 ? -42.927 -6.185 57.423 1.00 69.25 587 GLY A O 1
ATOM 4649 N N . ASP A 1 588 ? -44.487 -7.274 58.613 1.00 72.06 588 ASP A N 1
ATOM 4650 C CA . ASP A 1 588 ? -44.023 -6.769 59.903 1.00 72.06 588 ASP A CA 1
ATOM 4651 C C . ASP A 1 588 ? -42.616 -7.310 60.242 1.00 72.06 588 ASP A C 1
ATOM 4653 O O . ASP A 1 588 ? -42.438 -8.536 60.200 1.00 72.06 588 ASP A O 1
ATOM 4657 N N . PRO A 1 589 ? -41.634 -6.458 60.598 1.00 66.94 589 PRO A N 1
ATOM 4658 C CA . PRO A 1 589 ? -40.268 -6.891 60.900 1.00 66.94 589 PRO A CA 1
ATOM 4659 C C . PRO A 1 589 ? -40.158 -7.876 62.072 1.00 66.94 589 PRO A C 1
ATOM 4661 O O . PRO A 1 589 ? -39.231 -8.684 62.100 1.00 66.94 589 PRO A O 1
ATOM 4664 N N . MET A 1 590 ? -41.083 -7.830 63.040 1.00 68.88 590 MET A N 1
ATOM 4665 C CA . MET A 1 590 ? -41.063 -8.704 64.221 1.00 68.88 590 MET A CA 1
ATOM 4666 C C . MET A 1 590 ? -41.604 -10.107 63.936 1.00 68.88 590 MET A C 1
ATOM 4668 O O . MET A 1 590 ? -41.157 -11.074 64.551 1.00 68.88 590 MET A O 1
ATOM 4672 N N . TYR A 1 591 ? -42.566 -10.231 63.020 1.00 68.75 591 TYR A N 1
ATOM 4673 C CA . TYR A 1 591 ? -43.325 -11.473 62.821 1.00 68.75 591 TYR A CA 1
ATOM 4674 C C . TYR A 1 591 ? -43.083 -12.130 61.458 1.00 68.75 591 TYR A C 1
ATOM 4676 O O . TYR A 1 591 ? -43.353 -13.318 61.290 1.00 68.75 591 TYR A O 1
ATOM 4684 N N . THR A 1 592 ? -42.555 -11.399 60.476 1.00 68.56 592 THR A N 1
ATOM 4685 C CA . THR A 1 592 ? -42.273 -11.953 59.148 1.00 68.56 592 THR A CA 1
ATOM 4686 C C . THR A 1 592 ? -40.934 -12.696 59.172 1.00 68.56 592 THR A C 1
ATOM 4688 O O . THR A 1 592 ? -39.909 -12.088 59.479 1.00 68.56 592 THR A O 1
ATOM 4691 N N . PRO A 1 593 ? -40.875 -13.994 58.810 1.00 66.44 593 PRO A N 1
ATOM 4692 C CA . PRO A 1 593 ? -39.611 -14.722 58.737 1.00 66.44 593 PRO A CA 1
ATOM 4693 C C . PRO A 1 593 ? -38.611 -14.016 57.815 1.00 66.44 593 PRO A C 1
ATOM 4695 O O . PRO A 1 593 ? -38.983 -13.618 56.712 1.00 66.44 593 PRO A O 1
ATOM 4698 N N . LEU A 1 594 ? -37.332 -13.949 58.204 1.00 62.06 594 LEU A N 1
ATOM 4699 C CA . LEU A 1 594 ? -36.273 -13.219 57.479 1.00 62.06 594 LEU A CA 1
ATOM 4700 C C . LEU A 1 594 ? -36.185 -13.549 55.973 1.00 62.06 594 LEU A C 1
ATOM 4702 O O . LEU A 1 594 ? -35.808 -12.711 55.168 1.00 62.06 594 LEU A O 1
ATOM 4706 N N . ARG A 1 595 ? -36.549 -14.780 55.589 1.00 61.31 595 ARG A N 1
ATOM 4707 C CA . ARG A 1 595 ? -36.598 -15.259 54.192 1.00 61.31 595 ARG A CA 1
ATOM 4708 C C . ARG A 1 595 ? -37.724 -14.650 53.341 1.00 61.31 595 ARG A C 1
ATOM 4710 O O . ARG A 1 595 ? -37.649 -14.678 52.119 1.00 61.31 595 ARG A O 1
ATOM 4717 N N . LEU A 1 596 ? -38.794 -14.186 53.982 1.00 56.88 596 LEU A N 1
ATOM 4718 C CA . LEU A 1 596 ? -39.972 -13.561 53.370 1.00 56.88 596 LEU A CA 1
ATOM 4719 C C . LEU A 1 596 ? -39.979 -12.046 53.601 1.00 56.88 596 LEU A C 1
ATOM 4721 O O . LEU A 1 596 ? -40.601 -11.311 52.836 1.00 56.88 596 LEU A O 1
ATOM 4725 N N . TYR A 1 597 ? -39.269 -11.591 54.635 1.00 61.44 597 TYR A N 1
ATOM 4726 C CA . TYR A 1 597 ? -38.991 -10.191 54.892 1.00 61.44 597 TYR A CA 1
ATOM 4727 C C . TYR A 1 597 ? -37.972 -9.677 53.874 1.00 61.44 597 TYR A C 1
ATOM 4729 O O . TYR A 1 597 ? -36.783 -9.986 53.923 1.00 61.44 597 TYR A O 1
ATOM 4737 N N . ASN A 1 598 ? -38.455 -8.913 52.902 1.00 54.59 598 ASN A N 1
ATOM 4738 C CA . ASN A 1 598 ? -37.641 -8.451 51.790 1.00 54.59 598 ASN A CA 1
ATOM 4739 C C . ASN A 1 598 ? -37.176 -7.012 52.059 1.00 54.59 598 ASN A C 1
ATOM 4741 O O . ASN A 1 598 ? -37.810 -6.060 51.608 1.00 54.59 598 ASN A O 1
ATOM 4745 N N . SER A 1 599 ? -36.045 -6.846 52.756 1.00 47.44 599 SER A N 1
ATOM 4746 C CA . SER A 1 599 ? -35.449 -5.522 53.043 1.00 47.44 599 SER A CA 1
ATOM 4747 C C . SER A 1 599 ? -35.083 -4.717 51.785 1.00 47.44 599 SER A C 1
ATOM 4749 O O . SER A 1 599 ? -34.812 -3.526 51.854 1.00 47.44 599 SER A O 1
ATOM 4751 N N . ARG A 1 600 ? -35.086 -5.358 50.607 1.00 43.66 600 ARG A N 1
ATOM 4752 C CA . ARG A 1 600 ? -34.732 -4.766 49.305 1.00 43.66 600 ARG A CA 1
ATOM 4753 C C . ARG A 1 600 ? -35.896 -4.124 48.543 1.00 43.66 600 ARG A C 1
ATOM 4755 O O . ARG A 1 600 ? -35.691 -3.660 47.428 1.00 43.66 600 ARG A O 1
ATOM 4762 N N . LYS A 1 601 ? -37.102 -4.087 49.117 1.00 48.12 601 LYS A N 1
ATOM 4763 C CA . LYS A 1 601 ? -38.221 -3.257 48.628 1.00 48.12 601 LYS A CA 1
ATOM 4764 C C . LYS A 1 601 ? -38.415 -1.992 49.472 1.00 48.12 601 LYS A C 1
ATOM 4766 O O . LYS A 1 601 ? -39.512 -1.444 49.521 1.00 48.12 601 LYS A O 1
ATOM 4771 N N . GLU A 1 602 ? -37.359 -1.515 50.121 1.00 49.38 602 GLU A N 1
ATOM 4772 C CA . GLU A 1 602 ? -37.350 -0.154 50.637 1.00 49.38 602 GLU A CA 1
ATOM 4773 C C . GLU A 1 602 ? -37.396 0.807 49.447 1.00 49.38 602 GLU A C 1
ATOM 4775 O O . GLU A 1 602 ? -36.498 0.848 48.608 1.00 49.38 602 GLU A O 1
ATOM 4780 N N . VAL A 1 603 ? -38.527 1.497 49.335 1.00 54.12 603 VAL A N 1
ATOM 4781 C CA . VAL A 1 603 ? -38.592 2.947 49.185 1.00 54.12 603 VAL A CA 1
ATOM 4782 C C . VAL A 1 603 ? -37.310 3.556 48.589 1.00 54.12 603 VAL A C 1
ATOM 4784 O O . VAL A 1 603 ? -36.284 3.591 49.265 1.00 54.12 603 VAL A O 1
ATOM 4787 N N . SER A 1 604 ? -37.386 4.027 47.331 1.00 53.66 604 SER A N 1
ATOM 4788 C CA . SER A 1 604 ? -36.294 4.701 46.596 1.00 53.66 604 SER A CA 1
ATOM 4789 C C . SER A 1 604 ? -35.394 5.521 47.529 1.00 53.66 604 SER A C 1
ATOM 4791 O O . SER A 1 604 ? -35.907 6.178 48.432 1.00 53.66 604 SER A O 1
ATOM 4793 N N . GLY A 1 605 ? -34.070 5.518 47.320 1.00 53.59 605 GLY A N 1
ATOM 4794 C CA . GLY A 1 605 ? -33.109 6.192 48.212 1.00 53.59 605 GLY A CA 1
ATOM 4795 C C . GLY A 1 605 ? -33.471 7.649 48.528 1.00 53.59 605 GLY A C 1
ATOM 4796 O O . GLY A 1 605 ? -33.258 8.113 49.645 1.00 53.59 605 GLY A O 1
ATOM 4797 N N . ASP A 1 606 ? -34.130 8.318 47.582 1.00 53.56 606 ASP A N 1
ATOM 4798 C CA . ASP A 1 606 ? -34.671 9.668 47.725 1.00 53.56 606 ASP A CA 1
ATOM 4799 C C . ASP A 1 606 ? -35.814 9.753 48.759 1.00 53.56 606 ASP A C 1
ATOM 4801 O O . ASP A 1 606 ? -35.891 10.663 49.581 1.00 53.56 606 ASP A O 1
ATOM 4805 N N . VAL A 1 607 ? -36.687 8.748 48.781 1.00 56.44 607 VAL A N 1
ATOM 4806 C CA . VAL A 1 607 ? -37.786 8.631 49.739 1.00 56.44 607 VAL A CA 1
ATOM 4807 C C . VAL A 1 607 ? -37.287 8.107 51.097 1.00 56.44 607 VAL A C 1
ATOM 4809 O O . VAL A 1 607 ? -37.795 8.547 52.121 1.00 56.44 607 VAL A O 1
ATOM 4812 N N . LYS A 1 608 ? -36.229 7.283 51.159 1.00 60.19 608 LYS A N 1
ATOM 4813 C CA . LYS A 1 608 ? -35.587 6.879 52.429 1.00 60.19 608 LYS A CA 1
ATOM 4814 C C . LYS A 1 608 ? -34.882 8.050 53.125 1.00 60.19 608 LYS A C 1
ATOM 4816 O O . LYS A 1 608 ? -34.968 8.184 54.345 1.00 60.19 608 LYS A O 1
ATOM 4821 N N . GLN A 1 609 ? -34.241 8.938 52.362 1.00 59.44 609 GLN A N 1
ATOM 4822 C CA . GLN A 1 609 ? -33.689 10.195 52.883 1.00 59.44 609 GLN A CA 1
ATOM 4823 C C . GLN A 1 609 ? -34.791 11.139 53.370 1.00 59.44 609 GLN A C 1
ATOM 4825 O O . GLN A 1 609 ? -34.663 11.736 54.435 1.00 59.44 609 GLN A O 1
ATOM 4830 N N . LYS A 1 610 ? -35.902 11.233 52.629 1.00 58.22 610 LYS A N 1
ATOM 4831 C CA . LYS A 1 610 ? -37.083 11.991 53.066 1.00 58.22 610 LYS A CA 1
ATOM 4832 C C . LYS A 1 610 ? -37.650 11.422 54.373 1.00 58.22 610 LYS A C 1
ATOM 4834 O O . LYS A 1 610 ? -37.800 12.174 55.326 1.00 58.22 610 LYS A O 1
ATOM 4839 N N . LEU A 1 611 ? -37.866 10.108 54.465 1.00 59.25 611 LEU A N 1
ATOM 4840 C CA . LEU A 1 611 ? -38.365 9.423 55.667 1.00 59.25 611 LEU A CA 1
ATOM 4841 C C . LEU A 1 611 ? -37.451 9.616 56.888 1.00 59.25 611 LEU A C 1
ATOM 4843 O O . LEU A 1 611 ? -37.933 10.016 57.942 1.00 59.25 611 LEU A O 1
ATOM 4847 N N . THR A 1 612 ? -36.134 9.447 56.736 1.00 62.53 612 THR A N 1
ATOM 4848 C CA . THR A 1 612 ? -35.163 9.656 57.833 1.00 62.53 612 THR A CA 1
ATOM 4849 C C . THR A 1 612 ? -35.033 11.127 58.250 1.00 62.53 612 THR A C 1
ATOM 4851 O O . THR A 1 612 ? -34.846 11.424 59.430 1.00 62.53 612 THR A O 1
ATOM 4854 N N . PHE A 1 613 ? -35.177 12.076 57.319 1.00 58.66 613 PHE A N 1
ATOM 4855 C CA . PHE A 1 613 ? -35.290 13.503 57.642 1.00 58.66 613 PHE A CA 1
ATOM 4856 C C . PHE A 1 613 ? -36.587 13.804 58.417 1.00 58.66 613 PHE A C 1
ATOM 4858 O O . PHE A 1 613 ? -36.560 14.551 59.397 1.00 58.66 613 PHE A O 1
ATOM 4865 N N . PHE A 1 614 ? -37.711 13.183 58.039 1.00 58.06 614 PHE A N 1
ATOM 4866 C CA . PHE A 1 614 ? -39.000 13.331 58.726 1.00 58.06 614 PHE A CA 1
ATOM 4867 C C . PHE A 1 614 ? -39.017 12.698 60.127 1.00 58.06 614 PHE A C 1
ATOM 4869 O O . PHE A 1 614 ? -39.569 13.301 61.045 1.00 58.06 614 PHE A O 1
ATOM 4876 N N . GLU A 1 615 ? -38.386 11.539 60.330 1.00 59.16 615 GLU A N 1
ATOM 4877 C CA . GLU A 1 615 ? -38.270 10.875 61.642 1.00 59.16 615 GLU A CA 1
ATOM 4878 C C . GLU A 1 615 ? -37.492 11.706 62.668 1.00 59.16 615 GLU A C 1
ATOM 4880 O O . GLU A 1 615 ? -37.862 11.751 63.848 1.00 59.16 615 GLU A O 1
ATOM 4885 N N . ASN A 1 616 ? -36.425 12.368 62.209 1.00 59.06 616 ASN A N 1
ATOM 4886 C CA . ASN A 1 616 ? -35.515 13.127 63.062 1.00 59.06 616 ASN A CA 1
ATOM 4887 C C . ASN A 1 616 ? -35.972 14.574 63.301 1.00 59.06 616 ASN A C 1
ATOM 4889 O O . ASN A 1 616 ? -35.632 15.152 64.337 1.00 59.06 616 ASN A O 1
ATOM 4893 N N . HIS A 1 617 ? -36.702 15.186 62.358 1.00 53.09 617 HIS A N 1
ATOM 4894 C CA . HIS A 1 617 ? -36.988 16.631 62.376 1.00 53.09 617 HIS A CA 1
ATOM 4895 C C . HIS A 1 617 ? -38.467 17.008 62.158 1.00 53.09 617 HIS A C 1
ATOM 4897 O O . HIS A 1 617 ? -38.811 18.186 62.252 1.00 53.09 617 HIS A O 1
ATOM 4903 N N . GLY A 1 618 ? -39.361 16.053 61.885 1.00 56.00 618 GLY A N 1
ATOM 4904 C CA . GLY A 1 618 ? -40.793 16.310 61.695 1.00 56.00 618 GLY A CA 1
ATOM 4905 C C . GLY A 1 618 ? -41.562 16.509 63.010 1.00 56.00 618 GLY A C 1
ATOM 4906 O O . GLY A 1 618 ? -41.323 15.816 64.001 1.00 56.00 618 GLY A O 1
ATOM 4907 N N . LYS A 1 619 ? -42.544 17.423 63.024 1.00 55.66 619 LYS A N 1
ATOM 4908 C CA . LYS A 1 619 ? -43.528 17.522 64.120 1.00 55.66 619 LYS A CA 1
ATOM 4909 C C . LYS A 1 619 ? -44.442 16.289 64.084 1.00 55.66 619 LYS A C 1
ATOM 4911 O O . LYS A 1 619 ? -45.111 16.051 63.085 1.00 55.66 619 LYS A O 1
ATOM 4916 N N . ARG A 1 620 ? -44.493 15.510 65.170 1.00 55.19 620 ARG A N 1
ATOM 4917 C CA . ARG A 1 620 ? -45.241 14.234 65.267 1.00 55.19 620 ARG A CA 1
ATOM 4918 C C . ARG A 1 620 ? -46.750 14.400 65.522 1.00 55.19 620 ARG A C 1
ATOM 4920 O O . ARG A 1 620 ? -47.355 13.572 66.198 1.00 55.19 620 ARG A O 1
ATOM 4927 N N . GLU A 1 621 ? -47.364 15.465 65.023 1.00 54.38 621 GLU A N 1
ATOM 4928 C CA . GLU A 1 621 ? -48.782 15.758 65.260 1.00 54.38 621 GLU A CA 1
ATOM 4929 C C . GLU A 1 621 ? -49.612 15.415 64.012 1.00 54.38 621 GLU A C 1
ATOM 4931 O O . GLU A 1 621 ? -49.454 16.035 62.964 1.00 54.38 621 GLU A O 1
ATOM 4936 N N . GLY A 1 622 ? -50.490 14.406 64.118 1.00 62.53 622 GLY A N 1
ATOM 4937 C CA . GLY A 1 622 ? -51.442 14.019 63.065 1.00 62.53 622 GLY A CA 1
ATOM 4938 C C . GLY A 1 622 ? -51.537 12.504 62.840 1.00 62.53 622 GLY A C 1
ATOM 4939 O O . GLY A 1 622 ? -50.579 11.858 62.420 1.00 62.53 622 GLY A O 1
ATOM 4940 N N . PHE A 1 623 ? -52.714 11.917 63.076 1.00 63.78 623 PHE A N 1
ATOM 4941 C CA . PHE A 1 623 ? -52.925 10.465 62.964 1.00 63.78 623 PHE A CA 1
ATOM 4942 C C . PHE A 1 623 ? -52.781 9.929 61.533 1.00 63.78 623 PHE A C 1
ATOM 4944 O O . PHE A 1 623 ? -52.269 8.828 61.341 1.00 63.78 623 PHE A O 1
ATOM 4951 N N . ASP A 1 624 ? -53.172 10.700 60.518 1.00 64.06 624 ASP A N 1
ATOM 4952 C CA . ASP A 1 624 ? -53.061 10.271 59.117 1.00 64.06 624 ASP A CA 1
ATOM 4953 C C . ASP A 1 624 ? -51.621 10.318 58.587 1.00 64.06 624 ASP A C 1
ATOM 4955 O O . ASP A 1 624 ? -51.258 9.537 57.705 1.00 64.06 624 ASP A O 1
ATOM 4959 N N . PHE A 1 625 ? -50.775 11.167 59.181 1.00 67.38 625 PHE A N 1
ATOM 4960 C CA . PHE A 1 625 ? -49.338 11.202 58.913 1.00 67.38 625 PHE A CA 1
ATOM 4961 C C . PHE A 1 625 ? -48.659 9.911 59.397 1.00 67.38 625 PHE A C 1
ATOM 4963 O O . PHE A 1 625 ? -47.937 9.264 58.638 1.00 67.38 625 PHE A O 1
ATOM 4970 N N . LEU A 1 626 ? -48.974 9.472 60.623 1.00 68.75 626 LEU A N 1
ATOM 4971 C CA . LEU A 1 626 ? -48.446 8.230 61.200 1.00 68.75 626 LEU A CA 1
ATOM 4972 C C . LEU A 1 626 ? -48.878 6.986 60.409 1.00 68.75 626 LEU A C 1
ATOM 4974 O O . LEU A 1 626 ? -48.059 6.105 60.162 1.00 68.75 626 LEU A O 1
ATOM 4978 N N . LYS A 1 627 ? -50.133 6.927 59.940 1.00 72.75 627 LYS A N 1
ATOM 4979 C CA . LYS A 1 627 ? -50.626 5.811 59.108 1.00 72.75 627 LYS A CA 1
ATOM 4980 C C . LYS A 1 627 ? -49.812 5.642 57.820 1.00 72.75 627 LYS A C 1
ATOM 4982 O O . LYS A 1 627 ? -49.485 4.516 57.449 1.00 72.75 627 LYS A O 1
ATOM 4987 N N . ARG A 1 628 ? -49.480 6.746 57.135 1.00 73.19 628 ARG A N 1
ATOM 4988 C CA . ARG A 1 628 ? -48.685 6.710 55.893 1.00 73.19 628 ARG A CA 1
ATOM 4989 C C . ARG A 1 628 ? -47.235 6.328 56.147 1.00 73.19 628 ARG A C 1
ATOM 4991 O O . ARG A 1 628 ? -46.684 5.571 55.357 1.00 73.19 628 ARG A O 1
ATOM 4998 N N . LEU A 1 629 ? -46.653 6.810 57.244 1.00 70.69 629 LEU A N 1
ATOM 4999 C CA . LEU A 1 629 ? -45.294 6.460 57.650 1.00 70.69 629 LEU A CA 1
ATOM 5000 C C . LEU A 1 629 ? -45.178 4.953 57.917 1.00 70.69 629 LEU A C 1
ATOM 5002 O O . LEU A 1 629 ? -44.389 4.266 57.270 1.00 70.69 629 LEU A O 1
ATOM 5006 N N . TYR A 1 630 ? -46.058 4.414 58.767 1.00 74.25 630 TYR A N 1
ATOM 5007 C CA . TYR A 1 630 ? -46.048 2.993 59.106 1.00 74.25 630 TYR A CA 1
ATOM 5008 C C . TYR A 1 630 ? -46.355 2.083 57.915 1.00 74.25 630 TYR A C 1
ATOM 5010 O O . TYR A 1 630 ? -45.901 0.948 57.906 1.00 74.25 630 TYR A O 1
ATOM 5018 N N . ALA A 1 631 ? -47.059 2.543 56.874 1.00 73.81 631 ALA A N 1
ATOM 5019 C CA . ALA A 1 631 ? -47.332 1.724 55.687 1.00 73.81 631 ALA A CA 1
ATOM 5020 C C . ALA A 1 631 ? -46.062 1.304 54.919 1.00 73.81 631 ALA A C 1
ATOM 5022 O O . ALA A 1 631 ? -46.093 0.297 54.204 1.00 73.81 631 ALA A O 1
ATOM 5023 N N . HIS A 1 632 ? -44.970 2.065 55.067 1.00 72.62 632 HIS A N 1
ATOM 5024 C CA . HIS A 1 632 ? -43.653 1.756 54.497 1.00 72.62 632 HIS A CA 1
ATOM 5025 C C . HIS A 1 632 ? -42.803 0.850 55.399 1.00 72.62 632 HIS A C 1
ATOM 5027 O O . HIS A 1 632 ? -41.934 0.153 54.886 1.00 72.62 632 HIS A O 1
ATOM 5033 N N . GLU A 1 633 ? -43.068 0.822 56.707 1.00 70.19 633 GLU A N 1
ATOM 5034 C CA . GLU A 1 633 ? -42.341 -0.009 57.682 1.00 70.19 633 GLU A CA 1
ATOM 5035 C C . GLU A 1 633 ? -43.038 -1.350 57.968 1.00 70.19 633 GLU A C 1
ATOM 5037 O O . GLU A 1 633 ? -42.401 -2.396 58.045 1.00 70.19 633 GLU A O 1
ATOM 5042 N N . SER A 1 634 ? -44.361 -1.331 58.129 1.00 77.19 634 SER A N 1
ATOM 5043 C CA . SER A 1 634 ? -45.217 -2.494 58.368 1.00 77.19 634 SER A CA 1
ATOM 5044 C C . SER A 1 634 ? -46.645 -2.179 57.924 1.00 77.19 634 SER A C 1
ATOM 5046 O O . SER A 1 634 ? -47.403 -1.460 58.584 1.00 77.19 634 SER A O 1
ATOM 5048 N N . SER A 1 635 ? -47.063 -2.781 56.808 1.00 77.00 635 SER A N 1
ATOM 5049 C CA . SER A 1 635 ? -48.437 -2.651 56.310 1.00 77.00 635 SER A CA 1
ATOM 5050 C C . SER A 1 635 ? -49.465 -3.230 57.288 1.00 77.00 635 SER A C 1
ATOM 5052 O O . SER A 1 635 ? -50.610 -2.783 57.308 1.00 77.00 635 SER A O 1
ATOM 5054 N N . THR A 1 636 ? -49.058 -4.184 58.130 1.00 75.38 636 THR A N 1
ATOM 5055 C CA . THR A 1 636 ? -49.894 -4.746 59.198 1.00 75.38 636 THR A CA 1
ATOM 5056 C C . THR A 1 636 ? -50.082 -3.751 60.349 1.00 75.38 636 THR A C 1
ATOM 5058 O O . THR A 1 636 ? -51.203 -3.597 60.825 1.00 75.38 636 THR A O 1
ATOM 5061 N N . LEU A 1 637 ? -49.036 -3.025 60.771 1.00 74.44 637 LEU A N 1
ATOM 5062 C CA . LEU A 1 637 ? -49.170 -1.971 61.789 1.00 74.44 637 LEU A CA 1
ATOM 5063 C C . LEU A 1 637 ? -49.998 -0.796 61.275 1.00 74.44 637 LEU A C 1
ATOM 5065 O O . LEU A 1 637 ? -50.847 -0.291 62.006 1.00 74.44 637 LEU A O 1
ATOM 5069 N N . ALA A 1 638 ? -49.812 -0.403 60.016 1.00 74.94 638 ALA A N 1
ATOM 5070 C CA . ALA A 1 638 ? -50.617 0.646 59.397 1.00 74.94 638 ALA A CA 1
ATOM 5071 C C . ALA A 1 638 ? -52.115 0.279 59.348 1.00 74.94 638 ALA A C 1
ATOM 5073 O O . ALA A 1 638 ? -52.964 1.103 59.697 1.00 74.94 638 ALA A O 1
ATOM 5074 N N . LEU A 1 639 ? -52.436 -0.981 59.018 1.00 72.94 639 LEU A N 1
ATOM 5075 C CA . LEU A 1 639 ? -53.792 -1.535 59.106 1.00 72.94 639 LEU A CA 1
ATOM 5076 C C . LEU A 1 639 ? -54.318 -1.518 60.553 1.00 72.94 639 LEU A C 1
ATOM 5078 O O . LEU A 1 639 ? -55.431 -1.056 60.792 1.00 72.94 639 LEU A O 1
ATOM 5082 N N . CYS A 1 640 ? -53.527 -1.973 61.531 1.00 71.00 640 CYS A N 1
ATOM 5083 C CA . CYS A 1 640 ? -53.910 -1.947 62.947 1.00 71.00 640 CYS A CA 1
ATOM 5084 C C . CYS A 1 640 ? -54.222 -0.522 63.427 1.00 71.00 640 CYS A C 1
ATOM 5086 O O . CYS A 1 640 ? -55.262 -0.297 64.041 1.00 71.00 640 CYS A O 1
ATOM 5088 N N . TYR A 1 641 ? -53.378 0.456 63.095 1.00 68.50 641 TYR A N 1
ATOM 5089 C CA . TYR A 1 641 ? -53.617 1.869 63.406 1.00 68.50 641 TYR A CA 1
ATOM 5090 C C . TYR A 1 641 ? -54.883 2.415 62.731 1.00 68.50 641 TYR A C 1
ATOM 5092 O O . TYR A 1 641 ? -55.601 3.217 63.331 1.00 68.50 641 TYR A O 1
ATOM 5100 N N . SER A 1 642 ? -55.203 1.958 61.516 1.00 69.75 642 SER A N 1
ATOM 5101 C CA . SER A 1 642 ? -56.472 2.289 60.864 1.00 69.75 642 SER A CA 1
ATOM 5102 C C . SER A 1 642 ? -57.693 1.717 61.584 1.00 69.75 642 SER A C 1
ATOM 5104 O O . SER A 1 642 ? -58.754 2.332 61.524 1.00 69.75 642 SER A O 1
ATOM 5106 N N . LEU A 1 643 ? -57.589 0.549 62.220 1.00 67.00 643 LEU A N 1
ATOM 5107 C CA . LEU A 1 643 ? -58.718 -0.053 62.936 1.00 67.00 643 LEU A CA 1
ATOM 5108 C C . LEU A 1 643 ? -59.075 0.739 64.201 1.00 67.00 643 LEU A C 1
ATOM 5110 O O . LEU A 1 643 ? -60.248 0.831 64.550 1.00 67.00 643 LEU A O 1
ATOM 5114 N N . PHE A 1 644 ? -58.083 1.347 64.862 1.00 64.38 644 PHE A N 1
ATOM 5115 C CA . PHE A 1 644 ? -58.309 2.200 66.034 1.00 64.38 644 PHE A CA 1
ATOM 5116 C C . PHE A 1 644 ? -58.870 3.583 65.673 1.00 64.38 644 PHE A C 1
ATOM 5118 O O . PHE A 1 644 ? -59.661 4.139 66.435 1.00 64.38 644 PHE A O 1
ATOM 5125 N N . HIS A 1 645 ? -58.502 4.124 64.509 1.00 62.41 645 HIS A N 1
ATOM 5126 C CA . HIS A 1 645 ? -59.014 5.397 63.996 1.00 62.41 645 HIS A CA 1
ATOM 5127 C C . HIS A 1 645 ? -59.404 5.276 62.513 1.00 62.41 645 HIS A C 1
ATOM 5129 O O . HIS A 1 645 ? -58.578 5.584 61.639 1.00 62.41 645 HIS A O 1
ATOM 5135 N N . PRO A 1 646 ? -60.652 4.847 62.224 1.00 59.97 646 PRO A N 1
ATOM 5136 C CA . PRO A 1 646 ? -61.149 4.735 60.861 1.00 59.97 646 PRO A CA 1
ATOM 5137 C C . PRO A 1 646 ? -61.163 6.115 60.202 1.00 59.97 646 PRO A C 1
ATOM 5139 O O . PRO A 1 646 ? -61.722 7.063 60.748 1.00 59.97 646 PRO A O 1
ATOM 5142 N N . ALA A 1 647 ? -60.532 6.227 59.036 1.00 56.84 647 ALA A N 1
ATOM 5143 C CA . ALA A 1 647 ? -60.676 7.393 58.175 1.00 56.84 647 ALA A CA 1
ATOM 5144 C C . ALA A 1 647 ? -61.743 7.072 57.123 1.00 56.84 647 ALA A C 1
ATOM 5146 O O . ALA A 1 647 ? -61.627 6.065 56.421 1.00 56.84 647 ALA A O 1
ATOM 5147 N N . GLU A 1 648 ? -62.781 7.900 57.023 1.00 53.72 648 GLU A N 1
ATOM 5148 C CA . GLU A 1 648 ? -63.691 7.854 55.880 1.00 53.72 648 GLU A CA 1
ATOM 5149 C C . GLU A 1 648 ? -62.982 8.439 54.661 1.00 53.72 648 GLU A C 1
ATOM 5151 O O . GLU A 1 648 ? -62.454 9.553 54.692 1.00 53.72 648 GLU A O 1
ATOM 5156 N N . ASN A 1 649 ? -62.959 7.672 53.574 1.00 53.94 649 ASN A N 1
ATOM 5157 C CA . ASN A 1 649 ? -62.479 8.162 52.295 1.00 53.94 649 ASN A CA 1
ATOM 5158 C C . ASN A 1 649 ? -63.603 9.003 51.674 1.00 53.94 649 ASN A C 1
ATOM 5160 O O . ASN A 1 649 ? -64.643 8.454 51.297 1.00 53.94 649 ASN A O 1
ATOM 5164 N N . SER A 1 650 ? -63.394 10.318 51.562 1.00 48.94 650 SER A N 1
ATOM 5165 C CA . SER A 1 650 ? -64.404 11.286 51.098 1.00 48.94 650 SER A CA 1
ATOM 5166 C C . SER A 1 650 ? -65.021 10.953 49.735 1.00 48.94 650 SER A C 1
ATOM 5168 O O . SER A 1 650 ? -66.143 11.365 49.461 1.00 48.94 650 SER A O 1
ATOM 5170 N N . ASP A 1 651 ? -64.307 10.192 48.899 1.00 48.47 651 ASP A N 1
ATOM 5171 C CA . ASP A 1 651 ? -64.661 9.975 47.491 1.00 48.47 651 ASP A CA 1
ATOM 5172 C C . ASP A 1 651 ? -65.402 8.651 47.223 1.00 48.47 651 ASP A C 1
ATOM 5174 O O . ASP A 1 651 ? -66.025 8.502 46.176 1.00 48.47 651 ASP A O 1
ATOM 5178 N N . THR A 1 652 ? -65.326 7.664 48.126 1.00 52.44 652 THR A N 1
ATOM 5179 C CA . THR A 1 652 ? -65.847 6.298 47.868 1.00 52.44 652 THR A CA 1
ATOM 5180 C C . THR A 1 652 ? -66.850 5.799 48.903 1.00 52.44 652 THR A C 1
ATOM 5182 O O . THR A 1 652 ? -67.499 4.785 48.660 1.00 52.44 652 THR A O 1
ATOM 5185 N N . GLY A 1 653 ? -67.001 6.479 50.047 1.00 51.91 653 GLY A N 1
ATOM 5186 C CA . GLY A 1 653 ? -67.904 6.050 51.125 1.00 51.91 653 GLY A CA 1
ATOM 5187 C C . GLY A 1 653 ? -67.526 4.709 51.774 1.00 51.91 653 GLY A C 1
ATOM 5188 O O . GLY A 1 653 ? -68.257 4.203 52.621 1.00 51.91 653 GLY A O 1
ATOM 5189 N N . GLU A 1 654 ? -66.390 4.120 51.392 1.00 54.38 654 GLU A N 1
ATOM 5190 C CA . GLU A 1 654 ? -65.853 2.899 51.980 1.00 54.38 654 GLU A CA 1
ATOM 5191 C C . GLU A 1 654 ? -64.820 3.237 53.064 1.00 54.38 654 GLU A C 1
ATOM 5193 O O . GLU A 1 654 ? -63.943 4.087 52.879 1.00 54.38 654 GLU A O 1
ATOM 5198 N N . PHE A 1 655 ? -64.879 2.514 54.186 1.00 53.56 655 PHE A N 1
ATOM 5199 C CA . PHE A 1 655 ? -63.869 2.549 55.246 1.00 53.56 655 PHE A CA 1
ATOM 5200 C C . PHE A 1 655 ? -62.567 1.881 54.766 1.00 53.56 655 PHE A C 1
ATOM 5202 O O . PHE A 1 655 ? -62.291 0.730 55.102 1.00 53.56 655 PHE A O 1
ATOM 5209 N N . SER A 1 656 ? -61.781 2.584 53.945 1.00 58.34 656 SER A N 1
ATOM 5210 C CA . SER A 1 656 ? -60.462 2.141 53.475 1.00 58.34 656 SER A CA 1
ATOM 5211 C C . SER A 1 656 ? -59.397 3.191 53.773 1.00 58.34 656 SER A C 1
ATOM 5213 O O . SER A 1 656 ? -59.537 4.360 53.423 1.00 58.34 656 SER A O 1
ATOM 5215 N N . TRP A 1 657 ? -58.295 2.749 54.374 1.00 64.12 657 TRP A N 1
ATOM 5216 C CA . TRP A 1 657 ? -57.186 3.591 54.832 1.00 64.12 657 TRP A CA 1
ATOM 5217 C C . TRP A 1 657 ? -56.104 3.841 53.779 1.00 64.12 657 TRP A C 1
ATOM 5219 O O . TRP A 1 657 ? -55.211 4.659 54.003 1.00 64.12 657 TRP A O 1
ATOM 5229 N N . THR A 1 658 ? -56.173 3.168 52.623 1.00 66.31 658 THR A N 1
ATOM 5230 C CA . THR A 1 658 ? -55.273 3.422 51.486 1.00 66.31 658 THR A CA 1
ATOM 5231 C C . THR A 1 658 ? -56.013 3.500 50.158 1.00 66.31 658 THR A C 1
ATOM 5233 O O . THR A 1 658 ? -57.098 2.941 49.991 1.00 66.31 658 THR A O 1
ATOM 5236 N N . LYS A 1 659 ? -55.368 4.164 49.190 1.00 63.56 659 LYS A N 1
ATOM 5237 C CA . LYS A 1 659 ? -55.743 4.160 47.768 1.00 63.56 659 LYS A CA 1
ATOM 5238 C C . LYS A 1 659 ? -55.076 3.015 46.974 1.00 63.56 659 LYS A C 1
ATOM 5240 O O . LYS A 1 659 ? -55.200 2.983 45.759 1.00 63.56 659 LYS A O 1
ATOM 5245 N N . ASN A 1 660 ? -54.334 2.105 47.623 1.00 69.44 660 ASN A N 1
ATOM 5246 C CA . ASN A 1 660 ? -53.563 1.054 46.946 1.00 69.44 660 ASN A CA 1
ATOM 5247 C C . ASN A 1 660 ? -54.318 -0.288 46.926 1.00 69.44 660 ASN A C 1
ATOM 5249 O O . ASN A 1 660 ? -54.544 -0.908 47.969 1.00 69.44 660 ASN A O 1
ATOM 5253 N N . ASP A 1 661 ? -54.615 -0.789 45.725 1.00 65.81 661 ASP A N 1
ATOM 5254 C CA . ASP A 1 661 ? -55.351 -2.041 45.506 1.00 65.81 661 ASP A CA 1
ATOM 5255 C C . ASP A 1 661 ? -54.666 -3.291 46.066 1.00 65.81 661 ASP A C 1
ATOM 5257 O O . ASP A 1 661 ? -55.341 -4.225 46.505 1.00 65.81 661 ASP A O 1
ATOM 5261 N N . LYS A 1 662 ? -53.329 -3.344 46.089 1.00 69.12 662 LYS A N 1
ATOM 5262 C CA . LYS A 1 662 ? -52.593 -4.486 46.656 1.00 69.12 662 LYS A CA 1
ATOM 5263 C C . LYS A 1 662 ? -52.762 -4.541 48.170 1.00 69.12 662 LYS A C 1
ATOM 5265 O O . LYS A 1 662 ? -53.036 -5.614 48.704 1.00 69.12 662 LYS A O 1
ATOM 5270 N N . LEU A 1 663 ? -52.660 -3.395 48.846 1.00 70.06 663 LEU A N 1
ATOM 5271 C CA . LEU A 1 663 ? -52.904 -3.287 50.288 1.00 70.06 663 LEU A CA 1
ATOM 5272 C C . LEU A 1 663 ? -54.365 -3.618 50.621 1.00 70.06 663 LEU A C 1
ATOM 5274 O O . LEU A 1 663 ? -54.622 -4.344 51.579 1.00 70.06 663 LEU A O 1
ATOM 5278 N N . ARG A 1 664 ? -55.307 -3.211 49.764 1.00 71.44 664 ARG A N 1
ATOM 5279 C CA . ARG A 1 664 ? -56.731 -3.554 49.886 1.00 71.44 664 ARG A CA 1
ATOM 5280 C C . ARG A 1 664 ? -57.006 -5.056 49.731 1.00 71.44 664 ARG A C 1
ATOM 5282 O O . ARG A 1 664 ? -57.767 -5.639 50.502 1.00 71.44 664 ARG A O 1
ATOM 5289 N N . ARG A 1 665 ? -56.376 -5.719 48.754 1.00 70.44 665 ARG A N 1
ATOM 5290 C CA . ARG A 1 665 ? -56.475 -7.183 48.562 1.00 70.44 665 ARG A CA 1
ATOM 5291 C C . ARG A 1 665 ? -55.831 -7.951 49.715 1.00 70.44 665 ARG A C 1
ATOM 5293 O O . ARG A 1 665 ? -56.353 -8.987 50.119 1.00 70.44 665 ARG A O 1
ATOM 5300 N N . TYR A 1 666 ? -54.735 -7.432 50.262 1.00 75.12 666 TYR A N 1
ATOM 5301 C CA . TYR A 1 666 ? -54.086 -7.991 51.445 1.00 75.12 666 TYR A CA 1
ATOM 5302 C C . TYR A 1 666 ? -54.964 -7.870 52.693 1.00 75.12 666 TYR A C 1
ATOM 5304 O O . TYR A 1 666 ? -55.156 -8.861 53.389 1.00 75.12 666 TYR A O 1
ATOM 5312 N N . GLU A 1 667 ? -55.585 -6.711 52.920 1.00 73.31 667 GLU A N 1
ATOM 5313 C CA . GLU A 1 667 ? -56.588 -6.521 53.973 1.00 73.31 667 GLU A CA 1
ATOM 5314 C C . GLU A 1 667 ? -57.751 -7.512 53.832 1.00 73.31 667 GLU A C 1
ATOM 5316 O O . GLU A 1 667 ? -58.130 -8.163 54.806 1.00 73.31 667 GLU A O 1
ATOM 5321 N N . LYS A 1 668 ? -58.286 -7.686 52.618 1.00 71.50 668 LYS A N 1
ATOM 5322 C CA . LYS A 1 668 ? -59.360 -8.655 52.352 1.00 71.50 668 LYS A CA 1
ATOM 5323 C C . LYS A 1 668 ? -58.925 -10.092 52.659 1.00 71.50 668 LYS A C 1
ATOM 5325 O O . LYS A 1 668 ? -59.691 -10.839 53.262 1.00 71.50 668 LYS A O 1
ATOM 5330 N N . GLY A 1 669 ? -57.699 -10.461 52.285 1.00 72.38 669 GLY A N 1
ATOM 5331 C CA . GLY A 1 669 ? -57.109 -11.760 52.611 1.00 72.38 669 GLY A CA 1
ATOM 5332 C C . GLY A 1 669 ? -56.942 -11.965 54.118 1.00 72.38 669 GLY A C 1
ATOM 5333 O O . GLY A 1 669 ? -57.328 -13.007 54.638 1.00 72.38 669 GLY A O 1
ATOM 5334 N N . LEU A 1 670 ? -56.449 -10.957 54.843 1.00 72.75 670 LEU A N 1
ATOM 5335 C CA . LEU A 1 670 ? -56.307 -11.024 56.300 1.00 72.75 670 LEU A CA 1
ATOM 5336 C C . LEU A 1 670 ? -57.663 -11.157 57.006 1.00 72.75 670 LEU A C 1
ATOM 5338 O O . LEU A 1 670 ? -57.806 -12.016 57.873 1.00 72.75 670 LEU A O 1
ATOM 5342 N N . ARG A 1 671 ? -58.674 -10.379 56.594 1.00 71.38 671 ARG A N 1
ATOM 5343 C CA . ARG A 1 671 ? -60.045 -10.477 57.127 1.00 71.38 671 ARG A CA 1
ATOM 5344 C C . ARG A 1 671 ? -60.683 -11.840 56.846 1.00 71.38 671 ARG A C 1
ATOM 5346 O O . ARG A 1 671 ? -61.356 -12.377 57.714 1.00 71.38 671 ARG A O 1
ATOM 5353 N N . PHE A 1 672 ? -60.444 -12.430 55.671 1.00 73.00 672 PHE A N 1
ATOM 5354 C CA . PHE A 1 672 ? -60.972 -13.756 55.321 1.00 73.00 672 PHE A CA 1
ATOM 5355 C C . PHE A 1 672 ? -60.473 -14.867 56.260 1.00 73.00 672 PHE A C 1
ATOM 5357 O O . PHE A 1 672 ? -61.212 -15.802 56.570 1.00 73.00 672 PHE A O 1
ATOM 5364 N N . PHE A 1 673 ? -59.227 -14.767 56.729 1.00 73.06 673 PHE A N 1
ATOM 5365 C CA . PHE A 1 673 ? -58.625 -15.753 57.628 1.00 73.06 673 PHE A CA 1
ATOM 5366 C C . PHE A 1 673 ? -58.684 -15.363 59.116 1.00 73.06 673 PHE A C 1
ATOM 5368 O O . PHE A 1 673 ? -58.323 -16.194 59.950 1.00 73.06 673 PHE A O 1
ATOM 5375 N N . GLN A 1 674 ? -59.172 -14.163 59.460 1.00 69.00 674 GLN A N 1
ATOM 5376 C CA . GLN A 1 674 ? -59.179 -13.613 60.824 1.00 69.00 674 GLN A CA 1
ATOM 5377 C C . GLN A 1 674 ? -59.894 -14.515 61.841 1.00 69.00 674 GLN A C 1
ATOM 5379 O O . GLN A 1 674 ? -59.416 -14.669 62.963 1.00 69.00 674 GLN A O 1
ATOM 5384 N N . ASP A 1 675 ? -60.994 -15.154 61.437 1.00 67.94 675 ASP A N 1
ATOM 5385 C CA . ASP A 1 675 ? -61.776 -16.037 62.315 1.00 67.94 675 ASP A CA 1
ATOM 5386 C C . ASP A 1 675 ? -61.214 -17.468 62.387 1.00 67.94 675 ASP A C 1
ATOM 5388 O O . ASP A 1 675 ? -61.610 -18.262 63.239 1.00 67.94 675 ASP A O 1
ATOM 5392 N N . ARG A 1 676 ? -60.303 -17.826 61.472 1.00 73.50 676 ARG A N 1
ATOM 5393 C CA . ARG A 1 676 ? -59.784 -19.196 61.306 1.00 73.50 676 ARG A CA 1
ATOM 5394 C C . ARG A 1 676 ? -58.381 -19.370 61.867 1.00 73.50 676 ARG A C 1
ATOM 5396 O O . ARG A 1 676 ? -58.018 -20.475 62.261 1.00 73.50 676 ARG A O 1
ATOM 5403 N N . VAL A 1 677 ? -57.582 -18.306 61.866 1.00 74.88 677 VAL A N 1
ATOM 5404 C CA . VAL A 1 677 ? -56.177 -18.334 62.273 1.00 74.88 677 VAL A CA 1
ATOM 5405 C C . VAL A 1 677 ? -55.854 -17.053 63.047 1.00 74.88 677 VAL A C 1
ATOM 5407 O O . VAL A 1 677 ? -56.153 -15.964 62.557 1.00 74.88 677 VAL A O 1
ATOM 5410 N N . PRO A 1 678 ? -55.198 -17.141 64.222 1.00 76.44 678 PRO A N 1
ATOM 5411 C CA . PRO A 1 678 ? -54.726 -15.962 64.937 1.00 76.44 678 PRO A CA 1
ATOM 5412 C C . PRO A 1 678 ? -53.836 -15.085 64.053 1.00 76.44 678 PRO A C 1
ATOM 5414 O O . PRO A 1 678 ? -52.942 -15.587 63.366 1.00 76.44 678 PRO A O 1
ATOM 5417 N N . LEU A 1 679 ? -54.036 -13.765 64.115 1.00 68.38 679 LEU A N 1
ATOM 5418 C CA . LEU A 1 679 ? -53.313 -12.798 63.282 1.00 68.38 679 LEU A CA 1
ATOM 5419 C C . LEU A 1 679 ? -51.785 -12.936 63.415 1.00 68.38 679 LEU A C 1
ATOM 5421 O O . LEU A 1 679 ? -51.071 -12.840 62.423 1.00 68.38 679 LEU A O 1
ATOM 5425 N N . SER A 1 680 ? -51.288 -13.250 64.616 1.00 67.00 680 SER A N 1
ATOM 5426 C CA . SER A 1 680 ? -49.862 -13.482 64.885 1.00 67.00 680 SER A CA 1
ATOM 5427 C C . SER A 1 680 ? -49.262 -14.638 64.083 1.00 67.00 680 SER A C 1
ATOM 5429 O O . SER A 1 680 ? -48.080 -14.602 63.764 1.00 67.00 680 SER A O 1
ATOM 5431 N N . VAL A 1 681 ? -50.063 -15.648 63.735 1.00 72.19 681 VAL A N 1
ATOM 5432 C CA . VAL A 1 681 ? -49.647 -16.787 62.905 1.00 72.19 681 VAL A CA 1
ATOM 5433 C C . VAL A 1 681 ? -49.842 -16.457 61.427 1.00 72.19 681 VAL A C 1
ATOM 5435 O O . VAL A 1 681 ? -48.980 -16.763 60.606 1.00 72.19 681 VAL A O 1
ATOM 5438 N N . LEU A 1 682 ? -50.935 -15.776 61.081 1.00 73.06 682 LEU A N 1
ATOM 5439 C CA . LEU A 1 682 ? -51.263 -15.402 59.706 1.00 73.06 682 LEU A CA 1
ATOM 5440 C C . LEU A 1 682 ? -50.224 -14.450 59.087 1.00 73.06 682 LEU A C 1
ATOM 5442 O O . LEU A 1 682 ? -49.840 -14.630 57.935 1.00 73.06 682 LEU A O 1
ATOM 5446 N N . VAL A 1 683 ? -49.710 -13.491 59.865 1.00 69.81 683 VAL A N 1
ATOM 5447 C CA . VAL A 1 683 ? -48.702 -12.501 59.428 1.00 69.81 683 VAL A CA 1
ATOM 5448 C C . VAL A 1 683 ? -47.326 -13.138 59.159 1.00 69.81 683 VAL A C 1
ATOM 5450 O O . VAL A 1 683 ? -46.496 -12.542 58.477 1.00 69.81 683 VAL A O 1
ATOM 5453 N N . THR A 1 684 ? -47.083 -14.377 59.610 1.00 70.62 684 THR A N 1
ATOM 5454 C CA . THR A 1 684 ? -45.839 -15.113 59.302 1.00 70.62 684 THR A CA 1
ATOM 5455 C C . THR A 1 684 ? -45.813 -15.694 57.879 1.00 70.62 684 THR A C 1
ATOM 5457 O O . THR A 1 684 ? -44.749 -16.090 57.389 1.00 70.62 684 THR A O 1
ATOM 5460 N N . ALA A 1 685 ? -46.967 -15.765 57.202 1.00 68.94 685 ALA A N 1
ATOM 5461 C CA . ALA A 1 685 ? -47.094 -16.311 55.854 1.00 68.94 685 ALA A CA 1
ATOM 5462 C C . ALA A 1 685 ? -46.850 -15.239 54.767 1.00 68.94 685 ALA A C 1
ATOM 5464 O O . ALA A 1 685 ? -47.107 -14.055 54.986 1.00 68.94 685 ALA A O 1
ATOM 5465 N N . PRO A 1 686 ? -46.377 -15.619 53.559 1.00 70.94 686 PRO A N 1
ATOM 5466 C CA . PRO A 1 686 ? -46.153 -14.657 52.483 1.00 70.94 686 PRO A CA 1
ATOM 5467 C C . PRO A 1 686 ? -47.462 -13.978 52.058 1.00 70.94 686 PRO A C 1
ATOM 5469 O O . PRO A 1 686 ? -48.430 -14.663 51.721 1.00 70.94 686 PRO A O 1
ATOM 5472 N N . ALA A 1 687 ? -47.467 -12.645 51.958 1.00 68.19 687 ALA A N 1
ATOM 5473 C CA . ALA A 1 687 ? -48.646 -11.872 51.553 1.00 68.19 687 ALA A CA 1
ATOM 5474 C C . ALA A 1 687 ? -49.233 -12.325 50.202 1.00 68.19 687 ALA A C 1
ATOM 5476 O O . ALA A 1 687 ? -50.448 -12.420 50.051 1.00 68.19 687 ALA A O 1
ATOM 5477 N N . SER A 1 688 ? -48.384 -12.692 49.235 1.00 66.44 688 SER A N 1
ATOM 5478 C CA . SER A 1 688 ? -48.817 -13.242 47.943 1.00 66.44 688 SER A CA 1
ATOM 5479 C C . SER A 1 688 ? -49.513 -14.596 48.070 1.00 66.44 688 SER A C 1
ATOM 5481 O O . SER A 1 688 ? -50.409 -14.882 47.289 1.00 66.44 688 SER A O 1
ATOM 5483 N N . SER A 1 689 ? -49.132 -15.419 49.049 1.00 68.50 689 SER A N 1
ATOM 5484 C CA . SER A 1 689 ? -49.756 -16.721 49.304 1.00 68.50 689 SER A CA 1
ATOM 5485 C C . SER A 1 689 ? -51.090 -16.563 50.020 1.00 68.50 689 SER A C 1
ATOM 5487 O O . SER A 1 689 ? -52.033 -17.250 49.665 1.00 68.50 689 SER A O 1
ATOM 5489 N N . ILE A 1 690 ? -51.206 -15.607 50.947 1.00 71.88 690 ILE A N 1
ATOM 5490 C CA . ILE A 1 690 ? -52.484 -15.255 51.588 1.00 71.88 690 ILE A CA 1
ATOM 5491 C C . ILE A 1 690 ? -53.471 -14.734 50.537 1.00 71.88 690 ILE A C 1
ATOM 5493 O O . ILE A 1 690 ? -54.617 -15.170 50.498 1.00 71.88 690 ILE A O 1
ATOM 5497 N N . ILE A 1 691 ? -53.010 -13.860 49.636 1.00 68.56 691 ILE A N 1
ATOM 5498 C CA . ILE A 1 691 ? -53.820 -13.341 48.525 1.00 68.56 691 ILE A CA 1
ATOM 5499 C C . ILE A 1 691 ? -54.168 -14.461 47.531 1.00 68.56 691 ILE A C 1
ATOM 5501 O O . ILE A 1 691 ? -55.306 -14.553 47.089 1.00 68.56 691 ILE A O 1
ATOM 5505 N N . LYS A 1 692 ? -53.209 -15.330 47.187 1.00 65.94 692 LYS A N 1
ATOM 5506 C CA . LYS A 1 692 ? -53.405 -16.434 46.235 1.00 65.94 692 LYS A CA 1
ATOM 5507 C C . LYS A 1 692 ? -54.309 -17.535 46.784 1.00 65.94 692 LYS A C 1
ATOM 5509 O O . LYS A 1 692 ? -55.106 -18.050 46.020 1.00 65.94 692 LYS A O 1
ATOM 5514 N N . GLU A 1 693 ? -54.214 -17.884 48.066 1.00 67.06 693 GLU A N 1
ATOM 5515 C CA . GLU A 1 693 ? -55.071 -18.890 48.712 1.00 67.06 693 GLU A CA 1
ATOM 5516 C C . GLU A 1 693 ? -56.467 -18.362 49.029 1.00 67.06 693 GLU A C 1
ATOM 5518 O O . GLU A 1 693 ? -57.438 -19.097 48.893 1.00 67.06 693 GLU A O 1
ATOM 5523 N N . ALA A 1 694 ? -56.606 -17.069 49.334 1.00 62.62 694 ALA A N 1
ATOM 5524 C CA . ALA A 1 694 ? -57.920 -16.426 49.351 1.00 62.62 694 ALA A CA 1
ATOM 5525 C C . ALA A 1 694 ? -58.616 -16.471 47.970 1.00 62.62 694 ALA A C 1
ATOM 5527 O O . ALA A 1 694 ? -59.835 -16.340 47.906 1.00 62.62 694 ALA A O 1
ATOM 5528 N N . ASN A 1 695 ? -57.850 -16.691 46.890 1.00 61.09 695 ASN A N 1
ATOM 5529 C CA . ASN A 1 695 ? -58.316 -16.729 45.501 1.00 61.09 695 ASN A CA 1
ATOM 5530 C C . ASN A 1 695 ? -58.181 -18.120 44.823 1.00 61.09 695 ASN A C 1
ATOM 5532 O O . ASN A 1 695 ? -58.529 -18.260 43.651 1.00 61.09 695 ASN A O 1
ATOM 5536 N N . ARG A 1 696 ? -57.659 -19.159 45.500 1.00 50.84 696 ARG A N 1
ATOM 5537 C CA . ARG A 1 696 ? -57.463 -20.510 44.932 1.00 50.84 696 ARG A CA 1
ATOM 5538 C C . ARG A 1 696 ? -58.716 -21.344 45.171 1.00 50.84 696 ARG A C 1
ATOM 5540 O O . ARG A 1 696 ? -58.916 -21.909 46.239 1.00 50.84 696 ARG A O 1
ATOM 5547 N N . GLY A 1 697 ? -59.553 -21.422 44.148 1.00 51.81 697 GLY A N 1
ATOM 5548 C CA . GLY A 1 697 ? -60.803 -22.182 44.185 1.00 51.81 697 GLY A CA 1
ATOM 5549 C C . GLY A 1 697 ? -61.700 -21.977 42.968 1.00 51.81 697 GLY A C 1
ATOM 5550 O O . GLY A 1 697 ? -62.654 -22.726 42.795 1.00 51.81 697 GLY A O 1
ATOM 5551 N N . ASP A 1 698 ? -61.384 -21.021 42.097 1.00 48.62 698 ASP A N 1
ATOM 5552 C CA . ASP A 1 698 ? -62.173 -20.768 40.898 1.00 48.62 698 ASP A CA 1
ATOM 5553 C C . ASP A 1 698 ? -61.726 -21.659 39.725 1.00 48.62 698 ASP A C 1
ATOM 5555 O O . ASP A 1 698 ? -60.721 -21.417 39.060 1.00 48.62 698 ASP A O 1
ATOM 5559 N N . VAL A 1 699 ? -62.513 -22.704 39.447 1.00 50.56 699 VAL A N 1
ATOM 5560 C CA . VAL A 1 699 ? -62.415 -23.582 38.255 1.00 50.56 699 VAL A CA 1
ATOM 5561 C C . VAL A 1 699 ? -62.804 -22.831 36.959 1.00 50.56 699 VAL A C 1
ATOM 5563 O O . VAL A 1 699 ? -62.780 -23.383 35.865 1.00 50.56 699 VAL A O 1
ATOM 5566 N N . SER A 1 700 ? -63.141 -21.546 37.063 1.00 53.22 700 SER A N 1
ATOM 5567 C CA . SER A 1 700 ? -63.552 -20.652 35.979 1.00 53.22 700 SER A CA 1
ATOM 5568 C C . SER A 1 700 ? -62.393 -19.979 35.227 1.00 53.22 700 SER A C 1
ATOM 5570 O O . SER A 1 700 ? -62.658 -19.283 34.252 1.00 53.22 700 SER A O 1
ATOM 5572 N N . ILE A 1 701 ? -61.132 -20.182 35.636 1.00 57.53 701 ILE A N 1
ATOM 5573 C CA . ILE A 1 701 ? -59.962 -19.494 35.059 1.00 57.53 701 ILE A CA 1
ATOM 5574 C C . ILE A 1 701 ? -59.516 -20.184 33.754 1.00 57.53 701 ILE A C 1
ATOM 5576 O O . ILE A 1 701 ? -58.764 -21.163 33.751 1.00 57.53 701 ILE A O 1
ATOM 5580 N N . THR A 1 702 ? -59.990 -19.661 32.627 1.00 66.38 702 THR A N 1
ATOM 5581 C CA . THR A 1 702 ? -59.673 -20.082 31.251 1.00 66.38 702 THR A CA 1
ATOM 5582 C C . THR A 1 702 ? -58.303 -19.568 30.782 1.00 66.38 702 THR A C 1
ATOM 5584 O O . THR A 1 702 ? -57.694 -18.722 31.436 1.00 66.38 702 THR A O 1
ATOM 5587 N N . ALA A 1 703 ? -57.805 -20.021 29.620 1.00 64.31 703 ALA A N 1
ATOM 5588 C CA . ALA A 1 703 ? -56.606 -19.438 28.996 1.00 64.31 703 ALA A CA 1
ATOM 5589 C C . ALA A 1 703 ? -56.717 -17.908 28.804 1.00 64.31 703 ALA A C 1
ATOM 5591 O O . ALA A 1 703 ? -55.714 -17.209 28.885 1.00 64.31 703 ALA A O 1
ATOM 5592 N N . ILE A 1 704 ? -57.939 -17.374 28.650 1.00 68.75 704 ILE A N 1
ATOM 5593 C CA . ILE A 1 704 ? -58.227 -15.928 28.582 1.00 68.75 704 ILE A CA 1
ATOM 5594 C C . ILE A 1 704 ? -58.021 -15.234 29.936 1.00 68.75 704 ILE A C 1
ATOM 5596 O O . ILE A 1 704 ? -57.728 -14.047 29.974 1.00 68.75 704 ILE A O 1
ATOM 5600 N N . ASP A 1 705 ? -58.164 -15.936 31.054 1.00 67.38 705 ASP A N 1
ATOM 5601 C CA . ASP A 1 705 ? -57.960 -15.355 32.383 1.00 67.38 705 ASP A CA 1
ATOM 5602 C C . ASP A 1 705 ? -56.474 -15.333 32.771 1.00 67.38 705 ASP A C 1
ATOM 5604 O O . ASP A 1 705 ? -56.051 -14.461 33.524 1.00 67.38 705 ASP A O 1
ATOM 5608 N N . ARG A 1 706 ? -55.659 -16.228 32.191 1.00 72.94 706 ARG A N 1
ATOM 5609 C CA . ARG A 1 706 ? -54.196 -16.258 32.376 1.00 72.94 706 ARG A CA 1
ATOM 5610 C C . ARG A 1 706 ? -53.433 -15.237 31.528 1.00 72.94 706 ARG A C 1
ATOM 5612 O O . ARG A 1 706 ? -52.271 -14.976 31.819 1.00 72.94 706 ARG A O 1
ATOM 5619 N N . ILE A 1 707 ? -54.051 -14.612 30.519 1.00 77.62 707 ILE A N 1
ATOM 5620 C CA . ILE A 1 707 ? -53.355 -13.596 29.704 1.00 77.62 707 ILE A CA 1
ATOM 5621 C C . ILE A 1 707 ? -52.980 -12.348 30.520 1.00 77.62 707 ILE A C 1
ATOM 5623 O O . ILE A 1 707 ? -51.958 -11.729 30.233 1.00 77.62 707 ILE A O 1
ATOM 5627 N N . GLU A 1 708 ? -53.743 -12.011 31.569 1.00 70.00 708 GLU A N 1
ATOM 5628 C CA . GLU A 1 708 ? -53.396 -10.916 32.492 1.00 70.00 708 GLU A CA 1
ATOM 5629 C C . GLU A 1 708 ? -52.126 -11.236 33.293 1.00 70.00 708 GLU A C 1
ATOM 5631 O O . GLU A 1 708 ? -51.284 -10.359 33.492 1.00 70.00 708 GLU A O 1
ATOM 5636 N N . ASP A 1 709 ? -51.935 -12.503 33.679 1.00 71.12 709 ASP A N 1
ATOM 5637 C CA . ASP A 1 709 ? -50.720 -12.969 34.362 1.00 71.12 709 ASP A CA 1
ATOM 5638 C C . ASP A 1 709 ? -49.480 -12.886 33.451 1.00 71.12 709 ASP A C 1
ATOM 5640 O O . ASP A 1 709 ? -48.353 -12.775 33.940 1.00 71.12 709 ASP A O 1
ATOM 5644 N N . TYR A 1 710 ? -49.678 -12.895 32.126 1.00 76.19 710 TYR A N 1
ATOM 5645 C CA . TYR A 1 710 ? -48.635 -12.672 31.117 1.00 76.19 710 TYR A CA 1
ATOM 5646 C C . TYR A 1 710 ? -48.446 -11.191 30.749 1.00 76.19 710 TYR A C 1
ATOM 5648 O O . TYR A 1 710 ? -47.602 -10.878 29.909 1.00 76.19 710 TYR A O 1
ATOM 5656 N N . GLY A 1 711 ? -49.187 -10.280 31.393 1.00 71.62 711 GLY A N 1
ATOM 5657 C CA . GLY A 1 711 ? -49.106 -8.835 31.171 1.00 71.62 711 GLY A CA 1
ATOM 5658 C C . GLY A 1 711 ? -49.928 -8.323 29.984 1.00 71.62 711 GLY A C 1
ATOM 5659 O O . GLY A 1 711 ? -49.705 -7.197 29.543 1.00 71.62 711 GLY A O 1
ATOM 5660 N N . CYS A 1 712 ? -50.857 -9.121 29.450 1.00 77.69 712 CYS A N 1
ATOM 5661 C CA . CYS A 1 712 ? -51.733 -8.720 28.349 1.00 77.69 712 CYS A CA 1
ATOM 5662 C C . CYS A 1 712 ? -53.009 -8.036 28.862 1.00 77.69 712 CYS A C 1
ATOM 5664 O O . CYS A 1 712 ? -53.571 -8.420 29.888 1.00 77.69 712 CYS A O 1
ATOM 5666 N N . ASP A 1 713 ? -53.511 -7.051 28.114 1.00 78.81 713 ASP A N 1
ATOM 5667 C CA . ASP A 1 713 ? -54.760 -6.364 28.445 1.00 78.81 713 ASP A CA 1
ATOM 5668 C C . ASP A 1 713 ? -55.964 -7.189 27.976 1.00 78.81 713 ASP A C 1
ATOM 5670 O O . ASP A 1 713 ? -56.285 -7.258 26.785 1.00 78.81 713 ASP A O 1
ATOM 5674 N N . LYS A 1 714 ? -56.660 -7.798 28.936 1.00 76.31 714 LYS A N 1
ATOM 5675 C CA . LYS A 1 714 ? -57.850 -8.614 28.686 1.00 76.31 714 LYS A CA 1
ATOM 5676 C C . LYS A 1 714 ? -58.989 -7.831 28.039 1.00 76.31 714 LYS A C 1
ATOM 5678 O O . LYS A 1 714 ? -59.693 -8.376 27.187 1.00 76.31 714 LYS A O 1
ATOM 5683 N N . SER A 1 715 ? -59.178 -6.566 28.416 1.00 74.56 715 SER A N 1
ATOM 5684 C CA . SER A 1 715 ? -60.268 -5.738 27.891 1.00 74.56 715 SER A CA 1
ATOM 5685 C C . SER A 1 715 ? -60.071 -5.453 26.402 1.00 74.56 715 SER A C 1
ATOM 5687 O O . SER A 1 715 ? -60.995 -5.621 25.600 1.00 74.56 715 SER A O 1
ATOM 5689 N N . ARG A 1 716 ? -58.829 -5.148 26.013 1.00 78.44 716 ARG A N 1
ATOM 5690 C CA . ARG A 1 716 ? -58.441 -4.929 24.619 1.00 78.44 716 ARG A CA 1
ATOM 5691 C C . ARG A 1 716 ? -58.444 -6.226 23.809 1.00 78.44 716 ARG A C 1
ATOM 5693 O O . ARG A 1 716 ? -58.917 -6.231 22.678 1.00 78.44 716 ARG A O 1
ATOM 5700 N N . PHE A 1 717 ? -57.999 -7.338 24.393 1.00 84.38 717 PHE A N 1
ATOM 5701 C CA . PHE A 1 717 ? -57.964 -8.657 23.746 1.00 84.38 717 PHE A CA 1
ATOM 5702 C C . PHE A 1 717 ? -59.342 -9.155 23.281 1.00 84.38 717 PHE A C 1
ATOM 5704 O O . PHE A 1 717 ? -59.482 -9.754 22.209 1.00 84.38 717 PHE A O 1
ATOM 5711 N N . VAL A 1 718 ? -60.386 -8.902 24.074 1.00 79.19 718 VAL A N 1
ATOM 5712 C CA . VAL A 1 718 ? -61.756 -9.291 23.714 1.00 79.19 718 VAL A CA 1
ATOM 5713 C C . VAL A 1 718 ? -62.332 -8.361 22.641 1.00 79.19 718 VAL A C 1
ATOM 5715 O O . VAL A 1 718 ? -62.978 -8.851 21.715 1.00 79.19 718 VAL A O 1
ATOM 5718 N N . GLY A 1 719 ? -62.079 -7.051 22.728 1.00 76.75 719 GLY A N 1
ATOM 5719 C CA . GLY A 1 719 ? -62.685 -6.044 21.848 1.00 76.75 719 GLY A CA 1
ATOM 5720 C C . GLY A 1 719 ? -62.034 -5.879 20.469 1.00 76.75 719 GLY A C 1
ATOM 5721 O O . GLY A 1 719 ? -62.732 -5.552 19.513 1.00 76.75 719 GLY A O 1
ATOM 5722 N N . ASP A 1 720 ? -60.730 -6.120 20.347 1.00 87.06 720 ASP A N 1
ATOM 5723 C CA . ASP A 1 720 ? -59.940 -5.813 19.149 1.00 87.06 720 ASP A CA 1
ATOM 5724 C C . ASP A 1 720 ? -59.405 -7.101 18.499 1.00 87.06 720 ASP A C 1
ATOM 5726 O O . ASP A 1 720 ? -58.598 -7.827 19.082 1.00 87.06 720 ASP A O 1
ATOM 5730 N N . ALA A 1 721 ? -59.878 -7.406 17.287 1.00 82.88 721 ALA A N 1
ATOM 5731 C CA . ALA A 1 721 ? -59.506 -8.618 16.556 1.00 82.88 721 ALA A CA 1
ATOM 5732 C C . ALA A 1 721 ? -58.046 -8.606 16.065 1.00 82.88 721 ALA A C 1
ATOM 5734 O O . ALA A 1 721 ? -57.410 -9.662 16.005 1.00 82.88 721 ALA A O 1
ATOM 5735 N N . GLU A 1 722 ? -57.504 -7.430 15.747 1.00 83.88 722 GLU A N 1
ATOM 5736 C CA . GLU A 1 722 ? -56.121 -7.273 15.296 1.00 83.88 722 GLU A CA 1
ATOM 5737 C C . GLU A 1 722 ? -55.170 -7.450 16.481 1.00 83.88 722 GLU A C 1
ATOM 5739 O O . GLU A 1 722 ? -54.284 -8.308 16.446 1.00 83.88 722 GLU A O 1
ATOM 5744 N N . TYR A 1 723 ? -55.437 -6.749 17.591 1.00 87.69 723 TYR A N 1
ATOM 5745 C CA . TYR A 1 723 ? -54.685 -6.926 18.836 1.00 87.69 723 TYR A CA 1
ATOM 5746 C C . TYR A 1 723 ? -54.753 -8.370 19.341 1.00 87.69 723 TYR A C 1
ATOM 5748 O O . TYR A 1 723 ? -53.743 -8.905 19.794 1.00 87.69 723 TYR A O 1
ATOM 5756 N N . ARG A 1 724 ? -55.906 -9.038 19.226 1.00 90.75 724 ARG A N 1
ATOM 5757 C CA . ARG A 1 724 ? -56.059 -10.450 19.603 1.00 90.75 724 ARG A CA 1
ATOM 5758 C C . ARG A 1 724 ? -55.153 -11.364 18.787 1.00 90.75 724 ARG A C 1
ATOM 5760 O O . ARG A 1 724 ? -54.474 -12.209 19.363 1.00 90.75 724 ARG A O 1
ATOM 5767 N N . THR A 1 725 ? -55.131 -11.182 17.470 1.00 86.31 725 THR A N 1
ATOM 5768 C CA . THR A 1 725 ? -54.321 -12.002 16.560 1.00 86.31 725 THR A CA 1
ATOM 5769 C C . THR A 1 725 ? -52.835 -11.826 16.852 1.00 86.31 725 THR A C 1
ATOM 5771 O O . THR A 1 725 ? -52.132 -12.810 17.079 1.00 86.31 725 THR A O 1
ATOM 5774 N N . VAL A 1 726 ? -52.378 -10.576 16.967 1.00 87.88 726 VAL A N 1
ATOM 5775 C CA . VAL A 1 726 ? -50.987 -10.250 17.321 1.00 87.88 726 VAL A CA 1
ATOM 5776 C C . VAL A 1 726 ? -50.624 -10.786 18.707 1.00 87.88 726 VAL A C 1
ATOM 5778 O O . VAL A 1 726 ? -49.546 -11.344 18.884 1.00 87.88 726 VAL A O 1
ATOM 5781 N N . THR A 1 727 ? -51.528 -10.683 19.685 1.00 89.12 727 THR A N 1
ATOM 5782 C CA . THR A 1 727 ? -51.289 -11.185 21.047 1.00 89.12 727 THR A CA 1
ATOM 5783 C C . THR A 1 727 ? -51.157 -12.705 21.068 1.00 89.12 727 THR A C 1
ATOM 5785 O O . THR A 1 727 ? -50.253 -13.216 21.715 1.00 89.12 727 THR A O 1
ATOM 5788 N N . ILE A 1 728 ? -52.014 -13.444 20.356 1.00 90.25 728 ILE A N 1
ATOM 5789 C CA . ILE A 1 728 ? -51.938 -14.914 20.306 1.00 90.25 728 ILE A CA 1
ATOM 5790 C C . ILE A 1 728 ? -50.627 -15.371 19.655 1.00 90.25 728 ILE A C 1
ATOM 5792 O O . ILE A 1 728 ? -49.980 -16.279 20.174 1.00 90.25 728 ILE A O 1
ATOM 5796 N N . ILE A 1 729 ? -50.199 -14.711 18.575 1.00 89.56 729 ILE A N 1
ATOM 5797 C CA . ILE A 1 729 ? -48.907 -14.987 17.932 1.00 89.56 729 ILE A CA 1
ATOM 5798 C C . ILE A 1 729 ? -47.749 -14.648 18.887 1.00 89.56 729 ILE A C 1
ATOM 5800 O O . ILE A 1 729 ? -46.881 -15.488 19.110 1.00 89.56 729 ILE A O 1
ATOM 5804 N N . GLY A 1 730 ? -47.780 -13.488 19.548 1.00 88.75 730 GLY A N 1
ATOM 5805 C CA . GLY A 1 730 ? -46.759 -13.085 20.526 1.00 88.75 730 GLY A CA 1
ATOM 5806 C C . GLY A 1 730 ? -46.728 -13.944 21.799 1.00 88.75 730 GLY A C 1
ATOM 5807 O O . GLY A 1 730 ? -45.702 -14.043 22.466 1.00 88.75 730 GLY A O 1
ATOM 5808 N N . LEU A 1 731 ? -47.823 -14.623 22.158 1.00 88.31 731 LEU A N 1
ATOM 5809 C CA . LEU A 1 731 ? -47.813 -15.627 23.229 1.00 88.31 731 LEU A CA 1
ATOM 5810 C C . LEU A 1 731 ? -47.022 -16.882 22.832 1.00 88.31 731 LEU A C 1
ATOM 5812 O O . LEU A 1 731 ? -46.483 -17.547 23.718 1.00 88.31 731 LEU A O 1
ATOM 5816 N N . ALA A 1 732 ? -46.928 -17.193 21.535 1.00 90.12 732 ALA A N 1
ATOM 5817 C CA . ALA A 1 732 ? -46.149 -18.320 21.027 1.00 90.12 732 ALA A CA 1
ATOM 5818 C C . ALA A 1 732 ? -44.628 -18.056 21.033 1.00 90.12 732 ALA A C 1
ATOM 5820 O O . ALA A 1 732 ? -43.846 -19.010 21.046 1.00 90.12 732 ALA A O 1
ATOM 5821 N N . GLU A 1 733 ? -44.201 -16.790 21.096 1.00 89.56 733 GLU A N 1
ATOM 5822 C CA . GLU A 1 733 ? -42.803 -16.348 21.224 1.00 89.56 733 GLU A CA 1
ATOM 5823 C C . GLU A 1 733 ? -42.278 -16.564 22.655 1.00 89.56 733 GLU A C 1
ATOM 5825 O O . GLU A 1 733 ? -42.079 -15.644 23.452 1.00 89.56 733 GLU A O 1
ATOM 5830 N N . THR A 1 734 ? -42.136 -17.829 23.047 1.00 86.50 734 THR A N 1
ATOM 5831 C CA . THR A 1 734 ? -41.762 -18.190 24.414 1.00 86.50 734 THR A CA 1
ATOM 5832 C C . THR A 1 734 ? -41.075 -19.545 24.502 1.00 86.50 734 THR A C 1
ATOM 5834 O O . THR A 1 734 ? -41.376 -20.478 23.754 1.00 86.50 734 THR A O 1
ATOM 5837 N N . GLU A 1 735 ? -40.211 -19.701 25.502 1.00 85.12 735 GLU A N 1
ATOM 5838 C CA . GLU A 1 735 ? -39.655 -20.995 25.910 1.00 85.12 735 GLU A CA 1
ATOM 5839 C C . GLU A 1 735 ? -40.643 -21.817 26.762 1.00 85.12 735 GLU A C 1
ATOM 5841 O O . GLU A 1 735 ? -40.562 -23.044 26.803 1.00 85.12 735 GLU A O 1
ATOM 5846 N N . ASN A 1 736 ? -41.619 -21.171 27.414 1.00 85.81 736 ASN A N 1
ATOM 5847 C CA . ASN A 1 736 ? -42.517 -21.822 28.370 1.00 85.81 736 ASN A CA 1
ATOM 5848 C C . ASN A 1 736 ? -43.588 -22.678 27.670 1.00 85.81 736 ASN A C 1
ATOM 5850 O O . ASN A 1 736 ? -44.428 -22.173 26.927 1.00 85.81 736 ASN A O 1
ATOM 5854 N N . GLU A 1 737 ? -43.590 -23.980 27.954 1.00 83.38 737 GLU A N 1
ATOM 5855 C CA . GLU A 1 737 ? -44.494 -24.955 27.333 1.00 83.38 737 GLU A CA 1
ATOM 5856 C C . GLU A 1 737 ? -45.975 -24.716 27.673 1.00 83.38 737 GLU A C 1
ATOM 5858 O O . GLU A 1 737 ? -46.825 -24.876 26.800 1.00 83.38 737 GLU A O 1
ATOM 5863 N N . GLN A 1 738 ? -46.292 -24.232 28.882 1.00 83.12 738 GLN A N 1
ATOM 5864 C CA . GLN A 1 738 ? -47.669 -23.892 29.262 1.00 83.12 738 GLN A CA 1
ATOM 5865 C C . GLN A 1 738 ? -48.179 -22.663 28.505 1.00 83.12 738 GLN A C 1
ATOM 5867 O O . GLN A 1 738 ? -49.321 -22.647 28.060 1.00 83.12 738 GLN A O 1
ATOM 5872 N N . ARG A 1 739 ? -47.332 -21.643 28.328 1.00 87.06 739 ARG A N 1
ATOM 5873 C CA . ARG A 1 739 ? -47.707 -20.421 27.602 1.00 87.06 739 ARG A CA 1
ATOM 5874 C C . ARG A 1 739 ? -47.916 -20.704 26.110 1.00 87.06 739 ARG A C 1
ATOM 5876 O O . ARG A 1 739 ? -48.849 -20.173 25.517 1.00 87.06 739 ARG A O 1
ATOM 5883 N N . PHE A 1 740 ? -47.106 -21.591 25.529 1.00 90.56 740 PHE A N 1
ATOM 5884 C CA . PHE A 1 740 ? -47.306 -22.068 24.159 1.00 90.56 740 PHE A CA 1
ATOM 5885 C C . PHE A 1 740 ? -48.582 -22.920 24.019 1.00 90.56 740 PHE A C 1
ATOM 5887 O O . PHE A 1 740 ? -49.326 -22.748 23.058 1.00 90.56 740 PHE A O 1
ATOM 5894 N N . ALA A 1 741 ? -48.883 -23.791 24.990 1.00 86.25 741 ALA A N 1
ATOM 5895 C CA . ALA A 1 741 ? -50.132 -24.558 25.011 1.00 86.25 741 ALA A CA 1
ATOM 5896 C C . ALA A 1 741 ? -51.372 -23.651 25.120 1.00 86.25 741 ALA A C 1
ATOM 5898 O O . ALA A 1 741 ? -52.343 -23.851 24.392 1.00 86.25 741 ALA A O 1
ATOM 5899 N N . ASP A 1 742 ? -51.309 -22.615 25.961 1.00 86.31 742 ASP A N 1
ATOM 5900 C CA . ASP A 1 742 ? -52.364 -21.605 26.080 1.00 86.31 742 ASP A CA 1
ATOM 5901 C C . ASP A 1 742 ? -52.530 -20.816 24.763 1.00 86.31 742 ASP A C 1
ATOM 5903 O O . ASP A 1 742 ? -53.655 -20.535 24.349 1.00 86.31 742 ASP A O 1
ATOM 5907 N N . ALA A 1 743 ? -51.437 -20.510 24.049 1.00 90.62 743 ALA A N 1
ATOM 5908 C CA . ALA A 1 743 ? -51.495 -19.883 22.726 1.00 90.62 743 ALA A CA 1
ATOM 5909 C C . ALA A 1 743 ? -52.191 -20.779 21.684 1.00 90.62 743 ALA A C 1
ATOM 5911 O O . ALA A 1 743 ? -53.028 -20.287 20.929 1.00 90.62 743 ALA A O 1
ATOM 5912 N N . LEU A 1 744 ? -51.909 -22.089 21.674 1.00 89.31 744 LEU A N 1
ATOM 5913 C CA . LEU A 1 744 ? -52.582 -23.060 20.798 1.00 89.31 744 LEU A CA 1
ATOM 5914 C C . LEU A 1 744 ? -54.084 -23.179 21.108 1.00 89.31 744 LEU A C 1
ATOM 5916 O O . LEU A 1 744 ? -54.903 -23.208 20.187 1.00 89.31 744 LEU A O 1
ATOM 5920 N N . GLU A 1 745 ? -54.461 -23.198 22.392 1.00 88.12 745 GLU A N 1
ATOM 5921 C CA . GLU A 1 745 ? -55.868 -23.205 22.821 1.00 88.12 745 GLU A CA 1
ATOM 5922 C C . GLU A 1 745 ? -56.600 -21.949 22.321 1.00 88.12 745 GLU A C 1
ATOM 5924 O O . GLU A 1 745 ? -57.694 -22.033 21.754 1.00 88.12 745 GLU A O 1
ATOM 5929 N N . LEU A 1 746 ? -55.976 -20.776 22.476 1.00 88.50 746 LEU A N 1
ATOM 5930 C CA . LEU A 1 746 ? -56.529 -19.507 22.006 1.00 88.50 746 LEU A CA 1
ATOM 5931 C C . LEU A 1 746 ? -56.595 -19.444 20.473 1.00 88.50 746 LEU A C 1
ATOM 5933 O O . LEU A 1 746 ? -57.610 -19.005 19.934 1.00 88.50 746 LEU A O 1
ATOM 5937 N N . ALA A 1 747 ? -55.574 -19.918 19.758 1.00 90.94 747 ALA A N 1
ATOM 5938 C CA . ALA A 1 747 ? -55.574 -19.964 18.296 1.00 90.94 747 ALA A CA 1
ATOM 5939 C C . ALA A 1 747 ? -56.709 -20.841 17.755 1.00 90.94 747 ALA A C 1
ATOM 5941 O O . ALA A 1 747 ? -57.458 -20.399 16.883 1.00 90.94 747 ALA A O 1
ATOM 5942 N N . SER A 1 748 ? -56.915 -22.026 18.343 1.00 88.81 748 SER A N 1
ATOM 5943 C CA . SER A 1 748 ? -58.037 -22.907 17.998 1.00 88.81 748 SER A CA 1
ATOM 5944 C C . SER A 1 748 ? -59.391 -22.240 18.264 1.00 88.81 748 SER A C 1
ATOM 5946 O O . SER A 1 748 ? -60.294 -22.316 17.431 1.00 88.81 748 SER A O 1
ATOM 5948 N N . LYS A 1 749 ? -59.523 -21.522 19.386 1.00 87.19 749 LYS A N 1
ATOM 5949 C CA . LYS A 1 749 ? -60.758 -20.815 19.759 1.00 87.19 749 LYS A CA 1
ATOM 5950 C C . LYS A 1 749 ? -61.092 -19.638 18.837 1.00 87.19 749 LYS A C 1
ATOM 5952 O O . LYS A 1 749 ? -62.271 -19.356 18.629 1.00 87.19 749 LYS A O 1
ATOM 5957 N N . TYR A 1 750 ? -60.084 -18.941 18.316 1.00 87.25 750 TYR A N 1
ATOM 5958 C CA . TYR A 1 750 ? -60.257 -17.733 17.500 1.00 87.25 750 TYR A CA 1
ATOM 5959 C C . TYR A 1 750 ? -59.987 -17.934 16.002 1.00 87.25 750 TYR A C 1
ATOM 5961 O O . TYR A 1 750 ? -60.060 -16.966 15.249 1.00 87.25 750 TYR A O 1
ATOM 5969 N N . GLY A 1 751 ? -59.736 -19.169 15.560 1.00 85.19 751 GLY A N 1
ATOM 5970 C CA . GLY A 1 751 ? -59.564 -19.508 14.145 1.00 85.19 751 GLY A CA 1
ATOM 5971 C C . GLY A 1 751 ? -58.256 -19.002 13.531 1.00 85.19 751 GLY A C 1
ATOM 5972 O O . GLY A 1 751 ? -58.226 -18.707 12.340 1.00 85.19 751 GLY A O 1
ATOM 5973 N N . ILE A 1 752 ? -57.194 -18.876 14.331 1.00 89.56 752 ILE A N 1
ATOM 5974 C CA . ILE A 1 752 ? -55.853 -18.516 13.849 1.00 89.56 752 ILE A CA 1
ATOM 5975 C C . ILE A 1 752 ? -55.135 -19.793 13.414 1.00 89.56 752 ILE A C 1
ATOM 5977 O O . ILE A 1 752 ? -55.214 -20.813 14.100 1.00 89.56 752 ILE A O 1
ATOM 5981 N N . ASP A 1 753 ? -54.445 -19.736 12.274 1.00 89.25 753 ASP A N 1
ATOM 5982 C CA . ASP A 1 753 ? -53.721 -20.884 11.730 1.00 89.25 753 ASP A CA 1
ATOM 5983 C C . ASP A 1 753 ? -52.590 -21.311 12.679 1.00 89.25 753 ASP A C 1
ATOM 5985 O O . ASP A 1 753 ? -51.706 -20.523 13.023 1.00 89.25 753 ASP A O 1
ATOM 5989 N N . GLU A 1 754 ? -52.602 -22.582 13.077 1.00 90.56 754 GLU A N 1
ATOM 5990 C CA . GLU A 1 754 ? -51.598 -23.180 13.962 1.00 90.56 754 GLU A CA 1
ATOM 5991 C C . GLU A 1 754 ? -50.184 -23.037 13.376 1.00 90.56 754 GLU A C 1
ATOM 5993 O O . GLU A 1 754 ? -49.209 -22.843 14.107 1.00 90.56 754 GLU A O 1
ATOM 5998 N N . TRP A 1 755 ? -50.080 -23.055 12.042 1.00 92.31 755 TRP A N 1
ATOM 5999 C CA . TRP A 1 755 ? -48.826 -22.863 11.320 1.00 92.31 755 TRP A CA 1
ATOM 6000 C C . TRP A 1 755 ? -48.135 -21.542 11.697 1.00 92.31 755 TRP A C 1
ATOM 6002 O O . TRP A 1 755 ? -46.922 -21.527 11.916 1.00 92.31 755 TRP A O 1
ATOM 6012 N N . GLN A 1 756 ? -48.895 -20.450 11.864 1.00 89.69 756 GLN A N 1
ATOM 6013 C CA . GLN A 1 756 ? -48.350 -19.132 12.217 1.00 89.69 756 GLN A CA 1
ATOM 6014 C C . GLN A 1 756 ? -47.737 -19.121 13.620 1.00 89.69 756 GLN A C 1
ATOM 6016 O O . GLN A 1 756 ? -46.686 -18.519 13.828 1.00 89.69 756 GLN A O 1
ATOM 6021 N N . LEU A 1 757 ? -48.347 -19.834 14.571 1.00 92.50 757 LEU A N 1
ATOM 6022 C CA . LEU A 1 757 ? -47.827 -19.952 15.934 1.00 92.50 757 LEU A CA 1
ATOM 6023 C C . LEU A 1 757 ? -46.551 -20.793 15.970 1.00 92.50 757 LEU A C 1
ATOM 6025 O O . LEU A 1 757 ? -45.590 -20.441 16.656 1.00 92.50 757 LEU A O 1
ATOM 6029 N N . HIS A 1 758 ? -46.509 -21.898 15.217 1.00 91.06 758 HIS A N 1
ATOM 6030 C CA . HIS A 1 758 ? -45.288 -22.692 15.103 1.00 91.06 758 HIS A CA 1
ATOM 6031 C C . HIS A 1 758 ? -44.162 -21.925 14.406 1.00 91.06 758 HIS A C 1
ATOM 6033 O O . HIS A 1 758 ? -43.007 -22.133 14.778 1.00 91.06 758 HIS A O 1
ATOM 6039 N N . MET A 1 759 ? -44.475 -21.056 13.440 1.00 91.62 759 MET A N 1
ATOM 6040 C CA . MET A 1 759 ? -43.476 -20.237 12.753 1.00 91.62 759 MET A CA 1
ATOM 6041 C C . MET A 1 759 ? -42.945 -19.131 13.666 1.00 91.62 759 MET A C 1
ATOM 6043 O O . MET A 1 759 ? -41.734 -19.038 13.831 1.00 91.62 759 MET A O 1
ATOM 6047 N N . ALA A 1 760 ? -43.818 -18.374 14.337 1.00 90.31 760 ALA A N 1
ATOM 6048 C CA . ALA A 1 760 ? -43.414 -17.333 15.289 1.00 90.31 760 ALA A CA 1
ATOM 6049 C C . ALA A 1 760 ? -42.584 -17.906 16.447 1.00 90.31 760 ALA A C 1
ATOM 6051 O O . ALA A 1 760 ? -41.538 -17.373 16.812 1.00 90.31 760 ALA A O 1
ATOM 6052 N N . SER A 1 761 ? -42.981 -19.071 16.966 1.00 91.12 761 SER A N 1
ATOM 6053 C CA . SER A 1 761 ? -42.180 -19.784 17.960 1.00 91.12 761 SER A CA 1
ATOM 6054 C C . SER A 1 761 ? -40.816 -20.216 17.414 1.00 91.12 761 SER A C 1
ATOM 6056 O O . SER A 1 761 ? -39.860 -20.237 18.182 1.00 91.12 761 SER A O 1
ATOM 6058 N N . LEU A 1 762 ? -40.698 -20.601 16.140 1.00 89.06 762 LEU A N 1
ATOM 6059 C CA . LEU A 1 762 ? -39.407 -20.957 15.546 1.00 89.06 762 LEU A CA 1
ATOM 6060 C C . LEU A 1 762 ? -38.530 -19.716 15.327 1.00 89.06 762 LEU A C 1
ATOM 6062 O O . LEU A 1 762 ? -37.342 -19.772 15.630 1.00 89.06 762 LEU A O 1
ATOM 6066 N N . GLU A 1 763 ? -39.106 -18.615 14.840 1.00 88.12 763 GLU A N 1
ATOM 6067 C CA . GLU A 1 763 ? -38.429 -17.321 14.666 1.00 88.12 763 GLU A CA 1
ATOM 6068 C C . GLU A 1 763 ? -37.848 -16.841 16.005 1.00 88.12 763 GLU A C 1
ATOM 6070 O O . GLU A 1 763 ? -36.649 -16.582 16.092 1.00 88.12 763 GLU A O 1
ATOM 6075 N N . TYR A 1 764 ? -38.650 -16.868 17.076 1.00 88.25 764 TYR A N 1
ATOM 6076 C CA . TYR A 1 764 ? -38.217 -16.530 18.435 1.00 88.25 764 TYR A CA 1
ATOM 6077 C C . TYR A 1 764 ? -37.035 -17.383 18.924 1.00 88.25 764 TYR A C 1
ATOM 6079 O O . TYR A 1 764 ? -36.075 -16.853 19.485 1.00 88.25 764 TYR A O 1
ATOM 6087 N N . LEU A 1 765 ? -37.092 -18.702 18.700 1.00 86.19 765 LEU A N 1
ATOM 6088 C CA . LEU A 1 765 ? -36.049 -19.642 19.130 1.00 86.19 765 LEU A CA 1
ATOM 6089 C C . LEU A 1 765 ? -34.740 -19.500 18.338 1.00 86.19 765 LEU A C 1
ATOM 6091 O O . LEU A 1 765 ? -33.688 -19.907 18.832 1.00 86.19 765 LEU A O 1
ATOM 6095 N N . LEU A 1 766 ? -34.802 -18.998 17.102 1.00 81.19 766 LEU A N 1
ATOM 6096 C CA . LEU A 1 766 ? -33.638 -18.826 16.228 1.00 81.19 766 LEU A CA 1
ATOM 6097 C C . LEU A 1 766 ? -33.037 -17.414 16.294 1.00 81.19 766 LEU A C 1
ATOM 6099 O O . LEU A 1 766 ? -31.912 -17.229 15.827 1.00 81.19 766 LEU A O 1
ATOM 6103 N N . ASP A 1 767 ? -33.742 -16.448 16.884 1.00 80.94 767 ASP A N 1
ATOM 6104 C CA . ASP A 1 767 ? -33.255 -15.082 17.063 1.00 80.94 767 ASP A CA 1
ATOM 6105 C C . ASP A 1 767 ? -32.112 -15.028 18.104 1.00 80.94 767 ASP A C 1
ATOM 6107 O O . ASP A 1 767 ? -32.297 -15.409 19.268 1.00 80.94 767 ASP A O 1
ATOM 6111 N N . PRO A 1 768 ? -30.914 -14.541 17.724 1.00 72.50 768 PRO A N 1
ATOM 6112 C CA . PRO A 1 768 ? -29.764 -14.472 18.621 1.00 72.50 768 PRO A CA 1
ATOM 6113 C C . PRO A 1 768 ? -29.951 -13.522 19.813 1.00 72.50 768 PRO A C 1
ATOM 6115 O O . PRO A 1 768 ? -29.249 -13.677 20.810 1.00 72.50 768 PRO A O 1
ATOM 6118 N N . THR A 1 769 ? -30.873 -12.557 19.753 1.00 75.12 769 THR A N 1
ATOM 6119 C CA . THR A 1 769 ? -31.126 -11.610 20.854 1.00 75.12 769 THR A CA 1
ATOM 6120 C C . THR A 1 769 ? -31.791 -12.267 22.066 1.00 75.12 769 THR A C 1
ATOM 6122 O O . THR A 1 769 ? -31.614 -11.800 23.193 1.00 75.12 769 THR A O 1
ATOM 6125 N N . ASN A 1 770 ? -32.483 -13.393 21.862 1.00 75.56 770 ASN A N 1
ATOM 6126 C CA . ASN A 1 770 ? -33.244 -14.087 22.902 1.00 75.56 770 ASN A CA 1
ATOM 6127 C C . ASN A 1 770 ? -32.401 -15.054 23.755 1.00 75.56 770 ASN A C 1
ATOM 6129 O O . ASN A 1 770 ? -32.899 -15.566 24.752 1.00 75.56 770 ASN A O 1
ATOM 6133 N N . ASN A 1 771 ? -31.123 -15.282 23.418 1.00 72.69 771 ASN A N 1
ATOM 6134 C CA . ASN A 1 771 ? -30.169 -16.103 24.188 1.00 72.69 771 ASN A CA 1
ATOM 6135 C C . ASN A 1 771 ? -30.626 -17.545 24.521 1.00 72.69 771 ASN A C 1
ATOM 6137 O O . ASN A 1 771 ? -30.120 -18.150 25.471 1.00 72.69 771 ASN A O 1
ATOM 6141 N N . VAL A 1 772 ? -31.524 -18.135 23.724 1.00 79.50 772 VAL A N 1
ATOM 6142 C CA . VAL A 1 772 ? -31.978 -19.523 23.915 1.00 79.50 772 VAL A CA 1
ATOM 6143 C C . VAL A 1 772 ? -30.843 -20.503 23.599 1.00 79.50 772 VAL A C 1
ATOM 6145 O O . VAL A 1 772 ? -30.202 -20.430 22.545 1.00 79.50 772 VAL A O 1
ATOM 6148 N N . SER A 1 773 ? -30.579 -21.465 24.489 1.00 79.31 773 SER A N 1
ATOM 6149 C CA . SER A 1 773 ? -29.501 -22.434 24.264 1.00 79.31 773 SER A CA 1
ATOM 6150 C C . SER A 1 773 ? -29.835 -23.399 23.115 1.00 79.31 773 SER A C 1
ATOM 6152 O O . SER A 1 773 ? -30.966 -23.857 22.955 1.00 79.31 773 SER A O 1
ATOM 6154 N N . ARG A 1 774 ? -28.834 -23.796 22.315 1.00 75.38 774 ARG A N 1
ATOM 6155 C CA . ARG A 1 774 ? -29.044 -24.696 21.156 1.00 75.38 774 ARG A CA 1
ATOM 6156 C C . ARG A 1 774 ? -29.605 -26.071 21.531 1.00 75.38 774 ARG A C 1
ATOM 6158 O O . ARG A 1 774 ? -30.249 -26.716 20.700 1.00 75.38 774 ARG A O 1
ATOM 6165 N N . ASN A 1 775 ? -29.329 -26.542 22.747 1.00 80.19 775 ASN A N 1
ATOM 6166 C CA . ASN A 1 775 ? -29.878 -27.800 23.248 1.00 80.19 775 ASN A CA 1
ATOM 6167 C C . ASN A 1 775 ? -31.365 -27.650 23.580 1.00 80.19 775 ASN A C 1
ATOM 6169 O O . ASN A 1 775 ? -32.150 -28.547 23.259 1.00 80.19 775 ASN A O 1
ATOM 6173 N N . ASP A 1 776 ? -31.756 -26.500 24.126 1.00 82.69 776 ASP A N 1
ATOM 6174 C CA . ASP A 1 776 ? -33.149 -26.194 24.446 1.00 82.69 776 ASP A CA 1
ATOM 6175 C C . ASP A 1 776 ? -33.959 -25.978 23.171 1.00 82.69 776 ASP A C 1
ATOM 6177 O O . ASP A 1 776 ? -35.005 -26.600 23.020 1.00 82.69 776 ASP A O 1
ATOM 6181 N N . VAL A 1 777 ? -33.421 -25.260 22.175 1.00 84.31 777 VAL A N 1
ATOM 6182 C CA . VAL A 1 777 ? -34.056 -25.118 20.850 1.00 84.31 777 VAL A CA 1
ATOM 6183 C C . VAL A 1 777 ? -34.373 -26.486 20.239 1.00 84.31 777 VAL A C 1
ATOM 6185 O O . VAL A 1 777 ? -35.508 -26.744 19.844 1.00 84.31 777 VAL A O 1
ATOM 6188 N N . LYS A 1 778 ? -33.409 -27.418 20.207 1.00 82.69 778 LYS A N 1
ATOM 6189 C CA . LYS A 1 778 ? -33.641 -28.776 19.674 1.00 82.69 778 LYS A CA 1
ATOM 6190 C C . LYS A 1 778 ? -34.684 -29.556 20.473 1.00 82.69 778 LYS A C 1
ATOM 6192 O O . LYS A 1 778 ? -35.424 -30.348 19.887 1.00 82.69 778 LYS A O 1
ATOM 6197 N N . THR A 1 779 ? -34.706 -29.381 21.790 1.00 86.31 779 THR A N 1
ATOM 6198 C CA . THR A 1 779 ? -35.639 -30.074 22.685 1.00 86.31 779 THR A CA 1
ATOM 6199 C C . THR A 1 779 ? -37.056 -29.545 22.488 1.00 86.31 779 THR A C 1
ATOM 6201 O O . THR A 1 779 ? -37.964 -30.336 22.241 1.00 86.31 779 THR A O 1
ATOM 6204 N N . ILE A 1 780 ? -37.217 -28.221 22.461 1.00 87.50 780 ILE A N 1
ATOM 6205 C CA . ILE A 1 780 ? -38.485 -27.524 22.228 1.00 87.50 780 ILE A CA 1
ATOM 6206 C C . ILE A 1 780 ? -39.020 -27.825 20.822 1.00 87.50 780 ILE A C 1
ATOM 6208 O O . ILE A 1 780 ? -40.188 -28.174 20.664 1.00 87.50 780 ILE A O 1
ATOM 6212 N N . MET A 1 781 ? -38.167 -27.803 19.791 1.00 87.00 781 MET A N 1
ATOM 6213 C CA . MET A 1 781 ? -38.570 -28.164 18.426 1.00 87.00 781 MET A CA 1
ATOM 6214 C C . MET A 1 781 ? -39.110 -29.587 18.309 1.00 87.00 781 MET A C 1
ATOM 6216 O O . MET A 1 781 ? -40.024 -29.836 17.518 1.00 87.00 781 MET A O 1
ATOM 6220 N N . LYS A 1 782 ? -38.559 -30.521 19.092 1.00 87.12 782 LYS A N 1
ATOM 6221 C CA . LYS A 1 782 ? -39.048 -31.900 19.155 1.00 87.12 782 LYS A CA 1
ATOM 6222 C C . LYS A 1 782 ? -40.331 -32.014 19.976 1.00 87.12 782 LYS A C 1
ATOM 6224 O O . LYS A 1 782 ? -41.248 -32.681 19.504 1.00 87.12 782 LYS A O 1
ATOM 6229 N N . SER A 1 783 ? -40.412 -31.384 21.153 1.00 87.94 783 SER A N 1
ATOM 6230 C CA . SER A 1 783 ? -41.593 -31.481 22.026 1.00 87.94 783 SER A CA 1
ATOM 6231 C C . SER A 1 783 ? -42.828 -30.866 21.366 1.00 87.94 783 SER A C 1
ATOM 6233 O O . SER A 1 783 ? -43.869 -31.517 21.284 1.00 87.94 783 SER A O 1
ATOM 6235 N N . ARG A 1 784 ? -42.674 -29.679 20.766 1.00 89.94 784 ARG A N 1
ATOM 6236 C CA . ARG A 1 784 ? -43.733 -28.947 20.049 1.00 89.94 784 ARG A CA 1
ATOM 6237 C C . ARG A 1 784 ? -43.988 -29.456 18.631 1.00 89.94 784 ARG A C 1
ATOM 6239 O O . ARG A 1 784 ? -44.906 -28.985 17.974 1.00 89.94 784 ARG A O 1
ATOM 6246 N N . LYS A 1 785 ? -43.169 -30.387 18.128 1.00 88.69 785 LYS A N 1
ATOM 6247 C CA . LYS A 1 785 ? -43.261 -30.959 16.772 1.00 88.69 785 LYS A CA 1
ATOM 6248 C C . LYS A 1 785 ? -43.294 -29.913 15.638 1.00 88.69 785 LYS A C 1
ATOM 6250 O O . LYS A 1 785 ? -43.908 -30.170 14.599 1.00 88.69 785 LYS A O 1
ATOM 6255 N N . HIS A 1 786 ? -42.586 -28.784 15.781 1.00 89.00 786 HIS A N 1
ATOM 6256 C CA . HIS A 1 786 ? -42.612 -27.660 14.823 1.00 89.00 786 HIS A CA 1
ATOM 6257 C C . HIS A 1 786 ? -42.452 -28.099 13.360 1.00 89.00 786 HIS A C 1
ATOM 6259 O O . HIS A 1 786 ? -43.244 -27.713 12.507 1.00 89.00 786 HIS A O 1
ATOM 6265 N N . LEU A 1 787 ? -41.473 -28.964 13.066 1.00 86.19 787 LEU A N 1
ATOM 6266 C CA . LEU A 1 787 ? -41.191 -29.401 11.693 1.00 86.19 787 LEU A CA 1
ATOM 6267 C C . LEU A 1 787 ? -42.344 -30.177 11.042 1.00 86.19 787 LEU A C 1
ATOM 6269 O O . LEU A 1 787 ? -42.474 -30.140 9.824 1.00 86.19 787 LEU A O 1
ATOM 6273 N N . SER A 1 788 ? -43.162 -30.887 11.825 1.00 86.19 788 SER A N 1
ATOM 6274 C CA . SER A 1 788 ? -44.296 -31.645 11.280 1.00 86.19 788 SER A CA 1
ATOM 6275 C C . SER A 1 788 ? -45.422 -30.733 10.795 1.00 86.19 788 SER A C 1
ATOM 6277 O O . SER A 1 788 ? -46.025 -31.020 9.767 1.00 86.19 788 SER A O 1
ATOM 6279 N N . ASN A 1 789 ? -45.647 -29.614 11.491 1.00 88.81 789 ASN A N 1
ATOM 6280 C CA . ASN A 1 789 ? -46.652 -28.626 11.119 1.00 88.81 789 ASN A CA 1
ATOM 6281 C C . ASN A 1 789 ? -46.120 -27.704 10.008 1.00 88.81 789 ASN A C 1
ATOM 6283 O O . ASN A 1 789 ? -46.742 -27.572 8.958 1.00 88.81 789 ASN A O 1
ATOM 6287 N N . LEU A 1 790 ? -44.906 -27.162 10.163 1.00 90.00 790 LEU A N 1
ATOM 6288 C CA . LEU A 1 790 ? -44.346 -26.183 9.222 1.00 90.00 790 LEU A CA 1
ATOM 6289 C C . LEU A 1 790 ? -44.137 -26.737 7.807 1.00 90.00 790 LEU A C 1
ATOM 6291 O O . LEU A 1 790 ? -44.387 -26.039 6.826 1.00 90.00 790 LEU A O 1
ATOM 6295 N N . ARG A 1 791 ? -43.764 -28.018 7.683 1.00 88.00 791 ARG A N 1
ATOM 6296 C CA . ARG A 1 791 ? -43.586 -28.692 6.384 1.00 88.00 791 ARG A CA 1
ATOM 6297 C C . ARG A 1 791 ? -44.893 -28.991 5.644 1.00 88.00 791 ARG A C 1
ATOM 6299 O O . ARG A 1 791 ? -44.827 -29.459 4.513 1.00 88.00 791 ARG A O 1
ATOM 6306 N N . SER A 1 792 ? -46.058 -28.719 6.237 1.00 88.44 792 SER A N 1
ATOM 6307 C CA . SER A 1 792 ? -47.341 -28.788 5.521 1.00 88.44 792 SER A CA 1
ATOM 6308 C C . SER A 1 792 ? -47.457 -27.732 4.411 1.00 88.44 792 SER A C 1
ATOM 6310 O O . SER A 1 792 ? -48.163 -27.963 3.432 1.00 88.44 792 SER A O 1
ATOM 6312 N N . LYS A 1 793 ? -46.725 -26.611 4.533 1.00 89.62 793 LYS A N 1
ATOM 6313 C CA . LYS A 1 793 ? -46.650 -25.511 3.556 1.00 89.62 793 LYS A CA 1
ATOM 6314 C C . LYS A 1 793 ? -45.179 -25.172 3.242 1.00 89.62 793 LYS A C 1
ATOM 6316 O O . LYS A 1 793 ? -44.657 -24.178 3.749 1.00 89.62 793 LYS A O 1
ATOM 6321 N N . PRO A 1 794 ? -44.473 -26.004 2.453 1.00 86.81 794 PRO A N 1
ATOM 6322 C CA . PRO A 1 794 ? -43.022 -25.895 2.279 1.00 86.81 794 PRO A CA 1
ATOM 6323 C C . PRO A 1 794 ? -42.581 -24.586 1.610 1.00 86.81 794 PRO A C 1
ATOM 6325 O O . PRO A 1 794 ? -41.624 -23.975 2.074 1.00 86.81 794 PRO A O 1
ATOM 6328 N N . ASP A 1 795 ? -43.298 -24.110 0.589 1.00 87.19 795 ASP A N 1
ATOM 6329 C CA . ASP A 1 795 ? -42.921 -22.890 -0.142 1.00 87.19 795 ASP A CA 1
ATOM 6330 C C . ASP A 1 795 ? -43.024 -21.635 0.741 1.00 87.19 795 ASP A C 1
ATOM 6332 O O . ASP A 1 795 ? -42.119 -20.798 0.767 1.00 87.19 795 ASP A O 1
ATOM 6336 N N . GLU A 1 796 ? -44.109 -21.528 1.516 1.00 90.31 796 GLU A N 1
ATOM 6337 C CA . GLU A 1 796 ? -44.322 -20.436 2.474 1.00 90.31 796 GLU A CA 1
ATOM 6338 C C . GLU A 1 796 ? -43.286 -20.492 3.607 1.00 90.31 796 GLU A C 1
ATOM 6340 O O . GLU A 1 796 ? -42.721 -19.466 3.989 1.00 90.31 796 GLU A O 1
ATOM 6345 N N . PHE A 1 797 ? -42.962 -21.700 4.078 1.00 91.12 797 PHE A N 1
ATOM 6346 C CA . PHE A 1 797 ? -41.941 -21.925 5.095 1.00 91.12 797 PHE A CA 1
ATOM 6347 C C . PHE A 1 797 ? -40.542 -21.511 4.620 1.00 91.12 797 PHE A C 1
ATOM 6349 O O . PHE A 1 797 ? -39.868 -20.736 5.298 1.00 91.12 797 PHE A O 1
ATOM 6356 N N . HIS A 1 798 ? -40.111 -21.964 3.439 1.00 92.00 798 HIS A N 1
ATOM 6357 C CA . HIS A 1 798 ? -38.803 -21.614 2.876 1.00 92.00 798 HIS A CA 1
ATOM 6358 C C . HIS A 1 798 ? -38.683 -20.111 2.605 1.00 92.00 798 HIS A C 1
ATOM 6360 O O . HIS A 1 798 ? -37.653 -19.513 2.917 1.00 92.00 798 HIS A O 1
ATOM 6366 N N . LYS A 1 799 ? -39.738 -19.477 2.074 1.00 90.06 799 LYS A N 1
ATOM 6367 C CA . LYS A 1 799 ? -39.763 -18.025 1.859 1.00 90.06 799 LYS A CA 1
ATOM 6368 C C . LYS A 1 799 ? -39.601 -17.263 3.176 1.00 90.06 799 LYS A C 1
ATOM 6370 O O . LYS A 1 799 ? -38.744 -16.392 3.279 1.00 90.06 799 LYS A O 1
ATOM 6375 N N . ARG A 1 800 ? -40.359 -17.638 4.209 1.00 89.31 800 ARG A N 1
ATOM 6376 C CA . ARG A 1 800 ? -40.298 -16.976 5.517 1.00 89.31 800 ARG A CA 1
ATOM 6377 C C . ARG A 1 800 ? -38.933 -17.134 6.196 1.00 89.31 800 ARG A C 1
ATOM 6379 O O . ARG A 1 800 ? -38.431 -16.180 6.787 1.00 89.31 800 ARG A O 1
ATOM 6386 N N . LEU A 1 801 ? -38.301 -18.304 6.065 1.00 90.06 801 LEU A N 1
ATOM 6387 C CA . LEU A 1 801 ? -36.933 -18.534 6.542 1.00 90.06 801 LEU A CA 1
ATOM 6388 C C . LEU A 1 801 ? -35.919 -17.585 5.880 1.00 90.06 801 LEU A C 1
ATOM 6390 O O . LEU A 1 801 ? -35.060 -17.043 6.577 1.00 90.06 801 LEU A O 1
ATOM 6394 N N . ARG A 1 802 ? -36.031 -17.354 4.566 1.00 89.50 802 ARG A N 1
ATOM 6395 C CA . ARG A 1 802 ? -35.158 -16.422 3.831 1.00 89.50 802 ARG A CA 1
ATOM 6396 C C . ARG A 1 802 ? -35.386 -14.966 4.236 1.00 89.50 802 ARG A C 1
ATOM 6398 O O . ARG A 1 802 ? -34.419 -14.236 4.410 1.00 89.50 802 ARG A O 1
ATOM 6405 N N . ASP A 1 803 ? -36.639 -14.562 4.427 1.00 88.62 803 ASP A N 1
ATOM 6406 C CA . ASP A 1 803 ? -36.984 -13.161 4.696 1.00 88.62 803 ASP A CA 1
ATOM 6407 C C . ASP A 1 803 ? -36.679 -12.735 6.142 1.00 88.62 803 ASP A C 1
ATOM 6409 O O . ASP A 1 803 ? -36.298 -11.591 6.378 1.00 88.62 803 ASP A O 1
ATOM 6413 N N . VAL A 1 804 ? -36.853 -13.636 7.117 1.00 83.69 804 VAL A N 1
ATOM 6414 C CA . VAL A 1 804 ? -36.806 -13.283 8.551 1.00 83.69 804 VAL A CA 1
ATOM 6415 C C . VAL A 1 804 ? -35.625 -13.904 9.280 1.00 83.69 804 VAL A C 1
ATOM 6417 O O . VAL A 1 804 ? -34.952 -13.225 10.051 1.00 83.69 804 VAL A O 1
ATOM 6420 N N . VAL A 1 805 ? -35.342 -15.185 9.037 1.00 85.19 805 VAL A N 1
ATOM 6421 C CA . VAL A 1 805 ? -34.312 -15.909 9.796 1.00 85.19 805 VAL A CA 1
ATOM 6422 C C . VAL A 1 805 ? -32.924 -15.673 9.208 1.00 85.19 805 VAL A C 1
ATOM 6424 O O . VAL A 1 805 ? -31.981 -15.445 9.953 1.00 85.19 805 VAL A O 1
ATOM 6427 N N . PHE A 1 806 ? -32.762 -15.677 7.884 1.00 86.69 806 PHE A N 1
ATOM 6428 C CA . PHE A 1 806 ? -31.451 -15.458 7.262 1.00 86.69 806 PHE A CA 1
ATOM 6429 C C . PHE A 1 806 ? -30.787 -14.104 7.620 1.00 86.69 806 PHE A C 1
ATOM 6431 O O . PHE A 1 806 ? -29.572 -14.092 7.869 1.00 86.69 806 PHE A O 1
ATOM 6438 N N . PRO A 1 807 ? -31.516 -12.969 7.716 1.00 86.38 807 PRO A N 1
ATOM 6439 C CA . PRO A 1 807 ? -30.948 -11.688 8.138 1.00 86.38 807 PRO A CA 1
ATOM 6440 C C . PRO A 1 807 ? -30.314 -11.697 9.535 1.00 86.38 807 PRO A C 1
ATOM 6442 O O . PRO A 1 807 ? -29.339 -10.974 9.751 1.00 86.38 807 PRO A O 1
ATOM 6445 N N . THR A 1 808 ? -30.826 -12.521 10.454 1.00 83.19 808 THR A N 1
ATOM 6446 C CA . THR A 1 808 ? -30.411 -12.547 11.867 1.00 83.19 808 THR A CA 1
ATOM 6447 C C . THR A 1 808 ? -29.251 -13.506 12.151 1.00 83.19 808 THR A C 1
ATOM 6449 O O . THR A 1 808 ? -28.701 -13.498 13.251 1.00 83.19 808 THR A O 1
ATOM 6452 N N . LEU A 1 809 ? -28.826 -14.319 11.177 1.00 84.38 809 LEU A N 1
ATOM 6453 C CA . LEU A 1 809 ? -27.727 -15.272 11.354 1.00 84.38 809 LEU A CA 1
ATOM 6454 C C . LEU A 1 809 ? -26.372 -14.558 11.452 1.00 84.38 809 LEU A C 1
ATOM 6456 O O . LEU A 1 809 ? -26.019 -13.760 10.586 1.00 84.38 809 LEU A O 1
ATOM 6460 N N . VAL A 1 810 ? -25.577 -14.917 12.465 1.00 82.19 810 VAL A N 1
ATOM 6461 C CA . VAL A 1 810 ? -24.235 -14.343 12.690 1.00 82.19 810 VAL A CA 1
ATOM 6462 C C . VAL A 1 810 ? -23.138 -15.405 12.595 1.00 82.19 810 VAL A C 1
ATOM 6464 O O . VAL A 1 810 ? -22.045 -15.137 12.107 1.00 82.19 810 VAL A O 1
ATOM 6467 N N . THR A 1 811 ? -23.410 -16.634 13.044 1.00 84.31 811 THR A N 1
ATOM 6468 C CA . THR A 1 811 ? -22.384 -17.683 13.169 1.00 84.31 811 THR A CA 1
ATOM 6469 C C . THR A 1 811 ? -22.508 -18.781 12.111 1.00 84.31 811 THR A C 1
ATOM 6471 O O . THR A 1 811 ? -23.602 -19.135 11.664 1.00 84.31 811 THR A O 1
ATOM 6474 N N . ASN A 1 812 ? -21.379 -19.413 11.776 1.00 85.62 812 ASN A N 1
ATOM 6475 C CA . ASN A 1 812 ? -21.334 -20.548 10.844 1.00 85.62 812 ASN A CA 1
ATOM 6476 C C . ASN A 1 812 ? -22.192 -21.727 11.308 1.00 85.62 812 ASN A C 1
ATOM 6478 O O . ASN A 1 812 ? -22.832 -22.403 10.507 1.00 85.62 812 ASN A O 1
ATOM 6482 N N . GLU A 1 813 ? -22.220 -21.985 12.613 1.00 82.00 813 GLU A N 1
ATOM 6483 C CA . GLU A 1 813 ? -22.974 -23.106 13.159 1.00 82.00 813 GLU A CA 1
ATOM 6484 C C . GLU A 1 813 ? -24.491 -22.874 13.108 1.00 82.00 813 GLU A C 1
ATOM 6486 O O . GLU A 1 813 ? -25.247 -23.836 12.947 1.00 82.00 813 GLU A O 1
ATOM 6491 N N . GLN A 1 814 ? -24.937 -21.619 13.236 1.00 82.62 814 GLN A N 1
ATOM 6492 C CA . GLN A 1 814 ? -26.329 -21.228 13.001 1.00 82.62 814 GLN A CA 1
ATOM 6493 C C . GLN A 1 814 ? -26.683 -21.377 11.520 1.00 82.62 814 GLN A C 1
ATOM 6495 O O . GLN A 1 814 ? -27.705 -21.979 11.206 1.00 82.62 814 GLN A O 1
ATOM 6500 N N . PHE A 1 815 ? -25.811 -20.925 10.614 1.00 87.19 815 PHE A N 1
ATOM 6501 C CA . PHE A 1 815 ? -26.028 -21.058 9.174 1.00 87.19 815 PHE A CA 1
ATOM 6502 C C . PHE A 1 815 ? -26.136 -22.523 8.725 1.00 87.19 815 PHE A C 1
ATOM 6504 O O . PHE A 1 815 ? -27.074 -22.902 8.027 1.00 87.19 815 PHE A O 1
ATOM 6511 N N . LEU A 1 816 ? -25.244 -23.400 9.193 1.00 86.44 816 LEU A N 1
ATOM 6512 C CA . LEU A 1 816 ? -25.329 -24.830 8.881 1.00 86.44 816 LEU A CA 1
ATOM 6513 C C . LEU A 1 816 ? -26.609 -25.472 9.443 1.00 86.44 816 LEU A C 1
ATOM 6515 O O . LEU A 1 816 ? -27.199 -26.333 8.793 1.00 86.44 816 LEU A O 1
ATOM 6519 N N . ALA A 1 817 ? -27.083 -25.045 10.617 1.00 83.69 817 ALA A N 1
ATOM 6520 C CA . ALA A 1 817 ? -28.373 -25.496 11.138 1.00 83.69 817 ALA A CA 1
ATOM 6521 C C . ALA A 1 817 ? -29.547 -24.975 10.288 1.00 83.69 817 ALA A C 1
ATOM 6523 O O . ALA A 1 817 ? -30.453 -25.748 9.979 1.00 83.69 817 ALA A O 1
ATOM 6524 N N . TYR A 1 818 ? -29.495 -23.717 9.849 1.00 88.06 818 TYR A N 1
ATOM 6525 C CA . TYR A 1 818 ? -30.471 -23.098 8.952 1.00 88.06 818 TYR A CA 1
ATOM 6526 C C . TYR A 1 818 ? -30.618 -23.881 7.639 1.00 88.06 818 TYR A C 1
ATOM 6528 O O . TYR A 1 818 ? -31.730 -24.267 7.287 1.00 88.06 818 TYR A O 1
ATOM 6536 N N . THR A 1 819 ? -29.512 -24.254 6.984 1.00 88.38 819 THR A N 1
ATOM 6537 C CA . THR A 1 819 ? -29.563 -25.056 5.740 1.00 88.38 819 THR A CA 1
ATOM 6538 C C . THR A 1 819 ? -30.239 -26.421 5.916 1.00 88.38 819 THR A C 1
ATOM 6540 O O . THR A 1 819 ? -30.781 -26.977 4.965 1.00 88.38 819 THR A O 1
ATOM 6543 N N . SER A 1 820 ? -30.255 -26.977 7.135 1.00 87.25 820 SER A N 1
ATOM 6544 C CA . SER A 1 820 ? -30.896 -28.268 7.414 1.00 87.25 820 SER A CA 1
ATOM 6545 C C . SER A 1 820 ? -32.427 -28.212 7.476 1.00 87.25 820 SER A C 1
ATOM 6547 O O . SER A 1 820 ? -33.067 -29.266 7.464 1.00 87.25 820 SER A O 1
ATOM 6549 N N . LEU A 1 821 ? -33.007 -27.008 7.542 1.00 87.75 821 LEU A N 1
ATOM 6550 C CA . LEU A 1 821 ? -34.455 -26.793 7.588 1.00 87.75 821 LEU A CA 1
ATOM 6551 C C . LEU A 1 821 ? -35.117 -26.883 6.206 1.00 87.75 821 LEU A C 1
ATOM 6553 O O . LEU A 1 821 ? -36.310 -27.179 6.142 1.00 87.75 821 LEU A O 1
ATOM 6557 N N . PHE A 1 822 ? -34.345 -26.692 5.134 1.00 89.06 822 PHE A N 1
ATOM 6558 C CA . PHE A 1 822 ? -34.809 -26.729 3.748 1.00 89.06 822 PHE A CA 1
ATOM 6559 C C . PHE A 1 822 ? -34.922 -28.160 3.201 1.00 89.06 822 PHE A C 1
ATOM 6561 O O . PHE A 1 822 ? -34.249 -29.084 3.671 1.00 89.06 822 PHE A O 1
ATOM 6568 N N . ALA A 1 823 ? -35.777 -28.338 2.192 1.00 86.56 823 ALA A N 1
ATOM 6569 C CA . ALA A 1 823 ? -35.893 -29.585 1.436 1.00 86.56 823 ALA A CA 1
ATOM 6570 C C . ALA A 1 823 ? -34.667 -29.836 0.534 1.00 86.56 823 ALA A C 1
ATOM 6572 O O . ALA A 1 823 ? -33.978 -28.902 0.133 1.00 86.56 823 ALA A O 1
ATOM 6573 N N . ASP A 1 824 ? -34.424 -31.095 0.152 1.00 85.25 824 ASP A N 1
ATOM 6574 C CA . ASP A 1 824 ? -33.251 -31.500 -0.651 1.00 85.25 824 ASP A CA 1
ATOM 6575 C C . ASP A 1 824 ? -33.207 -30.883 -2.065 1.00 85.25 824 ASP A C 1
ATOM 6577 O O . ASP A 1 824 ? -32.174 -30.893 -2.736 1.00 85.25 824 ASP A O 1
ATOM 6581 N N . THR A 1 825 ? -34.322 -30.324 -2.537 1.00 85.12 825 THR A N 1
ATOM 6582 C CA . THR A 1 825 ? -34.426 -29.632 -3.828 1.00 85.12 825 THR A CA 1
ATOM 6583 C C . THR A 1 825 ? -33.901 -28.196 -3.795 1.00 85.12 825 THR A C 1
ATOM 6585 O O . THR A 1 825 ? -33.531 -27.675 -4.851 1.00 85.12 825 THR A O 1
ATOM 6588 N N . GLU A 1 826 ? -33.835 -27.579 -2.616 1.00 89.38 826 GLU A N 1
ATOM 6589 C CA . GLU A 1 826 ? -33.497 -26.166 -2.417 1.00 89.38 826 GLU A CA 1
ATOM 6590 C C . GLU A 1 826 ? -31.979 -25.913 -2.465 1.00 89.38 826 GLU A C 1
ATOM 6592 O O . GLU A 1 826 ? -31.190 -26.780 -2.060 1.00 89.38 826 GLU A O 1
ATOM 6597 N N . PRO A 1 827 ? -31.538 -24.730 -2.932 1.00 86.69 827 PRO A N 1
ATOM 6598 C CA . PRO A 1 827 ? -30.117 -24.415 -3.067 1.00 86.69 827 PRO A CA 1
ATOM 6599 C C . PRO A 1 827 ? -29.391 -24.417 -1.716 1.00 86.69 827 PRO A C 1
ATOM 6601 O O . PRO A 1 827 ? -28.287 -24.950 -1.617 1.00 86.69 827 PRO A O 1
ATOM 6604 N N . GLU A 1 828 ? -30.017 -23.919 -0.644 1.00 90.31 828 GLU A N 1
ATOM 6605 C CA . GLU A 1 828 ? -29.430 -23.887 0.703 1.00 90.31 828 GLU A CA 1
ATOM 6606 C C . GLU A 1 828 ? -28.993 -25.279 1.163 1.00 90.31 828 GLU A C 1
ATOM 6608 O O . GLU A 1 828 ? -27.915 -25.452 1.737 1.00 90.31 828 GLU A O 1
ATOM 6613 N N . LYS A 1 829 ? -29.817 -26.290 0.875 1.00 88.81 829 LYS A N 1
ATOM 6614 C CA . LYS A 1 829 ? -29.562 -27.671 1.274 1.00 88.81 829 LYS A CA 1
ATOM 6615 C C . LYS A 1 829 ? -28.497 -28.333 0.403 1.00 88.81 829 LYS A C 1
ATOM 6617 O O . LYS A 1 829 ? -27.640 -29.037 0.936 1.00 88.81 829 LYS A O 1
ATOM 6622 N N . LYS A 1 830 ? -28.515 -28.086 -0.911 1.00 87.06 830 LYS A N 1
ATOM 6623 C CA . LYS A 1 830 ? -27.539 -28.644 -1.866 1.00 87.06 830 LYS A CA 1
ATOM 6624 C C . LYS A 1 830 ? -26.121 -28.129 -1.629 1.00 87.06 830 LYS A C 1
ATOM 6626 O O . LYS A 1 830 ? -25.157 -28.878 -1.776 1.00 87.06 830 LYS A O 1
ATOM 6631 N N . VAL A 1 831 ? -25.988 -26.870 -1.221 1.00 88.19 831 VAL A N 1
ATOM 6632 C CA . VAL A 1 831 ? -24.688 -26.221 -0.995 1.00 88.19 831 VAL A CA 1
ATOM 6633 C C . VAL A 1 831 ? -24.155 -26.449 0.430 1.00 88.19 831 VAL A C 1
ATOM 6635 O O . VAL A 1 831 ? -22.960 -26.276 0.682 1.00 88.19 831 VAL A O 1
ATOM 6638 N N . ALA A 1 832 ? -24.997 -26.910 1.361 1.00 86.81 832 ALA A N 1
ATOM 6639 C CA . ALA A 1 832 ? -24.662 -27.084 2.777 1.00 86.81 832 ALA A CA 1
ATOM 6640 C C . ALA A 1 832 ? -23.374 -27.892 3.020 1.00 86.81 832 ALA A C 1
ATOM 6642 O O . ALA A 1 832 ? -22.501 -27.460 3.779 1.00 86.81 832 ALA A O 1
ATOM 6643 N N . ASP A 1 833 ? -23.224 -29.044 2.360 1.00 86.81 833 ASP A N 1
ATOM 6644 C CA . ASP A 1 833 ? -22.046 -29.903 2.528 1.00 86.81 833 ASP A CA 1
ATOM 6645 C C . ASP A 1 833 ? -20.777 -29.251 1.971 1.00 86.81 833 ASP A C 1
ATOM 6647 O O . ASP A 1 833 ? -19.703 -29.365 2.565 1.00 86.81 833 ASP A O 1
ATOM 6651 N N . THR A 1 834 ? -20.900 -28.511 0.871 1.00 87.19 834 THR A N 1
ATOM 6652 C CA . THR A 1 834 ? -19.803 -27.754 0.267 1.00 87.19 834 THR A CA 1
ATOM 6653 C C . THR A 1 834 ? -19.342 -26.618 1.175 1.00 87.19 834 THR A C 1
ATOM 6655 O O . THR A 1 834 ? -18.153 -26.531 1.480 1.00 87.19 834 THR A O 1
ATOM 6658 N N . ILE A 1 835 ? -20.261 -25.794 1.687 1.00 86.69 835 ILE A N 1
ATOM 6659 C CA . ILE A 1 835 ? -19.929 -24.716 2.633 1.00 86.69 835 ILE A CA 1
ATOM 6660 C C . ILE A 1 835 ? -19.308 -25.291 3.905 1.00 86.69 835 ILE A C 1
ATOM 6662 O O . ILE A 1 835 ? -18.307 -24.769 4.394 1.00 86.69 835 ILE A O 1
ATOM 6666 N N . LYS A 1 836 ? -19.830 -26.411 4.414 1.00 88.12 836 LYS A N 1
ATOM 6667 C CA . LYS A 1 836 ? -19.246 -27.101 5.568 1.00 88.12 836 LYS A CA 1
ATOM 6668 C C . LYS A 1 836 ? -17.803 -27.535 5.300 1.00 88.12 836 LYS A C 1
ATOM 6670 O O . LYS A 1 836 ? -16.949 -27.341 6.161 1.00 88.12 836 LYS A O 1
ATOM 6675 N N . GLN A 1 837 ? -17.507 -28.091 4.124 1.00 86.38 837 GLN A N 1
ATOM 6676 C CA . GLN A 1 837 ? -16.136 -28.450 3.741 1.00 86.38 837 GLN A CA 1
ATOM 6677 C C . GLN A 1 837 ? -15.216 -27.225 3.656 1.00 86.38 837 GLN A C 1
ATOM 6679 O O . GLN A 1 837 ? -14.071 -27.306 4.104 1.00 86.38 837 GLN A O 1
ATOM 6684 N N . ILE A 1 838 ? -15.706 -26.102 3.123 1.00 85.88 838 ILE A N 1
ATOM 6685 C CA . ILE A 1 838 ? -14.947 -24.846 3.021 1.00 85.88 838 ILE A CA 1
ATOM 6686 C C . ILE A 1 838 ? -14.628 -24.298 4.415 1.00 85.88 838 ILE A C 1
ATOM 6688 O O . ILE A 1 838 ? -13.462 -24.064 4.713 1.00 85.88 838 ILE A O 1
ATOM 6692 N N . VAL A 1 839 ? -15.625 -24.181 5.296 1.00 87.25 839 VAL A N 1
ATOM 6693 C CA . VAL A 1 839 ? -15.455 -23.672 6.670 1.00 87.25 839 VAL A CA 1
ATOM 6694 C C . VAL A 1 839 ? -14.518 -24.557 7.502 1.00 87.25 839 VAL A C 1
ATOM 6696 O O . VAL A 1 839 ? -13.746 -24.056 8.314 1.00 87.25 839 VAL A O 1
ATOM 6699 N N . VAL A 1 840 ? -14.540 -25.879 7.297 1.00 85.81 840 VAL A N 1
ATOM 6700 C CA . VAL A 1 840 ? -13.614 -26.799 7.984 1.00 85.81 840 VAL A CA 1
ATOM 6701 C C . VAL A 1 840 ? -12.172 -26.621 7.495 1.00 85.81 840 VAL A C 1
ATOM 6703 O O . VAL A 1 840 ? -11.242 -26.717 8.296 1.00 85.81 840 VAL A O 1
ATOM 6706 N N . LYS A 1 841 ? -11.968 -26.370 6.196 1.00 84.62 841 LYS A N 1
ATOM 6707 C CA . LYS A 1 841 ? -10.631 -26.177 5.613 1.00 84.62 841 LYS A CA 1
ATOM 6708 C C . LYS A 1 841 ? -10.073 -24.772 5.856 1.00 84.62 841 LYS A C 1
ATOM 6710 O O . LYS A 1 841 ? -8.871 -24.632 6.058 1.00 84.62 841 LYS A O 1
ATOM 6715 N N . ILE A 1 842 ? -10.926 -23.750 5.850 1.00 85.19 842 ILE A N 1
ATOM 6716 C CA . ILE A 1 842 ? -10.563 -22.337 5.981 1.00 85.19 842 ILE A CA 1
ATOM 6717 C C . ILE A 1 842 ? -11.195 -21.799 7.267 1.00 85.19 842 ILE A C 1
ATOM 6719 O O . ILE A 1 842 ? -12.362 -21.420 7.286 1.00 85.19 842 ILE A O 1
ATOM 6723 N N . LYS A 1 843 ? -10.407 -21.749 8.349 1.00 78.06 843 LYS A N 1
ATOM 6724 C CA . LYS A 1 843 ? -10.892 -21.389 9.697 1.00 78.06 843 LYS A CA 1
ATOM 6725 C C . LYS A 1 843 ? -11.518 -19.991 9.794 1.00 78.06 843 LYS A C 1
ATOM 6727 O O . LYS A 1 843 ? -12.371 -19.775 10.644 1.00 78.06 843 LYS A O 1
ATOM 6732 N N . GLU A 1 844 ? -11.088 -19.062 8.945 1.00 83.12 844 GLU A N 1
ATOM 6733 C CA . GLU A 1 844 ? -11.568 -17.672 8.912 1.00 83.12 844 GLU A CA 1
ATOM 6734 C C . GLU A 1 844 ? -12.835 -17.483 8.062 1.00 83.12 844 GLU A C 1
ATOM 6736 O O . GLU A 1 844 ? -13.414 -16.399 8.066 1.00 83.12 844 GLU A O 1
ATOM 6741 N N . ALA A 1 845 ? -13.262 -18.505 7.311 1.00 85.50 845 ALA A N 1
ATOM 6742 C CA . ALA A 1 845 ? -14.378 -18.372 6.384 1.00 85.50 845 ALA A CA 1
ATOM 6743 C C . ALA A 1 845 ? -15.709 -18.238 7.134 1.00 85.50 845 ALA A C 1
ATOM 6745 O O . ALA A 1 845 ? -16.077 -19.098 7.940 1.00 85.50 845 ALA A O 1
ATOM 6746 N N . GLN A 1 846 ? -16.464 -17.185 6.824 1.00 87.75 846 GLN A N 1
ATOM 6747 C CA . GLN A 1 846 ? -17.806 -16.962 7.350 1.00 87.75 846 GLN A CA 1
ATOM 6748 C C . GLN A 1 846 ? -18.865 -17.409 6.337 1.00 87.75 846 GLN A C 1
ATOM 6750 O O . GLN A 1 846 ? -19.034 -16.813 5.277 1.00 87.75 846 GLN A O 1
ATOM 6755 N N . ALA A 1 847 ? -19.612 -18.458 6.678 1.00 86.19 847 ALA A N 1
ATOM 6756 C CA . ALA A 1 847 ? -20.645 -19.061 5.839 1.00 86.19 847 ALA A CA 1
ATOM 6757 C C . ALA A 1 847 ? -21.766 -18.090 5.465 1.00 86.19 847 ALA A C 1
ATOM 6759 O O . ALA A 1 847 ? -22.231 -18.104 4.330 1.00 86.19 847 ALA A O 1
ATOM 6760 N N . VAL A 1 848 ? -22.163 -17.227 6.403 1.00 86.56 848 VAL A N 1
ATOM 6761 C CA . VAL A 1 848 ? -23.199 -16.216 6.163 1.00 86.56 848 VAL A CA 1
ATOM 6762 C C . VAL A 1 848 ? -22.720 -15.179 5.145 1.00 86.56 848 VAL A C 1
ATOM 6764 O O . VAL A 1 848 ? -23.466 -14.841 4.232 1.00 86.56 848 VAL A O 1
ATOM 6767 N N . GLN A 1 849 ? -21.473 -14.706 5.262 1.00 85.88 849 GLN A N 1
ATOM 6768 C CA . GLN A 1 849 ? -20.905 -13.724 4.332 1.00 85.88 849 GLN A CA 1
ATOM 6769 C C . GLN A 1 849 ? -20.721 -14.312 2.930 1.00 85.88 849 GLN A C 1
ATOM 6771 O O . GLN A 1 849 ? -21.076 -13.655 1.961 1.00 85.88 849 GLN A O 1
ATOM 6776 N N . MET A 1 850 ? -20.301 -15.581 2.817 1.00 84.88 850 MET A N 1
ATOM 6777 C CA . MET A 1 850 ? -20.213 -16.289 1.527 1.00 84.88 850 MET A CA 1
ATOM 6778 C C . MET A 1 850 ? -21.551 -16.370 0.774 1.00 84.88 850 MET A C 1
ATOM 6780 O O . MET A 1 850 ? -21.551 -16.552 -0.437 1.00 84.88 850 MET A O 1
ATOM 6784 N N . TRP A 1 851 ? -22.683 -16.272 1.478 1.00 87.44 851 TRP A N 1
ATOM 6785 C CA . TRP A 1 851 ? -24.018 -16.278 0.874 1.00 87.44 851 TRP A CA 1
ATOM 6786 C C . TRP A 1 851 ? -24.557 -14.868 0.576 1.00 87.44 851 TRP A C 1
ATOM 6788 O O . TRP A 1 851 ? -25.531 -14.740 -0.156 1.00 87.44 851 TRP A O 1
ATOM 6798 N N . ARG A 1 852 ? -23.975 -13.813 1.166 1.00 85.50 852 ARG A N 1
ATOM 6799 C CA . ARG A 1 852 ? -24.443 -12.420 1.018 1.00 85.50 852 ARG A CA 1
ATOM 6800 C C . ARG A 1 852 ? -23.617 -11.593 0.042 1.00 85.50 852 ARG A C 1
ATOM 6802 O O . ARG A 1 852 ? -24.175 -10.694 -0.572 1.00 85.50 852 ARG A O 1
ATOM 6809 N N . ASP A 1 853 ? -22.315 -11.845 -0.013 1.00 86.44 853 ASP A N 1
ATOM 6810 C CA . ASP A 1 853 ? -21.333 -10.957 -0.628 1.00 86.44 853 ASP A CA 1
ATOM 6811 C C . ASP A 1 853 ? -20.488 -11.730 -1.649 1.00 86.44 853 ASP A C 1
ATOM 6813 O O . ASP A 1 853 ? -19.804 -12.705 -1.309 1.00 86.44 853 ASP A O 1
ATOM 6817 N N . ASP A 1 854 ? -20.574 -11.304 -2.909 1.00 86.31 854 ASP A N 1
ATOM 6818 C CA . ASP A 1 854 ? -19.860 -11.893 -4.038 1.00 86.31 854 ASP A CA 1
ATOM 6819 C C . ASP A 1 854 ? -18.354 -11.632 -3.980 1.00 86.31 854 ASP A C 1
ATOM 6821 O O . ASP A 1 854 ? -17.582 -12.560 -4.229 1.00 86.31 854 ASP A O 1
ATOM 6825 N N . GLU A 1 855 ? -17.921 -10.458 -3.517 1.00 86.69 855 GLU A N 1
ATOM 6826 C CA . GLU A 1 855 ? -16.502 -10.125 -3.336 1.00 86.69 855 GLU A CA 1
ATOM 6827 C C . GLU A 1 855 ? -15.879 -10.971 -2.219 1.00 86.69 855 GLU A C 1
ATOM 6829 O O . GLU A 1 855 ? -14.760 -11.492 -2.332 1.00 86.69 855 GLU A O 1
ATOM 6834 N N . TYR A 1 856 ? -16.628 -11.180 -1.131 1.00 88.38 856 TYR A N 1
ATOM 6835 C CA . TYR A 1 856 ? -16.176 -12.062 -0.060 1.00 88.38 856 TYR A CA 1
ATOM 6836 C C . TYR A 1 856 ? -16.058 -13.508 -0.549 1.00 88.38 856 TYR A C 1
ATOM 6838 O O . TYR A 1 856 ? -15.038 -14.158 -0.299 1.00 88.38 856 TYR A O 1
ATOM 6846 N N . LEU A 1 857 ? -17.056 -14.017 -1.279 1.00 87.81 857 LEU A N 1
ATOM 6847 C CA . LEU A 1 857 ? -17.008 -15.360 -1.857 1.00 87.81 857 LEU A CA 1
ATOM 6848 C C . LEU A 1 857 ? -15.838 -15.509 -2.846 1.00 87.81 857 LEU A C 1
ATOM 6850 O O . LEU A 1 857 ? -15.102 -16.494 -2.754 1.00 87.81 857 LEU A O 1
ATOM 6854 N N . TYR A 1 858 ? -15.597 -14.518 -3.708 1.00 86.12 858 TYR A N 1
ATOM 6855 C CA . TYR A 1 858 ? -14.431 -14.439 -4.595 1.00 86.12 858 TYR A CA 1
ATOM 6856 C C . TYR A 1 858 ? -13.107 -14.535 -3.814 1.00 86.12 858 TYR A C 1
ATOM 6858 O O . TYR A 1 858 ? -12.232 -15.346 -4.143 1.00 86.12 858 TYR A O 1
ATOM 6866 N N . SER A 1 859 ? -12.977 -13.795 -2.708 1.00 86.69 859 SER A N 1
ATOM 6867 C CA . SER A 1 859 ? -11.778 -13.836 -1.858 1.00 86.69 859 SER A CA 1
ATOM 6868 C C . SER A 1 859 ? -11.516 -15.227 -1.259 1.00 86.69 859 SER A C 1
ATOM 6870 O O . SER A 1 859 ? -10.364 -15.650 -1.116 1.00 86.69 859 SER A O 1
ATOM 6872 N N . ILE A 1 860 ? -12.581 -15.973 -0.941 1.00 87.25 860 ILE A N 1
ATOM 6873 C CA . ILE A 1 860 ? -12.492 -17.349 -0.447 1.00 87.25 860 ILE A CA 1
ATOM 6874 C C . ILE A 1 860 ? -12.126 -18.307 -1.585 1.00 87.25 860 ILE A C 1
ATOM 6876 O O . ILE A 1 860 ? -11.270 -19.170 -1.378 1.00 87.25 860 ILE A O 1
ATOM 6880 N N . LEU A 1 861 ? -12.694 -18.140 -2.786 1.00 85.50 861 LEU A N 1
ATOM 6881 C CA . LEU A 1 861 ? -12.345 -18.935 -3.972 1.00 85.50 861 LEU A CA 1
ATOM 6882 C C . LEU A 1 861 ? -10.847 -18.843 -4.298 1.00 85.50 861 LEU A C 1
ATOM 6884 O O . LEU A 1 861 ? -10.220 -19.873 -4.555 1.00 85.50 861 LEU A O 1
ATOM 6888 N N . LYS A 1 862 ? -10.233 -17.658 -4.157 1.00 83.62 862 LYS A N 1
ATOM 6889 C CA . LYS A 1 862 ? -8.779 -17.461 -4.330 1.00 83.62 862 LYS A CA 1
ATOM 6890 C C . LYS A 1 862 ? -7.934 -18.319 -3.380 1.00 83.62 862 LYS A C 1
ATOM 6892 O O . LYS A 1 862 ? -6.842 -18.748 -3.748 1.00 83.62 862 LYS A O 1
ATOM 6897 N N . LYS A 1 863 ? -8.436 -18.635 -2.183 1.00 83.88 863 LYS A N 1
ATOM 6898 C CA . LYS A 1 863 ? -7.737 -19.475 -1.191 1.00 83.88 863 LYS A CA 1
ATOM 6899 C C . LYS A 1 863 ? -7.875 -20.983 -1.461 1.00 83.88 863 LYS A C 1
ATOM 6901 O O . LYS A 1 863 ? -7.170 -21.775 -0.836 1.00 83.88 863 LYS A O 1
ATOM 6906 N N . ILE A 1 864 ? -8.760 -21.408 -2.367 1.00 83.25 864 ILE A N 1
ATOM 6907 C CA . ILE A 1 864 ? -8.998 -22.827 -2.680 1.00 83.25 864 ILE A CA 1
ATOM 6908 C C . ILE A 1 864 ? -8.048 -23.274 -3.812 1.00 83.25 864 ILE A C 1
ATOM 6910 O O . ILE A 1 864 ? -7.795 -22.507 -4.744 1.00 83.25 864 ILE A O 1
ATOM 6914 N N . PRO A 1 865 ? -7.478 -24.494 -3.752 1.00 79.88 865 PRO A N 1
ATOM 6915 C CA . PRO A 1 865 ? -6.676 -25.036 -4.845 1.00 79.88 865 PRO A CA 1
ATOM 6916 C C . PRO A 1 865 ? -7.543 -25.490 -6.030 1.00 79.88 865 PRO A C 1
ATOM 6918 O O . PRO A 1 865 ? -8.604 -26.090 -5.853 1.00 79.88 865 PRO A O 1
ATOM 6921 N N . ASP A 1 866 ? -7.020 -25.297 -7.237 1.00 73.06 866 ASP A N 1
ATOM 6922 C CA . ASP A 1 866 ? -7.612 -25.619 -8.544 1.00 73.06 866 ASP A CA 1
ATOM 6923 C C . ASP A 1 866 ? -8.211 -27.031 -8.652 1.00 73.06 866 ASP A C 1
ATOM 6925 O O . ASP A 1 866 ? -9.302 -27.225 -9.194 1.00 73.06 866 ASP A O 1
ATOM 6929 N N . SER A 1 867 ? -7.551 -28.030 -8.061 1.00 73.94 867 SER A N 1
ATOM 6930 C CA . SER A 1 867 ? -8.028 -29.419 -8.058 1.00 73.94 867 SER A CA 1
ATOM 6931 C C . SER A 1 867 ? -9.312 -29.626 -7.246 1.00 73.94 867 SER A C 1
ATOM 6933 O O . SER A 1 867 ? -10.108 -30.508 -7.567 1.00 73.94 867 SER A O 1
ATOM 6935 N N . ALA A 1 868 ? -9.536 -28.817 -6.207 1.00 78.31 868 ALA A N 1
ATOM 6936 C CA . ALA A 1 868 ? -10.747 -28.853 -5.391 1.00 78.31 868 ALA A CA 1
ATOM 6937 C C . ALA A 1 868 ? -11.867 -27.969 -5.962 1.00 78.31 868 ALA A C 1
ATOM 6939 O O . ALA A 1 868 ? -13.037 -28.222 -5.685 1.00 78.31 868 ALA A O 1
ATOM 6940 N N . LEU A 1 869 ? -11.535 -26.963 -6.777 1.00 79.81 869 LEU A N 1
ATOM 6941 C CA . LEU A 1 869 ? -12.519 -26.070 -7.393 1.00 79.81 869 LEU A CA 1
ATOM 6942 C C . LEU A 1 869 ? -13.439 -26.812 -8.370 1.00 79.81 869 LEU A C 1
ATOM 6944 O O . LEU A 1 869 ? -14.645 -26.597 -8.337 1.00 79.81 869 LEU A O 1
ATOM 6948 N N . CYS A 1 870 ? -12.915 -27.764 -9.150 1.00 74.44 870 CYS A N 1
ATOM 6949 C CA . CYS A 1 870 ? -13.716 -28.543 -10.106 1.00 74.44 870 CYS A CA 1
ATOM 6950 C C . CYS A 1 870 ? -14.891 -29.302 -9.464 1.00 74.44 870 CYS A C 1
ATOM 6952 O O . CYS A 1 870 ? -15.952 -29.431 -10.071 1.00 74.44 870 CYS A O 1
ATOM 6954 N N . SER A 1 871 ? -14.712 -29.836 -8.251 1.00 79.81 871 SER A N 1
ATOM 6955 C CA . SER A 1 871 ? -15.765 -30.597 -7.565 1.00 79.81 871 SER A CA 1
ATOM 6956 C C . SER A 1 871 ? -16.767 -29.704 -6.836 1.00 79.81 871 SER A C 1
ATOM 6958 O O . SER A 1 871 ? -17.900 -30.118 -6.600 1.00 79.81 871 SER A O 1
ATOM 6960 N N . ILE A 1 872 ? -16.352 -28.489 -6.481 1.00 83.56 872 ILE A N 1
ATOM 6961 C CA . ILE A 1 872 ? -17.103 -27.565 -5.633 1.00 83.56 872 ILE A CA 1
ATOM 6962 C C . ILE A 1 872 ? -17.869 -26.518 -6.462 1.00 83.56 872 ILE A C 1
ATOM 6964 O O . ILE A 1 872 ? -18.971 -26.128 -6.073 1.00 83.56 872 ILE A O 1
ATOM 6968 N N . ALA A 1 873 ? -17.347 -26.114 -7.623 1.00 82.50 873 ALA A N 1
ATOM 6969 C CA . ALA A 1 873 ? -17.903 -25.058 -8.473 1.00 82.50 873 ALA A CA 1
ATOM 6970 C C . ALA A 1 873 ? -19.378 -25.285 -8.844 1.00 82.50 873 ALA A C 1
ATOM 6972 O O . ALA A 1 873 ? -20.184 -24.367 -8.726 1.00 82.50 873 ALA A O 1
ATOM 6973 N N . LYS A 1 874 ? -19.773 -26.524 -9.176 1.00 83.94 874 LYS A N 1
ATOM 6974 C CA . LYS A 1 874 ? -21.174 -26.862 -9.508 1.00 83.94 874 LYS A CA 1
ATOM 6975 C C . LYS A 1 874 ? -22.164 -26.584 -8.379 1.00 83.94 874 LYS A C 1
ATOM 6977 O O . LYS A 1 874 ? -23.334 -26.329 -8.649 1.00 83.94 874 LYS A O 1
ATOM 6982 N N . ASN A 1 875 ? -21.713 -26.661 -7.129 1.00 85.00 875 ASN A N 1
ATOM 6983 C CA . ASN A 1 875 ? -22.545 -26.351 -5.972 1.00 85.00 875 ASN A CA 1
ATOM 6984 C C . ASN A 1 875 ? -22.511 -24.849 -5.677 1.00 85.00 875 ASN A C 1
ATOM 6986 O O . ASN A 1 875 ? -23.551 -24.272 -5.397 1.00 85.00 875 ASN A O 1
ATOM 6990 N N . ILE A 1 876 ? -21.356 -24.189 -5.806 1.00 85.81 876 ILE A N 1
ATOM 6991 C CA . ILE A 1 876 ? -21.255 -22.732 -5.606 1.00 85.81 876 ILE A CA 1
ATOM 6992 C C . ILE A 1 876 ? -22.124 -21.963 -6.609 1.00 85.81 876 ILE A C 1
ATOM 6994 O O . ILE A 1 876 ? -22.812 -21.025 -6.220 1.00 85.81 876 ILE A O 1
ATOM 6998 N N . LEU A 1 877 ? -22.196 -22.421 -7.860 1.00 85.19 877 LEU A N 1
ATOM 6999 C CA . LEU A 1 877 ? -23.071 -21.846 -8.888 1.00 85.19 877 LEU A CA 1
ATOM 7000 C C . LEU A 1 877 ? -24.572 -21.943 -8.562 1.00 85.19 877 LEU A C 1
ATOM 7002 O O . LEU A 1 877 ? -25.376 -21.269 -9.197 1.00 85.19 877 LEU A O 1
ATOM 7006 N N . GLN A 1 878 ? -24.969 -22.767 -7.586 1.00 85.75 878 GLN A N 1
ATOM 7007 C CA . GLN A 1 878 ? -26.360 -22.858 -7.131 1.00 85.75 878 GLN A CA 1
ATOM 7008 C C . GLN A 1 878 ? -26.712 -21.809 -6.073 1.00 85.75 878 GLN A C 1
ATOM 7010 O O . GLN A 1 878 ? -27.883 -21.707 -5.712 1.00 85.75 878 GLN A O 1
ATOM 7015 N N . ILE A 1 879 ? -25.736 -21.043 -5.568 1.00 85.88 879 ILE A N 1
ATOM 7016 C CA . ILE A 1 879 ? -25.996 -19.913 -4.672 1.00 85.88 879 ILE A CA 1
ATOM 7017 C C . ILE A 1 879 ? -26.653 -18.802 -5.506 1.00 85.88 879 ILE A C 1
ATOM 7019 O O . ILE A 1 879 ? -26.004 -18.275 -6.416 1.00 85.88 879 ILE A O 1
ATOM 7023 N N . PRO A 1 880 ? -27.917 -18.437 -5.227 1.00 81.00 880 PRO A N 1
ATOM 7024 C CA . PRO A 1 880 ? -28.628 -17.437 -6.018 1.00 81.00 880 PRO A CA 1
ATOM 7025 C C . PRO A 1 880 ? -27.910 -16.083 -5.995 1.00 81.00 880 PRO A C 1
ATOM 7027 O O . PRO A 1 880 ? -27.489 -15.642 -4.930 1.00 81.00 880 PRO A O 1
ATOM 7030 N N . GLU A 1 881 ? -27.805 -15.433 -7.160 1.00 80.44 881 GLU A N 1
ATOM 7031 C CA . GLU A 1 881 ? -27.234 -14.089 -7.406 1.00 80.44 881 GLU A CA 1
ATOM 7032 C C . GLU A 1 881 ? -25.733 -13.912 -7.111 1.00 80.44 881 GLU A C 1
ATOM 7034 O O . GLU A 1 881 ? -25.009 -13.364 -7.941 1.00 80.44 881 GLU A O 1
ATOM 7039 N N . VAL A 1 882 ? -25.257 -14.404 -5.970 1.00 86.88 882 VAL A N 1
ATOM 7040 C CA . VAL A 1 882 ? -23.884 -14.245 -5.471 1.00 86.88 882 VAL A CA 1
ATOM 7041 C C . VAL A 1 882 ? -22.930 -15.249 -6.119 1.00 86.88 882 VAL A C 1
ATOM 7043 O O . VAL A 1 882 ? -21.834 -14.887 -6.543 1.00 86.88 882 VAL A O 1
ATOM 7046 N N . GLY A 1 883 ? -23.349 -16.514 -6.245 1.00 84.81 883 GLY A N 1
ATOM 7047 C CA . GLY A 1 883 ? -22.485 -17.594 -6.730 1.00 84.81 883 GLY A CA 1
ATOM 7048 C C . GLY A 1 883 ? -22.016 -17.400 -8.170 1.00 84.81 883 GLY A C 1
ATOM 7049 O O . GLY A 1 883 ? -20.850 -17.631 -8.470 1.00 84.81 883 GLY A O 1
ATOM 7050 N N . VAL A 1 884 ? -22.911 -16.940 -9.050 1.00 85.56 884 VAL A N 1
ATOM 7051 C CA . VAL A 1 884 ? -22.602 -16.714 -10.473 1.00 85.56 884 VAL A CA 1
ATOM 7052 C C . VAL A 1 884 ? -21.594 -15.575 -10.633 1.00 85.56 884 VAL A C 1
ATOM 7054 O O . VAL A 1 884 ? -20.551 -15.785 -11.245 1.00 85.56 884 VAL A O 1
ATOM 7057 N N . LYS A 1 885 ? -21.852 -14.417 -10.011 1.00 85.25 885 LYS A N 1
ATOM 7058 C CA . LYS A 1 885 ? -20.969 -13.243 -10.087 1.00 85.25 885 LYS A CA 1
ATOM 7059 C C . LYS A 1 885 ? -19.574 -13.531 -9.542 1.00 85.25 885 LYS A C 1
ATOM 7061 O O . LYS A 1 885 ? -18.586 -13.256 -10.216 1.00 85.25 885 LYS A O 1
ATOM 7066 N N . ALA A 1 886 ? -19.490 -14.160 -8.369 1.00 86.56 886 ALA A N 1
ATOM 7067 C CA . ALA A 1 886 ? -18.209 -14.517 -7.767 1.00 86.56 886 ALA A CA 1
ATOM 7068 C C . ALA A 1 886 ? -17.419 -15.515 -8.635 1.00 86.56 886 ALA A C 1
ATOM 7070 O O . ALA A 1 886 ? -16.194 -15.432 -8.718 1.00 86.56 886 ALA A O 1
ATOM 7071 N N . CYS A 1 887 ? -18.099 -16.463 -9.294 1.00 86.62 887 CYS A N 1
ATOM 7072 C CA . CYS A 1 887 ? -17.462 -17.397 -10.222 1.00 86.62 887 CYS A CA 1
ATOM 7073 C C . CYS A 1 887 ? -16.975 -16.716 -11.509 1.00 86.62 887 CYS A C 1
ATOM 7075 O O . CYS A 1 887 ? -15.885 -17.058 -11.960 1.00 86.62 887 CYS A O 1
ATOM 7077 N N . GLU A 1 888 ? -17.727 -15.764 -12.068 1.00 85.94 888 GLU A N 1
ATOM 7078 C CA . GLU A 1 888 ? -17.329 -14.976 -13.248 1.00 85.94 888 GLU A CA 1
ATOM 7079 C C . GLU A 1 888 ? -16.115 -14.083 -12.943 1.00 85.94 888 GLU A C 1
ATOM 7081 O O . GLU A 1 888 ? -15.108 -14.156 -13.647 1.00 85.94 888 GLU A O 1
ATOM 7086 N N . GLN A 1 889 ? -16.145 -13.337 -11.832 1.00 84.12 889 GLN A N 1
ATOM 7087 C CA . GLN A 1 889 ? -15.005 -12.536 -11.356 1.00 84.12 889 GLN A CA 1
ATOM 7088 C C . GLN A 1 889 ? -13.764 -13.402 -11.098 1.00 84.12 889 GLN A C 1
ATOM 7090 O O . GLN A 1 889 ? -12.636 -13.043 -11.443 1.00 84.12 889 GLN A O 1
ATOM 7095 N N . TYR A 1 890 ? -13.960 -14.581 -10.500 1.00 85.25 890 TYR A N 1
ATOM 7096 C CA . TYR A 1 890 ? -12.866 -15.515 -10.266 1.00 85.25 890 TYR A CA 1
ATOM 7097 C C . TYR A 1 890 ? -12.314 -16.108 -11.565 1.00 85.25 890 TYR A C 1
ATOM 7099 O O . TYR A 1 890 ? -11.100 -16.273 -11.682 1.00 85.25 890 TYR A O 1
ATOM 7107 N N . ALA A 1 891 ? -13.178 -16.397 -12.543 1.00 84.94 891 ALA A N 1
ATOM 7108 C CA . ALA A 1 891 ? -12.790 -16.885 -13.861 1.00 84.94 891 ALA A CA 1
ATOM 7109 C C . ALA A 1 891 ? -11.930 -15.859 -14.618 1.00 84.94 891 ALA A C 1
ATOM 7111 O O . ALA A 1 891 ? -10.926 -16.253 -15.206 1.00 84.94 891 ALA A O 1
ATOM 7112 N N . GLU A 1 892 ? -12.267 -14.568 -14.546 1.00 83.75 892 GLU A N 1
ATOM 7113 C CA . GLU A 1 892 ? -11.465 -13.476 -15.116 1.00 83.75 892 GLU A CA 1
ATOM 7114 C C . GLU A 1 892 ? -10.071 -13.401 -14.470 1.00 83.75 892 GLU A C 1
ATOM 7116 O O . GLU A 1 892 ? -9.059 -13.392 -15.170 1.00 83.75 892 GLU A O 1
ATOM 7121 N N . PHE A 1 893 ? -9.993 -13.470 -13.137 1.00 82.75 893 PHE A N 1
ATOM 7122 C CA . PHE A 1 893 ? -8.716 -13.440 -12.413 1.00 82.75 893 PHE A CA 1
ATOM 7123 C C . PHE A 1 893 ? -7.780 -14.605 -12.790 1.00 82.75 893 PHE A C 1
ATOM 7125 O O . PHE A 1 893 ? -6.589 -14.407 -13.035 1.00 82.75 893 PHE A O 1
ATOM 7132 N N . ILE A 1 894 ? -8.294 -15.839 -12.852 1.00 82.56 894 ILE A N 1
ATOM 7133 C CA . ILE A 1 894 ? -7.464 -17.020 -13.159 1.00 82.56 894 ILE A CA 1
ATOM 7134 C C . ILE A 1 894 ? -7.126 -17.168 -14.652 1.00 82.56 894 ILE A C 1
ATOM 7136 O O . ILE A 1 894 ? -6.267 -17.987 -14.992 1.00 82.56 894 ILE A O 1
ATOM 7140 N N . LEU A 1 895 ? -7.803 -16.419 -15.534 1.00 80.19 895 LEU A N 1
ATOM 7141 C CA . LEU A 1 895 ? -7.550 -16.394 -16.979 1.00 80.19 895 LEU A CA 1
ATOM 7142 C C . LEU A 1 895 ? -6.208 -15.725 -17.310 1.00 80.19 895 LEU A C 1
ATOM 7144 O O . LEU A 1 895 ? -5.515 -16.158 -18.237 1.00 80.19 895 LEU A O 1
ATOM 7148 N N . ASP A 1 896 ? -5.863 -14.668 -16.576 1.00 71.31 896 ASP A N 1
ATOM 7149 C CA . ASP A 1 896 ? -4.622 -13.906 -16.750 1.00 71.31 896 ASP A CA 1
ATOM 7150 C C . ASP A 1 896 ? -3.508 -14.407 -15.820 1.00 71.31 896 ASP A C 1
ATOM 7152 O O . ASP A 1 896 ? -2.336 -14.390 -16.200 1.00 71.31 896 ASP A O 1
ATOM 7156 N N . GLY A 1 897 ? -3.872 -14.945 -14.650 1.00 65.69 897 GLY A N 1
ATOM 7157 C CA . GLY A 1 897 ? -2.905 -15.334 -13.624 1.00 65.69 897 GLY A CA 1
ATOM 7158 C C . GLY A 1 897 ? -2.216 -14.122 -12.982 1.00 65.69 897 GLY A C 1
ATOM 7159 O O . GLY A 1 897 ? -2.403 -12.979 -13.387 1.00 65.69 897 GLY A O 1
ATOM 7160 N N . ASP A 1 898 ? -1.425 -14.373 -11.943 1.00 64.50 898 ASP A N 1
ATOM 7161 C CA . ASP A 1 898 ? -0.672 -13.362 -11.186 1.00 64.50 898 ASP A CA 1
ATOM 7162 C C . ASP A 1 898 ? 0.734 -13.904 -10.857 1.00 64.50 898 ASP A C 1
ATOM 7164 O O . ASP A 1 898 ? 0.987 -15.105 -10.999 1.00 64.50 898 ASP A O 1
ATOM 7168 N N . GLU A 1 899 ? 1.647 -13.062 -10.365 1.00 54.72 899 GLU A N 1
ATOM 7169 C CA . GLU A 1 899 ? 3.030 -13.427 -10.004 1.00 54.72 899 GLU A CA 1
ATOM 7170 C C . GLU A 1 899 ? 3.102 -14.616 -9.023 1.00 54.72 899 GLU A C 1
ATOM 7172 O O . GLU A 1 899 ? 4.060 -15.389 -9.035 1.00 54.72 899 GLU A O 1
ATOM 7177 N N . LEU A 1 900 ? 2.063 -14.799 -8.199 1.00 54.56 900 LEU A N 1
ATOM 7178 C CA . LEU A 1 900 ? 1.956 -15.868 -7.198 1.00 54.56 900 LEU A CA 1
ATOM 7179 C C . LEU A 1 900 ? 1.178 -17.109 -7.671 1.00 54.56 900 LEU A C 1
ATOM 7181 O O . LEU A 1 900 ? 1.296 -18.172 -7.054 1.00 54.56 900 LEU A O 1
ATOM 7185 N N . ARG A 1 901 ? 0.350 -17.001 -8.719 1.00 64.06 901 ARG A N 1
ATOM 7186 C CA . ARG A 1 901 ? -0.501 -18.100 -9.207 1.00 64.06 901 ARG A CA 1
ATOM 7187 C C . ARG A 1 901 ? -0.587 -18.056 -10.741 1.00 64.06 901 ARG A C 1
ATOM 7189 O O . ARG A 1 901 ? -1.235 -17.153 -11.265 1.00 64.06 901 ARG A O 1
ATOM 7196 N N . PRO A 1 902 ? 0.011 -19.026 -11.461 1.00 68.38 902 PRO A N 1
ATOM 7197 C CA . PRO A 1 902 ? -0.017 -19.050 -12.922 1.00 68.38 902 PRO A CA 1
ATOM 7198 C C . PRO A 1 902 ? -1.445 -19.252 -13.463 1.00 68.38 902 PRO A C 1
ATOM 7200 O O . PRO A 1 902 ? -2.309 -19.725 -12.717 1.00 68.38 902 PRO A O 1
ATOM 7203 N N . PRO A 1 903 ? -1.690 -18.949 -14.755 1.00 75.19 903 PRO A N 1
ATOM 7204 C CA . PRO A 1 903 ? -2.990 -19.146 -15.393 1.00 75.19 903 PRO A CA 1
ATOM 7205 C C . PRO A 1 903 ? -3.514 -20.570 -15.184 1.00 75.19 903 PRO A C 1
ATOM 7207 O O . PRO A 1 903 ? -2.796 -21.551 -15.413 1.00 75.19 903 PRO A O 1
ATOM 7210 N N . ALA A 1 904 ? -4.761 -20.685 -14.730 1.00 74.56 904 ALA A N 1
ATOM 7211 C CA . ALA A 1 904 ? -5.357 -21.974 -14.392 1.00 74.56 904 ALA A CA 1
ATOM 7212 C C . ALA A 1 904 ? -5.691 -22.800 -15.648 1.00 74.56 904 ALA A C 1
ATOM 7214 O O . ALA A 1 904 ? -5.777 -22.287 -16.766 1.00 74.56 904 ALA A O 1
ATOM 7215 N N . ASN A 1 905 ? -5.920 -24.106 -15.464 1.00 81.19 905 ASN A N 1
ATOM 7216 C CA . ASN A 1 905 ? -6.340 -24.986 -16.556 1.00 81.19 905 ASN A CA 1
ATOM 7217 C C . ASN A 1 905 ? -7.654 -24.453 -17.185 1.00 81.19 905 ASN A C 1
ATOM 7219 O O . ASN A 1 905 ? -8.622 -24.260 -16.444 1.00 81.19 905 ASN A O 1
ATOM 7223 N N . PRO A 1 906 ? -7.736 -24.272 -18.520 1.00 82.56 906 PRO A N 1
ATOM 7224 C CA . PRO A 1 906 ? -8.926 -23.736 -19.191 1.00 82.56 906 PRO A CA 1
ATOM 7225 C C . PRO A 1 906 ? -10.217 -24.513 -18.899 1.00 82.56 906 PRO A C 1
ATOM 7227 O O . PRO A 1 906 ? -11.307 -23.949 -18.936 1.00 82.56 906 PRO A O 1
ATOM 7230 N N . PHE A 1 907 ? -10.114 -25.800 -18.554 1.00 82.00 907 PHE A N 1
ATOM 7231 C CA . PHE A 1 907 ? -11.266 -26.594 -18.133 1.00 82.00 907 PHE A CA 1
ATOM 7232 C C . PHE A 1 907 ? -11.896 -26.084 -16.825 1.00 82.00 907 PHE A C 1
ATOM 7234 O O . PHE A 1 907 ? -13.109 -26.148 -16.660 1.00 82.00 907 PHE A O 1
ATOM 7241 N N . ILE A 1 908 ? -11.098 -25.541 -15.903 1.00 82.12 908 ILE A N 1
ATOM 7242 C CA . ILE A 1 908 ? -11.586 -24.971 -14.636 1.00 82.12 908 ILE A CA 1
ATOM 7243 C C . ILE A 1 908 ? -12.371 -23.692 -14.909 1.00 82.12 908 ILE A C 1
ATOM 7245 O O . ILE A 1 908 ? -13.463 -23.521 -14.375 1.00 82.12 908 ILE A O 1
ATOM 7249 N N . VAL A 1 909 ? -11.836 -22.836 -15.781 1.00 83.56 909 VAL A N 1
ATOM 7250 C CA . VAL A 1 909 ? -12.502 -21.612 -16.243 1.00 83.56 909 VAL A CA 1
ATOM 7251 C C . VAL A 1 909 ? -13.848 -21.967 -16.881 1.00 83.56 909 VAL A C 1
ATOM 7253 O O . VAL A 1 909 ? -14.870 -21.405 -16.512 1.00 83.56 909 VAL A O 1
ATOM 7256 N N . PHE A 1 910 ? -13.888 -22.981 -17.746 1.00 83.75 910 PHE A N 1
ATOM 7257 C CA . PHE A 1 910 ? -15.131 -23.467 -18.350 1.00 83.75 910 PHE A CA 1
ATOM 7258 C C . PHE A 1 910 ? -16.164 -23.969 -17.324 1.00 83.75 910 PHE A C 1
ATOM 7260 O O . PHE A 1 910 ? -17.354 -23.676 -17.444 1.00 83.75 910 PHE A O 1
ATOM 7267 N N . VAL A 1 911 ? -15.730 -24.702 -16.292 1.00 83.62 911 VAL A N 1
ATOM 7268 C CA . VAL A 1 911 ? -16.623 -25.178 -15.220 1.00 83.62 911 VAL A CA 1
ATOM 7269 C C . VAL A 1 911 ? -17.182 -24.013 -14.394 1.00 83.62 911 VAL A C 1
ATOM 7271 O O . VAL A 1 911 ? -18.339 -24.067 -13.980 1.00 83.62 911 VAL A O 1
ATOM 7274 N N . LEU A 1 912 ? -16.392 -22.959 -14.165 1.00 83.56 912 LEU A N 1
ATOM 7275 C CA . LEU A 1 912 ? -16.853 -21.734 -13.499 1.00 83.56 912 LEU A CA 1
ATOM 7276 C C . LEU A 1 912 ? -17.853 -20.956 -14.368 1.00 83.56 912 LEU A C 1
ATOM 7278 O O . LEU A 1 912 ? -18.832 -20.441 -13.838 1.00 83.56 912 LEU A O 1
ATOM 7282 N N . MET A 1 913 ? -17.686 -20.980 -15.693 1.00 83.00 913 MET A N 1
ATOM 7283 C CA . MET A 1 913 ? -18.608 -20.389 -16.677 1.00 83.00 913 MET A CA 1
ATOM 7284 C C . MET A 1 913 ? -19.809 -21.297 -17.001 1.00 83.00 913 MET A C 1
ATOM 7286 O O . MET A 1 913 ? -20.272 -21.365 -18.138 1.00 83.00 913 MET A O 1
ATOM 7290 N N . ARG A 1 914 ? -20.326 -22.027 -16.002 1.00 83.19 914 ARG A N 1
ATOM 7291 C CA . ARG A 1 914 ? -21.544 -22.862 -16.101 1.00 83.19 914 ARG A CA 1
ATOM 7292 C C . ARG A 1 914 ? -21.509 -23.934 -17.198 1.00 83.19 914 ARG A C 1
ATOM 7294 O O . ARG A 1 914 ? -22.564 -24.371 -17.649 1.00 83.19 914 ARG A O 1
ATOM 7301 N N . GLU A 1 915 ? -20.321 -24.367 -17.621 1.00 81.88 915 GLU A N 1
ATOM 7302 C CA . GLU A 1 915 ? -20.146 -25.284 -18.756 1.00 81.88 915 GLU A CA 1
ATOM 7303 C C . GLU A 1 915 ? -20.756 -24.740 -20.072 1.00 81.88 915 GLU A C 1
ATOM 7305 O O . GLU A 1 915 ? -21.099 -25.510 -20.974 1.00 81.88 915 GLU A O 1
ATOM 7310 N N . ASN A 1 916 ? -20.879 -23.412 -20.200 1.00 81.69 916 ASN A N 1
ATOM 7311 C CA . ASN A 1 916 ? -21.324 -22.743 -21.418 1.00 81.69 916 ASN A CA 1
ATOM 7312 C C . ASN A 1 916 ? -20.118 -22.340 -22.278 1.00 81.69 916 ASN A C 1
ATOM 7314 O O . ASN A 1 916 ? -19.203 -21.648 -21.833 1.00 81.69 916 ASN A O 1
ATOM 7318 N N . VAL A 1 917 ? -20.121 -22.790 -23.531 1.00 82.62 917 VAL A N 1
ATOM 7319 C CA . VAL A 1 917 ? -19.039 -22.526 -24.483 1.00 82.62 917 VAL A CA 1
ATOM 7320 C C . VAL A 1 917 ? -19.043 -21.063 -24.932 1.00 82.62 917 VAL A C 1
ATOM 7322 O O . VAL A 1 917 ? -17.971 -20.497 -25.120 1.00 82.62 917 VAL A O 1
ATOM 7325 N N . GLU A 1 918 ? -20.213 -20.442 -25.088 1.00 81.00 918 GLU A N 1
ATOM 7326 C CA . GLU A 1 918 ? -20.321 -19.056 -25.566 1.00 81.00 918 GLU A CA 1
ATOM 7327 C C . GLU A 1 918 ? -19.747 -18.075 -24.538 1.00 81.00 918 GLU A C 1
ATOM 7329 O O . GLU A 1 918 ? -18.822 -17.334 -24.868 1.00 81.00 918 GLU A O 1
ATOM 7334 N N . ASP A 1 919 ? -20.188 -18.177 -23.280 1.00 80.75 919 ASP A N 1
ATOM 7335 C CA . ASP A 1 919 ? -19.707 -17.341 -22.170 1.00 80.75 919 ASP A CA 1
ATOM 7336 C C . ASP A 1 919 ? -18.182 -17.477 -21.971 1.00 80.75 919 ASP A C 1
ATOM 7338 O O . ASP A 1 919 ? -17.476 -16.505 -21.701 1.00 80.75 919 ASP A O 1
ATOM 7342 N N . PHE A 1 920 ? -17.643 -18.690 -22.144 1.00 84.31 920 PHE A N 1
ATOM 7343 C CA . PHE A 1 920 ? -16.204 -18.947 -22.062 1.00 84.31 920 PHE A CA 1
ATOM 7344 C C . PHE A 1 920 ? -15.414 -18.266 -23.194 1.00 84.31 920 PHE A C 1
ATOM 7346 O O . PHE A 1 920 ? -14.339 -17.712 -22.959 1.00 84.31 920 PHE A O 1
ATOM 7353 N N . LEU A 1 921 ? -15.927 -18.294 -24.429 1.00 82.31 921 LEU A N 1
ATOM 7354 C CA . LEU A 1 921 ? -15.272 -17.647 -25.569 1.00 82.31 921 LEU A CA 1
ATOM 7355 C C . LEU A 1 921 ? -15.407 -16.119 -25.524 1.00 82.31 921 LEU A C 1
ATOM 7357 O O . LEU A 1 921 ? -14.493 -15.427 -25.974 1.00 82.31 921 LEU A O 1
ATOM 7361 N N . GLU A 1 922 ? -16.509 -15.595 -24.985 1.00 82.25 922 GLU A N 1
ATOM 7362 C CA . GLU A 1 922 ? -16.698 -14.162 -24.735 1.00 82.25 922 GLU A CA 1
ATOM 7363 C C . GLU A 1 922 ? -15.691 -13.650 -23.698 1.00 82.25 922 GLU A C 1
ATOM 7365 O O . GLU A 1 922 ? -15.008 -12.656 -23.946 1.00 82.25 922 GLU A O 1
ATOM 7370 N N . LEU A 1 923 ? -15.487 -14.389 -22.603 1.00 81.38 923 LEU A N 1
ATOM 7371 C CA . LEU A 1 923 ? -14.478 -14.058 -21.594 1.00 81.38 923 LEU A CA 1
ATOM 7372 C C . LEU A 1 923 ? -13.062 -13.977 -22.192 1.00 81.38 923 LEU A C 1
ATOM 7374 O O . LEU A 1 923 ? -12.314 -13.046 -21.907 1.00 81.38 923 LEU A O 1
ATOM 7378 N N . ILE A 1 924 ? -12.701 -14.917 -23.071 1.00 81.56 924 ILE A N 1
ATOM 7379 C CA . ILE A 1 924 ? -11.403 -14.910 -23.768 1.00 81.56 924 ILE A CA 1
ATOM 7380 C C . ILE A 1 924 ? -11.272 -13.708 -24.714 1.00 81.56 924 ILE A C 1
ATOM 7382 O O . ILE A 1 924 ? -10.184 -13.147 -24.849 1.00 81.56 924 ILE A O 1
ATOM 7386 N N . SER A 1 925 ? -12.375 -13.295 -25.340 1.00 78.31 925 SER A N 1
ATOM 7387 C CA . SER A 1 925 ? -12.402 -12.163 -26.272 1.00 78.31 925 SER A CA 1
ATOM 7388 C C . SER A 1 925 ? -12.191 -10.801 -25.608 1.00 78.31 925 SER A C 1
ATOM 7390 O O . SER A 1 925 ? -11.811 -9.848 -26.281 1.00 78.31 925 SER A O 1
ATOM 7392 N N . ASN A 1 926 ? -12.377 -10.723 -24.288 1.00 77.62 926 ASN A N 1
ATOM 7393 C CA . ASN A 1 926 ? -12.185 -9.507 -23.500 1.00 77.62 926 ASN A CA 1
ATOM 7394 C C . ASN A 1 926 ? -10.714 -9.254 -23.107 1.00 77.62 926 ASN A C 1
ATOM 7396 O O . ASN A 1 926 ? -10.427 -8.271 -22.422 1.00 77.62 926 ASN A O 1
ATOM 7400 N N . LYS A 1 927 ? -9.763 -10.104 -23.534 1.00 74.62 927 LYS A N 1
ATOM 7401 C CA . LYS A 1 927 ? -8.325 -9.875 -23.303 1.00 74.62 927 LYS A CA 1
ATOM 7402 C C . LYS A 1 927 ? -7.841 -8.580 -23.974 1.00 74.62 927 LYS A C 1
ATOM 7404 O O . LYS A 1 927 ? -8.310 -8.188 -25.040 1.00 74.62 927 LYS A O 1
ATOM 7409 N N . LYS A 1 928 ? -6.860 -7.916 -23.347 1.00 68.62 928 LYS A N 1
ATOM 7410 C CA . LYS A 1 928 ? -6.395 -6.560 -23.712 1.00 68.62 928 LYS A CA 1
ATOM 7411 C C . LYS A 1 928 ? -5.756 -6.478 -25.099 1.00 68.62 928 LYS A C 1
ATOM 7413 O O . LYS A 1 928 ? -5.816 -5.423 -25.730 1.00 68.62 928 LYS A O 1
ATOM 7418 N N . SER A 1 929 ? -5.134 -7.563 -25.564 1.00 76.38 929 SER A N 1
ATOM 7419 C CA . SER A 1 929 ? -4.506 -7.646 -26.883 1.00 76.38 929 SER A CA 1
ATOM 7420 C C . SER A 1 929 ? -4.947 -8.885 -27.658 1.00 76.38 929 SER A C 1
ATOM 7422 O O . SER A 1 929 ? -5.061 -9.987 -27.120 1.00 76.38 929 SER A O 1
ATOM 7424 N N . ARG A 1 930 ? -5.095 -8.716 -28.975 1.00 72.25 930 ARG A N 1
ATOM 7425 C CA . ARG A 1 930 ? -5.379 -9.803 -29.918 1.00 72.25 930 ARG A CA 1
ATOM 7426 C C . ARG A 1 930 ? -4.281 -10.874 -29.921 1.00 72.25 930 ARG A C 1
ATOM 7428 O O . ARG A 1 930 ? -4.580 -12.053 -30.097 1.00 72.25 930 ARG A O 1
ATOM 7435 N N . ASP A 1 931 ? -3.029 -10.484 -29.689 1.00 73.56 931 ASP A N 1
ATOM 7436 C CA . ASP A 1 931 ? -1.901 -11.422 -29.618 1.00 73.56 931 ASP A CA 1
ATOM 7437 C C . ASP A 1 931 ? -1.942 -12.274 -28.338 1.00 73.56 931 ASP A C 1
ATOM 7439 O O . ASP A 1 931 ? -1.593 -13.455 -28.365 1.00 73.56 931 ASP A O 1
ATOM 7443 N N . GLU A 1 932 ? -2.442 -11.713 -27.231 1.00 76.19 932 GLU A N 1
ATOM 7444 C CA . GLU A 1 932 ? -2.652 -12.432 -25.966 1.00 76.19 932 GLU A CA 1
ATOM 7445 C C . GLU A 1 932 ? -3.817 -13.425 -26.072 1.00 76.19 932 GLU A C 1
ATOM 7447 O O . GLU A 1 932 ? -3.709 -14.550 -25.578 1.00 76.19 932 GLU A O 1
ATOM 7452 N N . GLU A 1 933 ? -4.901 -13.057 -26.768 1.00 80.88 933 GLU A N 1
ATOM 7453 C CA . GLU A 1 933 ? -6.012 -13.966 -27.087 1.00 80.88 933 GLU A CA 1
ATOM 7454 C C . GLU A 1 933 ? -5.520 -15.162 -27.917 1.00 80.88 933 GLU A C 1
ATOM 7456 O O . GLU A 1 933 ? -5.796 -16.320 -27.591 1.00 80.88 933 GLU A O 1
ATOM 7461 N N . ILE A 1 934 ? -4.730 -14.899 -28.964 1.00 78.75 934 ILE A N 1
ATOM 7462 C CA . ILE A 1 934 ? -4.150 -15.940 -29.821 1.00 78.75 934 ILE A CA 1
ATOM 7463 C C . ILE A 1 934 ? -3.197 -16.837 -29.021 1.00 78.75 934 ILE A C 1
ATOM 7465 O O . ILE A 1 934 ? -3.257 -18.061 -29.162 1.00 78.75 934 ILE A O 1
ATOM 7469 N N . GLY A 1 935 ? -2.335 -16.258 -28.182 1.00 78.12 935 GLY A N 1
ATOM 7470 C CA . GLY A 1 935 ? -1.422 -17.010 -27.318 1.00 78.12 935 GLY A CA 1
ATOM 7471 C C . GLY A 1 935 ? -2.162 -17.917 -26.332 1.00 78.12 935 GLY A C 1
ATOM 7472 O O . GLY A 1 935 ? -1.825 -19.096 -26.204 1.00 78.12 935 GLY A O 1
ATOM 7473 N N . TYR A 1 936 ? -3.219 -17.401 -25.698 1.00 82.19 936 TYR A N 1
ATOM 7474 C CA . TYR A 1 936 ? -4.047 -18.154 -24.755 1.00 82.19 936 TYR A CA 1
ATOM 7475 C C . TYR A 1 936 ? -4.827 -19.288 -25.433 1.00 82.19 936 TYR A C 1
ATOM 7477 O O . TYR A 1 936 ? -4.838 -20.411 -24.942 1.00 82.19 936 TYR A O 1
ATOM 7485 N N . LEU A 1 937 ? -5.445 -19.048 -26.593 1.00 82.00 937 LEU A N 1
ATOM 7486 C CA . LEU A 1 937 ? -6.185 -20.089 -27.321 1.00 82.00 937 LEU A CA 1
ATOM 7487 C C . LEU A 1 937 ? -5.273 -21.247 -27.765 1.00 82.00 937 LEU A C 1
ATOM 7489 O O . LEU A 1 937 ? -5.683 -22.412 -27.757 1.00 82.00 937 LEU A O 1
ATOM 7493 N N . GLN A 1 938 ? -4.020 -20.952 -28.118 1.00 79.69 938 GLN A N 1
ATOM 7494 C CA . GLN A 1 938 ? -3.035 -21.967 -28.499 1.00 79.69 938 GLN A CA 1
ATOM 7495 C C . GLN A 1 938 ? -2.586 -22.820 -27.311 1.00 79.69 938 GLN A C 1
ATOM 7497 O O . GLN A 1 938 ? -2.543 -24.047 -27.427 1.00 79.69 938 GLN A O 1
ATOM 7502 N N . SER A 1 939 ? -2.294 -22.198 -26.165 1.00 79.31 939 SER A N 1
ATOM 7503 C CA . SER A 1 939 ? -1.961 -22.936 -24.943 1.00 79.31 939 SER A CA 1
ATOM 7504 C C . SER A 1 939 ? -3.163 -23.736 -24.433 1.00 79.31 939 SER A C 1
ATOM 7506 O O . SER A 1 939 ? -3.013 -24.902 -24.066 1.00 79.31 939 SER A O 1
ATOM 7508 N N . ALA A 1 940 ? -4.369 -23.167 -24.505 1.00 81.19 940 ALA A N 1
ATOM 7509 C CA . ALA A 1 940 ? -5.595 -23.825 -24.083 1.00 81.19 940 ALA A CA 1
ATOM 7510 C C . ALA A 1 940 ? -5.907 -25.075 -24.912 1.00 81.19 940 ALA A C 1
ATOM 7512 O O . ALA A 1 940 ? -6.292 -26.096 -24.346 1.00 81.19 940 ALA A O 1
ATOM 7513 N N . THR A 1 941 ? -5.675 -25.037 -26.229 1.00 81.75 941 THR A N 1
ATOM 7514 C CA . THR A 1 941 ? -5.858 -26.207 -27.106 1.00 81.75 941 THR A CA 1
ATOM 7515 C C . THR A 1 941 ? -4.971 -27.376 -26.658 1.00 81.75 941 THR A C 1
ATOM 7517 O O . THR A 1 941 ? -5.461 -28.490 -26.490 1.00 81.75 941 THR A O 1
ATOM 7520 N N . LEU A 1 942 ? -3.690 -27.113 -26.374 1.00 80.56 942 LEU A N 1
ATOM 7521 C CA . LEU A 1 942 ? -2.740 -28.133 -25.910 1.00 80.56 942 LEU A CA 1
ATOM 7522 C C . LEU A 1 942 ? -3.123 -28.695 -24.531 1.00 80.56 942 LEU A C 1
ATOM 7524 O O . LEU A 1 942 ? -3.082 -29.905 -24.313 1.00 80.56 942 LEU A O 1
ATOM 7528 N N . ILE A 1 943 ? -3.522 -27.831 -23.592 1.00 80.06 943 ILE A N 1
ATOM 7529 C CA . ILE A 1 943 ? -3.867 -28.239 -22.221 1.00 80.06 943 ILE A CA 1
ATOM 7530 C C . ILE A 1 943 ? -5.178 -29.043 -22.190 1.00 80.06 943 ILE A C 1
ATOM 7532 O O . ILE A 1 943 ? -5.275 -30.041 -21.469 1.00 80.06 943 ILE A O 1
ATOM 7536 N N . LEU A 1 944 ? -6.183 -28.656 -22.983 1.00 80.81 944 LEU A N 1
ATOM 7537 C CA . LEU A 1 944 ? -7.470 -29.359 -23.063 1.00 80.81 944 LEU A CA 1
ATOM 7538 C C . LEU A 1 944 ? -7.354 -30.742 -23.726 1.00 80.81 944 LEU A C 1
ATOM 7540 O O . LEU A 1 944 ? -8.140 -31.632 -23.399 1.00 80.81 944 LEU A O 1
ATOM 7544 N N . GLU A 1 945 ? -6.375 -30.957 -24.609 1.00 78.50 945 GLU A N 1
ATOM 7545 C CA . GLU A 1 945 ? -6.091 -32.277 -25.197 1.00 78.50 945 GLU A CA 1
ATOM 7546 C C . GLU A 1 945 ? -5.477 -33.254 -24.186 1.00 78.50 945 GLU A C 1
ATOM 7548 O O . GLU A 1 945 ? -5.774 -34.449 -24.220 1.00 78.50 945 GLU A O 1
ATOM 7553 N N . ILE A 1 946 ? -4.676 -32.745 -23.247 1.00 77.06 946 ILE A N 1
ATOM 7554 C CA . ILE A 1 946 ? -4.002 -33.544 -22.211 1.00 77.06 946 ILE A CA 1
ATOM 7555 C C . ILE A 1 946 ? -4.919 -33.786 -20.996 1.00 77.06 946 ILE A C 1
ATOM 7557 O O . ILE A 1 946 ? -4.751 -34.765 -20.265 1.00 77.06 946 ILE A O 1
ATOM 7561 N N . THR A 1 947 ? -5.907 -32.917 -20.762 1.00 75.38 947 THR A N 1
ATOM 7562 C CA . THR A 1 947 ? -6.773 -32.984 -19.576 1.00 75.38 947 THR A CA 1
ATOM 7563 C C . THR A 1 947 ? -7.834 -34.095 -19.706 1.00 75.38 947 THR A C 1
ATOM 7565 O O . THR A 1 947 ? -8.643 -34.084 -20.639 1.00 75.38 947 THR A O 1
ATOM 7568 N N . PRO A 1 948 ? -7.899 -35.062 -18.769 1.00 65.56 948 PRO A N 1
ATOM 7569 C CA . PRO A 1 948 ? -8.889 -36.137 -18.816 1.00 65.56 948 PRO A CA 1
ATOM 7570 C C . PRO A 1 948 ? -10.302 -35.622 -18.486 1.00 65.56 948 PRO A C 1
ATOM 7572 O O . PRO A 1 948 ? -10.472 -34.833 -17.562 1.00 65.56 948 PRO A O 1
ATOM 7575 N N . LYS A 1 949 ? -11.327 -36.149 -19.179 1.00 67.94 949 LYS A N 1
ATOM 7576 C CA . LYS A 1 949 ? -12.771 -35.842 -18.995 1.00 67.94 949 LYS A CA 1
ATOM 7577 C C . LYS A 1 949 ? -13.252 -34.452 -19.459 1.00 67.94 949 LYS A C 1
ATOM 7579 O O . LYS A 1 949 ? -14.289 -33.988 -18.992 1.00 67.94 949 LYS A O 1
ATOM 7584 N N . VAL A 1 950 ? -12.554 -33.814 -20.396 1.00 77.44 950 VAL A N 1
ATOM 7585 C CA . VAL A 1 950 ? -13.021 -32.571 -21.040 1.00 77.44 950 VAL A CA 1
ATOM 7586 C C . VAL A 1 950 ? -14.072 -32.877 -22.127 1.00 77.44 950 VAL A C 1
ATOM 7588 O O . VAL A 1 950 ? -13.807 -33.754 -22.952 1.00 77.44 950 VAL A O 1
ATOM 7591 N N . PRO A 1 951 ? -15.215 -32.161 -22.171 1.00 82.00 951 PRO A N 1
ATOM 7592 C CA . PRO A 1 951 ? -16.218 -32.266 -23.236 1.00 82.00 951 PRO A CA 1
ATOM 7593 C C . PRO A 1 951 ? -15.664 -31.968 -24.642 1.00 82.00 951 PRO A C 1
ATOM 7595 O O . PRO A 1 951 ? -14.931 -30.996 -24.833 1.00 82.00 951 PRO A O 1
ATOM 7598 N N . ASP A 1 952 ? -16.036 -32.775 -25.643 1.00 79.31 952 ASP A N 1
ATOM 7599 C CA . ASP A 1 952 ? -15.527 -32.624 -27.019 1.00 79.31 952 ASP A CA 1
ATOM 7600 C C . ASP A 1 952 ? -16.009 -31.326 -27.693 1.00 79.31 952 ASP A C 1
ATOM 7602 O O . ASP A 1 952 ? -15.258 -30.698 -28.436 1.00 79.31 952 ASP A O 1
ATOM 7606 N N . ASN A 1 953 ? -17.207 -30.846 -27.341 1.00 83.69 953 ASN A N 1
ATOM 7607 C CA . ASN A 1 953 ? -17.742 -29.564 -27.815 1.00 83.69 953 ASN A CA 1
ATOM 7608 C C . ASN A 1 953 ? -16.862 -28.360 -27.423 1.00 83.69 953 ASN A C 1
ATOM 7610 O O . ASN A 1 953 ? -16.704 -27.440 -28.222 1.00 83.69 953 ASN A O 1
ATOM 7614 N N . LEU A 1 954 ? -16.254 -28.370 -26.232 1.00 82.69 954 LEU A N 1
ATOM 7615 C CA . LEU A 1 954 ? -15.328 -27.322 -25.796 1.00 82.69 954 LEU A CA 1
ATOM 7616 C C . LEU A 1 954 ? -14.023 -27.371 -26.598 1.00 82.69 954 LEU A C 1
ATOM 7618 O O . LEU A 1 954 ? -13.527 -26.333 -27.035 1.00 82.69 954 LEU A O 1
ATOM 7622 N N . LYS A 1 955 ? -13.477 -28.573 -26.820 1.00 83.19 955 LYS A N 1
ATOM 7623 C CA . LYS A 1 955 ? -12.241 -28.759 -27.597 1.00 83.19 955 LYS A CA 1
ATOM 7624 C C . LYS A 1 955 ? -12.411 -28.263 -29.027 1.00 83.19 955 LYS A C 1
ATOM 7626 O O . LYS A 1 955 ? -11.558 -27.533 -29.530 1.00 83.19 955 LYS A O 1
ATOM 7631 N N . ASP A 1 956 ? -13.523 -28.625 -29.656 1.00 82.25 956 ASP A N 1
ATOM 7632 C CA . ASP A 1 956 ? -13.811 -28.243 -31.034 1.00 82.25 956 ASP A CA 1
ATOM 7633 C C . ASP A 1 956 ? -14.075 -26.739 -31.164 1.00 82.25 956 ASP A C 1
ATOM 7635 O O . ASP A 1 956 ? -13.584 -26.113 -32.105 1.00 82.25 956 ASP A O 1
ATOM 7639 N N . ALA A 1 957 ? -14.758 -26.122 -30.196 1.00 81.31 957 ALA A N 1
ATOM 7640 C CA . ALA A 1 957 ? -15.007 -24.682 -30.192 1.00 81.31 957 ALA A CA 1
ATOM 7641 C C . ALA A 1 957 ? -13.723 -23.851 -30.013 1.00 81.31 957 ALA A C 1
ATOM 7643 O O . ALA A 1 957 ? -13.495 -22.897 -30.762 1.00 81.31 957 ALA A O 1
ATOM 7644 N N . VAL A 1 958 ? -12.845 -24.241 -29.079 1.00 83.06 958 VAL A N 1
ATOM 7645 C CA . VAL A 1 958 ? -11.547 -23.575 -28.862 1.00 83.06 958 VAL A CA 1
ATOM 7646 C C . VAL A 1 958 ? -10.644 -23.731 -30.082 1.00 83.06 958 VAL A C 1
ATOM 7648 O O . VAL A 1 958 ? -10.063 -22.744 -30.537 1.00 83.06 958 VAL A O 1
ATOM 7651 N N . ARG A 1 959 ? -10.583 -24.934 -30.672 1.00 82.94 959 ARG A N 1
ATOM 7652 C CA . ARG A 1 959 ? -9.818 -25.193 -31.902 1.00 82.94 959 ARG A CA 1
ATOM 7653 C C . ARG A 1 959 ? -10.328 -24.342 -33.064 1.00 82.94 959 ARG A C 1
ATOM 7655 O O . ARG A 1 959 ? -9.536 -23.682 -33.732 1.00 82.94 959 ARG A O 1
ATOM 7662 N N . THR A 1 960 ? -11.645 -24.292 -33.258 1.00 83.19 960 THR A N 1
ATOM 7663 C CA . THR A 1 960 ? -12.276 -23.504 -34.328 1.00 83.19 960 THR A CA 1
ATOM 7664 C C . THR A 1 960 ? -11.981 -22.010 -34.179 1.00 83.19 960 THR A C 1
ATOM 7666 O O . THR A 1 960 ? -11.622 -21.356 -35.161 1.00 83.19 960 THR A O 1
ATOM 7669 N N . ARG A 1 961 ? -12.053 -21.455 -32.959 1.00 81.06 961 ARG A N 1
ATOM 7670 C CA . ARG A 1 961 ? -11.720 -20.041 -32.708 1.00 81.06 961 ARG A CA 1
ATOM 7671 C C . ARG A 1 961 ? -10.227 -19.757 -32.891 1.00 81.06 961 ARG A C 1
ATOM 7673 O O . ARG A 1 961 ? -9.876 -18.759 -33.518 1.00 81.06 961 ARG A O 1
ATOM 7680 N N . ALA A 1 962 ? -9.350 -20.651 -32.430 1.00 81.19 962 ALA A N 1
ATOM 7681 C CA . ALA A 1 962 ? -7.904 -20.534 -32.623 1.00 81.19 962 ALA A CA 1
ATOM 7682 C C . ALA A 1 962 ? -7.515 -20.548 -34.115 1.00 81.19 962 ALA A C 1
ATOM 7684 O O . ALA A 1 962 ? -6.697 -19.739 -34.560 1.00 81.19 962 ALA A O 1
ATOM 7685 N N . GLU A 1 963 ? -8.125 -21.435 -34.908 1.00 80.44 963 GLU A N 1
ATOM 7686 C CA . GLU A 1 963 ? -7.922 -21.507 -36.358 1.00 80.44 963 GLU A CA 1
ATOM 7687 C C . GLU A 1 963 ? -8.478 -20.280 -37.089 1.00 80.44 963 GLU A C 1
ATOM 7689 O O . GLU A 1 963 ? -7.814 -19.752 -37.985 1.00 80.44 963 GLU A O 1
ATOM 7694 N N . GLY A 1 964 ? -9.660 -19.794 -36.695 1.00 75.50 964 GLY A N 1
ATOM 7695 C CA . GLY A 1 964 ? -10.256 -18.573 -37.241 1.00 75.50 964 GLY A CA 1
ATOM 7696 C C . GLY A 1 964 ? -9.377 -17.340 -37.015 1.00 75.50 964 GLY A C 1
ATOM 7697 O O . GLY A 1 964 ? -9.121 -16.579 -37.950 1.00 75.50 964 GLY A O 1
ATOM 7698 N N . MET A 1 965 ? -8.828 -17.189 -35.806 1.00 71.88 965 MET A N 1
ATOM 7699 C CA . MET A 1 965 ? -7.951 -16.067 -35.453 1.00 71.88 965 MET A CA 1
ATOM 7700 C C . MET A 1 965 ? -6.594 -16.125 -36.166 1.00 71.88 965 MET A C 1
ATOM 7702 O O . MET A 1 965 ? -6.094 -15.085 -36.592 1.00 71.88 965 MET A O 1
ATOM 7706 N N . ARG A 1 966 ? -6.031 -17.325 -36.381 1.00 66.88 966 ARG A N 1
ATOM 7707 C CA . ARG A 1 966 ? -4.807 -17.521 -37.184 1.00 66.88 966 ARG A CA 1
ATOM 7708 C C . ARG A 1 966 ? -5.006 -17.215 -38.669 1.00 66.88 966 ARG A C 1
ATOM 7710 O O . ARG A 1 966 ? -4.099 -16.694 -39.307 1.00 66.88 966 ARG A O 1
ATOM 7717 N N . ARG A 1 967 ? -6.168 -17.530 -39.250 1.00 63.12 967 ARG A N 1
ATOM 7718 C CA . ARG A 1 967 ? -6.441 -17.189 -40.661 1.00 63.12 967 ARG A CA 1
ATOM 7719 C C . ARG A 1 967 ? -6.550 -15.680 -40.867 1.00 63.12 967 ARG A C 1
ATOM 7721 O O . ARG A 1 967 ? -6.095 -15.183 -41.889 1.00 63.12 967 ARG A O 1
ATOM 7728 N N . ALA A 1 968 ? -7.084 -14.961 -39.882 1.00 57.97 968 ALA A N 1
ATOM 7729 C CA . ALA A 1 968 ? -7.237 -13.512 -39.943 1.00 57.97 968 ALA A CA 1
ATOM 7730 C C . ALA A 1 968 ? -5.918 -12.724 -39.772 1.00 57.97 968 ALA A C 1
ATOM 7732 O O . ALA A 1 968 ? -5.883 -11.554 -40.137 1.00 57.97 968 ALA A O 1
ATOM 7733 N N . THR A 1 969 ? -4.840 -13.329 -39.253 1.00 52.34 969 THR A N 1
ATOM 7734 C CA . THR A 1 969 ? -3.503 -12.701 -39.163 1.00 52.34 969 THR A CA 1
ATOM 7735 C C . THR A 1 969 ? -2.618 -12.940 -40.392 1.00 52.34 969 THR A C 1
ATOM 7737 O O . THR A 1 969 ? -1.631 -12.233 -40.574 1.00 52.34 969 THR A O 1
ATOM 7740 N N . VAL A 1 970 ? -2.958 -13.902 -41.261 1.00 45.88 970 VAL A N 1
ATOM 7741 C CA . VAL A 1 970 ? -2.180 -14.242 -42.475 1.00 45.88 970 VAL A CA 1
ATOM 7742 C C . VAL A 1 970 ? -2.637 -13.454 -43.713 1.00 45.88 970 VAL A C 1
ATOM 7744 O O . VAL A 1 970 ? -1.925 -13.398 -44.713 1.00 45.88 970 VAL A O 1
ATOM 7747 N N . THR A 1 971 ? -3.784 -12.781 -43.656 1.00 33.22 971 THR A N 1
ATOM 7748 C CA . THR A 1 971 ? -4.218 -11.833 -44.691 1.00 33.22 971 THR A CA 1
ATOM 7749 C C . THR A 1 971 ? -3.872 -10.403 -44.271 1.00 33.22 971 THR A C 1
ATOM 7751 O O . THR A 1 971 ? -4.474 -9.918 -43.312 1.00 33.22 971 THR A O 1
ATOM 7754 N N . PRO A 1 972 ? -2.953 -9.698 -44.960 1.00 33.97 972 PRO A N 1
ATOM 7755 C CA . PRO A 1 972 ? -2.793 -8.266 -44.762 1.00 33.97 972 PRO A CA 1
ATOM 7756 C C . PRO A 1 972 ? -4.081 -7.574 -45.207 1.00 33.97 972 PRO A C 1
ATOM 7758 O O . PRO A 1 972 ? -4.571 -7.822 -46.311 1.00 33.97 972 PRO A O 1
ATOM 7761 N N . GLU A 1 973 ? -4.622 -6.708 -44.354 1.00 25.70 973 GLU A N 1
ATOM 7762 C CA . GLU A 1 973 ? -5.686 -5.783 -44.724 1.00 25.70 973 GLU A CA 1
ATOM 7763 C C . GLU A 1 973 ? -5.212 -4.931 -45.907 1.00 25.70 973 GLU A C 1
ATOM 7765 O O . GLU A 1 973 ? -4.399 -4.015 -45.776 1.00 25.70 973 GLU A O 1
ATOM 7770 N N . THR A 1 974 ? -5.713 -5.252 -47.098 1.00 28.39 974 THR A N 1
ATOM 7771 C CA . THR A 1 974 ? -5.694 -4.328 -48.223 1.00 28.39 974 THR A CA 1
ATOM 7772 C C . THR A 1 974 ? -6.517 -3.112 -47.839 1.00 28.39 974 THR A C 1
ATOM 7774 O O . THR A 1 974 ? -7.701 -3.222 -47.518 1.00 28.39 974 THR A O 1
ATOM 7777 N N . THR A 1 975 ? -5.847 -1.968 -47.890 1.00 30.55 975 THR A N 1
ATOM 7778 C CA . THR A 1 975 ? -6.397 -0.619 -47.898 1.00 30.55 975 THR A CA 1
ATOM 7779 C C . THR A 1 975 ? -7.814 -0.568 -48.467 1.00 30.55 975 THR A C 1
ATOM 7781 O O . THR A 1 975 ? -8.072 -0.933 -49.615 1.00 30.55 975 THR A O 1
ATOM 7784 N N . ALA A 1 976 ? -8.735 -0.075 -47.639 1.00 29.53 976 ALA A N 1
ATOM 7785 C CA . ALA A 1 976 ? -10.079 0.284 -48.045 1.00 29.53 976 ALA A CA 1
ATOM 7786 C C . ALA A 1 976 ? -10.012 1.251 -49.237 1.00 29.53 976 ALA A C 1
ATOM 7788 O O . ALA A 1 976 ? -9.707 2.434 -49.086 1.00 29.53 976 ALA A O 1
ATOM 7789 N N . SER A 1 977 ? -10.304 0.734 -50.429 1.00 28.25 977 SER A N 1
ATOM 7790 C CA . SER A 1 977 ? -10.736 1.536 -51.562 1.00 28.25 977 SER A CA 1
ATOM 7791 C C . SER A 1 977 ? -12.245 1.389 -51.681 1.00 28.25 977 SER A C 1
ATOM 7793 O O . SER A 1 977 ? -12.815 0.299 -51.703 1.00 28.25 977 SER A O 1
ATOM 7795 N N . SER A 1 978 ? -12.889 2.546 -51.676 1.00 33.59 978 SER A N 1
ATOM 7796 C CA . SER A 1 978 ? -14.278 2.762 -52.032 1.00 33.59 978 SER A CA 1
ATOM 7797 C C . SER A 1 978 ? -14.677 1.961 -53.271 1.00 33.59 978 SER A C 1
ATOM 7799 O O . SER A 1 978 ? -14.080 2.155 -54.328 1.00 33.59 978 SER A O 1
ATOM 7801 N N . ASN A 1 979 ? -15.708 1.123 -53.150 1.00 28.66 979 ASN A N 1
ATOM 7802 C CA . ASN A 1 979 ? -16.862 1.100 -54.055 1.00 28.66 979 ASN A CA 1
ATOM 7803 C C . ASN A 1 979 ? -17.846 0.011 -53.615 1.00 28.66 979 ASN A C 1
ATOM 7805 O O . ASN A 1 979 ? -17.697 -1.169 -53.923 1.00 28.66 979 ASN A O 1
ATOM 7809 N N . GLY A 1 980 ? -18.888 0.439 -52.901 1.00 26.69 980 GLY A N 1
ATOM 7810 C CA . GLY A 1 980 ? -20.071 -0.377 -52.678 1.00 26.69 980 GLY A CA 1
ATOM 7811 C C . GLY A 1 980 ? -20.837 -0.555 -53.987 1.00 26.69 980 GLY A C 1
ATOM 7812 O O . GLY A 1 980 ? -21.312 0.414 -54.573 1.00 26.69 980 GLY A O 1
ATOM 7813 N N . SER A 1 981 ? -20.987 -1.802 -54.417 1.00 27.83 981 SER A N 1
ATOM 7814 C CA . SER A 1 981 ? -22.064 -2.227 -55.308 1.00 27.83 981 SER A CA 1
ATOM 7815 C C . SER A 1 981 ? -22.820 -3.345 -54.594 1.00 27.83 981 SER A C 1
ATOM 7817 O O . SER A 1 981 ? -22.381 -4.486 -54.533 1.00 27.83 981 SER A O 1
ATOM 7819 N N . GLY A 1 982 ? -23.933 -2.971 -53.962 1.00 27.92 982 GLY A N 1
ATOM 7820 C CA . GLY A 1 982 ? -24.889 -3.890 -53.357 1.00 27.92 982 GLY A CA 1
ATOM 7821 C C . GLY A 1 982 ? -26.229 -3.768 -54.073 1.00 27.92 982 GLY A C 1
ATOM 7822 O O . GLY A 1 982 ? -26.820 -2.693 -54.123 1.00 27.92 982 GLY A O 1
ATOM 7823 N N . SER A 1 983 ? -26.691 -4.874 -54.640 1.00 24.06 983 SER A N 1
ATOM 7824 C CA . SER A 1 983 ? -28.017 -5.093 -55.225 1.00 24.06 983 SER A CA 1
ATOM 7825 C C . SER A 1 983 ? -28.277 -6.585 -55.007 1.00 24.06 983 SER A C 1
ATOM 7827 O O . SER A 1 983 ? -27.391 -7.370 -55.323 1.00 24.06 983 SER A O 1
ATOM 7829 N N . PHE A 1 984 ? -29.339 -7.116 -54.410 1.00 27.48 984 PHE A N 1
ATOM 7830 C CA . PHE A 1 984 ? -30.731 -6.757 -54.114 1.00 27.48 984 PHE A CA 1
ATOM 7831 C C . PHE A 1 984 ? -31.115 -7.579 -52.836 1.00 27.48 984 PHE A C 1
ATOM 7833 O O . PHE A 1 984 ? -30.432 -8.557 -52.547 1.00 27.48 984 PHE A O 1
ATOM 7840 N N . PHE A 1 985 ? -32.135 -7.319 -52.003 1.00 26.94 985 PHE A N 1
ATOM 7841 C CA . PHE A 1 985 ? -33.569 -7.154 -52.293 1.00 26.94 985 PHE A CA 1
ATOM 7842 C C . PHE A 1 985 ? -34.333 -6.643 -51.037 1.00 26.94 985 PHE A C 1
ATOM 7844 O O . PHE A 1 985 ? -34.169 -7.220 -49.968 1.00 26.94 985 PHE A O 1
ATOM 7851 N N . SER A 1 986 ? -35.217 -5.643 -51.246 1.00 26.92 986 SER A N 1
ATOM 7852 C CA . SER A 1 986 ? -36.552 -5.367 -50.623 1.00 26.92 986 SER A CA 1
ATOM 7853 C C . SER A 1 986 ? -36.697 -5.299 -49.084 1.00 26.92 986 SER A C 1
ATOM 7855 O O . SER A 1 986 ? -36.334 -6.233 -48.390 1.00 26.92 986 SER A O 1
ATOM 7857 N N . ASN A 1 987 ? -37.323 -4.289 -48.460 1.00 27.48 987 ASN A N 1
ATOM 7858 C CA . ASN A 1 987 ? -38.537 -3.537 -48.827 1.00 27.48 987 ASN A CA 1
ATOM 7859 C C . ASN A 1 987 ? -38.636 -2.187 -48.053 1.00 27.48 987 ASN A C 1
ATOM 7861 O O . ASN A 1 987 ? -37.854 -1.974 -47.127 1.00 27.48 987 ASN A O 1
ATOM 7865 N N . PRO A 1 988 ? -39.567 -1.283 -48.428 1.00 33.47 988 PRO A N 1
ATOM 7866 C CA . PRO A 1 98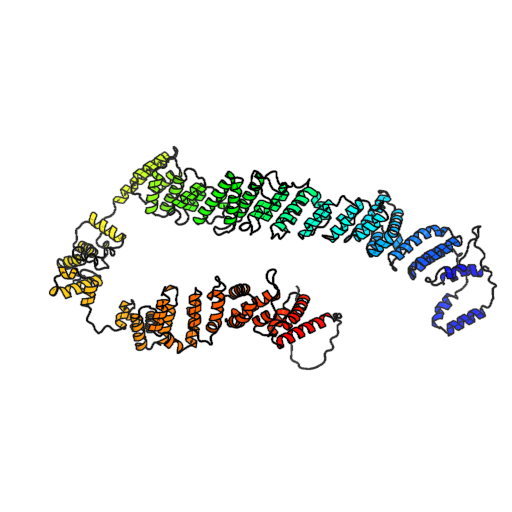8 ? -39.552 0.139 -48.081 1.00 33.47 988 PRO A CA 1
ATOM 7867 C C . PRO A 1 988 ? -40.467 0.483 -46.900 1.00 33.47 988 PRO A C 1
ATOM 7869 O O . PRO A 1 988 ? -41.522 -0.123 -46.770 1.00 33.47 988 PRO A O 1
ATOM 7872 N N . GLU A 1 989 ? -40.113 1.510 -46.124 1.00 27.08 989 GLU A N 1
ATOM 7873 C CA . GLU A 1 989 ? -41.075 2.470 -45.564 1.00 27.08 989 GLU A CA 1
ATOM 7874 C C . GLU A 1 989 ? -40.352 3.688 -44.956 1.00 27.08 989 GLU A C 1
ATOM 7876 O O . GLU A 1 989 ? -39.483 3.581 -44.097 1.00 27.08 989 GLU A O 1
ATOM 7881 N N . ASP A 1 990 ? -40.691 4.842 -45.525 1.00 27.70 990 ASP A N 1
ATOM 7882 C CA . ASP A 1 990 ? -40.869 6.154 -44.910 1.00 27.70 990 ASP A CA 1
ATOM 7883 C C . ASP A 1 990 ? -39.926 6.688 -43.803 1.00 27.70 990 ASP A C 1
ATOM 7885 O O . ASP A 1 990 ? -40.038 6.411 -42.617 1.00 27.70 990 ASP A O 1
ATOM 7889 N N . ASN A 1 991 ? -39.154 7.686 -44.246 1.00 26.22 991 ASN A N 1
ATOM 7890 C CA . ASN A 1 991 ? -39.235 9.081 -43.799 1.00 26.22 991 ASN A CA 1
ATOM 7891 C C . ASN A 1 991 ? -38.746 9.517 -42.400 1.00 26.22 991 ASN A C 1
ATOM 7893 O O . ASN A 1 991 ? -39.253 9.152 -41.347 1.00 26.22 991 ASN A O 1
ATOM 7897 N N . THR A 1 992 ? -37.938 10.581 -42.491 1.00 26.84 992 THR A N 1
ATOM 7898 C CA . THR A 1 992 ? -37.762 11.712 -41.562 1.00 26.84 992 THR A CA 1
ATOM 7899 C C . THR A 1 992 ? -36.717 11.589 -40.453 1.00 26.84 992 THR A C 1
ATOM 7901 O O . THR A 1 992 ? -36.735 10.687 -39.630 1.00 26.84 992 THR A O 1
ATOM 7904 N N . GLY A 1 993 ? -35.854 12.612 -40.371 1.00 26.45 993 GLY A N 1
ATOM 7905 C CA . GLY A 1 993 ? -35.342 13.049 -39.072 1.00 26.45 993 GLY A CA 1
ATOM 7906 C C . GLY A 1 993 ? -33.860 13.395 -38.978 1.00 26.45 993 GLY A C 1
ATOM 7907 O O . GLY A 1 993 ? -33.083 12.652 -38.408 1.00 26.45 993 GLY A O 1
ATOM 7908 N N . MET A 1 994 ? -33.524 14.613 -39.403 1.00 26.47 994 MET A N 1
ATOM 7909 C CA . MET A 1 994 ? -32.637 15.525 -38.663 1.00 26.47 994 MET A CA 1
ATOM 7910 C C . MET A 1 994 ? -31.149 15.169 -38.453 1.00 26.47 994 MET A C 1
ATOM 7912 O O . MET A 1 994 ? -30.731 14.522 -37.504 1.00 26.47 994 MET A O 1
ATOM 7916 N N . MET A 1 995 ? -30.328 15.836 -39.269 1.00 25.19 995 MET A N 1
ATOM 7917 C CA . MET A 1 995 ? -29.384 16.880 -38.838 1.00 25.19 995 MET A CA 1
ATOM 7918 C C . MET A 1 995 ? -28.826 16.833 -37.394 1.00 25.19 995 MET A C 1
ATOM 7920 O O . MET A 1 995 ? -29.521 17.166 -36.439 1.00 25.19 995 MET A O 1
ATOM 7924 N N . LYS A 1 996 ? -27.486 16.745 -37.355 1.00 27.69 996 LYS A N 1
ATOM 7925 C CA . LYS A 1 996 ? -26.510 17.606 -36.641 1.00 27.69 996 LYS A CA 1
ATOM 7926 C C . LYS A 1 996 ? -25.651 16.950 -35.550 1.00 27.69 996 LYS A C 1
ATOM 7928 O O . LYS A 1 996 ? -26.088 16.700 -34.439 1.00 27.69 996 LYS A O 1
ATOM 7933 N N . ARG A 1 997 ? -24.350 17.027 -35.869 1.00 26.70 997 ARG A N 1
ATOM 7934 C CA . ARG A 1 997 ? -23.221 17.498 -35.043 1.00 26.70 997 ARG A CA 1
ATOM 7935 C C . ARG A 1 997 ? -22.728 16.570 -33.931 1.00 26.70 997 ARG A C 1
ATOM 7937 O O . ARG A 1 997 ? -23.265 16.563 -32.832 1.00 26.70 997 ARG A O 1
ATOM 7944 N N . ARG A 1 998 ? -21.529 16.025 -34.154 1.00 24.81 998 ARG A N 1
ATOM 7945 C CA . ARG A 1 998 ? -20.504 15.918 -33.111 1.00 24.81 998 ARG A CA 1
ATOM 7946 C C . ARG A 1 998 ? -19.218 16.612 -33.557 1.00 24.81 998 ARG A C 1
ATOM 7948 O O . ARG A 1 998 ? -18.650 16.295 -34.596 1.00 24.81 998 ARG A O 1
ATOM 7955 N N . ARG A 1 999 ? -18.851 17.632 -32.777 1.00 27.70 999 ARG A N 1
ATOM 7956 C CA . ARG A 1 999 ? -17.470 17.947 -32.408 1.00 27.70 999 ARG A CA 1
ATOM 7957 C C . ARG A 1 999 ? -17.163 17.151 -31.137 1.00 27.70 999 ARG A C 1
ATOM 7959 O O . ARG A 1 999 ? -18.094 16.896 -30.368 1.00 27.70 999 ARG A O 1
ATOM 7966 N N . ASN A 1 1000 ? -15.865 16.940 -30.947 1.00 30.41 1000 ASN A N 1
ATOM 7967 C CA . ASN A 1 1000 ? -15.151 16.174 -29.926 1.00 30.41 1000 ASN A CA 1
ATOM 7968 C C . ASN A 1 1000 ? -15.100 14.684 -30.222 1.00 30.41 1000 ASN A C 1
ATOM 7970 O O . ASN A 1 1000 ? -16.099 13.981 -29.958 1.00 30.41 1000 ASN A O 1
#